Protein AF-0000000086095664 (afdb_homodimer)

Structure (mmCIF, N/CA/C/O backbone):
data_AF-0000000086095664-model_v1
#
loop_
_entity.id
_entity.type
_entity.pdbx_description
1 polymer 'Uncharacterized protein'
#
loop_
_atom_site.group_PDB
_atom_site.id
_atom_site.type_symbol
_atom_site.label_atom_id
_atom_site.label_alt_id
_atom_site.label_comp_id
_atom_site.label_asym_id
_atom_site.label_entity_id
_atom_site.label_seq_id
_atom_site.pdbx_PDB_ins_code
_atom_site.Cartn_x
_atom_site.Cartn_y
_atom_site.Cartn_z
_atom_site.occupancy
_atom_site.B_iso_or_equiv
_atom_site.auth_seq_id
_atom_site.auth_comp_id
_atom_site.auth_asym_id
_atom_site.auth_atom_id
_atom_site.pdbx_PDB_model_num
ATOM 1 N N . MET A 1 1 ? -35.531 -5.48 -80.25 1 21.59 1 MET A N 1
ATOM 2 C CA . MET A 1 1 ? -35.031 -6.477 -79.312 1 21.59 1 MET A CA 1
ATOM 3 C C . MET A 1 1 ? -34.156 -5.824 -78.25 1 21.59 1 MET A C 1
ATOM 5 O O . MET A 1 1 ? -32.969 -5.602 -78.5 1 21.59 1 MET A O 1
ATOM 9 N N . LYS A 1 2 ? -34.625 -4.734 -77.812 1 23.81 2 LYS A N 1
ATOM 10 C CA . LYS A 1 2 ? -34.219 -3.533 -77.062 1 23.81 2 LYS A CA 1
ATOM 11 C C . LYS A 1 2 ? -33.719 -3.875 -75.688 1 23.81 2 LYS A C 1
ATOM 13 O O . LYS A 1 2 ? -34.344 -4.672 -74.938 1 23.81 2 LYS A O 1
ATOM 18 N N . PRO A 1 3 ? -32.375 -3.699 -75.375 1 24.42 3 PRO A N 1
ATOM 19 C CA . PRO A 1 3 ? -31.484 -4.297 -74.375 1 24.42 3 PRO A CA 1
ATOM 20 C C . PRO A 1 3 ? -31.922 -3.973 -72.938 1 24.42 3 PRO A C 1
ATOM 22 O O . PRO A 1 3 ? -32.438 -2.879 -72.688 1 24.42 3 PRO A O 1
ATOM 25 N N . PHE A 1 4 ? -32.594 -4.914 -72.188 1 26.53 4 PHE A N 1
ATOM 26 C CA . PHE A 1 4 ? -33.312 -4.926 -70.938 1 26.53 4 PHE A CA 1
ATOM 27 C C . PHE A 1 4 ? -32.406 -4.57 -69.75 1 26.53 4 PHE A C 1
ATOM 29 O O . PHE A 1 4 ? -31.438 -5.293 -69.5 1 26.53 4 PHE A O 1
ATOM 36 N N . LEU A 1 5 ? -32.156 -3.264 -69.562 1 21.05 5 LEU A N 1
ATOM 37 C CA . LEU A 1 5 ? -31.234 -2.594 -68.625 1 21.05 5 LEU A CA 1
ATOM 38 C C . LEU A 1 5 ? -31.406 -3.104 -67.188 1 21.05 5 LEU A C 1
ATOM 40 O O . LEU A 1 5 ? -32.531 -3.385 -66.75 1 21.05 5 LEU A O 1
ATOM 44 N N . ARG A 1 6 ? -30.203 -3.555 -66.5 1 20.02 6 ARG A N 1
ATOM 45 C CA . ARG A 1 6 ? -29.578 -4.176 -65.312 1 20.02 6 ARG A CA 1
ATOM 46 C C . ARG A 1 6 ? -29.891 -3.387 -64.062 1 20.02 6 ARG A C 1
ATOM 48 O O . ARG A 1 6 ? -29.266 -2.355 -63.812 1 20.02 6 ARG A O 1
ATOM 55 N N . ARG A 1 7 ? -31.109 -2.854 -63.812 1 23.77 7 ARG A N 1
ATOM 56 C CA . ARG A 1 7 ? -31.375 -1.99 -62.688 1 23.77 7 ARG A CA 1
ATOM 57 C C . ARG A 1 7 ? -30.922 -2.65 -61.375 1 23.77 7 ARG A C 1
ATOM 59 O O . ARG A 1 7 ? -31.422 -3.713 -61 1 23.77 7 ARG A O 1
ATOM 66 N N . GLY A 1 8 ? -29.594 -2.604 -61.031 1 22 8 GLY A N 1
ATOM 67 C CA . GLY A 1 8 ? -28.812 -3.125 -59.938 1 22 8 GLY A CA 1
ATOM 68 C C . GLY A 1 8 ? -29.328 -2.68 -58.562 1 22 8 GLY A C 1
ATOM 69 O O . GLY A 1 8 ? -29.469 -1.481 -58.312 1 22 8 GLY A O 1
ATOM 70 N N . ALA A 1 9 ? -30.297 -3.35 -57.906 1 23.23 9 ALA A N 1
ATOM 71 C CA . ALA A 1 9 ? -31.047 -3.154 -56.688 1 23.23 9 ALA A CA 1
ATOM 72 C C . ALA A 1 9 ? -30.094 -2.984 -55.469 1 23.23 9 ALA A C 1
ATOM 74 O O . ALA A 1 9 ? -29.312 -3.885 -55.188 1 23.23 9 ALA A O 1
ATOM 75 N N . LEU A 1 10 ? -29.531 -1.8 -55.281 1 25.25 10 LEU A N 1
ATOM 76 C CA . LEU A 1 10 ? -28.688 -1.339 -54.156 1 25.25 10 LEU A CA 1
ATOM 77 C C . LEU A 1 10 ? -29.375 -1.589 -52.844 1 25.25 10 LEU A C 1
ATOM 79 O O . LEU A 1 10 ? -30.375 -0.933 -52.5 1 25.25 10 LEU A O 1
ATOM 83 N N . SER A 1 11 ? -29.75 -2.852 -52.531 1 23.84 11 SER A N 1
ATOM 84 C CA . SER A 1 11 ? -30.344 -3.139 -51.25 1 23.84 11 SER A CA 1
ATOM 85 C C . SER A 1 11 ? -29.516 -2.566 -50.094 1 23.84 11 SER A C 1
ATOM 87 O O . SER A 1 11 ? -28.297 -2.777 -50.062 1 23.84 11 SER A O 1
ATOM 89 N N . GLY A 1 12 ? -29.891 -1.388 -49.594 1 25.66 12 GLY A N 1
ATOM 90 C CA . GLY A 1 12 ? -29.438 -0.58 -48.5 1 25.66 12 GLY A CA 1
ATOM 91 C C . GLY A 1 12 ? -29.281 -1.373 -47.188 1 25.66 12 GLY A C 1
ATOM 92 O O . GLY A 1 12 ? -30.266 -1.879 -46.656 1 25.66 12 GLY A O 1
ATOM 93 N N . LEU A 1 13 ? -28.266 -2.248 -47.094 1 26.89 13 LEU A N 1
ATOM 94 C CA . LEU A 1 13 ? -27.891 -3 -45.906 1 26.89 13 LEU A CA 1
ATOM 95 C C . LEU A 1 13 ? -27.75 -2.076 -44.719 1 26.89 13 LEU A C 1
ATOM 97 O O . LEU A 1 13 ? -26.844 -1.237 -44.656 1 26.89 13 LEU A O 1
ATOM 101 N N . ALA A 1 14 ? -28.891 -1.666 -44.062 1 26.28 14 ALA A N 1
ATOM 102 C CA . ALA A 1 14 ? -28.938 -0.992 -42.75 1 26.28 14 ALA A CA 1
ATOM 103 C C . ALA A 1 14 ? -28.078 -1.724 -41.719 1 26.28 14 ALA A C 1
ATOM 105 O O . ALA A 1 14 ? -28.375 -2.865 -41.375 1 26.28 14 ALA A O 1
ATOM 106 N N . VAL A 1 15 ? -26.781 -1.577 -41.812 1 28.19 15 VAL A N 1
ATOM 107 C CA . VAL A 1 15 ? -25.844 -1.99 -40.75 1 28.19 15 VAL A CA 1
ATOM 108 C C . VAL A 1 15 ? -26.375 -1.547 -39.375 1 28.19 15 VAL A C 1
ATOM 110 O O . VAL A 1 15 ? -26.469 -0.349 -39.125 1 28.19 15 VAL A O 1
ATOM 113 N N . VAL A 1 16 ? -27.453 -2.193 -38.938 1 27.98 16 VAL A N 1
ATOM 114 C CA . VAL A 1 16 ? -27.859 -2.041 -37.562 1 27.98 16 VAL A CA 1
ATOM 115 C C . VAL A 1 16 ? -26.625 -2.135 -36.656 1 27.98 16 VAL A C 1
ATOM 117 O O . VAL A 1 16 ? -25.984 -3.18 -36.562 1 27.98 16 VAL A O 1
ATOM 120 N N . PHE A 1 17 ? -25.906 -1.041 -36.531 1 28.7 17 PHE A N 1
ATOM 121 C CA . PHE A 1 17 ? -24.938 -0.812 -35.469 1 28.7 17 PHE A CA 1
ATOM 122 C C . PHE A 1 17 ? -25.531 -1.177 -34.125 1 28.7 17 PHE A C 1
ATOM 124 O O . PHE A 1 17 ? -26.359 -0.445 -33.594 1 28.7 17 PHE A O 1
ATOM 131 N N . ILE A 1 18 ? -25.828 -2.418 -33.906 1 27.88 18 ILE A N 1
ATOM 132 C CA . ILE A 1 18 ? -26.062 -2.861 -32.531 1 27.88 18 ILE A CA 1
ATOM 133 C C . ILE A 1 18 ? -24.953 -2.32 -31.641 1 27.88 18 ILE A C 1
ATOM 135 O O . ILE A 1 18 ? -23.797 -2.709 -31.766 1 27.88 18 ILE A O 1
ATOM 139 N N . LEU A 1 19 ? -25.047 -1.075 -31.297 1 28.42 19 LEU A N 1
ATOM 140 C CA . LEU A 1 19 ? -24.328 -0.503 -30.156 1 28.42 19 LEU A CA 1
ATOM 141 C C . LEU A 1 19 ? -24.406 -1.422 -28.953 1 28.42 19 LEU A C 1
ATOM 143 O O . LEU A 1 19 ? -25.453 -1.558 -28.328 1 28.42 19 LEU A O 1
ATOM 147 N N . LEU A 1 20 ? -23.734 -2.516 -29.016 1 29.97 20 LEU A N 1
ATOM 148 C CA . LEU A 1 20 ? -23.453 -3.236 -27.766 1 29.97 20 LEU A CA 1
ATOM 149 C C . LEU A 1 20 ? -23 -2.279 -26.672 1 29.97 20 LEU A C 1
ATOM 151 O O . LEU A 1 20 ? -21.906 -1.724 -26.75 1 29.97 20 LEU A O 1
ATOM 155 N N . CYS A 1 21 ? -23.875 -1.531 -26.141 1 29.06 21 CYS A N 1
ATOM 156 C CA . CYS A 1 21 ? -23.656 -0.869 -24.875 1 29.06 21 CYS A CA 1
ATOM 157 C C . CYS A 1 21 ? -22.969 -1.811 -23.875 1 29.06 21 CYS A C 1
ATOM 159 O O . CYS A 1 21 ? -23.625 -2.676 -23.297 1 29.06 21 CYS A O 1
ATOM 161 N N . VAL A 1 22 ? -21.766 -2.131 -24.109 1 30.98 22 VAL A N 1
ATOM 162 C CA . VAL A 1 22 ? -20.938 -2.684 -23.047 1 30.98 22 VAL A CA 1
ATOM 163 C C . VAL A 1 22 ? -21.078 -1.817 -21.797 1 30.98 22 VAL A C 1
ATOM 165 O O . VAL A 1 22 ? -20.625 -0.667 -21.781 1 30.98 22 VAL A O 1
ATOM 168 N N . MET A 1 23 ? -22.172 -1.891 -21.203 1 31.12 23 MET A N 1
ATOM 169 C CA . MET A 1 23 ? -22.203 -1.403 -19.828 1 31.12 23 MET A CA 1
ATOM 170 C C . MET A 1 23 ? -20.906 -1.768 -19.094 1 31.12 23 MET A C 1
ATOM 172 O O . MET A 1 23 ? -20.672 -2.938 -18.781 1 31.12 23 MET A O 1
ATOM 176 N N . LEU A 1 24 ? -19.891 -1.021 -19.344 1 33.12 24 LEU A N 1
ATOM 177 C CA . LEU A 1 24 ? -18.672 -1.081 -18.516 1 33.12 24 LEU A CA 1
ATOM 178 C C . LEU A 1 24 ? -19 -0.828 -17.047 1 33.12 24 LEU A C 1
ATOM 180 O O . LEU A 1 24 ? -19.219 0.316 -16.656 1 33.12 24 LEU A O 1
ATOM 184 N N . ASN A 1 25 ? -19.75 -1.642 -16.516 1 37.03 25 ASN A N 1
ATOM 185 C CA . ASN A 1 25 ? -19.797 -1.564 -15.055 1 37.03 25 ASN A CA 1
ATOM 186 C C . ASN A 1 25 ? -18.391 -1.486 -14.461 1 37.03 25 ASN A C 1
ATOM 188 O O . ASN A 1 25 ? -17.547 -2.346 -14.727 1 37.03 25 ASN A O 1
ATOM 192 N N . PRO A 1 26 ? -18.109 -0.354 -14.047 1 42.19 26 PRO A N 1
ATOM 193 C CA . PRO A 1 26 ? -16.797 -0.345 -13.391 1 42.19 26 PRO A CA 1
ATOM 194 C C . PRO A 1 26 ? -16.688 -1.386 -12.273 1 42.19 26 PRO A C 1
ATOM 196 O O . PRO A 1 26 ? -17.438 -1.326 -11.297 1 42.19 26 PRO A O 1
ATOM 199 N N . LEU A 1 27 ? -16.375 -2.553 -12.641 1 45.09 27 LEU A N 1
ATOM 200 C CA . LEU A 1 27 ? -16.156 -3.658 -11.711 1 45.09 27 LEU A CA 1
ATOM 201 C C . LEU A 1 27 ? -15.078 -3.309 -10.695 1 45.09 27 LEU A C 1
ATOM 203 O O . LEU A 1 27 ? -13.938 -3.031 -11.062 1 45.09 27 LEU A O 1
ATOM 207 N N . VAL A 1 28 ? -15.664 -2.738 -9.664 1 47.28 28 VAL A N 1
ATOM 208 C CA . VAL A 1 28 ? -14.797 -2.602 -8.492 1 47.28 28 VAL A CA 1
ATOM 209 C C . VAL A 1 28 ? -14.273 -3.973 -8.078 1 47.28 28 VAL A C 1
ATOM 211 O O . VAL A 1 28 ? -15.055 -4.898 -7.844 1 47.28 28 VAL A O 1
ATOM 214 N N . LYS A 1 29 ? -13.117 -4.469 -8.297 1 56.53 29 LYS A N 1
ATOM 215 C CA . LYS A 1 29 ? -12.562 -5.812 -8.219 1 56.53 29 LYS A CA 1
ATOM 216 C C . LYS A 1 29 ? -11.711 -5.984 -6.965 1 56.53 29 LYS A C 1
ATOM 218 O O . LYS A 1 29 ? -10.961 -5.082 -6.586 1 56.53 29 LYS A O 1
ATOM 223 N N . ALA A 1 30 ? -12.07 -6.812 -5.988 1 65.12 30 ALA A N 1
ATOM 224 C CA . ALA A 1 30 ? -11.094 -7.41 -5.082 1 65.12 30 ALA A CA 1
ATOM 225 C C . ALA A 1 30 ? -9.977 -8.094 -5.859 1 65.12 30 ALA A C 1
ATOM 227 O O . ALA A 1 30 ? -10.172 -8.531 -6.996 1 65.12 30 ALA A O 1
ATOM 228 N N . ASP A 1 31 ? -8.727 -7.918 -5.289 1 87.62 31 ASP A N 1
ATOM 229 C CA . ASP A 1 31 ? -7.605 -8.43 -6.078 1 87.62 31 ASP A CA 1
ATOM 230 C C . ASP A 1 31 ? -6.676 -9.289 -5.219 1 87.62 31 ASP A C 1
ATOM 232 O O . ASP A 1 31 ? -6.629 -9.125 -3.998 1 87.62 31 ASP A O 1
ATOM 236 N N . ILE A 1 32 ? -6.203 -10.258 -5.812 1 91.19 32 ILE A N 1
ATOM 237 C CA . ILE A 1 32 ? -5.082 -10.984 -5.223 1 91.19 32 ILE A CA 1
ATOM 238 C C . ILE A 1 32 ? -3.9 -10.984 -6.188 1 91.19 32 ILE A C 1
ATOM 240 O O . ILE A 1 32 ? -4.07 -11.219 -7.387 1 91.19 32 ILE A O 1
ATOM 244 N N . TYR A 1 33 ? -2.732 -10.703 -5.648 1 93.38 33 TYR A N 1
ATOM 245 C CA . TYR A 1 33 ? -1.528 -10.688 -6.469 1 93.38 33 TYR A CA 1
ATOM 246 C C . TYR A 1 33 ? -0.455 -11.594 -5.883 1 93.38 33 TYR A C 1
ATOM 248 O O . TYR A 1 33 ? -0.073 -11.445 -4.719 1 93.38 33 TYR A O 1
ATOM 256 N N . LEU A 1 34 ? -0.024 -12.484 -6.672 1 96.5 34 LEU A N 1
ATOM 257 C CA . LEU A 1 34 ? 1.089 -13.352 -6.301 1 96.5 34 LEU A CA 1
ATOM 258 C C . LEU A 1 34 ? 2.424 -12.656 -6.547 1 96.5 34 LEU A C 1
ATOM 260 O O . LEU A 1 34 ? 2.65 -12.102 -7.621 1 96.5 34 LEU A O 1
ATOM 264 N N . HIS A 1 35 ? 3.305 -12.711 -5.523 1 94.81 35 HIS A N 1
ATOM 265 C CA . HIS A 1 35 ? 4.574 -11.992 -5.637 1 94.81 35 HIS A CA 1
ATOM 266 C C . HIS A 1 35 ? 5.746 -12.969 -5.723 1 94.81 35 HIS A C 1
ATOM 268 O O . HIS A 1 35 ? 6.785 -12.641 -6.301 1 94.81 35 HIS A O 1
ATOM 274 N N . ASN A 1 36 ? 5.641 -14.078 -5.051 1 96.62 36 ASN A N 1
ATOM 275 C CA . ASN A 1 36 ? 6.637 -15.141 -5.086 1 96.62 36 ASN A CA 1
ATOM 276 C C . ASN A 1 36 ? 5.992 -16.516 -4.938 1 96.62 36 ASN A C 1
ATOM 278 O O . ASN A 1 36 ? 5.301 -16.781 -3.953 1 96.62 36 ASN A O 1
ATOM 282 N N . PRO A 1 37 ? 6.289 -17.453 -5.848 1 97.94 37 PRO A N 1
ATOM 283 C CA . PRO A 1 37 ? 6.996 -17.234 -7.109 1 97.94 37 PRO A CA 1
ATOM 284 C C . PRO A 1 37 ? 6.379 -16.109 -7.934 1 97.94 37 PRO A C 1
ATOM 286 O O . PRO A 1 37 ? 5.297 -15.609 -7.602 1 97.94 37 PRO A O 1
ATOM 289 N N . ARG A 1 38 ? 7.039 -15.695 -8.961 1 97.81 38 ARG A N 1
ATOM 290 C CA . ARG A 1 38 ? 6.656 -14.531 -9.75 1 97.81 38 ARG A CA 1
ATOM 291 C C . ARG A 1 38 ? 5.258 -14.711 -10.336 1 97.81 38 ARG A C 1
ATOM 293 O O . ARG A 1 38 ? 5.031 -15.586 -11.172 1 97.81 38 ARG A O 1
ATOM 300 N N . GLY A 1 39 ? 4.309 -13.82 -9.945 1 98.19 39 GLY A N 1
ATOM 301 C CA . GLY A 1 39 ? 2.93 -13.898 -10.391 1 98.19 39 GLY A CA 1
ATOM 302 C C . GLY A 1 39 ? 2.67 -13.109 -11.664 1 98.19 39 GLY A C 1
ATOM 303 O O . GLY A 1 39 ? 3.182 -12 -11.828 1 98.19 39 GLY A O 1
ATOM 304 N N . SER A 1 40 ? 1.833 -13.625 -12.484 1 98.12 40 SER A N 1
ATOM 305 C CA . SER A 1 40 ? 1.659 -13.047 -13.812 1 98.12 40 SER A CA 1
ATOM 306 C C . SER A 1 40 ? 0.462 -12.102 -13.844 1 98.12 40 SER A C 1
ATOM 308 O O . SER A 1 40 ? 0.458 -11.125 -14.602 1 98.12 40 SER A O 1
ATOM 310 N N . ASN A 1 41 ? -0.596 -12.438 -13.086 1 97.81 41 ASN A N 1
ATOM 311 C CA . ASN A 1 41 ? -1.884 -11.781 -13.266 1 97.81 41 ASN A CA 1
ATOM 312 C C . ASN A 1 41 ? -2.375 -11.883 -14.703 1 97.81 41 ASN A C 1
ATOM 314 O O . ASN A 1 41 ? -2.9 -10.922 -15.258 1 97.81 41 ASN A O 1
ATOM 318 N N . ASP A 1 42 ? -2.02 -12.914 -15.289 1 98.19 42 ASP A N 1
ATOM 319 C CA . ASP A 1 42 ? -2.41 -13.289 -16.641 1 98.19 42 ASP A CA 1
ATOM 320 C C . ASP A 1 42 ? -1.658 -12.461 -17.688 1 98.19 42 ASP A C 1
ATOM 322 O O . ASP A 1 42 ? -2.082 -12.375 -18.844 1 98.19 42 ASP A O 1
ATOM 326 N N . ARG A 1 43 ? -0.589 -11.836 -17.266 1 97.38 43 ARG A N 1
ATOM 327 C CA . ARG A 1 43 ? 0.296 -11.109 -18.172 1 97.38 43 ARG A CA 1
ATOM 328 C C . ARG A 1 43 ? 1.258 -12.062 -18.891 1 97.38 43 ARG A C 1
ATOM 330 O O . ARG A 1 43 ? 1.378 -13.227 -18.5 1 97.38 43 ARG A O 1
ATOM 337 N N . ASN A 1 44 ? 1.868 -11.414 -19.922 1 97.88 44 ASN A N 1
ATOM 338 C CA . ASN A 1 44 ? 3.012 -12.062 -20.562 1 97.88 44 ASN A CA 1
ATOM 339 C C . ASN A 1 44 ? 4.086 -11.055 -20.953 1 97.88 44 ASN A C 1
ATOM 341 O O . ASN A 1 44 ? 4.543 -10.266 -20.125 1 97.88 44 ASN A O 1
ATOM 345 N N . CYS A 1 45 ? 4.594 -11.117 -22.172 1 96.06 45 CYS A N 1
ATOM 346 C CA . CYS A 1 45 ? 5.738 -10.312 -22.562 1 96.06 45 CYS A CA 1
ATOM 347 C C . CYS A 1 45 ? 5.289 -8.977 -23.156 1 96.06 45 CYS A C 1
ATOM 349 O O . CYS A 1 45 ? 5.523 -8.703 -24.344 1 96.06 45 CYS A O 1
ATOM 351 N N . GLU A 1 46 ? 4.75 -8.172 -22.297 1 93.44 46 GLU A N 1
ATOM 352 C CA . GLU A 1 46 ? 4.172 -6.914 -22.75 1 93.44 46 GLU A CA 1
ATOM 353 C C . GLU A 1 46 ? 4.961 -5.723 -22.219 1 93.44 46 GLU A C 1
ATOM 355 O O . GLU A 1 46 ? 5.48 -5.762 -21.109 1 93.44 46 GLU A O 1
ATOM 360 N N . PHE A 1 47 ? 4.961 -4.621 -22.984 1 92.19 47 PHE A N 1
ATOM 361 C CA . PHE A 1 47 ? 5.699 -3.414 -22.641 1 92.19 47 PHE A CA 1
ATOM 362 C C . PHE A 1 47 ? 4.785 -2.387 -21.984 1 92.19 47 PHE A C 1
ATOM 364 O O . PHE A 1 47 ? 5.109 -1.199 -21.938 1 92.19 47 PHE A O 1
ATOM 371 N N . ASN A 1 48 ? 3.648 -2.867 -21.531 1 89.88 48 ASN A N 1
ATOM 372 C CA . ASN A 1 48 ? 2.678 -1.936 -20.969 1 89.88 48 ASN A CA 1
ATOM 373 C C . ASN A 1 48 ? 2.541 -2.109 -19.469 1 89.88 48 ASN A C 1
ATOM 375 O O . ASN A 1 48 ? 2.787 -3.195 -18.938 1 89.88 48 ASN A O 1
ATOM 379 N N . ALA A 1 49 ? 2.145 -0.998 -18.828 1 88.06 49 ALA A N 1
ATOM 380 C CA . ALA A 1 49 ? 1.889 -1.049 -17.391 1 88.06 49 ALA A CA 1
ATOM 381 C C . ALA A 1 49 ? 0.659 -1.898 -17.094 1 88.06 49 ALA A C 1
ATOM 383 O O . ALA A 1 49 ? 0.609 -2.578 -16.062 1 88.06 49 ALA A O 1
ATOM 384 N N . ASN A 1 50 ? -0.311 -1.815 -17.969 1 91.62 50 ASN A N 1
ATOM 385 C CA . ASN A 1 50 ? -1.523 -2.609 -17.797 1 91.62 50 ASN A CA 1
ATOM 386 C C . ASN A 1 50 ? -1.512 -3.848 -18.688 1 91.62 50 ASN A C 1
ATOM 388 O O . ASN A 1 50 ? -1.019 -3.799 -19.812 1 91.62 50 ASN A O 1
ATOM 392 N N . ARG A 1 51 ? -2.082 -4.879 -18.172 1 94.56 51 ARG A N 1
ATOM 393 C CA . ARG A 1 51 ? -2.23 -6.117 -18.922 1 94.56 51 ARG A CA 1
ATOM 394 C C . ARG A 1 51 ? -2.977 -5.875 -20.234 1 94.56 51 ARG A C 1
ATOM 396 O O . ARG A 1 51 ? -3.973 -5.148 -20.266 1 94.56 51 ARG A O 1
ATOM 403 N N . ASN A 1 52 ? -2.602 -6.512 -21.344 1 92.31 52 ASN A N 1
ATOM 404 C CA . ASN A 1 52 ? -3.156 -6.324 -22.672 1 92.31 52 ASN A CA 1
ATOM 405 C C . ASN A 1 52 ? -4.445 -7.117 -22.859 1 92.31 52 ASN A C 1
ATOM 407 O O . ASN A 1 52 ? -5.383 -6.645 -23.5 1 92.31 52 ASN A O 1
ATOM 411 N N . ASN A 1 53 ? -4.375 -8.375 -22.422 1 96.19 53 ASN A N 1
ATOM 412 C CA . ASN A 1 53 ? -5.465 -9.32 -22.656 1 96.19 53 ASN A CA 1
ATOM 413 C C . ASN A 1 53 ? -5.836 -10.07 -21.391 1 96.19 53 ASN A C 1
ATOM 415 O O . ASN A 1 53 ? -5.043 -10.859 -20.875 1 96.19 53 ASN A O 1
ATOM 419 N N . ALA A 1 54 ? -7.004 -9.938 -20.969 1 95.62 54 ALA A N 1
ATOM 420 C CA . ALA A 1 54 ? -7.445 -10.539 -19.719 1 95.62 54 ALA A CA 1
ATOM 421 C C . ALA A 1 54 ? -7.957 -11.961 -19.938 1 95.62 54 ALA A C 1
ATOM 423 O O . ALA A 1 54 ? -8.297 -12.656 -18.969 1 95.62 54 ALA A O 1
ATOM 424 N N . ASN A 1 55 ? -8.031 -12.461 -21.172 1 96.5 55 ASN A N 1
ATOM 425 C CA . ASN A 1 55 ? -8.594 -13.773 -21.469 1 96.5 55 ASN A CA 1
ATOM 426 C C . ASN A 1 55 ? -7.504 -14.766 -21.891 1 96.5 55 ASN A C 1
ATOM 428 O O . ASN A 1 55 ? -7.805 -15.828 -22.438 1 96.5 55 ASN A O 1
ATOM 432 N N . ARG A 1 56 ? -6.363 -14.469 -21.594 1 97.44 56 ARG A N 1
ATOM 433 C CA . ARG A 1 56 ? -5.25 -15.211 -22.172 1 97.44 56 ARG A CA 1
ATOM 434 C C . ARG A 1 56 ? -5.199 -16.641 -21.625 1 97.44 56 ARG A C 1
ATOM 436 O O . ARG A 1 56 ? -5.391 -17.594 -22.375 1 97.44 56 ARG A O 1
ATOM 443 N N . LEU A 1 57 ? -5.059 -16.75 -20.328 1 98.06 57 LEU A N 1
ATOM 444 C CA . LEU A 1 57 ? -4.863 -18.062 -19.719 1 98.06 57 LEU A CA 1
ATOM 445 C C . LEU A 1 57 ? -5.941 -18.344 -18.688 1 98.06 57 LEU A C 1
ATOM 447 O O . LEU A 1 57 ? -6.398 -19.484 -18.562 1 98.06 57 LEU A O 1
ATOM 451 N N . PHE A 1 58 ? -6.258 -17.391 -17.875 1 98 58 PHE A N 1
ATOM 452 C CA . PHE A 1 58 ? -7.191 -17.547 -16.766 1 98 58 PHE A CA 1
ATOM 453 C C . PHE A 1 58 ? -7.844 -16.219 -16.406 1 98 58 PHE A C 1
ATOM 455 O O . PHE A 1 58 ? -7.324 -15.148 -16.75 1 98 58 PHE A O 1
ATOM 462 N N . ASP A 1 59 ? -9.008 -16.297 -15.781 1 97.44 59 ASP A N 1
ATOM 463 C CA . ASP A 1 59 ? -9.68 -15.102 -15.281 1 97.44 59 ASP A CA 1
ATOM 464 C C . ASP A 1 59 ? -9.172 -14.719 -13.891 1 97.44 59 ASP A C 1
ATOM 466 O O . ASP A 1 59 ? -9.586 -15.305 -12.891 1 97.44 59 ASP A O 1
ATOM 470 N N . SER A 1 60 ? -8.281 -13.773 -13.859 1 96.31 60 SER A N 1
ATOM 471 C CA . SER A 1 60 ? -7.738 -13.367 -12.57 1 96.31 60 SER A CA 1
ATOM 472 C C . SER A 1 60 ? -8.75 -12.539 -11.781 1 96.31 60 SER A C 1
ATOM 474 O O . SER A 1 60 ? -8.719 -12.516 -10.547 1 96.31 60 SER A O 1
ATOM 476 N N . GLN A 1 61 ? -9.523 -11.812 -12.461 1 92 61 GLN A N 1
ATOM 477 C CA . GLN A 1 61 ? -10.492 -10.875 -11.891 1 92 61 GLN A CA 1
ATOM 478 C C . GLN A 1 61 ? -9.781 -9.719 -11.195 1 92 61 GLN A C 1
ATOM 480 O O . GLN A 1 61 ? -10.406 -8.961 -10.445 1 92 61 GLN A O 1
ATOM 485 N N . ASN A 1 62 ? -8.477 -9.586 -11.328 1 92.94 62 ASN A N 1
ATOM 486 C CA . ASN A 1 62 ? -7.676 -8.539 -10.695 1 92.94 62 ASN A CA 1
ATOM 487 C C . ASN A 1 62 ? -7.574 -7.297 -11.57 1 92.94 62 ASN A C 1
ATOM 489 O O . ASN A 1 62 ? -7.863 -7.352 -12.773 1 92.94 62 ASN A O 1
ATOM 493 N N . ASN A 1 63 ? -7.141 -6.199 -10.961 1 90.62 63 ASN A N 1
ATOM 494 C CA . ASN A 1 63 ? -6.801 -4.996 -11.711 1 90.62 63 ASN A CA 1
ATOM 495 C C . ASN A 1 63 ? -5.684 -5.258 -12.719 1 90.62 63 ASN A C 1
ATOM 497 O O . ASN A 1 63 ? -4.719 -5.961 -12.414 1 90.62 63 ASN A O 1
ATOM 501 N N . ALA A 1 64 ? -5.82 -4.609 -13.859 1 94.06 64 ALA A N 1
ATOM 502 C CA . ALA A 1 64 ? -4.91 -4.863 -14.977 1 94.06 64 ALA A CA 1
ATOM 503 C C . ALA A 1 64 ? -3.504 -4.363 -14.656 1 94.06 64 ALA A C 1
ATOM 505 O O . ALA A 1 64 ? -2.535 -4.754 -15.32 1 94.06 64 ALA A O 1
ATOM 506 N N . ALA A 1 65 ? -3.371 -3.521 -13.68 1 91.69 65 ALA A N 1
ATOM 507 C CA . ALA A 1 65 ? -2.078 -2.922 -13.359 1 91.69 65 ALA A CA 1
ATOM 508 C C . ALA A 1 65 ? -1.204 -3.891 -12.562 1 91.69 65 ALA A C 1
ATOM 510 O O . ALA A 1 65 ? 0.005 -3.684 -12.438 1 91.69 65 ALA A O 1
ATOM 511 N N . GLY A 1 66 ? -1.816 -4.922 -12 1 92.88 66 GLY A N 1
ATOM 512 C CA . GLY A 1 66 ? -1.068 -5.859 -11.172 1 92.88 66 GLY A CA 1
ATOM 513 C C . GLY A 1 66 ? -0.301 -6.887 -11.984 1 92.88 66 GLY A C 1
ATOM 514 O O . GLY A 1 66 ? -0.392 -6.906 -13.211 1 92.88 66 GLY A O 1
ATOM 515 N N . GLY A 1 67 ? 0.558 -7.637 -11.242 1 95.31 67 GLY A N 1
ATOM 516 C CA . GLY A 1 67 ? 1.302 -8.719 -11.867 1 95.31 67 GLY A CA 1
ATOM 517 C C . GLY A 1 67 ? 2.637 -8.273 -12.438 1 95.31 67 GLY A C 1
ATOM 518 O O . GLY A 1 67 ? 2.988 -7.09 -12.359 1 95.31 67 GLY A O 1
ATOM 519 N N . TYR A 1 68 ? 3.338 -9.234 -12.953 1 96.62 68 TYR A N 1
ATOM 520 C CA . TYR A 1 68 ? 4.68 -9.031 -13.484 1 96.62 68 TYR A CA 1
ATOM 521 C C . TYR A 1 68 ? 4.766 -9.492 -14.938 1 96.62 68 TYR A C 1
ATOM 523 O O . TYR A 1 68 ? 4.129 -10.477 -15.312 1 96.62 68 TYR A O 1
ATOM 531 N N . ALA A 1 69 ? 5.531 -8.789 -15.719 1 95.75 69 ALA A N 1
ATOM 532 C CA . ALA A 1 69 ? 5.754 -9.227 -17.094 1 95.75 69 ALA A CA 1
ATOM 533 C C . ALA A 1 69 ? 6.559 -10.523 -17.141 1 95.75 69 ALA A C 1
ATOM 535 O O . ALA A 1 69 ? 7.18 -10.906 -16.141 1 95.75 69 ALA A O 1
ATOM 536 N N . CYS A 1 70 ? 6.598 -11.094 -18.297 1 96.69 70 CYS A N 1
ATOM 537 C CA . CYS A 1 70 ? 7.199 -12.414 -18.469 1 96.69 70 CYS A CA 1
ATOM 538 C C . CYS A 1 70 ? 8.656 -12.414 -18.031 1 96.69 70 CYS A C 1
ATOM 540 O O . CYS A 1 70 ? 9.359 -11.414 -18.203 1 96.69 70 CYS A O 1
ATOM 542 N N . PRO A 1 71 ? 9.133 -13.484 -17.438 1 96.38 71 PRO A N 1
ATOM 543 C CA . PRO A 1 71 ? 10.523 -13.602 -16.969 1 96.38 71 PRO A CA 1
ATOM 544 C C . PRO A 1 71 ? 11.484 -13.945 -18.109 1 96.38 71 PRO A C 1
ATOM 546 O O . PRO A 1 71 ? 12.102 -15.016 -18.094 1 96.38 71 PRO A O 1
ATOM 549 N N . ARG A 1 72 ? 11.688 -12.992 -19.047 1 94.31 72 ARG A N 1
ATOM 550 C CA . ARG A 1 72 ? 12.5 -13.305 -20.234 1 94.31 72 ARG A CA 1
ATOM 551 C C . ARG A 1 72 ? 13.227 -12.055 -20.719 1 94.31 72 ARG A C 1
ATOM 553 O O . ARG A 1 72 ? 12.828 -10.93 -20.422 1 94.31 72 ARG A O 1
ATOM 560 N N . LYS A 1 73 ? 14.273 -12.336 -21.531 1 94.31 73 LYS A N 1
ATOM 561 C CA . LYS A 1 73 ? 14.898 -11.328 -22.391 1 94.31 73 LYS A CA 1
ATOM 562 C C . LYS A 1 73 ? 14.016 -10.992 -23.578 1 94.31 73 LYS A C 1
ATOM 564 O O . LYS A 1 73 ? 13.242 -11.828 -24.047 1 94.31 73 LYS A O 1
ATOM 569 N N . ILE A 1 74 ? 14.227 -9.805 -24.031 1 94.56 74 ILE A N 1
ATOM 570 C CA . ILE A 1 74 ? 13.477 -9.383 -25.219 1 94.56 74 ILE A CA 1
ATOM 571 C C . ILE A 1 74 ? 13.922 -10.188 -26.438 1 94.56 74 ILE A C 1
ATOM 573 O O . ILE A 1 74 ? 15.125 -10.336 -26.672 1 94.56 74 ILE A O 1
ATOM 577 N N . GLY A 1 75 ? 12.984 -10.773 -27.156 1 94.12 75 GLY A N 1
ATOM 578 C CA . GLY A 1 75 ? 13.32 -11.492 -28.375 1 94.12 75 GLY A CA 1
ATOM 579 C C . GLY A 1 75 ? 12.336 -12.602 -28.703 1 94.12 75 GLY A C 1
ATOM 580 O O . GLY A 1 75 ? 11.406 -12.859 -27.938 1 94.12 75 GLY A O 1
ATOM 581 N N . GLY A 1 76 ? 12.609 -13.172 -29.812 1 94.62 76 GLY A N 1
ATOM 582 C CA . GLY A 1 76 ? 11.773 -14.273 -30.266 1 94.62 76 GLY A CA 1
ATOM 583 C C . GLY A 1 76 ? 12.156 -15.602 -29.641 1 94.62 76 GLY A C 1
ATOM 584 O O . GLY A 1 76 ? 12.797 -15.641 -28.594 1 94.62 76 GLY A O 1
ATOM 585 N N . PRO A 1 77 ? 11.703 -16.703 -30.297 1 94.19 77 PRO A N 1
ATOM 586 C CA . PRO A 1 77 ? 11.891 -18.047 -29.734 1 94.19 77 PRO A CA 1
ATOM 587 C C . PRO A 1 77 ? 13.367 -18.438 -29.625 1 94.19 77 PRO A C 1
ATOM 589 O O . PRO A 1 77 ? 13.719 -19.297 -28.812 1 94.19 77 PRO A O 1
ATOM 592 N N . ASP A 1 78 ? 14.188 -17.812 -30.406 1 94.44 78 ASP A N 1
ATOM 593 C CA . ASP A 1 78 ? 15.609 -18.141 -30.422 1 94.44 78 ASP A CA 1
ATOM 594 C C . ASP A 1 78 ? 16.312 -17.578 -29.188 1 94.44 78 ASP A C 1
ATOM 596 O O . ASP A 1 78 ? 17.422 -18 -28.859 1 94.44 78 ASP A O 1
ATOM 600 N N . VAL A 1 79 ? 15.695 -16.641 -28.578 1 93.62 79 VAL A N 1
ATOM 601 C CA . VAL A 1 79 ? 16.219 -16.094 -27.328 1 93.62 79 VAL A CA 1
ATOM 602 C C . VAL A 1 79 ? 15.711 -16.906 -26.156 1 93.62 79 VAL A C 1
ATOM 604 O O . VAL A 1 79 ? 14.523 -16.844 -25.812 1 93.62 79 VAL A O 1
ATOM 607 N N . ILE A 1 80 ? 16.578 -17.625 -25.578 1 91.31 80 ILE A N 1
ATOM 608 C CA . ILE A 1 80 ? 16.203 -18.531 -24.5 1 91.31 80 ILE A CA 1
ATOM 609 C C . ILE A 1 80 ? 16.625 -17.953 -23.156 1 91.31 80 ILE A C 1
ATOM 611 O O . ILE A 1 80 ? 17.781 -17.594 -22.969 1 91.31 80 ILE A O 1
ATOM 615 N N . THR A 1 81 ? 15.688 -17.766 -22.297 1 93.56 81 THR A N 1
ATOM 616 C CA . THR A 1 81 ? 15.93 -17.484 -20.891 1 93.56 81 THR A CA 1
ATOM 617 C C . THR A 1 81 ? 15.555 -18.688 -20.031 1 93.56 81 THR A C 1
ATOM 619 O O . THR A 1 81 ? 14.461 -19.234 -20.172 1 93.56 81 THR A O 1
ATOM 622 N N . PRO A 1 82 ? 16.438 -19.125 -19.156 1 95.62 82 PRO A N 1
ATOM 623 C CA . PRO A 1 82 ? 16.125 -20.297 -18.328 1 95.62 82 PRO A CA 1
ATOM 624 C C . PRO A 1 82 ? 14.914 -20.078 -17.438 1 95.62 82 PRO A C 1
ATOM 626 O O . PRO A 1 82 ? 14.562 -18.922 -17.141 1 95.62 82 PRO A O 1
ATOM 629 N N . THR A 1 83 ? 14.328 -21.203 -17.062 1 96.19 83 THR A N 1
ATOM 630 C CA . THR A 1 83 ? 13.18 -21.188 -16.172 1 96.19 83 THR A CA 1
ATOM 631 C C . THR A 1 83 ? 13.609 -21.453 -14.734 1 96.19 83 THR A C 1
ATOM 633 O O . THR A 1 83 ? 14.492 -22.266 -14.484 1 96.19 83 THR A O 1
ATOM 636 N N . MET A 1 84 ? 12.945 -20.781 -13.805 1 98.12 84 MET A N 1
ATOM 637 C CA . MET A 1 84 ? 13.234 -21.016 -12.391 1 98.12 84 MET A CA 1
ATOM 638 C C . MET A 1 84 ? 12.922 -22.453 -12.008 1 98.12 84 MET A C 1
ATOM 640 O O . MET A 1 84 ? 12.094 -23.109 -12.648 1 98.12 84 MET A O 1
ATOM 644 N N . TYR A 1 85 ? 13.609 -22.922 -10.992 1 98.69 85 TYR A N 1
ATOM 645 C CA . TYR A 1 85 ? 13.367 -24.281 -10.5 1 98.69 85 TYR A CA 1
ATOM 646 C C . TYR A 1 85 ? 13.547 -24.344 -8.984 1 98.69 85 TYR A C 1
ATOM 648 O O . TYR A 1 85 ? 14.227 -23.5 -8.398 1 98.69 85 TYR A O 1
ATOM 656 N N . TYR A 1 86 ? 12.977 -25.312 -8.375 1 98.75 86 TYR A N 1
ATOM 657 C CA . TYR A 1 86 ? 13.031 -25.531 -6.934 1 98.75 86 TYR A CA 1
ATOM 658 C C . TYR A 1 86 ? 13.266 -27 -6.613 1 98.75 86 TYR A C 1
ATOM 660 O O . TYR A 1 86 ? 12.695 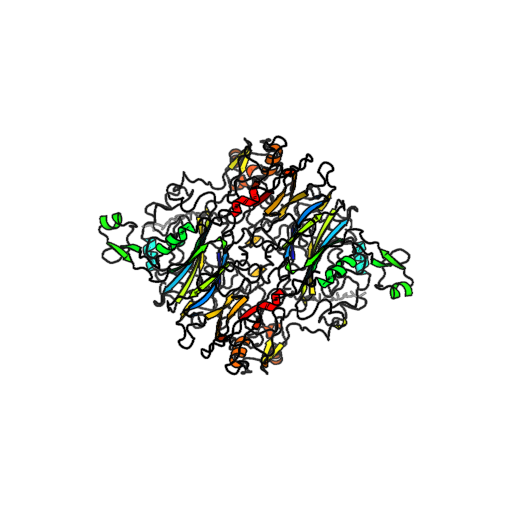-27.891 -7.262 1 98.75 86 TYR A O 1
ATOM 668 N N . TYR A 1 87 ? 14.07 -27.25 -5.594 1 98.62 87 TYR A N 1
ATOM 669 C CA . TYR A 1 87 ? 14.414 -28.625 -5.246 1 98.62 87 TYR A CA 1
ATOM 670 C C . TYR A 1 87 ? 13.359 -29.234 -4.336 1 98.62 87 TYR A C 1
ATOM 672 O O . TYR A 1 87 ? 12.805 -28.547 -3.467 1 98.62 87 TYR A O 1
ATOM 680 N N . VAL A 1 88 ? 13.172 -30.516 -4.551 1 97.5 88 VAL A N 1
ATOM 681 C CA . VAL A 1 88 ? 12.32 -31.281 -3.65 1 97.5 88 VAL A CA 1
ATOM 682 C C . VAL A 1 88 ? 12.773 -31.078 -2.207 1 97.5 88 VAL A C 1
ATOM 684 O O . VAL A 1 88 ? 13.969 -31.141 -1.91 1 97.5 88 VAL A O 1
ATOM 687 N N . GLY A 1 89 ? 11.844 -30.75 -1.388 1 95.62 89 GLY A N 1
ATOM 688 C CA . GLY A 1 89 ? 12.117 -30.594 0.031 1 95.62 89 GLY A CA 1
ATOM 689 C C . GLY A 1 89 ? 12.562 -29.188 0.4 1 95.62 89 GLY A C 1
ATOM 690 O O . GLY A 1 89 ? 12.656 -28.844 1.582 1 95.62 89 GLY A O 1
ATOM 691 N N . SER A 1 90 ? 12.906 -28.422 -0.53 1 97.62 90 SER A N 1
ATOM 692 C CA . SER A 1 90 ? 13.305 -27.047 -0.23 1 97.62 90 SER A CA 1
ATOM 693 C C . SER A 1 90 ? 12.125 -26.219 0.252 1 97.62 90 SER A C 1
ATOM 695 O O . SER A 1 90 ? 10.969 -26.578 0.012 1 97.62 90 SER A O 1
ATOM 697 N N . ILE A 1 91 ? 12.422 -25.141 0.951 1 96.81 91 ILE A N 1
ATOM 698 C CA . ILE A 1 91 ? 11.398 -24.25 1.476 1 96.81 91 ILE A CA 1
ATOM 699 C C . ILE A 1 91 ? 11.258 -23.031 0.557 1 96.81 91 ILE A C 1
ATOM 701 O O . ILE A 1 91 ? 12.203 -22.266 0.379 1 96.81 91 ILE A O 1
ATOM 705 N N . LEU A 1 92 ? 10.086 -22.875 0.026 1 97 92 LEU A N 1
ATOM 706 C CA . LEU A 1 92 ? 9.766 -21.781 -0.878 1 97 92 LEU A CA 1
ATOM 707 C C . LEU A 1 92 ? 8.703 -20.859 -0.275 1 97 92 LEU A C 1
ATOM 709 O O . LEU A 1 92 ? 7.57 -21.281 -0.06 1 97 92 LEU A O 1
ATOM 713 N N . PRO A 1 93 ? 9.055 -19.609 -0.004 1 94.25 93 PRO A N 1
ATOM 714 C CA . PRO A 1 93 ? 8.008 -18.688 0.431 1 94.25 93 PRO A CA 1
ATOM 715 C C . PRO A 1 93 ? 7.031 -18.328 -0.69 1 94.25 93 PRO A C 1
ATOM 717 O O . PRO A 1 93 ? 7.441 -17.781 -1.714 1 94.25 93 PRO A O 1
ATOM 720 N N . ILE A 1 94 ? 5.809 -18.656 -0.489 1 95.62 94 ILE A N 1
ATOM 721 C CA . ILE A 1 94 ? 4.73 -18.156 -1.332 1 95.62 94 ILE A CA 1
ATOM 722 C C . ILE A 1 94 ? 4.148 -16.875 -0.72 1 95.62 94 ILE A C 1
ATOM 724 O O . ILE A 1 94 ? 3.596 -16.906 0.383 1 95.62 94 ILE A O 1
ATOM 728 N N . GLU A 1 95 ? 4.312 -15.75 -1.469 1 92.31 95 GLU A N 1
ATOM 729 C CA . GLU A 1 95 ? 3.877 -14.461 -0.95 1 92.31 95 GLU A CA 1
ATOM 730 C C . GLU A 1 95 ? 2.814 -13.836 -1.849 1 92.31 95 GLU A C 1
ATOM 732 O O . GLU A 1 95 ? 2.896 -13.93 -3.076 1 92.31 95 GLU A O 1
ATOM 737 N N . TRP A 1 96 ? 1.817 -13.211 -1.224 1 91.19 96 TRP A N 1
ATOM 738 C CA . TRP A 1 96 ? 0.768 -12.547 -1.995 1 91.19 96 TRP A CA 1
ATOM 739 C C . TRP A 1 96 ? 0.201 -11.359 -1.235 1 91.19 96 TRP A C 1
ATOM 741 O O . TRP A 1 96 ? 0.498 -11.164 -0.054 1 91.19 96 TRP A O 1
ATOM 751 N N . THR A 1 97 ? -0.522 -10.5 -1.956 1 86.56 97 THR A N 1
ATOM 752 C CA . THR A 1 97 ? -1.364 -9.461 -1.371 1 86.56 97 THR A CA 1
ATOM 753 C C . THR A 1 97 ? -2.828 -9.688 -1.737 1 86.56 97 THR A C 1
ATOM 755 O O . THR A 1 97 ? -3.141 -10.07 -2.867 1 86.56 97 THR A O 1
ATOM 758 N N . ALA A 1 98 ? -3.658 -9.562 -0.748 1 85.62 98 ALA A N 1
ATOM 759 C CA . ALA A 1 98 ? -5.102 -9.531 -0.961 1 85.62 98 ALA A CA 1
ATOM 760 C C . ALA A 1 98 ? -5.668 -8.141 -0.696 1 85.62 98 ALA A C 1
ATOM 762 O O . ALA A 1 98 ? -5.449 -7.57 0.376 1 85.62 98 ALA A O 1
ATOM 763 N N . GLN A 1 99 ? -6.398 -7.613 -1.57 1 77.38 99 GLN A N 1
ATOM 764 C CA . GLN A 1 99 ? -6.801 -6.215 -1.481 1 77.38 99 GLN A CA 1
ATOM 765 C C . GLN A 1 99 ? -7.93 -6.027 -0.47 1 77.38 99 GLN A C 1
ATOM 767 O O . GLN A 1 99 ? -7.953 -5.039 0.267 1 77.38 99 GLN A O 1
ATOM 772 N N . HIS A 1 100 ? -9.086 -6.875 -0.383 1 76 100 HIS A N 1
ATOM 773 C CA . HIS A 1 100 ? -10.305 -6.625 0.382 1 76 100 HIS A CA 1
ATOM 774 C C . HIS A 1 100 ? -10.211 -7.238 1.775 1 76 100 HIS A C 1
ATOM 776 O O . HIS A 1 100 ? -11.234 -7.434 2.439 1 76 100 HIS A O 1
ATOM 782 N N . SER A 1 101 ? -9.109 -7.66 2.174 1 76.56 101 SER A N 1
ATOM 783 C CA . SER A 1 101 ? -8.891 -8.156 3.527 1 76.56 101 SER A CA 1
ATOM 784 C C . SER A 1 101 ? -9.023 -9.68 3.582 1 76.56 101 SER A C 1
ATOM 786 O O . SER A 1 101 ? -9.695 -10.281 2.742 1 76.56 101 SER A O 1
ATOM 788 N N . CYS A 1 102 ? -8.547 -10.18 4.504 1 82.31 102 CYS A N 1
ATOM 789 C CA . CYS A 1 102 ? -8.672 -11.594 4.852 1 82.31 102 CYS A CA 1
ATOM 790 C C . CYS A 1 102 ? -8.281 -11.828 6.305 1 82.31 102 CYS A C 1
ATOM 792 O O . CYS A 1 102 ? -7.266 -11.32 6.773 1 82.31 102 CYS A O 1
ATOM 794 N N . GLY A 1 103 ? -9.133 -12.57 6.98 1 77.19 103 GLY A N 1
ATOM 795 C CA . GLY A 1 103 ? -8.844 -12.875 8.375 1 77.19 103 GLY A CA 1
ATOM 796 C C . GLY A 1 103 ? -9.109 -11.711 9.305 1 77.19 103 GLY A C 1
ATOM 797 O O . GLY A 1 103 ? -8.742 -11.75 10.484 1 77.19 103 GLY A O 1
ATOM 798 N N . PHE A 1 104 ? -9.648 -10.688 8.711 1 76.5 104 PHE A N 1
ATOM 799 C CA . PHE A 1 104 ? -9.969 -9.492 9.484 1 76.5 104 PHE A CA 1
ATOM 800 C C . PHE A 1 104 ? -11.461 -9.422 9.773 1 76.5 104 PHE A C 1
ATOM 802 O O . PHE A 1 104 ? -12.242 -10.203 9.227 1 76.5 104 PHE A O 1
ATOM 809 N N . ARG A 1 105 ? -11.945 -8.641 10.594 1 76.38 105 ARG A N 1
ATOM 810 C CA . ARG A 1 105 ? -13.25 -8.625 11.242 1 76.38 105 ARG A CA 1
ATOM 811 C C . ARG A 1 105 ? -14.352 -8.297 10.242 1 76.38 105 ARG A C 1
ATOM 813 O O . ARG A 1 105 ? -15.539 -8.453 10.547 1 76.38 105 ARG A O 1
ATOM 820 N N . ASN A 1 106 ? -14.047 -8.039 9.016 1 80.56 106 ASN A N 1
ATOM 821 C CA . ASN A 1 106 ? -15.109 -7.531 8.148 1 80.56 106 ASN A CA 1
ATOM 822 C C . ASN A 1 106 ? -15.578 -8.586 7.156 1 80.56 106 ASN A C 1
ATOM 824 O O . ASN A 1 106 ? -16.641 -8.445 6.547 1 80.56 106 ASN A O 1
ATOM 828 N N . THR A 1 107 ? -14.789 -9.617 6.93 1 84.31 107 THR A N 1
ATOM 829 C CA . THR A 1 107 ? -15.094 -10.539 5.84 1 84.31 107 THR A CA 1
ATOM 830 C C . THR A 1 107 ? -14.734 -11.969 6.223 1 84.31 107 THR A C 1
ATOM 832 O O . THR A 1 107 ? -13.914 -12.195 7.113 1 84.31 107 THR A O 1
ATOM 835 N N . PHE A 1 108 ? -15.422 -12.875 5.566 1 88.44 108 PHE A N 1
ATOM 836 C CA . PHE A 1 108 ? -14.938 -14.25 5.469 1 88.44 108 PHE A CA 1
ATOM 837 C C . PHE A 1 108 ? -14.102 -14.445 4.207 1 88.44 108 PHE A C 1
ATOM 839 O O . PHE A 1 108 ? -14.445 -13.914 3.146 1 88.44 108 PHE A O 1
ATOM 846 N N . CYS A 1 109 ? -13.055 -15.078 4.375 1 90.44 109 CYS A N 1
ATOM 847 C CA . CYS A 1 109 ? -12.281 -15.398 3.182 1 90.44 109 CYS A CA 1
ATOM 848 C C . CYS A 1 109 ? -11.688 -16.797 3.273 1 90.44 109 CYS A C 1
ATOM 850 O O . CYS A 1 109 ? -11.617 -17.375 4.359 1 90.44 109 CYS A O 1
ATOM 852 N N . ASN A 1 110 ? -11.406 -17.359 2.146 1 93.25 110 ASN A N 1
ATOM 853 C CA . ASN A 1 110 ? -10.609 -18.578 1.988 1 93.25 110 ASN A CA 1
ATOM 854 C C . ASN A 1 110 ? -9.508 -18.391 0.947 1 93.25 110 ASN A C 1
ATOM 856 O O . ASN A 1 110 ? -9.727 -17.766 -0.092 1 93.25 110 ASN A O 1
ATOM 860 N N . ILE A 1 111 ? -8.391 -18.859 1.327 1 95.44 111 ILE A N 1
ATOM 861 C CA . ILE A 1 111 ? -7.293 -18.906 0.373 1 95.44 111 ILE A CA 1
ATOM 862 C C . ILE A 1 111 ? -6.91 -20.359 0.084 1 95.44 111 ILE A C 1
ATOM 864 O O . ILE A 1 111 ? -6.691 -21.141 1.009 1 95.44 111 ILE A O 1
ATOM 868 N N . VAL A 1 112 ? -6.855 -20.672 -1.146 1 98 112 VAL A N 1
ATOM 869 C CA . VAL A 1 112 ? -6.414 -21.984 -1.564 1 98 112 VAL A CA 1
ATOM 870 C C . VAL A 1 112 ? -5.164 -21.875 -2.434 1 98 112 VAL A C 1
ATOM 872 O O . VAL A 1 112 ? -5.164 -21.141 -3.432 1 98 112 VAL A O 1
ATOM 875 N N . ILE A 1 113 ? -4.133 -22.531 -2.041 1 98.44 113 ILE A N 1
ATOM 876 C CA . ILE A 1 113 ? -2.889 -22.578 -2.801 1 98.44 113 ILE A CA 1
ATOM 877 C C . ILE A 1 113 ? -2.734 -23.938 -3.471 1 98.44 113 ILE A C 1
ATOM 879 O O . ILE A 1 113 ? -2.854 -24.984 -2.814 1 98.44 113 ILE A O 1
ATOM 883 N N . GLN A 1 114 ? -2.482 -23.922 -4.762 1 98.75 114 GLN A N 1
ATOM 884 C CA . GLN A 1 114 ? -2.393 -25.156 -5.535 1 98.75 114 GLN A CA 1
ATOM 885 C C . GLN A 1 114 ? -1.274 -25.078 -6.57 1 98.75 114 GLN A C 1
ATOM 887 O O . GLN A 1 114 ? -0.726 -24 -6.816 1 98.75 114 GLN A O 1
ATOM 892 N N . TYR A 1 115 ? -0.906 -26.219 -7.078 1 98.44 115 TYR A N 1
ATOM 893 C CA . TYR A 1 115 ? 0.01 -26.281 -8.211 1 98.44 115 TYR A CA 1
ATOM 894 C C . TYR A 1 115 ? -0.379 -27.391 -9.172 1 98.44 115 TYR A C 1
ATOM 896 O O . TYR A 1 115 ? -1.11 -28.312 -8.805 1 98.44 115 TYR A O 1
ATOM 904 N N . MET A 1 116 ? -0.035 -27.234 -10.391 1 97.12 116 MET A N 1
ATOM 905 C CA . MET A 1 116 ? -0.23 -28.25 -11.414 1 97.12 116 MET A CA 1
ATOM 906 C C . MET A 1 116 ? 1.021 -28.406 -12.273 1 97.12 116 MET A C 1
ATOM 908 O O . MET A 1 116 ? 1.758 -27.453 -12.484 1 97.12 116 MET A O 1
ATOM 912 N N . CYS A 1 117 ? 1.267 -29.625 -12.664 1 96.88 117 CYS A N 1
ATOM 913 C CA . CYS A 1 117 ? 2.41 -29.938 -13.508 1 96.88 117 CYS A CA 1
ATOM 914 C C . CYS A 1 117 ? 1.984 -30.766 -14.719 1 96.88 117 CYS A C 1
ATOM 916 O O . CYS A 1 117 ? 1.02 -31.531 -14.641 1 96.88 117 CYS A O 1
ATOM 918 N N . ASP A 1 118 ? 2.574 -30.531 -15.812 1 95.19 118 ASP A N 1
ATOM 919 C CA . ASP A 1 118 ? 2.359 -31.297 -17.031 1 95.19 118 ASP A CA 1
ATOM 920 C C . ASP A 1 118 ? 3.605 -31.281 -17.922 1 95.19 118 ASP A C 1
ATOM 922 O O . ASP A 1 118 ? 3.922 -30.266 -18.547 1 95.19 118 ASP A O 1
ATOM 926 N N . ASP A 1 119 ? 4.168 -32.469 -18.109 1 93.88 119 ASP A N 1
ATOM 927 C CA . ASP A 1 119 ? 5.418 -32.531 -18.859 1 93.88 119 ASP A CA 1
ATOM 928 C C . ASP A 1 119 ? 5.168 -32.938 -20.312 1 93.88 119 ASP A C 1
ATOM 930 O O . ASP A 1 119 ? 6.109 -33.156 -21.078 1 93.88 119 ASP A O 1
ATOM 934 N N . THR A 1 120 ? 3.939 -33.062 -20.641 1 91.44 120 THR A N 1
ATOM 935 C CA . THR A 1 120 ? 3.648 -33.375 -22.031 1 91.44 120 THR A CA 1
ATOM 936 C C . THR A 1 120 ? 4.102 -32.25 -22.953 1 91.44 120 THR A C 1
ATOM 938 O O . THR A 1 120 ? 4 -31.062 -22.594 1 91.44 120 THR A O 1
ATOM 941 N N . SER A 1 121 ? 4.73 -32.5 -24.016 1 86.69 121 SER A N 1
ATOM 942 C CA . SER A 1 121 ? 5.184 -31.484 -24.953 1 86.69 121 SER A CA 1
ATOM 943 C C . SER A 1 121 ? 4.094 -31.125 -25.953 1 86.69 121 SER A C 1
ATOM 945 O O . SER A 1 121 ? 3.482 -32.031 -26.562 1 86.69 121 SER A O 1
ATOM 947 N N . PRO A 1 122 ? 3.738 -29.844 -26.297 1 88.56 122 PRO A N 1
ATOM 948 C CA . PRO A 1 122 ? 4.434 -28.688 -25.719 1 88.56 122 PRO A CA 1
ATOM 949 C C . PRO A 1 122 ? 3.908 -28.312 -24.344 1 88.56 122 PRO A C 1
ATOM 951 O O . PRO A 1 122 ? 4.551 -27.547 -23.625 1 88.56 122 PRO A O 1
ATOM 954 N N . GLY A 1 123 ? 2.828 -28.938 -23.859 1 86.25 123 GLY A N 1
ATOM 955 C CA . GLY A 1 123 ? 2.311 -28.953 -22.5 1 86.25 123 GLY A CA 1
ATOM 956 C C . GLY A 1 123 ? 2.184 -27.562 -21.891 1 86.25 123 GLY A C 1
ATOM 957 O O . GLY A 1 123 ? 1.819 -26.609 -22.578 1 86.25 123 GLY A O 1
ATOM 958 N N . LEU A 1 124 ? 2.346 -27.438 -20.562 1 95.19 124 LEU A N 1
ATOM 959 C CA . LEU A 1 124 ? 2.232 -26.219 -19.781 1 95.19 124 LEU A CA 1
ATOM 960 C C . LEU A 1 124 ? 3.287 -25.203 -20.203 1 95.19 124 LEU A C 1
ATOM 962 O O . LEU A 1 124 ? 4.473 -25.531 -20.281 1 95.19 124 LEU A O 1
ATOM 966 N N . ARG A 1 125 ? 2.82 -24 -20.484 1 97.25 125 ARG A N 1
ATOM 967 C CA . ARG A 1 125 ? 3.725 -22.969 -20.969 1 97.25 125 ARG A CA 1
ATOM 968 C C . ARG A 1 125 ? 3.105 -21.578 -20.828 1 97.25 125 ARG A C 1
ATOM 970 O O . ARG A 1 125 ? 1.88 -21.438 -20.781 1 97.25 125 ARG A O 1
ATOM 977 N N . ASP A 1 126 ? 3.957 -20.547 -20.828 1 97.62 126 ASP A N 1
ATOM 978 C CA . ASP A 1 126 ? 3.506 -19.172 -20.625 1 97.62 126 ASP A CA 1
ATOM 979 C C . ASP A 1 126 ? 3.207 -18.5 -21.969 1 97.62 126 ASP A C 1
ATOM 981 O O . ASP A 1 126 ? 2.449 -17.531 -22.031 1 97.62 126 ASP A O 1
ATOM 985 N N . GLY 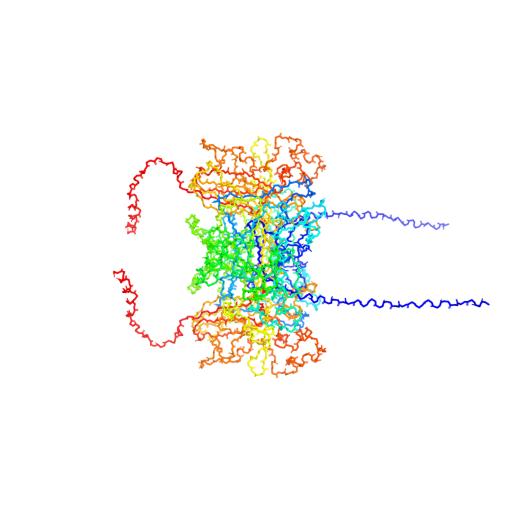A 1 127 ? 3.674 -18.938 -23 1 97.5 127 GLY A N 1
ATOM 986 C CA . GLY A 1 127 ? 3.652 -18.297 -24.312 1 97.5 127 GLY A CA 1
ATOM 987 C C . GLY A 1 127 ? 4.969 -17.625 -24.672 1 97.5 127 GLY A C 1
ATOM 988 O O . GLY A 1 127 ? 5.531 -16.891 -23.859 1 97.5 127 GLY A O 1
ATOM 989 N N . THR A 1 128 ? 5.469 -17.938 -25.844 1 96.94 128 THR A N 1
ATOM 990 C CA . THR A 1 128 ? 6.754 -17.422 -26.312 1 96.94 128 THR A CA 1
ATOM 991 C C . THR A 1 128 ? 6.555 -16.438 -27.453 1 96.94 128 THR A C 1
ATOM 993 O O . THR A 1 128 ? 5.969 -16.781 -28.484 1 96.94 128 THR A O 1
ATOM 996 N N . PRO A 1 129 ? 7.098 -15.273 -27.312 1 97.06 129 PRO A N 1
ATOM 997 C CA . PRO A 1 129 ? 6.98 -14.305 -28.406 1 97.06 129 PRO A CA 1
ATOM 998 C C . PRO A 1 129 ? 7.621 -14.805 -29.703 1 97.06 129 PRO A C 1
ATOM 1000 O O . PRO A 1 129 ? 8.648 -15.484 -29.672 1 97.06 129 PRO A O 1
ATOM 1003 N N . GLU A 1 130 ? 7.059 -14.289 -30.844 1 97.12 130 GLU A N 1
ATOM 1004 C CA . GLU A 1 130 ? 7.617 -14.633 -32.156 1 97.12 130 GLU A CA 1
ATOM 1005 C C . GLU A 1 130 ? 8.734 -13.664 -32.531 1 97.12 130 GLU A C 1
ATOM 1007 O O . GLU A 1 130 ? 9.57 -13.977 -33.406 1 97.12 130 GLU A O 1
ATOM 1012 N N . SER A 1 131 ? 8.672 -12.508 -32 1 96 131 SER A N 1
ATOM 1013 C CA . SER A 1 131 ? 9.664 -11.461 -32.219 1 96 131 SER A CA 1
ATOM 1014 C C . SER A 1 131 ? 9.758 -10.523 -31.031 1 96 131 SER A C 1
ATOM 1016 O O . SER A 1 131 ? 9.016 -10.672 -30.062 1 96 131 SER A O 1
ATOM 1018 N N . GLU A 1 132 ? 10.617 -9.602 -31.125 1 91.5 132 GLU A N 1
ATOM 1019 C CA . GLU A 1 132 ? 10.836 -8.641 -30.047 1 91.5 132 GLU A CA 1
ATOM 1020 C C . GLU A 1 132 ? 9.602 -7.777 -29.812 1 91.5 132 GLU A C 1
ATOM 1022 O O . GLU A 1 132 ? 9.383 -7.273 -28.703 1 91.5 132 GLU A O 1
ATOM 1027 N N . ASN A 1 133 ? 8.797 -7.641 -30.781 1 91.19 133 ASN A N 1
ATOM 1028 C CA . ASN A 1 133 ? 7.652 -6.746 -30.688 1 91.19 133 ASN A CA 1
ATOM 1029 C C . ASN A 1 133 ? 6.355 -7.52 -30.453 1 91.19 133 ASN A C 1
ATOM 1031 O O . ASN A 1 133 ? 5.277 -6.93 -30.375 1 91.19 133 ASN A O 1
ATOM 1035 N N . ASP A 1 134 ? 6.434 -8.75 -30.359 1 95.94 134 ASP A N 1
ATOM 1036 C CA . ASP A 1 134 ? 5.277 -9.617 -30.109 1 95.94 134 ASP A CA 1
ATOM 1037 C C . ASP A 1 134 ? 5.102 -9.883 -28.625 1 95.94 134 ASP A C 1
ATOM 1039 O O . ASP A 1 134 ? 5.941 -10.539 -28 1 95.94 134 ASP A O 1
ATOM 1043 N N . PRO A 1 135 ? 4.023 -9.516 -28.062 1 96.06 135 PRO A N 1
ATOM 1044 C CA . PRO A 1 135 ? 3.828 -9.758 -26.625 1 96.06 135 PRO A CA 1
ATOM 1045 C C . PRO A 1 135 ? 3.357 -11.18 -26.328 1 96.06 135 PRO A C 1
ATOM 1047 O O . PRO A 1 135 ? 3.375 -11.609 -25.188 1 96.06 135 PRO A O 1
ATOM 1050 N N . ALA A 1 136 ? 2.859 -11.875 -27.359 1 97.56 136 ALA A N 1
ATOM 1051 C CA . ALA A 1 136 ? 2.338 -13.234 -27.219 1 97.56 136 ALA A CA 1
ATOM 1052 C C . ALA A 1 136 ? 1.2 -13.289 -26.203 1 97.56 136 ALA A C 1
ATOM 1054 O O . ALA A 1 136 ? 1.204 -14.133 -25.297 1 97.56 136 ALA A O 1
ATOM 1055 N N . THR A 1 137 ? 0.262 -12.469 -26.328 1 97.56 137 THR A N 1
ATOM 1056 C CA . THR A 1 137 ? -0.8 -12.352 -25.328 1 97.56 137 THR A CA 1
ATOM 1057 C C . THR A 1 137 ? -2.125 -12.859 -25.891 1 97.56 137 THR A C 1
ATOM 1059 O O . THR A 1 137 ? -3.174 -12.695 -25.266 1 97.56 137 THR A O 1
ATOM 1062 N N . ASP A 1 138 ? -2.082 -13.492 -27.047 1 96.81 138 ASP A N 1
ATOM 1063 C CA . ASP A 1 138 ? -3.322 -13.992 -27.641 1 96.81 138 ASP A CA 1
ATOM 1064 C C . ASP A 1 138 ? -3.844 -15.211 -26.875 1 96.81 138 ASP A C 1
ATOM 1066 O O . ASP A 1 138 ? -3.059 -15.992 -26.344 1 96.81 138 ASP A O 1
ATOM 1070 N N . THR A 1 139 ? -5.121 -15.328 -26.891 1 97.69 139 THR A N 1
ATOM 1071 C CA . THR A 1 139 ? -5.762 -16.484 -26.281 1 97.69 139 THR A CA 1
ATOM 1072 C C . THR A 1 139 ? -5.609 -17.719 -27.172 1 97.69 139 THR A C 1
ATOM 1074 O O . THR A 1 139 ? -5.82 -17.656 -28.375 1 97.69 139 THR A O 1
ATOM 1077 N N . ILE A 1 140 ? -5.316 -18.781 -26.609 1 97.44 140 ILE A N 1
ATOM 1078 C CA . ILE A 1 140 ? -5.105 -20.031 -27.328 1 97.44 140 ILE A CA 1
ATOM 1079 C C . ILE A 1 140 ? -6.438 -20.547 -27.875 1 97.44 140 ILE A C 1
ATOM 1081 O O . ILE A 1 140 ? -7.496 -20.281 -27.297 1 97.44 140 ILE A O 1
ATOM 1085 N N . ASP A 1 141 ? -6.395 -21.25 -29.016 1 96.19 141 ASP A N 1
ATOM 1086 C CA . ASP A 1 141 ? -7.539 -21.969 -29.562 1 96.19 141 ASP A CA 1
ATOM 1087 C C . ASP A 1 141 ? -7.148 -23.391 -29.969 1 96.19 141 ASP A C 1
ATOM 1089 O O . ASP A 1 141 ? -5.996 -23.797 -29.797 1 96.19 141 ASP A O 1
ATOM 1093 N N . GLU A 1 142 ? -8.117 -24.141 -30.391 1 95.44 142 GLU A N 1
ATOM 1094 C CA . GLU A 1 142 ? -7.891 -25.547 -30.672 1 95.44 142 GLU A CA 1
ATOM 1095 C C . GLU A 1 142 ? -6.844 -25.734 -31.781 1 95.44 142 GLU A C 1
ATOM 1097 O O . GLU A 1 142 ? -5.984 -26.609 -31.688 1 95.44 142 GLU A O 1
ATOM 1102 N N . LYS A 1 143 ? -6.895 -24.875 -32.781 1 96.12 143 LYS A N 1
ATOM 1103 C CA . LYS A 1 143 ? -5.965 -24.953 -33.906 1 96.12 143 LYS A CA 1
ATOM 1104 C C . LYS A 1 143 ? -4.531 -24.672 -33.469 1 96.12 143 LYS A C 1
ATOM 1106 O O . LYS A 1 143 ? -3.584 -25.234 -34.031 1 96.12 143 LYS A O 1
ATOM 1111 N N . ASN A 1 144 ? -4.41 -23.859 -32.469 1 95.69 144 ASN A N 1
ATOM 1112 C CA . ASN A 1 144 ? -3.1 -23.406 -32 1 95.69 144 ASN A CA 1
ATOM 1113 C C . ASN A 1 144 ? -2.695 -24.094 -30.703 1 95.69 144 ASN A C 1
ATOM 1115 O O . ASN A 1 144 ? -1.799 -23.625 -30 1 95.69 144 ASN A O 1
ATOM 1119 N N . ASN A 1 145 ? -3.338 -25.156 -30.391 1 95.44 145 ASN A N 1
ATOM 1120 C CA . ASN A 1 145 ? -3.113 -25.828 -29.125 1 95.44 145 ASN A CA 1
ATOM 1121 C C . ASN A 1 145 ? -1.665 -26.297 -28.984 1 95.44 145 ASN A C 1
ATOM 1123 O O . ASN A 1 145 ? -1.146 -26.406 -27.875 1 95.44 145 ASN A O 1
ATOM 1127 N N . ASN A 1 146 ? -1.012 -26.562 -30.094 1 95.25 146 ASN A N 1
ATOM 1128 C CA . ASN A 1 146 ? 0.363 -27.047 -30.062 1 95.25 146 ASN A CA 1
ATOM 1129 C C . ASN A 1 146 ? 1.355 -25.938 -30.438 1 95.25 146 ASN A C 1
ATOM 1131 O O . ASN A 1 146 ? 2.551 -26.203 -30.578 1 95.25 146 ASN A O 1
ATOM 1135 N N . ASN A 1 147 ? 0.911 -24.766 -30.656 1 96.31 147 ASN A N 1
ATOM 1136 C CA . ASN A 1 147 ? 1.754 -23.625 -30.969 1 96.31 147 ASN A CA 1
ATOM 1137 C C . ASN A 1 147 ? 2.318 -22.969 -29.703 1 96.31 147 ASN A C 1
ATOM 1139 O O . ASN A 1 147 ? 1.565 -22.453 -28.875 1 96.31 147 ASN A O 1
ATOM 1143 N N . THR A 1 148 ? 3.594 -22.953 -29.578 1 95.81 148 THR A N 1
ATOM 1144 C CA . THR A 1 148 ? 4.262 -22.547 -28.344 1 95.81 148 THR A CA 1
ATOM 1145 C C . THR A 1 148 ? 4.168 -21.047 -28.156 1 95.81 148 THR A C 1
ATOM 1147 O O . THR A 1 148 ? 4.461 -20.531 -27.062 1 95.81 148 THR A O 1
ATOM 1150 N N . ARG A 1 149 ? 3.771 -20.266 -29.125 1 97.38 149 ARG A N 1
ATOM 1151 C CA . ARG A 1 149 ? 3.527 -18.844 -28.953 1 97.38 149 ARG A CA 1
ATOM 1152 C C . ARG A 1 149 ? 2.426 -18.594 -27.938 1 97.38 149 ARG A C 1
ATOM 1154 O O . ARG A 1 149 ? 2.445 -17.578 -27.219 1 97.38 149 ARG A O 1
ATOM 1161 N N . TYR A 1 150 ? 1.477 -19.531 -27.953 1 97.88 150 TYR A N 1
ATOM 1162 C CA . TYR A 1 150 ? 0.322 -19.391 -27.078 1 97.88 150 TYR A CA 1
ATOM 1163 C C . TYR A 1 150 ? 0.583 -20.047 -25.719 1 97.88 150 TYR A C 1
ATOM 1165 O O . TYR A 1 150 ? 1.135 -21.141 -25.656 1 97.88 150 TYR A O 1
ATOM 1173 N N . GLY A 1 151 ? 0.189 -19.344 -24.688 1 97.75 151 GLY A N 1
ATOM 1174 C CA . GLY A 1 151 ? 0.295 -19.906 -23.344 1 97.75 151 GLY A CA 1
ATOM 1175 C C . GLY A 1 151 ? -0.769 -20.953 -23.062 1 97.75 151 GLY A C 1
ATOM 1176 O O . GLY A 1 151 ? -1.837 -20.953 -23.672 1 97.75 151 GLY A O 1
ATOM 1177 N N . MET A 1 152 ? -0.463 -21.844 -22.172 1 97.75 152 MET A N 1
ATOM 1178 C CA . MET A 1 152 ? -1.359 -22.891 -21.703 1 97.75 152 MET A CA 1
ATOM 1179 C C . MET A 1 152 ? -1.055 -23.281 -20.266 1 97.75 152 MET A C 1
ATOM 1181 O O . MET A 1 152 ? -0.003 -23.844 -19.969 1 97.75 152 MET A O 1
ATOM 1185 N N . HIS A 1 153 ? -2.01 -23.016 -19.375 1 97.69 153 HIS A N 1
ATOM 1186 C CA . HIS A 1 153 ? -1.814 -23.344 -17.969 1 97.69 153 HIS A CA 1
ATOM 1187 C C . HIS A 1 153 ? -2.748 -24.469 -17.531 1 97.69 153 HIS A C 1
ATOM 1189 O O . HIS A 1 153 ? -2.631 -24.984 -16.422 1 97.69 153 HIS A O 1
ATOM 1195 N N . GLU A 1 154 ? -3.684 -24.828 -18.312 1 97 154 GLU A N 1
ATOM 1196 C CA . GLU A 1 154 ? -4.547 -26 -18.172 1 97 154 GLU A CA 1
ATOM 1197 C C . GLU A 1 154 ? -4.73 -26.719 -19.516 1 97 154 GLU A C 1
ATOM 1199 O O . GLU A 1 154 ? -4.828 -26.078 -20.562 1 97 154 GLU A O 1
ATOM 1204 N N . PRO A 1 155 ? -4.844 -28.031 -19.484 1 95.31 155 PRO A N 1
ATOM 1205 C CA . PRO A 1 155 ? -4.965 -28.766 -20.75 1 95.31 155 PRO A CA 1
ATOM 1206 C C . PRO A 1 155 ? -6.316 -28.547 -21.422 1 95.31 155 PRO A C 1
ATOM 1208 O O . PRO A 1 155 ? -7.336 -28.406 -20.75 1 95.31 155 PRO A O 1
ATOM 1211 N N . MET A 1 156 ? -6.285 -28.609 -22.719 1 96 156 MET A N 1
ATOM 1212 C CA . MET A 1 156 ? -7.504 -28.453 -23.516 1 96 156 MET A CA 1
ATOM 1213 C C . MET A 1 156 ? -8.531 -29.531 -23.141 1 96 156 MET A C 1
ATOM 1215 O O . MET A 1 156 ? -9.727 -29.234 -23.047 1 96 156 MET A O 1
ATOM 1219 N N . GLU A 1 157 ? -8.078 -30.719 -22.906 1 94.62 157 GLU A N 1
ATOM 1220 C CA . GLU A 1 157 ? -8.977 -31.812 -22.578 1 94.62 157 GLU A CA 1
ATOM 1221 C C . GLU A 1 157 ? -9.742 -31.547 -21.297 1 94.62 157 GLU A C 1
ATOM 1223 O O . GLU A 1 157 ? -10.906 -31.922 -21.172 1 94.62 157 GLU A O 1
ATOM 1228 N N . TYR A 1 158 ? -9.078 -30.984 -20.406 1 96.25 158 TYR A N 1
ATOM 1229 C CA . TYR A 1 158 ? -9.719 -30.609 -19.156 1 96.25 158 TYR A CA 1
ATOM 1230 C C . TYR A 1 158 ? -10.859 -29.625 -19.391 1 96.25 158 TYR A C 1
ATOM 1232 O O . TYR A 1 158 ? -11.953 -29.797 -18.844 1 96.25 158 TYR A O 1
ATOM 1240 N N . TYR A 1 159 ? -10.578 -28.656 -20.188 1 97.38 159 TYR A N 1
ATOM 1241 C CA . TYR A 1 159 ? -11.594 -27.672 -20.531 1 97.38 159 TYR A CA 1
ATOM 1242 C C . TYR A 1 159 ? -12.758 -28.312 -21.266 1 97.38 159 TYR A C 1
ATOM 1244 O O . TYR A 1 159 ? -13.922 -27.969 -21.031 1 97.38 159 TYR A O 1
ATOM 1252 N N . LYS A 1 160 ? -12.492 -29.156 -22.188 1 96.94 160 LYS A N 1
ATOM 1253 C CA . LYS A 1 160 ? -13.547 -29.812 -22.938 1 96.94 160 LYS A CA 1
ATOM 1254 C C . LYS A 1 160 ? -14.508 -30.562 -22.016 1 96.94 160 LYS A C 1
ATOM 1256 O O . LYS A 1 160 ? -15.719 -30.516 -22.219 1 96.94 160 LYS A O 1
ATOM 1261 N N . LYS A 1 161 ? -13.953 -31.188 -21.047 1 97.69 161 LYS A N 1
ATOM 1262 C CA . LYS A 1 161 ? -14.805 -31.859 -20.062 1 97.69 161 LYS A CA 1
ATOM 1263 C C . LYS A 1 161 ? -15.68 -30.859 -19.328 1 97.69 161 LYS A C 1
ATOM 1265 O O . LYS A 1 161 ? -16.875 -31.078 -19.141 1 97.69 161 LYS A O 1
ATOM 1270 N N . CYS A 1 162 ? -15.039 -29.812 -18.938 1 97.94 162 CYS A N 1
ATOM 1271 C CA . CYS A 1 162 ? -15.742 -28.75 -18.219 1 97.94 162 CYS A CA 1
ATOM 1272 C C . CYS A 1 162 ? -16.828 -28.141 -19.094 1 97.94 162 CYS A C 1
ATOM 1274 O O . CYS A 1 162 ? -17.922 -27.844 -18.609 1 97.94 162 CYS A O 1
ATOM 1276 N N . ASN A 1 163 ? -16.547 -27.922 -20.328 1 97.75 163 ASN A N 1
ATOM 1277 C CA . ASN A 1 163 ? -17.453 -27.266 -21.281 1 97.75 163 ASN A CA 1
ATOM 1278 C C . ASN A 1 163 ? -18.578 -28.188 -21.703 1 97.75 163 ASN A C 1
ATOM 1280 O O . ASN A 1 163 ? -19.594 -27.734 -22.234 1 97.75 163 ASN A O 1
ATOM 1284 N N . THR A 1 164 ? -18.422 -29.453 -21.5 1 97.81 164 THR A N 1
ATOM 1285 C CA . THR A 1 164 ? -19.438 -30.422 -21.875 1 97.81 164 THR A CA 1
ATOM 1286 C C . THR A 1 164 ? -20.344 -30.75 -20.703 1 97.81 164 THR A C 1
ATOM 1288 O O . THR A 1 164 ? -21.562 -30.781 -20.844 1 97.81 164 THR A O 1
ATOM 1291 N N . ARG A 1 165 ? -19.797 -30.953 -19.578 1 97.44 165 ARG A N 1
ATOM 1292 C CA . ARG A 1 165 ? -20.531 -31.359 -18.375 1 97.44 165 ARG A CA 1
ATOM 1293 C C . ARG A 1 165 ? -21.422 -30.234 -17.891 1 97.44 165 ARG A C 1
ATOM 1295 O O . ARG A 1 165 ? -21.016 -29.062 -17.859 1 97.44 165 ARG A O 1
ATOM 1302 N N . ARG A 1 166 ? -22.547 -30.641 -17.438 1 95.56 166 ARG A N 1
ATOM 1303 C CA . ARG A 1 166 ? -23.453 -29.656 -16.859 1 95.56 166 ARG A CA 1
ATOM 1304 C C . ARG A 1 166 ? -22.938 -29.141 -15.516 1 95.56 166 ARG A C 1
ATOM 1306 O O . ARG A 1 166 ? -22.359 -29.906 -14.734 1 95.56 166 ARG A O 1
ATOM 1313 N N . ARG A 1 167 ? -23.172 -27.938 -15.344 1 94.31 167 ARG A N 1
ATOM 1314 C CA . ARG A 1 167 ? -22.797 -27.328 -14.07 1 94.31 167 ARG A CA 1
ATOM 1315 C C . ARG A 1 167 ? -23.562 -27.953 -12.922 1 94.31 167 ARG A C 1
ATOM 1317 O O . ARG A 1 167 ? -24.641 -28.531 -13.125 1 94.31 167 ARG A O 1
ATOM 1324 N N . ASN A 1 168 ? -23.016 -27.844 -11.773 1 93.44 168 ASN A N 1
ATOM 1325 C CA . ASN A 1 168 ? -23.719 -28.234 -10.555 1 93.44 168 ASN A CA 1
ATOM 1326 C C . ASN A 1 168 ? -24.828 -27.25 -10.219 1 93.44 168 ASN A C 1
ATOM 1328 O O . ASN A 1 168 ? -24.578 -26.109 -9.828 1 93.44 168 ASN A O 1
ATOM 1332 N N . ASN A 1 169 ? -26 -27.656 -10.25 1 89.19 169 ASN A N 1
ATOM 1333 C CA . ASN A 1 169 ? -27.156 -26.781 -10.07 1 89.19 169 ASN A CA 1
ATOM 1334 C C . ASN A 1 169 ? -27.438 -26.516 -8.594 1 89.19 169 ASN A C 1
ATOM 1336 O O . ASN A 1 169 ? -28.297 -25.703 -8.258 1 89.19 169 ASN A O 1
ATOM 1340 N N . GLY A 1 170 ? -26.703 -27.141 -7.719 1 87.88 170 GLY A N 1
ATOM 1341 C CA . GLY A 1 170 ? -26.875 -26.906 -6.293 1 87.88 170 GLY A CA 1
ATOM 1342 C C . GLY A 1 170 ? -26.094 -25.703 -5.793 1 87.88 170 GLY A C 1
ATOM 1343 O O . GLY A 1 170 ? -26.188 -25.344 -4.621 1 87.88 170 GLY A O 1
ATOM 1344 N N . LEU A 1 171 ? -25.5 -25.047 -6.676 1 87.31 171 LEU A N 1
ATOM 1345 C CA . LEU A 1 171 ? -24.562 -24 -6.277 1 87.31 171 LEU A CA 1
ATOM 1346 C C . LEU A 1 171 ? -25.297 -22.688 -6.043 1 87.31 171 LEU A C 1
ATOM 1348 O O . LEU A 1 171 ? -26.375 -22.453 -6.605 1 87.31 171 LEU A O 1
ATOM 1352 N N . TYR A 1 172 ? -24.672 -21.828 -5.215 1 80.38 172 TYR A N 1
ATOM 1353 C CA . TYR A 1 172 ? -25.141 -20.484 -4.891 1 80.38 172 TYR A CA 1
ATOM 1354 C C . TYR A 1 172 ? -24.938 -19.547 -6.07 1 80.38 172 TYR A C 1
ATOM 1356 O O . TYR A 1 172 ? -23.844 -19.469 -6.633 1 80.38 172 TYR A O 1
ATOM 1364 N N . LEU A 1 173 ? -26 -18.828 -6.477 1 78.31 173 LEU A N 1
ATOM 1365 C CA . LEU A 1 173 ? -25.953 -17.844 -7.555 1 78.31 173 LEU A CA 1
ATOM 1366 C C . LEU A 1 173 ? -26.391 -16.469 -7.066 1 78.31 173 LEU A C 1
ATOM 1368 O O . LEU A 1 173 ? -26.562 -15.555 -7.863 1 78.31 173 LEU A O 1
ATOM 1372 N N . ALA A 1 174 ? -26.562 -16.328 -5.75 1 76.12 174 ALA A N 1
ATOM 1373 C CA . ALA A 1 174 ? -27 -15.086 -5.137 1 76.12 174 ALA A CA 1
ATOM 1374 C C . ALA A 1 174 ? -28.312 -14.609 -5.762 1 76.12 174 ALA A C 1
ATOM 1376 O O . ALA A 1 174 ? -29.297 -15.344 -5.789 1 76.12 174 ALA A O 1
ATOM 1377 N N . ASP A 1 175 ? -28.281 -13.211 -6.117 1 75.12 175 ASP A N 1
ATOM 1378 C CA . ASP A 1 175 ? -29.531 -12.586 -6.562 1 75.12 175 ASP A CA 1
ATOM 1379 C C . ASP A 1 175 ? -29.641 -12.625 -8.086 1 75.12 175 ASP A C 1
ATOM 1381 O O . ASP A 1 175 ? -30.516 -11.977 -8.664 1 75.12 175 ASP A O 1
ATOM 1385 N N . GLN A 1 176 ? -28.688 -13.211 -8.633 1 69.88 176 GLN A N 1
ATOM 1386 C CA . GLN A 1 176 ? -28.781 -13.289 -10.086 1 69.88 176 GLN A CA 1
ATOM 1387 C C . GLN A 1 176 ? -30.031 -14.047 -10.508 1 69.88 176 GLN A C 1
ATOM 1389 O O . GLN A 1 176 ? -30.328 -15.125 -10 1 69.88 176 GLN A O 1
ATOM 1394 N N . LYS A 1 177 ? -31.125 -12.984 -10.961 1 57.28 177 LYS A N 1
ATOM 1395 C CA . LYS A 1 177 ? -32.312 -13.602 -11.492 1 57.28 177 LYS A CA 1
ATOM 1396 C C . LYS A 1 177 ? -31.984 -14.625 -12.57 1 57.28 177 LYS A C 1
ATOM 1398 O O . LYS A 1 177 ? -31.141 -14.367 -13.438 1 57.28 177 LYS A O 1
ATOM 1403 N N . GLN A 1 178 ? -32.188 -15.742 -12.227 1 49.38 178 GLN A N 1
ATOM 1404 C CA . GLN A 1 178 ? -32.188 -16.656 -13.367 1 49.38 178 GLN A CA 1
ATOM 1405 C C . GLN A 1 178 ? -32.875 -16.016 -14.57 1 49.38 178 GLN A C 1
ATOM 1407 O O . GLN A 1 178 ? -33.281 -16.719 -15.5 1 49.38 178 GLN A O 1
ATOM 1412 N N . GLN A 1 179 ? -33.25 -14.773 -14.281 1 43.66 179 GLN A N 1
ATOM 1413 C CA . GLN A 1 179 ? -34 -14.164 -15.367 1 43.66 179 GLN A CA 1
ATOM 1414 C C . GLN A 1 179 ? -33.219 -14.211 -16.672 1 43.66 179 GLN A C 1
ATOM 1416 O O . GLN A 1 179 ? -33.781 -13.992 -17.75 1 43.66 179 GLN A O 1
ATOM 1421 N N . ASN A 1 180 ? -32 -13.609 -16.453 1 43.41 180 ASN A N 1
ATOM 1422 C CA . ASN A 1 180 ? -31.5 -13.859 -17.812 1 43.41 180 ASN A CA 1
ATOM 1423 C C . ASN A 1 180 ? -31.5 -15.344 -18.156 1 43.41 180 ASN A C 1
ATOM 1425 O O . ASN A 1 180 ? -30.531 -16.047 -17.875 1 43.41 180 ASN A O 1
ATOM 1429 N N . PRO A 1 181 ? -32.688 -15.906 -17.891 1 46.69 181 PRO A N 1
ATOM 1430 C CA . PRO A 1 181 ? -32.969 -17.312 -18.188 1 46.69 181 PRO A CA 1
ATOM 1431 C C . PRO A 1 181 ? -31.922 -17.969 -19.078 1 46.69 181 PRO A C 1
ATOM 1433 O O . PRO A 1 181 ? -31.672 -19.172 -18.969 1 46.69 181 PRO A O 1
ATOM 1436 N N . GLY A 1 182 ? -31.328 -17.156 -19.781 1 50.28 182 GLY A N 1
ATOM 1437 C CA . GLY A 1 182 ? -30.547 -17.75 -20.859 1 50.28 182 GLY A CA 1
ATOM 1438 C C . GLY A 1 182 ? -29.094 -17.953 -20.484 1 50.28 182 GLY A C 1
ATOM 1439 O O . GLY A 1 182 ? -28.359 -18.656 -21.203 1 50.28 182 GLY A O 1
ATOM 1440 N N . PHE A 1 183 ? -28.688 -17.375 -19.156 1 62.78 183 PHE A N 1
ATOM 1441 C CA . PHE A 1 183 ? -27.234 -17.469 -19.047 1 62.78 183 PHE A CA 1
ATOM 1442 C C . PHE A 1 183 ? -26.828 -18.625 -18.141 1 62.78 183 PHE A C 1
ATOM 1444 O O . PHE A 1 183 ? -25.828 -19.297 -18.375 1 62.78 183 PHE A O 1
ATOM 1451 N N . LEU A 1 184 ? -27.641 -18.859 -17.016 1 81.44 184 LEU A N 1
ATOM 1452 C CA . LEU A 1 184 ? -27.297 -19.969 -16.141 1 81.44 184 LEU A CA 1
ATOM 1453 C C . LEU A 1 184 ? -28.438 -20.984 -16.062 1 81.44 184 LEU A C 1
ATOM 1455 O O . LEU A 1 184 ? -29.109 -21.094 -15.031 1 81.44 184 LEU A O 1
ATOM 1459 N N . LEU A 1 185 ? -28.672 -21.672 -17.188 1 81.5 185 LEU A N 1
ATOM 1460 C CA . LEU A 1 185 ? -29.688 -22.703 -17.281 1 81.5 185 LEU A CA 1
ATOM 1461 C C . LEU A 1 185 ? -29.219 -23.984 -16.578 1 81.5 185 LEU A C 1
ATOM 1463 O O . LEU A 1 185 ? -28.016 -24.219 -16.438 1 81.5 185 LEU A O 1
ATOM 1467 N N . PRO A 1 186 ? -30.203 -24.75 -16.172 1 82.62 186 PRO A N 1
ATOM 1468 C CA . PRO A 1 186 ? -29.812 -26.047 -15.578 1 82.62 186 PRO A CA 1
ATOM 1469 C C . PRO A 1 186 ? -28.984 -26.891 -16.531 1 82.62 186 PRO A C 1
ATOM 1471 O O . PRO A 1 186 ? -28.234 -27.781 -16.078 1 82.62 186 PRO A O 1
ATOM 1474 N N . THR A 1 187 ? -29.094 -26.641 -17.812 1 90 187 THR A N 1
ATOM 1475 C CA . THR A 1 187 ? -28.375 -27.438 -18.812 1 90 187 THR A CA 1
ATOM 1476 C C . THR A 1 187 ? -27.062 -26.766 -19.188 1 90 187 THR A C 1
ATOM 1478 O O . THR A 1 187 ? -26.328 -27.281 -20.031 1 90 187 THR A O 1
ATOM 1481 N N . SER A 1 188 ? -26.828 -25.625 -18.516 1 92.31 188 SER A N 1
ATOM 1482 C CA . SER A 1 188 ? -25.594 -24.922 -18.828 1 92.31 188 SER A CA 1
ATOM 1483 C C . SER A 1 188 ? -24.375 -25.75 -18.438 1 92.31 188 SER A C 1
ATOM 1485 O O . SER A 1 188 ? -24.391 -26.469 -17.438 1 92.31 188 SER A O 1
ATOM 1487 N N . PRO A 1 189 ? -23.328 -25.625 -19.281 1 96.06 189 PRO A N 1
ATOM 1488 C CA . PRO A 1 189 ? -22.109 -26.344 -18.938 1 96.06 189 PRO A CA 1
ATOM 1489 C C . PRO A 1 189 ? -21.422 -25.766 -17.703 1 96.06 189 PRO A C 1
ATOM 1491 O O . PRO A 1 189 ? -21.781 -24.672 -17.234 1 96.06 189 PRO A O 1
ATOM 1494 N N . ALA A 1 190 ? -20.438 -26.5 -17.203 1 96.88 190 ALA A N 1
ATOM 1495 C CA . ALA A 1 190 ? -19.688 -26.141 -16 1 96.88 190 ALA A CA 1
ATOM 1496 C C . ALA A 1 190 ? -18.844 -24.891 -16.25 1 96.88 190 ALA A C 1
ATOM 1498 O O . ALA A 1 190 ? -18.328 -24.297 -15.297 1 96.88 190 ALA A O 1
ATOM 1499 N N . THR A 1 191 ? -18.719 -24.438 -17.469 1 96.81 191 THR A N 1
ATOM 1500 C CA . THR A 1 191 ? -18 -23.203 -17.781 1 96.81 191 THR A CA 1
ATOM 1501 C C . THR A 1 191 ? -18.812 -21.984 -17.375 1 96.81 191 THR A C 1
ATOM 1503 O O . THR A 1 191 ? -18.281 -20.875 -17.344 1 96.81 191 THR A O 1
ATOM 1506 N N . ARG A 1 192 ? -20.062 -22.203 -17.094 1 93.31 192 ARG A N 1
ATOM 1507 C CA . ARG A 1 192 ? -20.922 -21.094 -16.688 1 93.31 192 ARG A CA 1
ATOM 1508 C C . ARG A 1 192 ? -21.156 -21.109 -15.18 1 93.31 192 ARG A C 1
ATOM 1510 O O . ARG A 1 192 ? -21.719 -22.062 -14.641 1 93.31 192 ARG A O 1
ATOM 1517 N N . THR A 1 193 ? -20.656 -20.156 -14.555 1 91.94 193 THR A N 1
ATOM 1518 C CA . THR A 1 193 ? -20.844 -19.953 -13.117 1 91.94 193 THR A CA 1
ATOM 1519 C C . THR A 1 193 ? -21.453 -18.578 -12.852 1 91.94 193 THR A C 1
ATOM 1521 O O . THR A 1 193 ? -21.719 -17.812 -13.781 1 91.94 193 THR A O 1
ATOM 1524 N N . ARG A 1 194 ? -21.672 -18.344 -11.633 1 87.69 194 ARG A N 1
ATOM 1525 C CA . ARG A 1 194 ? -22.188 -17.016 -11.258 1 87.69 194 ARG A CA 1
ATOM 1526 C C . ARG A 1 194 ? -21.219 -15.922 -11.695 1 87.69 194 ARG A C 1
ATOM 1528 O O . ARG A 1 194 ? -21.641 -14.844 -12.125 1 87.69 194 ARG A O 1
ATOM 1535 N N . GLN A 1 195 ? -19.984 -16.203 -11.617 1 89.81 195 GLN A N 1
ATOM 1536 C CA . GLN A 1 195 ? -18.953 -15.234 -11.953 1 89.81 195 GLN A CA 1
ATOM 1537 C C . GLN A 1 195 ? -18.656 -15.227 -13.453 1 89.81 195 GLN A C 1
ATOM 1539 O O . GLN A 1 195 ? -18.016 -14.312 -13.961 1 89.81 195 GLN A O 1
ATOM 1544 N N . ASN A 1 196 ? -19.047 -16.172 -14.062 1 92.19 196 ASN A N 1
ATOM 1545 C CA . ASN A 1 196 ? -18.891 -16.312 -15.508 1 92.19 196 ASN A CA 1
ATOM 1546 C C . ASN A 1 196 ? -20.188 -16.766 -16.172 1 92.19 196 ASN A C 1
ATOM 1548 O O . ASN A 1 196 ? -20.219 -17.781 -16.859 1 92.19 196 ASN A O 1
ATOM 1552 N N . PRO A 1 197 ? -21.156 -15.891 -16.094 1 88.69 197 PRO A N 1
ATOM 1553 C CA . PRO A 1 197 ? -22.469 -16.344 -16.531 1 88.69 197 PRO A CA 1
ATOM 1554 C C . PRO A 1 197 ? -22.562 -16.516 -18.047 1 88.69 197 PRO A C 1
ATOM 1556 O O . PRO A 1 197 ? -23.375 -17.297 -18.531 1 88.69 197 PRO A O 1
ATOM 1559 N N . ASN A 1 198 ? -21.703 -15.836 -18.812 1 87.88 198 ASN A N 1
ATOM 1560 C CA . ASN A 1 198 ? -21.766 -15.883 -20.281 1 87.88 198 ASN A CA 1
ATOM 1561 C C . ASN A 1 198 ? -20.875 -16.969 -20.844 1 87.88 198 ASN A C 1
ATOM 1563 O O . ASN A 1 198 ? -20.844 -17.188 -22.062 1 87.88 198 ASN A O 1
ATOM 1567 N N . GLY A 1 199 ? -20.141 -17.578 -20 1 92.38 199 GLY A N 1
ATOM 1568 C CA . GLY A 1 199 ? -19.281 -18.656 -20.438 1 92.38 199 GLY A CA 1
ATOM 1569 C C . GLY A 1 199 ? -18.062 -18.172 -21.203 1 92.38 199 GLY A C 1
ATOM 1570 O O . GLY A 1 199 ? -17.562 -18.859 -22.094 1 92.38 199 GLY A O 1
ATOM 1571 N N . ALA A 1 200 ? -17.656 -16.922 -20.859 1 93.94 200 ALA A N 1
ATOM 1572 C CA . ALA A 1 200 ? -16.438 -16.422 -21.5 1 93.94 200 ALA A CA 1
ATOM 1573 C C . ALA A 1 200 ? -15.258 -17.359 -21.25 1 93.94 200 ALA A C 1
ATOM 1575 O O . ALA A 1 200 ? -15.094 -17.875 -20.141 1 93.94 200 ALA A O 1
ATOM 1576 N N . ARG A 1 201 ? -14.555 -17.578 -22.312 1 96.56 201 ARG A N 1
ATOM 1577 C CA . ARG A 1 201 ? -13.43 -18.5 -22.188 1 96.56 201 ARG A CA 1
ATOM 1578 C C . ARG A 1 201 ? -12.148 -17.75 -21.828 1 96.56 201 ARG A C 1
ATOM 1580 O O . ARG A 1 201 ? -11.852 -16.703 -22.422 1 96.56 201 ARG A O 1
ATOM 1587 N N . HIS A 1 202 ? -11.438 -18.25 -20.938 1 97.62 202 HIS A N 1
ATOM 1588 C CA . HIS A 1 202 ? -10.109 -17.812 -20.531 1 97.62 202 HIS A CA 1
ATOM 1589 C C . HIS A 1 202 ? -9.102 -18.953 -20.641 1 97.62 202 HIS A C 1
ATOM 1591 O O . HIS A 1 202 ? -8.953 -19.75 -19.703 1 97.62 202 HIS A O 1
ATOM 1597 N N . GLY A 1 203 ? -8.398 -18.891 -21.75 1 97.69 203 GLY A N 1
ATOM 1598 C CA . GLY A 1 203 ? -7.613 -20.078 -22 1 97.69 203 GLY A CA 1
ATOM 1599 C C . GLY A 1 203 ? -8.422 -21.359 -21.938 1 97.69 203 GLY A C 1
ATOM 1600 O O . GLY A 1 203 ? -9.477 -21.469 -22.562 1 97.69 203 GLY A O 1
ATOM 1601 N N . TRP A 1 204 ? -7.883 -22.281 -21.297 1 97.81 204 TRP A N 1
ATOM 1602 C CA . TRP A 1 204 ? -8.57 -23.547 -21.125 1 97.81 204 TRP A CA 1
ATOM 1603 C C . TRP A 1 204 ? -9.008 -23.734 -19.672 1 97.81 204 TRP A C 1
ATOM 1605 O O . TRP A 1 204 ? -9.016 -24.859 -19.156 1 97.81 204 TRP A O 1
ATOM 1615 N N . GLU A 1 205 ? -9.297 -22.672 -18.984 1 97.94 205 GLU A N 1
ATOM 1616 C CA . GLU A 1 205 ? -9.711 -22.688 -17.578 1 97.94 205 GLU A CA 1
ATOM 1617 C C . GLU A 1 205 ? -11.117 -23.25 -17.422 1 97.94 205 GLU A C 1
ATOM 1619 O O . GLU A 1 205 ? -12.008 -22.922 -18.219 1 97.94 205 GLU A O 1
ATOM 1624 N N . CYS A 1 206 ? -11.297 -24.016 -16.406 1 98.25 206 CYS A N 1
ATOM 1625 C CA . CYS A 1 206 ? -12.625 -24.422 -15.969 1 98.25 206 CYS A CA 1
ATOM 1626 C C . CYS A 1 206 ? -13.133 -23.516 -14.859 1 98.25 206 CYS A C 1
ATOM 1628 O O . CYS A 1 206 ? -12.773 -23.688 -13.695 1 98.25 206 CYS A O 1
ATOM 1630 N N . PRO A 1 207 ? -14.07 -22.625 -15.125 1 97.19 207 PRO A N 1
ATOM 1631 C CA . PRO A 1 207 ? -14.539 -21.641 -14.148 1 97.19 207 PRO A CA 1
ATOM 1632 C C . PRO A 1 207 ? -15.18 -22.297 -12.922 1 97.19 207 PRO A C 1
ATOM 1634 O O . PRO A 1 207 ? -15.008 -21.812 -11.797 1 97.19 207 PRO A O 1
ATOM 1637 N N . GLU A 1 208 ? -15.922 -23.391 -13.07 1 97.06 208 GLU A N 1
ATOM 1638 C CA . GLU A 1 208 ? -16.547 -24.047 -11.93 1 97.06 208 GLU A CA 1
ATOM 1639 C C . GLU A 1 208 ? -15.492 -24.562 -10.945 1 97.06 208 GLU A C 1
ATOM 1641 O O . GLU A 1 208 ? -15.641 -24.406 -9.734 1 97.06 208 GLU A O 1
ATOM 1646 N N . GLU A 1 209 ? -14.539 -25.156 -11.492 1 97.81 209 GLU A N 1
ATOM 1647 C CA . GLU A 1 209 ? -13.445 -25.625 -10.648 1 97.81 209 GLU A CA 1
ATOM 1648 C C . GLU A 1 209 ? -12.734 -24.453 -9.977 1 97.81 209 GLU A C 1
ATOM 1650 O O . GLU A 1 209 ? -12.352 -24.531 -8.805 1 97.81 209 GLU A O 1
ATOM 1655 N N . ARG A 1 210 ? -12.5 -23.344 -10.648 1 96.88 210 ARG A N 1
ATOM 1656 C CA . ARG A 1 210 ? -11.867 -22.141 -10.109 1 96.88 210 ARG A CA 1
ATOM 1657 C C . ARG A 1 210 ? -12.688 -21.547 -8.977 1 96.88 210 ARG A C 1
ATOM 1659 O O . ARG A 1 210 ? -12.148 -21.188 -7.93 1 96.88 210 ARG A O 1
ATOM 1666 N N . ASP A 1 211 ? -13.945 -21.484 -9.125 1 95.5 211 ASP A N 1
ATOM 1667 C CA . ASP A 1 211 ? -14.836 -20.734 -8.242 1 95.5 211 ASP A CA 1
ATOM 1668 C C . ASP A 1 211 ? -15.164 -21.547 -6.988 1 95.5 211 ASP A C 1
ATOM 1670 O O . ASP A 1 211 ? -15.523 -20.969 -5.957 1 95.5 211 ASP A O 1
ATOM 1674 N N . TYR A 1 212 ? -15.031 -22.875 -7.09 1 93.81 212 TYR A N 1
ATOM 1675 C CA . TYR A 1 212 ? -15.484 -23.703 -5.977 1 93.81 212 TYR A CA 1
ATOM 1676 C C . TYR A 1 212 ? -14.406 -24.672 -5.539 1 93.81 212 TYR A C 1
ATOM 1678 O O . TYR A 1 212 ? -13.703 -25.25 -6.379 1 93.81 212 TYR A O 1
ATOM 1686 N N . TYR A 1 213 ? -14.359 -24.859 -4.328 1 94.75 213 TYR A N 1
ATOM 1687 C CA . TYR A 1 213 ? -13.375 -25.75 -3.729 1 94.75 213 TYR A CA 1
ATOM 1688 C C . TYR A 1 213 ? -13.945 -26.453 -2.504 1 94.75 213 TYR A C 1
ATO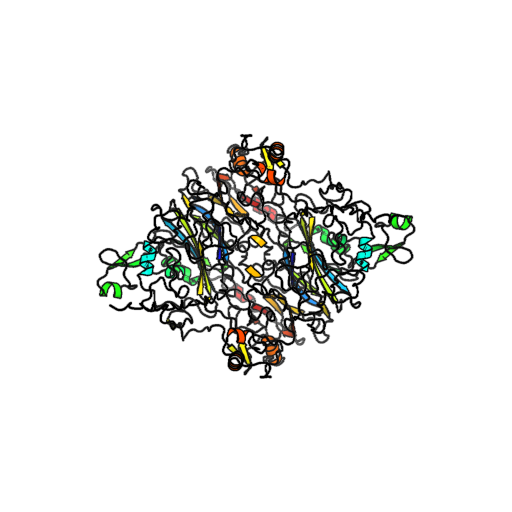M 1690 O O . TYR A 1 213 ? -14.625 -25.828 -1.683 1 94.75 213 TYR A O 1
ATOM 1698 N N . PRO A 1 214 ? -13.648 -27.719 -2.234 1 95.44 214 PRO A N 1
ATOM 1699 C CA . PRO A 1 214 ? -13.023 -28.625 -3.207 1 95.44 214 PRO A CA 1
ATOM 1700 C C . PRO A 1 214 ? -13.93 -28.922 -4.402 1 95.44 214 PRO A C 1
ATOM 1702 O O . PRO A 1 214 ? -15.156 -28.891 -4.273 1 95.44 214 PRO A O 1
ATOM 1705 N N . TYR A 1 215 ? -13.289 -29.172 -5.457 1 97 215 TYR A N 1
ATOM 1706 C CA . TYR A 1 215 ? -14.062 -29.469 -6.664 1 97 215 TYR A CA 1
ATOM 1707 C C . TYR A 1 215 ? -14.531 -30.922 -6.672 1 97 215 TYR A C 1
ATOM 1709 O O . TYR A 1 215 ? -13.859 -31.797 -6.141 1 97 215 TYR A O 1
ATOM 1717 N N . TRP A 1 216 ? -15.617 -31.266 -7.258 1 96.06 216 TRP A N 1
ATOM 1718 C CA . TRP A 1 216 ? -16.266 -32.562 -7.141 1 96.06 216 TRP A CA 1
ATOM 1719 C C . TRP A 1 216 ? -15.984 -33.406 -8.367 1 96.06 216 TRP A C 1
ATOM 1721 O O . TRP A 1 216 ? -16.391 -34.594 -8.422 1 96.06 216 TRP A O 1
ATOM 1731 N N . HIS A 1 217 ? -15.328 -33 -9.391 1 97.62 217 HIS A N 1
ATOM 1732 C CA . HIS A 1 217 ? -14.867 -33.781 -10.539 1 97.62 217 HIS A CA 1
ATOM 1733 C C . HIS A 1 217 ? -13.344 -33.719 -10.656 1 97.62 217 HIS A C 1
ATOM 1735 O O . HIS A 1 217 ? -12.688 -32.938 -9.969 1 97.62 217 HIS A O 1
ATOM 1741 N N . PRO A 1 218 ? -12.766 -34.594 -11.477 1 97.5 218 PRO A N 1
ATOM 1742 C CA . PRO A 1 218 ? -11.305 -34.625 -11.562 1 97.5 218 PRO A CA 1
ATOM 1743 C C . PRO A 1 218 ? -10.703 -33.312 -11.992 1 97.5 218 PRO A C 1
ATOM 1745 O O . PRO A 1 218 ? -11.203 -32.656 -12.922 1 97.5 218 PRO A O 1
ATOM 1748 N N . THR A 1 219 ? -9.711 -32.875 -11.359 1 97.75 219 THR A N 1
ATOM 1749 C CA . THR A 1 219 ? -8.977 -31.656 -11.648 1 97.75 219 THR A CA 1
ATOM 1750 C C . THR A 1 219 ? -7.477 -31.938 -11.711 1 97.75 219 THR A C 1
ATOM 1752 O O . THR A 1 219 ? -6.961 -32.75 -10.961 1 97.75 219 THR A O 1
ATOM 1755 N N . PRO A 1 220 ? -6.789 -31.219 -12.586 1 96.56 220 PRO A N 1
ATOM 1756 C CA . PRO A 1 220 ? -5.336 -31.391 -12.648 1 96.56 220 PRO A CA 1
ATOM 1757 C C . PRO A 1 220 ? -4.605 -30.68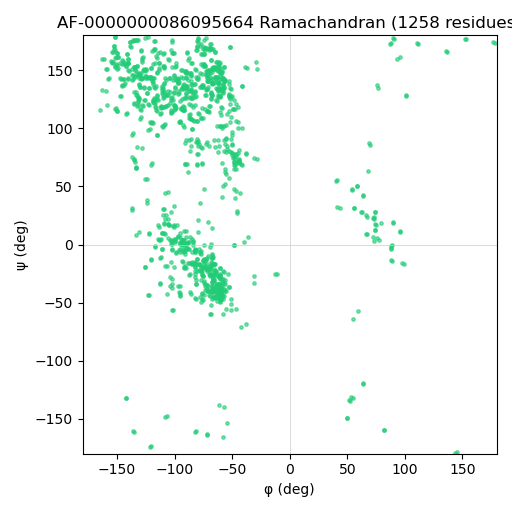8 -11.516 1 96.56 220 PRO A C 1
ATOM 1759 O O . PRO A 1 220 ? -3.391 -30.844 -11.359 1 96.56 220 PRO A O 1
ATOM 1762 N N . TRP A 1 221 ? -5.238 -29.906 -10.719 1 98.31 221 TRP A N 1
ATOM 1763 C CA . TRP A 1 221 ? -4.621 -29.094 -9.672 1 98.31 221 TRP A CA 1
ATOM 1764 C C . TRP A 1 221 ? -4.406 -29.906 -8.406 1 98.31 221 TRP A C 1
ATOM 1766 O O . TRP A 1 221 ? -5.32 -30.594 -7.938 1 98.31 221 TRP A O 1
ATOM 1776 N N . LYS A 1 222 ? -3.242 -29.859 -7.875 1 98.44 222 LYS A N 1
ATOM 1777 C CA . LYS A 1 222 ? -2.885 -30.438 -6.582 1 98.44 222 LYS A CA 1
ATOM 1778 C C . LYS A 1 222 ? -2.912 -29.375 -5.48 1 98.44 222 LYS A C 1
ATOM 1780 O O . LYS A 1 222 ? -2.457 -28.25 -5.68 1 98.44 222 LYS A O 1
ATOM 1785 N N . ASP A 1 223 ? -3.383 -29.828 -4.352 1 98.5 223 ASP A N 1
ATOM 1786 C CA . ASP A 1 223 ? -3.6 -28.859 -3.27 1 98.5 223 ASP A CA 1
ATOM 1787 C C . ASP A 1 223 ? -2.375 -28.781 -2.359 1 98.5 223 ASP A C 1
ATOM 1789 O O . ASP A 1 223 ? -1.836 -29.812 -1.94 1 98.5 223 ASP A O 1
ATOM 1793 N N . ILE A 1 224 ? -1.971 -27.516 -2.043 1 98.06 224 ILE A N 1
ATOM 1794 C CA . ILE A 1 224 ? -0.838 -27.281 -1.153 1 98.06 224 ILE A CA 1
ATOM 1795 C C . ILE A 1 224 ? -1.345 -26.922 0.243 1 98.06 224 ILE A C 1
ATOM 1797 O O . ILE A 1 224 ? -0.981 -27.562 1.227 1 98.06 224 ILE A O 1
ATOM 1801 N N . ALA A 1 225 ? -2.154 -25.891 0.286 1 97.88 225 ALA A N 1
ATOM 1802 C CA . ALA A 1 225 ? -2.658 -25.391 1.564 1 97.88 225 ALA A CA 1
ATOM 1803 C C . ALA A 1 225 ? -4.016 -24.719 1.393 1 97.88 225 ALA A C 1
ATOM 1805 O O . ALA A 1 225 ? -4.34 -24.234 0.308 1 97.88 225 ALA A O 1
ATOM 1806 N N . VAL A 1 226 ? -4.77 -24.734 2.428 1 97.44 226 VAL A N 1
ATOM 1807 C CA . VAL A 1 226 ? -6.035 -24.016 2.525 1 97.44 226 VAL A CA 1
ATOM 1808 C C . VAL A 1 226 ? -6.047 -23.156 3.785 1 97.44 226 VAL A C 1
ATOM 1810 O O . VAL A 1 226 ? -5.863 -23.672 4.895 1 97.44 226 VAL A O 1
ATOM 1813 N N . PHE A 1 227 ? -6.176 -21.859 3.58 1 94.25 227 PHE A N 1
ATOM 1814 C CA . PHE A 1 227 ? -6.508 -20.953 4.68 1 94.25 227 PHE A CA 1
ATOM 1815 C C . PHE A 1 227 ? -8.016 -20.734 4.75 1 94.25 227 PHE A C 1
ATOM 1817 O O . PHE A 1 227 ? -8.625 -20.281 3.777 1 94.25 227 PHE A O 1
ATOM 1824 N N . THR A 1 228 ? -8.547 -21 5.902 1 94.31 228 THR A N 1
ATOM 1825 C CA . THR A 1 228 ? -10 -20.906 6 1 94.31 228 THR A CA 1
ATOM 1826 C C . THR A 1 228 ? -10.406 -20.109 7.234 1 94.31 228 THR A C 1
ATOM 1828 O O . THR A 1 228 ? -9.727 -20.156 8.258 1 94.31 228 THR A O 1
ATOM 1831 N N . HIS A 1 229 ? -11.508 -19.422 7.039 1 90.38 229 HIS A N 1
ATOM 1832 C CA . HIS A 1 229 ? -12.102 -18.719 8.164 1 90.38 229 HIS A CA 1
ATOM 1833 C C . HIS A 1 229 ? -12.734 -19.688 9.156 1 90.38 229 HIS A C 1
ATOM 1835 O O . HIS A 1 229 ? -12.969 -19.328 10.312 1 90.38 229 HIS A O 1
ATOM 1841 N N . ASN A 1 230 ? -13.047 -20.875 8.703 1 92 230 ASN A N 1
ATOM 1842 C CA . ASN A 1 230 ? -13.695 -21.906 9.516 1 92 230 ASN A CA 1
ATOM 1843 C C . ASN A 1 230 ? -12.797 -23.109 9.719 1 92 230 ASN A C 1
ATOM 1845 O O . ASN A 1 230 ? -12.914 -24.109 8.992 1 92 230 ASN A O 1
ATOM 1849 N N . THR A 1 231 ? -12.094 -23.109 10.789 1 93 231 THR A N 1
ATOM 1850 C CA . THR A 1 231 ? -11.086 -24.156 11 1 93 231 THR A CA 1
ATOM 1851 C C . THR A 1 231 ? -11.75 -25.469 11.375 1 93 231 THR A C 1
ATOM 1853 O O . THR A 1 231 ? -11.102 -26.531 11.359 1 93 231 THR A O 1
ATOM 1856 N N . SER A 1 232 ? -13.008 -25.453 11.719 1 93.44 232 SER A N 1
ATOM 1857 C CA . SER A 1 232 ? -13.719 -26.688 12 1 93.44 232 SER A CA 1
ATOM 1858 C C . SER A 1 232 ? -13.852 -27.547 10.742 1 93.44 232 SER A C 1
ATOM 1860 O O . SER A 1 232 ? -14.141 -28.75 10.828 1 93.44 232 SER A O 1
ATOM 1862 N N . MET A 1 233 ? -13.641 -26.953 9.617 1 94.5 233 MET A N 1
ATOM 1863 C CA . MET A 1 233 ? -13.766 -27.672 8.352 1 94.5 233 MET A CA 1
ATOM 1864 C C . MET A 1 233 ? -12.422 -28.219 7.895 1 94.5 233 MET A C 1
ATOM 1866 O O . MET A 1 233 ? -12.32 -28.828 6.836 1 94.5 233 MET A O 1
ATOM 1870 N N . CYS A 1 234 ? -11.406 -28.078 8.633 1 96.81 234 CYS A N 1
ATOM 1871 C CA . CYS A 1 234 ? -10.062 -28.453 8.203 1 96.81 234 CYS A CA 1
ATOM 1872 C C . CYS A 1 234 ? -9.977 -29.953 7.934 1 96.81 234 CYS A C 1
ATOM 1874 O O . CYS A 1 234 ? -9.445 -30.375 6.906 1 96.81 234 CYS A O 1
ATOM 1876 N N . GLU A 1 235 ? -10.531 -30.703 8.828 1 97 235 GLU A N 1
ATOM 1877 C CA . GLU A 1 235 ? -10.531 -32.156 8.609 1 97 235 GLU A CA 1
ATOM 1878 C C . GLU A 1 235 ? -11.266 -32.5 7.316 1 97 235 GLU A C 1
ATOM 1880 O O . GLU A 1 235 ? -10.812 -33.375 6.555 1 97 235 GLU A O 1
ATOM 1885 N N . TRP A 1 236 ? -12.312 -31.828 7.125 1 96.75 236 TRP A N 1
ATOM 1886 C CA . TRP A 1 236 ? -13.102 -32.094 5.926 1 96.75 236 TRP A CA 1
ATOM 1887 C C . TRP A 1 236 ? -12.32 -31.703 4.672 1 96.75 236 TRP A C 1
ATOM 1889 O O . TRP A 1 236 ? -12.297 -32.469 3.695 1 96.75 236 TRP A O 1
ATOM 1899 N N . TYR A 1 237 ? -11.68 -30.578 4.629 1 97.19 237 TYR A N 1
ATOM 1900 C CA . TYR A 1 237 ? -10.883 -30.141 3.488 1 97.19 237 TYR A CA 1
ATOM 1901 C C . TYR A 1 237 ? -9.773 -31.156 3.191 1 97.19 237 TYR A C 1
ATOM 1903 O O . TYR A 1 237 ? -9.547 -31.5 2.033 1 97.19 237 TYR A O 1
ATOM 1911 N N . GLN A 1 238 ? -9.164 -31.578 4.215 1 98 238 GLN A N 1
ATOM 1912 C CA . GLN A 1 238 ? -8.047 -32.5 4.066 1 98 238 GLN A CA 1
ATOM 1913 C C . GLN A 1 238 ? -8.523 -33.844 3.553 1 98 238 GLN A C 1
ATOM 1915 O O . GLN A 1 238 ? -7.914 -34.438 2.65 1 98 238 GLN A O 1
ATOM 1920 N N . ALA A 1 239 ? -9.648 -34.281 4.039 1 97.69 239 ALA A N 1
ATOM 1921 C CA . ALA A 1 239 ? -10.172 -35.594 3.674 1 97.69 239 ALA A CA 1
ATOM 1922 C C . ALA A 1 239 ? -10.781 -35.594 2.275 1 97.69 239 ALA A C 1
ATOM 1924 O O . ALA A 1 239 ? -10.875 -36.625 1.616 1 97.69 239 ALA A O 1
ATOM 1925 N N . ASN A 1 240 ? -11.164 -34.406 1.842 1 97.62 240 ASN A N 1
ATOM 1926 C CA . ASN A 1 240 ? -11.891 -34.344 0.575 1 97.62 240 ASN A CA 1
ATOM 1927 C C . ASN A 1 240 ? -11.023 -33.719 -0.522 1 97.62 240 ASN A C 1
ATOM 1929 O O . ASN A 1 240 ? -11.516 -33.438 -1.616 1 97.62 240 ASN A O 1
ATOM 1933 N N . SER A 1 241 ? -9.797 -33.531 -0.283 1 98.38 241 SER A N 1
ATOM 1934 C CA . SER A 1 241 ? -8.859 -33.094 -1.312 1 98.38 241 SER A CA 1
ATOM 1935 C C . SER A 1 241 ? -8.586 -34.188 -2.326 1 98.38 241 SER A C 1
ATOM 1937 O O . SER A 1 241 ? -8.453 -35.344 -1.959 1 98.38 241 SER A O 1
ATOM 1939 N N . GLU A 1 242 ? -8.492 -33.781 -3.602 1 98.25 242 GLU A N 1
ATOM 1940 C CA . GLU A 1 242 ? -8.18 -34.75 -4.625 1 98.25 242 GLU A CA 1
ATOM 1941 C C . GLU A 1 242 ? -6.75 -35.281 -4.48 1 98.25 242 GLU A C 1
ATOM 1943 O O . GLU A 1 242 ? -6.336 -36.188 -5.199 1 98.25 242 GLU A O 1
ATOM 1948 N N . ASN A 1 243 ? -6.035 -34.625 -3.6 1 98.06 243 ASN A N 1
ATOM 1949 C CA . ASN A 1 243 ? -4.738 -35.188 -3.256 1 98.06 243 ASN A CA 1
ATOM 1950 C C . ASN A 1 243 ? -4.867 -36.625 -2.746 1 98.06 243 ASN A C 1
ATOM 1952 O O . ASN A 1 243 ? -4.016 -37.469 -3.027 1 98.06 243 ASN A O 1
ATOM 1956 N N . VAL A 1 244 ? -6.039 -36.938 -2.002 1 97.62 244 VAL A N 1
ATOM 1957 C CA . VAL A 1 244 ? -6.082 -38.188 -1.252 1 97.62 244 VAL A CA 1
ATOM 1958 C C . VAL A 1 244 ? -7.312 -39 -1.657 1 97.62 244 VAL A C 1
ATOM 1960 O O . VAL A 1 244 ? -7.398 -40.188 -1.372 1 97.62 244 VAL A O 1
ATOM 1963 N N . VAL A 1 245 ? -8.289 -38.344 -2.252 1 97.94 245 VAL A N 1
ATOM 1964 C CA . VAL A 1 245 ? -9.484 -39.062 -2.664 1 97.94 245 VAL A CA 1
ATOM 1965 C C . VAL A 1 245 ? -9.758 -38.812 -4.145 1 97.94 245 VAL A C 1
ATOM 1967 O O . VAL A 1 245 ? -9.688 -37.688 -4.613 1 97.94 245 VAL A O 1
ATOM 1970 N N . GLY A 1 246 ? -10.062 -39.844 -4.859 1 97.56 246 GLY A N 1
ATOM 1971 C CA . GLY A 1 246 ? -10.367 -39.75 -6.277 1 97.56 246 GLY A CA 1
ATOM 1972 C C . GLY A 1 246 ? -11.711 -39.125 -6.559 1 97.56 246 GLY A C 1
ATOM 1973 O O . GLY A 1 246 ? -12.5 -38.906 -5.637 1 97.56 246 GLY A O 1
ATOM 1974 N N . ARG A 1 247 ? -12 -38.781 -7.828 1 98.19 247 ARG A N 1
ATOM 1975 C CA . ARG A 1 247 ? -13.234 -38.156 -8.281 1 98.19 247 ARG A CA 1
ATOM 1976 C C . ARG A 1 247 ? -13.852 -38.969 -9.438 1 98.19 247 ARG A C 1
ATOM 1978 O O . ARG A 1 247 ? -13.141 -39.562 -10.234 1 98.19 247 ARG A O 1
ATOM 1985 N N . TYR A 1 248 ? -15.133 -38.875 -9.492 1 97.56 248 TYR A N 1
ATOM 1986 C CA . TYR A 1 248 ? -15.852 -39.594 -10.547 1 97.56 248 TYR A CA 1
ATOM 1987 C C . TYR A 1 248 ? -16.25 -38.625 -11.664 1 97.56 248 TYR A C 1
ATOM 1989 O O . TYR A 1 248 ? -16.406 -37.438 -11.438 1 97.56 248 TYR A O 1
ATOM 1997 N N . GLU A 1 249 ? -16.375 -39.156 -12.805 1 97.62 249 GLU A N 1
ATOM 1998 C CA . GLU A 1 249 ? -16.906 -38.406 -13.961 1 97.62 249 GLU A CA 1
ATOM 1999 C C . GLU A 1 249 ? -17.672 -39.344 -14.891 1 97.62 249 GLU A C 1
ATOM 2001 O O . GLU A 1 249 ? -17.484 -40.562 -14.844 1 97.62 249 GLU A O 1
ATOM 2006 N N . CYS A 1 250 ? -18.547 -38.812 -15.625 1 98.19 250 CYS A N 1
ATOM 2007 C CA . CYS A 1 250 ? -19.375 -39.562 -16.562 1 98.19 250 CYS A CA 1
ATOM 2008 C C . CYS A 1 250 ? -18.75 -39.562 -17.953 1 98.19 250 CYS A C 1
ATOM 2010 O O . CYS A 1 250 ? -18.656 -38.5 -18.594 1 98.19 250 CYS A O 1
ATOM 2012 N N . LEU A 1 251 ? -18.391 -40.688 -18.469 1 97.56 251 LEU A N 1
ATOM 2013 C CA . LEU A 1 251 ? -17.781 -40.812 -19.781 1 97.56 251 LEU A CA 1
ATOM 2014 C C . LEU A 1 251 ? -18.547 -41.781 -20.656 1 97.56 251 LEU A C 1
ATOM 2016 O O . LEU A 1 251 ? -19.188 -42.719 -20.156 1 97.56 251 LEU A O 1
ATOM 2020 N N . THR A 1 252 ? -18.5 -41.562 -21.922 1 96.75 252 THR A N 1
ATOM 2021 C CA . THR A 1 252 ? -19.016 -42.562 -22.875 1 96.75 252 THR A CA 1
ATOM 2022 C C . THR A 1 252 ? -18.125 -43.812 -22.891 1 96.75 252 THR A C 1
ATOM 2024 O O . THR A 1 252 ? -17.062 -43.812 -22.297 1 96.75 252 THR A O 1
ATOM 2027 N N . ARG A 1 253 ? -18.672 -44.781 -23.625 1 92.19 253 ARG A N 1
ATOM 2028 C CA . ARG A 1 253 ? -17.922 -46.031 -23.75 1 92.19 253 ARG A CA 1
ATOM 2029 C C . ARG A 1 253 ? -16.578 -45.781 -24.422 1 92.19 253 ARG A C 1
ATOM 2031 O O . ARG A 1 253 ? -15.594 -46.469 -24.109 1 92.19 253 ARG A O 1
ATOM 2038 N N . ASP A 1 254 ? -16.453 -44.719 -25.297 1 93.25 254 ASP A N 1
ATOM 2039 C CA . ASP A 1 254 ? -15.234 -44.406 -26.016 1 93.25 254 ASP A CA 1
ATOM 2040 C C . ASP A 1 254 ? -14.375 -43.406 -25.234 1 93.25 254 ASP A C 1
ATOM 2042 O O . ASP A 1 254 ? -13.336 -42.969 -25.719 1 93.25 254 ASP A O 1
ATOM 2046 N N . GLY A 1 255 ? -14.75 -42.969 -24.062 1 92.62 255 GLY A N 1
ATOM 2047 C CA . GLY A 1 255 ? -13.938 -42.156 -23.188 1 92.62 255 GLY A CA 1
ATOM 2048 C C . GLY A 1 255 ? -14.219 -40.656 -23.328 1 92.62 255 GLY A C 1
ATOM 2049 O O . GLY A 1 255 ? -13.5 -39.844 -22.766 1 92.62 255 GLY A O 1
ATOM 2050 N N . ASN A 1 256 ? -15.266 -40.312 -24.031 1 95.44 256 ASN A N 1
ATOM 2051 C CA . ASN A 1 256 ? -15.617 -38.906 -24.219 1 95.44 256 ASN A CA 1
ATOM 2052 C C . ASN A 1 256 ? -16.484 -38.375 -23.078 1 95.44 256 ASN A C 1
ATOM 2054 O O . ASN A 1 256 ? -17.234 -39.125 -22.469 1 95.44 256 ASN A O 1
ATOM 2058 N N . PRO A 1 257 ? -16.266 -37.094 -22.828 1 96.81 257 PRO A N 1
ATOM 2059 C CA . PRO A 1 257 ? -17.094 -36.531 -21.766 1 96.81 257 PRO A CA 1
ATOM 2060 C C . PRO A 1 257 ? -18.578 -36.469 -22.141 1 96.81 257 PRO A C 1
ATOM 2062 O O . PRO A 1 257 ? -18.922 -36.375 -23.312 1 96.81 257 PRO A O 1
ATOM 2065 N N . THR A 1 258 ? -19.453 -36.531 -21.094 1 97.81 258 THR A N 1
ATOM 2066 C CA . THR A 1 258 ? -20.906 -36.406 -21.281 1 97.81 258 THR A CA 1
ATOM 2067 C C . THR A 1 258 ? -21.422 -35.188 -20.531 1 97.81 258 THR A C 1
ATOM 2069 O O . THR A 1 258 ? -20.672 -34.531 -19.812 1 97.81 258 THR A O 1
ATOM 2072 N N . VAL A 1 259 ? -22.672 -34.906 -20.703 1 97.5 259 VAL A N 1
ATOM 2073 C CA . VAL A 1 259 ? -23.281 -33.719 -20.109 1 97.5 259 VAL A CA 1
ATOM 2074 C C . VAL A 1 259 ? -23.625 -34 -18.641 1 97.5 259 VAL A C 1
ATOM 2076 O O . VAL A 1 259 ? -23.938 -33.094 -17.891 1 97.5 259 VAL A O 1
ATOM 2079 N N . TYR A 1 260 ? -23.578 -35.25 -18.234 1 96.31 260 TYR A N 1
ATOM 2080 C CA . TYR A 1 260 ? -24.141 -35.656 -16.938 1 96.31 260 TYR A CA 1
ATOM 2081 C C . TYR A 1 260 ? -23.141 -35.438 -15.82 1 96.31 260 TYR A C 1
ATOM 2083 O O . TYR A 1 260 ? -21.984 -35.875 -15.914 1 96.31 260 TYR A O 1
ATOM 2091 N N . ASN A 1 261 ? -23.547 -34.906 -14.664 1 94.19 261 ASN A N 1
ATOM 2092 C CA . ASN A 1 261 ? -22.703 -34.562 -13.523 1 94.19 261 ASN A CA 1
ATOM 2093 C C . ASN A 1 261 ? -22.969 -35.5 -12.328 1 94.19 261 ASN A C 1
ATOM 2095 O O . ASN A 1 261 ? -22.312 -35.375 -11.297 1 94.19 261 ASN A O 1
ATOM 2099 N N . GLY A 1 262 ? -23.922 -36.375 -12.469 1 95 262 GLY A N 1
ATOM 2100 C CA . GLY A 1 262 ? -24.25 -37.312 -11.414 1 95 262 GLY A CA 1
ATOM 2101 C C . GLY A 1 262 ? -24.281 -38.75 -11.883 1 95 262 GLY A C 1
ATOM 2102 O O . GLY A 1 262 ? -24.516 -39.031 -13.055 1 95 262 GLY A O 1
ATOM 2103 N N . GLU A 1 263 ? -24.141 -39.625 -10.906 1 96.69 263 GLU A N 1
ATOM 2104 C CA . GLU A 1 263 ? -24.031 -41.031 -11.195 1 96.69 263 GLU A CA 1
ATOM 2105 C C . GLU A 1 263 ? -25.328 -41.594 -11.773 1 96.69 263 GLU A C 1
ATOM 2107 O O . GLU A 1 263 ? -25.312 -42.281 -12.789 1 96.69 263 GLU A O 1
ATOM 2112 N N . GLN A 1 264 ? -26.375 -41.25 -11.18 1 96.75 264 GLN A N 1
ATOM 2113 C CA . GLN A 1 264 ? -27.672 -41.812 -11.578 1 96.75 264 GLN A CA 1
ATOM 2114 C C . GLN A 1 264 ? -28 -41.469 -13.023 1 96.75 264 GLN A C 1
ATOM 2116 O O . GLN A 1 264 ? -28.359 -42.344 -13.812 1 96.75 264 GLN A O 1
ATOM 2121 N N . ASP A 1 265 ? -27.828 -40.219 -13.328 1 95.88 265 ASP A N 1
ATOM 2122 C CA . ASP A 1 265 ? -28.109 -39.75 -14.688 1 95.88 265 ASP A CA 1
ATOM 2123 C C . ASP A 1 265 ? -27.125 -40.375 -15.68 1 95.88 265 ASP A C 1
ATOM 2125 O O . ASP A 1 265 ? -27.516 -40.75 -16.797 1 95.88 265 ASP A O 1
ATOM 2129 N N . CYS A 1 266 ? -25.922 -40.469 -15.289 1 97.38 266 CYS A N 1
ATOM 2130 C CA . CYS A 1 266 ? -24.875 -41.031 -16.141 1 97.38 266 CYS A CA 1
ATOM 2131 C C . CYS A 1 266 ? -25.203 -42.469 -16.531 1 97.38 266 CYS A C 1
ATOM 2133 O O . CYS A 1 266 ? -25.266 -42.781 -17.719 1 97.38 266 CYS A O 1
ATOM 2135 N N . ILE A 1 267 ? -25.609 -43.281 -15.562 1 96.62 267 ILE A N 1
ATOM 2136 C CA . ILE A 1 267 ? -25.828 -44.719 -15.773 1 96.62 267 ILE A CA 1
ATOM 2137 C C . ILE A 1 267 ? -27.156 -44.906 -16.516 1 96.62 267 ILE A C 1
ATOM 2139 O O . ILE A 1 267 ? -27.25 -45.75 -17.406 1 96.62 267 ILE A O 1
ATOM 2143 N N . SER A 1 268 ? -28.156 -44.156 -16.125 1 97.06 268 SER A N 1
ATOM 2144 C CA . SER A 1 268 ? -29.469 -44.312 -16.75 1 97.06 268 SER A CA 1
ATOM 2145 C C . SER A 1 268 ? -29.406 -44.031 -18.234 1 97.06 268 SER A C 1
ATOM 2147 O O . SER A 1 268 ? -30.203 -44.562 -19.016 1 97.06 268 SER A O 1
ATOM 2149 N N . GLU A 1 269 ? -28.516 -43.219 -18.594 1 96.06 269 GLU A N 1
ATOM 2150 C CA . GLU A 1 269 ? -28.391 -42.875 -20 1 96.06 269 GLU A CA 1
ATOM 2151 C C . GLU A 1 269 ? -27.406 -43.781 -20.734 1 96.06 269 GLU A C 1
ATOM 2153 O O . GLU A 1 269 ? -27.031 -43.5 -21.875 1 96.06 269 GLU A O 1
ATOM 2158 N N . GLY A 1 270 ? -26.891 -44.75 -20.062 1 96.12 270 GLY A N 1
ATOM 2159 C CA . GLY A 1 270 ? -26.094 -45.781 -20.688 1 96.12 270 GLY A CA 1
ATOM 2160 C C . GLY A 1 270 ? -24.609 -45.438 -20.75 1 96.12 270 GLY A C 1
ATOM 2161 O O . GLY A 1 270 ? -23.859 -46 -21.562 1 96.12 270 GLY A O 1
ATOM 2162 N N . HIS A 1 271 ? -24.203 -44.5 -19.906 1 97.5 271 HIS A N 1
ATOM 2163 C CA . HIS A 1 271 ? -22.797 -44.094 -19.875 1 97.5 271 HIS A CA 1
ATOM 2164 C C . HIS A 1 271 ? -22.078 -44.719 -18.672 1 97.5 271 HIS A C 1
ATOM 2166 O O . HIS A 1 271 ? -22.688 -45.469 -17.906 1 97.5 271 HIS A O 1
ATOM 2172 N N . SER A 1 272 ? -20.812 -44.5 -18.578 1 97.25 272 SER A N 1
ATOM 2173 C CA . SER A 1 272 ? -20.016 -45.062 -17.5 1 97.25 272 SER A CA 1
ATOM 2174 C C . SER A 1 272 ? -19.641 -44 -16.469 1 97.25 272 SER A C 1
ATOM 2176 O O . SER A 1 272 ? -19.188 -42.906 -16.828 1 97.25 272 SER A O 1
ATOM 2178 N N . TRP A 1 273 ? -19.828 -44.312 -15.273 1 97.31 273 TRP A N 1
ATOM 2179 C CA . TRP A 1 273 ? -19.391 -43.531 -14.141 1 97.31 273 TRP A CA 1
ATOM 2180 C C . TRP A 1 273 ? -18.016 -43.969 -13.664 1 97.31 273 TRP A C 1
ATOM 2182 O O . TRP A 1 273 ? -17.891 -44.969 -12.961 1 97.31 273 TRP A O 1
ATOM 2192 N N . ILE A 1 274 ? -16.953 -43.219 -14.016 1 97.12 274 ILE A N 1
ATOM 2193 C CA . ILE A 1 274 ? -15.578 -43.719 -13.914 1 97.12 274 ILE A CA 1
ATOM 2194 C C . ILE A 1 274 ? -14.844 -42.969 -12.797 1 97.12 274 ILE A C 1
ATOM 2196 O O . ILE A 1 274 ? -14.938 -41.719 -12.703 1 97.12 274 ILE A O 1
ATOM 2200 N N . LEU A 1 275 ? -14.133 -43.688 -12.016 1 97 275 LEU A N 1
ATOM 2201 C CA . LEU A 1 275 ? -13.312 -43.094 -10.953 1 97 275 LEU A CA 1
ATOM 2202 C C . LEU A 1 275 ? -11.938 -42.719 -11.484 1 97 275 LEU A C 1
ATOM 2204 O O . LEU A 1 275 ? -11.219 -43.562 -12.023 1 97 275 LEU A O 1
ATOM 2208 N N . SER A 1 276 ? -11.609 -41.469 -11.391 1 96.44 276 SER A N 1
ATOM 2209 C CA . SER A 1 276 ? -10.234 -41 -11.562 1 96.44 276 SER A CA 1
ATOM 2210 C C . SER A 1 276 ? -9.461 -41.062 -10.242 1 96.44 276 SER A C 1
ATOM 2212 O O . SER A 1 276 ? -9.938 -40.594 -9.211 1 96.44 276 SER A O 1
ATOM 2214 N N . ASN A 1 277 ? -8.305 -41.594 -10.25 1 97 277 ASN A N 1
ATOM 2215 C CA . ASN A 1 277 ? -7.504 -41.781 -9.055 1 97 277 ASN A CA 1
ATOM 2216 C C . ASN A 1 277 ? -7.066 -40.438 -8.453 1 97 277 ASN A C 1
ATOM 2218 O O . ASN A 1 277 ? -6.93 -39.469 -9.172 1 97 277 ASN A O 1
ATOM 2222 N N . PRO A 1 278 ? -6.848 -40.438 -7.121 1 97.75 278 PRO A N 1
ATOM 2223 C CA . PRO A 1 278 ? -6.289 -39.25 -6.5 1 97.75 278 PRO A CA 1
ATOM 2224 C C . PRO A 1 278 ? -4.863 -38.938 -6.965 1 97.75 278 PRO A C 1
ATOM 2226 O O . PRO A 1 278 ? -4.219 -39.812 -7.578 1 97.75 278 PRO A O 1
ATOM 2229 N N . HIS A 1 279 ? -4.414 -37.781 -6.691 1 96.75 279 HIS A N 1
ATOM 2230 C CA . HIS A 1 279 ? -3.068 -37.375 -7.066 1 96.75 279 HIS A CA 1
ATOM 2231 C C . HIS A 1 279 ? -2.014 -38.125 -6.254 1 96.75 279 HIS A C 1
ATOM 2233 O O . HIS A 1 279 ? -0.845 -38.156 -6.641 1 96.75 279 HIS A O 1
ATOM 2239 N N . ASN A 1 280 ? -2.35 -38.688 -5.141 1 94.75 280 ASN A N 1
ATOM 2240 C CA . ASN A 1 280 ? -1.48 -39.469 -4.262 1 94.75 280 ASN A CA 1
ATOM 2241 C C . ASN A 1 280 ? -0.355 -38.594 -3.689 1 94.75 280 ASN A C 1
ATOM 2243 O O . ASN A 1 280 ? 0.813 -39 -3.742 1 94.75 280 ASN A O 1
ATOM 2247 N N . VAL A 1 281 ? -0.622 -37.438 -3.289 1 94.31 281 VAL A N 1
ATOM 2248 C CA . VAL A 1 281 ? 0.233 -36.531 -2.514 1 94.31 281 VAL A CA 1
ATOM 2249 C C . VAL A 1 281 ? -0.415 -36.25 -1.162 1 94.31 281 VAL A C 1
ATOM 2251 O O . VAL A 1 281 ? -1.553 -36.656 -0.912 1 94.31 281 VAL A O 1
ATOM 2254 N N . ASN A 1 282 ? 0.311 -35.656 -0.266 1 94 282 ASN A N 1
ATOM 2255 C CA . ASN A 1 282 ? -0.211 -35.375 1.065 1 94 282 ASN A CA 1
ATOM 2256 C C . ASN A 1 282 ? -1.426 -34.438 1.003 1 94 282 ASN A C 1
ATOM 2258 O O . ASN A 1 282 ? -1.528 -33.594 0.106 1 94 282 ASN A O 1
ATOM 2262 N N . PRO A 1 283 ? -2.326 -34.625 1.955 1 97.25 283 PRO A N 1
ATOM 2263 C CA . PRO A 1 283 ? -3.396 -33.625 2.041 1 97.25 283 PRO A CA 1
ATOM 2264 C C . PRO A 1 283 ? -2.867 -32.219 2.24 1 97.25 283 PRO A C 1
ATOM 2266 O O . PRO A 1 283 ? -1.759 -32.031 2.75 1 97.25 283 PRO A O 1
ATOM 2269 N N . PRO A 1 284 ? -3.631 -31.266 1.783 1 97.56 284 PRO A N 1
ATOM 2270 C CA . PRO A 1 284 ? -3.182 -29.891 2.012 1 97.56 284 PRO A CA 1
ATOM 2271 C C . PRO A 1 284 ? -3.107 -29.531 3.494 1 97.56 284 PRO A C 1
ATOM 2273 O O . PRO A 1 284 ? -3.865 -30.078 4.305 1 97.56 284 PRO A O 1
ATOM 2276 N N . GLU A 1 285 ? -2.191 -28.641 3.805 1 96.06 285 GLU A N 1
ATOM 2277 C CA . GLU A 1 285 ? -2.254 -28.031 5.129 1 96.06 285 GLU A CA 1
ATOM 2278 C C . GLU A 1 285 ? -3.488 -27.141 5.273 1 96.06 285 GLU A C 1
ATOM 2280 O O . GLU A 1 285 ? -3.916 -26.516 4.309 1 96.06 285 GLU A O 1
ATOM 2285 N N . CYS A 1 286 ? -4.078 -27.25 6.367 1 96.75 286 CYS A N 1
ATOM 2286 C CA . CYS A 1 286 ? -5.25 -26.422 6.637 1 96.75 286 CYS A CA 1
ATOM 2287 C C . CYS A 1 286 ? -4.992 -25.469 7.801 1 96.75 286 CYS A C 1
ATOM 2289 O O . CYS A 1 286 ? -4.68 -25.922 8.906 1 96.75 286 CYS A O 1
ATOM 2291 N N . LEU A 1 287 ? -5.066 -24.188 7.512 1 93.12 287 LEU A N 1
ATOM 2292 C CA . LEU A 1 287 ? -4.691 -23.156 8.469 1 93.12 287 LEU A CA 1
ATOM 2293 C C . LEU A 1 287 ? -5.805 -22.125 8.625 1 93.12 287 LEU A C 1
ATOM 2295 O O . LEU A 1 287 ? -6.695 -22.031 7.781 1 93.12 287 LEU A O 1
ATOM 2299 N N . SER A 1 288 ? -5.73 -21.406 9.719 1 92.06 288 SER A N 1
ATOM 2300 C CA . SER A 1 288 ? -6.684 -20.328 9.953 1 92.06 288 SER A CA 1
ATOM 2301 C C . SER A 1 288 ? -6.297 -19.078 9.18 1 92.06 288 SER A C 1
ATOM 2303 O O . SER A 1 288 ? -5.121 -18.719 9.109 1 92.06 288 SER A O 1
ATOM 2305 N N . THR A 1 289 ? -7.324 -18.375 8.656 1 89.06 289 THR A N 1
ATOM 2306 C CA . THR A 1 289 ? -7.07 -17.094 8.016 1 89.06 289 THR A CA 1
ATOM 2307 C C . THR A 1 289 ? -6.609 -16.062 9.039 1 89.06 289 THR A C 1
ATOM 2309 O O . THR A 1 289 ? -6.062 -15.016 8.672 1 89.06 289 THR A O 1
ATOM 2312 N N . ASP A 1 290 ? -6.711 -16.328 10.281 1 81.12 290 ASP A N 1
ATOM 2313 C CA . ASP A 1 290 ? -6.238 -15.43 11.32 1 81.12 290 ASP A CA 1
ATOM 2314 C C . ASP A 1 290 ? -4.719 -15.281 11.281 1 81.12 290 ASP A C 1
ATOM 2316 O O . ASP A 1 290 ? -4.168 -14.32 11.812 1 81.12 290 ASP A O 1
ATOM 2320 N N . LEU A 1 291 ? -4.125 -16.188 10.617 1 78.94 291 LEU A N 1
ATOM 2321 C CA . LEU A 1 291 ? -2.668 -16.172 10.539 1 78.94 291 LEU A CA 1
ATOM 2322 C C . LEU A 1 291 ? -2.182 -15.211 9.469 1 78.94 291 LEU A C 1
ATOM 2324 O O . LEU A 1 291 ? -0.997 -14.875 9.414 1 78.94 291 LEU A O 1
ATOM 2328 N N . ILE A 1 292 ? -3.104 -14.781 8.586 1 79.81 292 ILE A N 1
ATOM 2329 C CA . ILE A 1 292 ? -2.758 -13.875 7.496 1 79.81 292 ILE A CA 1
ATOM 2330 C C . ILE A 1 292 ? -3.674 -12.648 7.535 1 79.81 292 ILE A C 1
ATOM 2332 O O . ILE A 1 292 ? -4.285 -12.297 6.527 1 79.81 292 ILE A O 1
ATOM 2336 N N . GLN A 1 293 ? -3.758 -11.961 8.492 1 78.19 293 GLN A N 1
ATOM 2337 C CA . GLN A 1 293 ? -4.707 -10.867 8.641 1 78.19 293 GLN A CA 1
ATOM 2338 C C . GLN A 1 293 ? -4.32 -9.68 7.762 1 78.19 293 GLN A C 1
ATOM 2340 O O . GLN A 1 293 ? -3.227 -9.133 7.898 1 78.19 293 GLN A O 1
ATOM 2345 N N . THR A 1 294 ? -5.188 -9.445 6.844 1 78.44 294 THR A N 1
ATOM 2346 C CA . THR A 1 294 ? -5.051 -8.266 5.988 1 78.44 294 THR A CA 1
ATOM 2347 C C . THR A 1 294 ? -6.273 -7.363 6.113 1 78.44 294 THR A C 1
ATOM 2349 O O . THR A 1 294 ? -7.395 -7.848 6.273 1 78.44 294 THR A O 1
ATOM 2352 N N . ARG A 1 295 ? -6.07 -6.082 6.07 1 74.94 295 ARG A N 1
ATOM 2353 C CA . ARG A 1 295 ? -7.168 -5.133 6.242 1 74.94 295 ARG A CA 1
ATOM 2354 C C . ARG A 1 295 ? -7.672 -4.629 4.895 1 74.94 295 ARG A C 1
ATOM 2356 O O . ARG A 1 295 ? -6.902 -4.539 3.934 1 74.94 295 ARG A O 1
ATOM 2363 N N . ASP A 1 296 ? -8.922 -4.285 5.035 1 71.62 296 ASP A N 1
ATOM 2364 C CA . ASP A 1 296 ? -9.539 -3.656 3.873 1 71.62 296 ASP A CA 1
ATOM 2365 C C . ASP A 1 296 ? -8.93 -2.285 3.598 1 71.62 296 ASP A C 1
ATOM 2367 O O . ASP A 1 296 ? -8.484 -1.601 4.523 1 71.62 296 ASP A O 1
ATOM 2371 N N . ASN A 1 297 ? -8.922 -1.902 2.42 1 63.44 297 ASN A N 1
ATOM 2372 C CA . ASN A 1 297 ? -8.57 -0.556 1.98 1 63.44 297 ASN A CA 1
ATOM 2373 C C . ASN A 1 297 ? -7.07 -0.307 2.08 1 63.44 297 ASN A C 1
ATOM 2375 O O . ASN A 1 297 ? -6.609 0.818 1.88 1 63.44 297 ASN A O 1
ATOM 2379 N N . HIS A 1 298 ? -6.27 -1.299 2.48 1 65.56 298 HIS A N 1
ATOM 2380 C CA . HIS A 1 298 ? -4.832 -1.099 2.643 1 65.56 298 HIS A CA 1
ATOM 2381 C C . HIS A 1 298 ? -4.039 -2.092 1.802 1 65.56 298 HIS A C 1
ATOM 2383 O O . HIS A 1 298 ? -2.975 -2.553 2.219 1 65.56 298 HIS A O 1
ATOM 2389 N N . LEU A 1 299 ? -4.504 -2.322 0.736 1 61.72 299 LEU A N 1
ATOM 2390 C CA . LEU A 1 299 ? -3.932 -3.248 -0.235 1 61.72 299 LEU A CA 1
ATOM 2391 C C . LEU A 1 299 ? -3.418 -4.508 0.453 1 61.72 299 LEU A C 1
ATOM 2393 O O . LEU A 1 299 ? -2.418 -5.09 0.026 1 61.72 299 LEU A O 1
ATOM 2397 N N . GLY A 1 300 ? -4.074 -4.902 1.525 1 57.72 300 GLY A N 1
ATOM 2398 C CA . GLY A 1 300 ? -3.789 -6.199 2.121 1 57.72 300 GLY A CA 1
ATOM 2399 C C . GLY A 1 300 ? -2.535 -6.203 2.977 1 57.72 300 GLY A C 1
ATOM 2400 O O . GLY A 1 300 ? -1.878 -7.234 3.119 1 57.72 300 GLY A O 1
ATOM 2401 N N . SER A 1 301 ? -1.977 -5.051 3.461 1 58.12 301 SER A N 1
ATOM 2402 C CA . SER A 1 301 ? -0.812 -5.07 4.34 1 58.12 301 SER A CA 1
ATOM 2403 C C . SER A 1 301 ? -1.062 -5.945 5.566 1 58.12 301 SER A C 1
ATOM 2405 O O . SER A 1 301 ? -2.137 -5.887 6.168 1 58.12 301 SER A O 1
ATOM 2407 N N . ALA A 1 302 ? -0.305 -7.102 5.613 1 55.75 302 ALA A N 1
ATOM 2408 C CA . ALA A 1 302 ? -0.493 -8.086 6.676 1 55.75 302 ALA A CA 1
ATOM 2409 C C . ALA A 1 302 ? 0.489 -7.852 7.82 1 55.75 302 ALA A C 1
ATOM 2411 O O . ALA A 1 302 ? 1.518 -7.195 7.637 1 55.75 302 ALA A O 1
ATOM 2412 N N . VAL A 1 303 ? 0.027 -8.094 9.023 1 49.84 303 VAL A N 1
ATOM 2413 C CA . VAL A 1 303 ? 0.918 -8.156 10.18 1 49.84 303 VAL A CA 1
ATOM 2414 C C . VAL A 1 303 ? 1.679 -9.484 10.172 1 49.84 303 VAL A C 1
ATOM 2416 O O . VAL A 1 303 ? 1.134 -10.516 9.781 1 49.84 303 VAL A O 1
ATOM 2419 N N 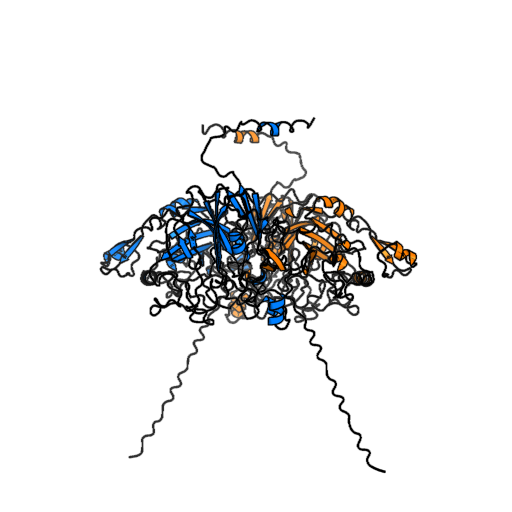. ASP A 1 304 ? 3.037 -9.562 10.062 1 47.09 304 ASP A N 1
ATOM 2420 C CA . ASP A 1 304 ? 3.811 -10.797 10.062 1 47.09 304 ASP A CA 1
ATOM 2421 C C . ASP A 1 304 ? 3.426 -11.688 11.234 1 47.09 304 ASP A C 1
ATOM 2423 O O . ASP A 1 304 ? 3.646 -11.328 12.398 1 47.09 304 ASP A O 1
ATOM 2427 N N . VAL A 1 305 ? 2.352 -12.547 11.07 1 38.34 305 VAL A N 1
ATOM 2428 C CA . VAL A 1 305 ? 2.115 -13.578 12.078 1 38.34 305 VAL A CA 1
ATOM 2429 C C . VAL A 1 305 ? 2.883 -14.844 11.703 1 38.34 305 VAL A C 1
ATOM 2431 O O . VAL A 1 305 ? 2.68 -15.406 10.625 1 38.34 305 VAL A O 1
ATOM 2434 N N . SER A 1 306 ? 4.145 -14.945 11.734 1 36.41 306 SER A N 1
ATOM 2435 C CA . SER A 1 306 ? 4.922 -16.125 11.367 1 36.41 306 SER A CA 1
ATOM 2436 C C . SER A 1 306 ? 4.148 -17.406 11.672 1 36.41 306 SER A C 1
ATOM 2438 O O . SER A 1 306 ? 3.918 -17.734 12.836 1 36.41 306 SER A O 1
ATOM 2440 N N . LEU A 1 307 ? 3.178 -17.75 10.938 1 35.97 307 LEU A N 1
ATOM 2441 C CA . LEU A 1 307 ? 2.549 -19.062 11.023 1 35.97 307 LEU A CA 1
ATOM 2442 C C . LEU A 1 307 ? 3.484 -20.156 10.5 1 35.97 307 LEU A C 1
ATOM 2444 O O . LEU A 1 307 ? 3.861 -20.141 9.328 1 35.97 307 LEU A O 1
ATOM 2448 N N . ALA A 1 308 ? 4.363 -20.719 11.188 1 32 308 ALA A N 1
ATOM 2449 C CA . ALA A 1 308 ? 5.113 -21.906 10.797 1 32 308 ALA A CA 1
ATOM 2450 C C . ALA A 1 308 ? 4.176 -23.062 10.445 1 32 308 ALA A C 1
ATOM 2452 O O . ALA A 1 308 ? 3.297 -23.406 11.234 1 32 308 ALA A O 1
ATOM 2453 N N . GLY A 1 309 ? 3.727 -23.344 9.297 1 31.05 309 GLY A N 1
ATOM 2454 C CA . GLY A 1 309 ? 3.256 -24.703 9.078 1 31.05 309 GLY A CA 1
ATOM 2455 C C . GLY A 1 309 ? 3.969 -25.719 9.945 1 31.05 309 GLY A C 1
ATOM 2456 O O . GLY A 1 309 ? 5.047 -25.438 10.484 1 31.05 309 GLY A O 1
ATOM 2457 N N . ALA A 1 310 ? 3.426 -26.922 10.25 1 29.81 310 ALA A N 1
ATOM 2458 C CA . ALA A 1 310 ? 4.031 -27.938 11.102 1 29.81 310 ALA A CA 1
ATOM 2459 C C . ALA A 1 310 ? 5.523 -28.078 10.812 1 29.81 310 ALA A C 1
ATOM 2461 O O . ALA A 1 310 ? 6.328 -28.219 11.742 1 29.81 310 ALA A O 1
ATOM 2462 N N . ALA A 1 311 ? 5.891 -28.578 9.766 1 32.34 311 ALA A N 1
ATOM 2463 C CA . ALA A 1 311 ? 7.289 -28.969 9.625 1 32.34 311 ALA A CA 1
ATOM 2464 C C . ALA A 1 311 ? 8.219 -27.766 9.719 1 32.34 311 ALA A C 1
ATOM 2466 O O . ALA A 1 311 ? 9.406 -27.906 10 1 32.34 311 ALA A O 1
ATOM 2467 N N . ALA A 1 312 ? 7.93 -26.688 9.109 1 32.41 312 ALA A N 1
ATOM 2468 C CA . ALA A 1 312 ? 8.883 -25.578 9.023 1 32.41 312 ALA A CA 1
ATOM 2469 C C . ALA A 1 312 ? 8.703 -24.609 10.188 1 32.41 312 ALA A C 1
ATOM 2471 O O . ALA A 1 312 ? 9.25 -23.5 10.164 1 32.41 312 ALA A O 1
ATOM 2472 N N . ALA A 1 313 ? 7.871 -24.766 11.047 1 31.88 313 ALA A N 1
ATOM 2473 C CA . ALA A 1 313 ? 7.516 -23.906 12.172 1 31.88 313 ALA A CA 1
ATOM 2474 C C . ALA A 1 313 ? 8.727 -23.625 13.062 1 31.88 313 ALA A C 1
ATOM 2476 O O . ALA A 1 313 ? 8.664 -22.797 13.969 1 31.88 313 ALA A O 1
ATOM 2477 N N . SER A 1 314 ? 9.469 -24.594 13.336 1 29.59 314 SER A N 1
ATOM 2478 C CA . SER A 1 314 ? 10.375 -24.359 14.453 1 29.59 314 SER A CA 1
ATOM 2479 C C . SER A 1 314 ? 11.148 -23.062 14.273 1 29.59 314 SER A C 1
ATOM 2481 O O . SER A 1 314 ? 11.781 -22.578 15.219 1 29.59 314 SER A O 1
ATOM 2483 N N . GLN A 1 315 ? 11.812 -22.984 13.18 1 28.94 315 GLN A N 1
ATOM 2484 C CA . GLN A 1 315 ? 12.984 -22.109 13.242 1 28.94 315 GLN A CA 1
ATOM 2485 C C . GLN A 1 315 ? 12.594 -20.656 13.039 1 28.94 315 GLN A C 1
ATOM 2487 O O . GLN A 1 315 ? 13.453 -19.766 13.039 1 28.94 315 GLN A O 1
ATOM 2492 N N . MET A 1 316 ? 11.547 -20.484 12.391 1 32.91 316 MET A N 1
ATOM 2493 C CA . MET A 1 316 ? 11.555 -19.047 12.086 1 32.91 316 MET A CA 1
ATOM 2494 C C . MET A 1 316 ? 11.047 -18.25 13.281 1 32.91 316 MET A C 1
ATOM 2496 O O . MET A 1 316 ? 9.93 -18.469 13.75 1 32.91 316 MET A O 1
ATOM 2500 N N . SER A 1 317 ? 11.828 -17.875 14.156 1 29.08 317 SER A N 1
ATOM 2501 C CA . SER A 1 317 ? 11.742 -17.047 15.359 1 29.08 317 SER A CA 1
ATOM 2502 C C . SER A 1 317 ? 10.828 -15.852 15.148 1 29.08 317 SER A C 1
ATOM 2504 O O . SER A 1 317 ? 10.594 -15.438 14.008 1 29.08 317 SER A O 1
ATOM 2506 N N . ALA A 1 318 ? 10.297 -15.453 16.312 1 33.78 318 ALA A N 1
ATOM 2507 C CA . ALA A 1 318 ? 9.445 -14.305 16.609 1 33.78 318 ALA A CA 1
ATOM 2508 C C . ALA A 1 318 ? 9.984 -13.031 15.969 1 33.78 318 ALA A C 1
ATOM 2510 O O . ALA A 1 318 ? 10.852 -12.359 16.547 1 33.78 318 ALA A O 1
ATOM 2511 N N . GLN A 1 319 ? 10.367 -12.961 14.805 1 34.84 319 GLN A N 1
ATOM 2512 C CA . GLN A 1 319 ? 10.945 -11.719 14.305 1 34.84 319 GLN A CA 1
ATOM 2513 C C . GLN A 1 319 ? 10.008 -10.539 14.523 1 34.84 319 GLN A C 1
ATOM 2515 O O . GLN A 1 319 ? 8.836 -10.734 14.859 1 34.84 319 GLN A O 1
ATOM 2520 N N . SER A 1 320 ? 10.281 -9.477 13.477 1 39.09 320 SER A N 1
ATOM 2521 C CA . SER A 1 320 ? 10.102 -8.031 13.359 1 39.09 320 SER A CA 1
ATOM 2522 C C . SER A 1 320 ? 8.641 -7.672 13.109 1 39.09 320 SER A C 1
ATOM 2524 O O . SER A 1 320 ? 7.98 -8.289 12.266 1 39.09 320 SER A O 1
ATOM 2526 N N . ILE A 1 321 ? 8.078 -7.125 14.078 1 44.31 321 ILE A N 1
ATOM 2527 C CA . ILE A 1 321 ? 6.785 -6.457 14.117 1 44.31 321 ILE A CA 1
ATOM 2528 C C . ILE A 1 321 ? 6.652 -5.516 12.914 1 44.31 321 ILE A C 1
ATOM 2530 O O . ILE A 1 321 ? 6.461 -4.312 13.086 1 44.31 321 ILE A O 1
ATOM 2534 N N . THR A 1 322 ? 7.359 -5.867 11.75 1 53.94 322 THR A N 1
ATOM 2535 C CA . THR A 1 322 ? 7.18 -5.012 10.586 1 53.94 322 THR A CA 1
ATOM 2536 C C . THR A 1 322 ? 6.09 -5.566 9.672 1 53.94 322 THR A C 1
ATOM 2538 O O . THR A 1 322 ? 5.973 -6.781 9.508 1 53.94 322 THR A O 1
ATOM 2541 N N . PRO A 1 323 ? 5.25 -4.672 9.281 1 61.25 323 PRO A N 1
ATOM 2542 C CA . PRO A 1 323 ? 4.258 -5.121 8.312 1 61.25 323 PRO A CA 1
ATOM 2543 C C . PRO A 1 323 ? 4.879 -5.883 7.141 1 61.25 323 PRO A C 1
ATOM 2545 O O . PRO A 1 323 ? 5.906 -5.461 6.602 1 61.25 323 PRO A O 1
ATOM 2548 N N . GLN A 1 324 ? 4.492 -7.191 7.027 1 68.44 324 GLN A N 1
ATOM 2549 C CA . GLN A 1 324 ? 4.957 -8.047 5.938 1 68.44 324 GLN A CA 1
ATOM 2550 C C . GLN A 1 324 ? 3.797 -8.484 5.051 1 68.44 324 GLN A C 1
ATOM 2552 O O . GLN A 1 324 ? 2.631 -8.297 5.406 1 68.44 324 GLN A O 1
ATOM 2557 N N . LEU A 1 325 ? 4.105 -8.938 3.885 1 77.5 325 LEU A N 1
ATOM 2558 C CA . LEU A 1 325 ? 3.111 -9.562 3.014 1 77.5 325 LEU A CA 1
ATOM 2559 C C . LEU A 1 325 ? 2.637 -10.891 3.594 1 77.5 325 LEU A C 1
ATOM 2561 O O . LEU A 1 325 ? 3.361 -11.539 4.355 1 77.5 325 LEU A O 1
ATOM 2565 N N . ALA A 1 326 ? 1.399 -11.203 3.24 1 83.31 326 ALA A N 1
ATOM 2566 C CA . ALA A 1 326 ? 0.951 -12.562 3.545 1 83.31 326 ALA A CA 1
ATOM 2567 C C . ALA A 1 326 ? 1.859 -13.602 2.893 1 83.31 326 ALA A C 1
ATOM 2569 O O . ALA A 1 326 ? 2.291 -13.422 1.75 1 83.31 326 ALA A O 1
ATOM 2570 N N . ARG A 1 327 ? 2.152 -14.656 3.68 1 87.31 327 ARG A N 1
ATOM 2571 C CA . ARG A 1 327 ? 3.074 -15.648 3.127 1 87.31 327 ARG A CA 1
ATOM 2572 C C . ARG A 1 327 ? 2.775 -17.031 3.67 1 87.31 327 ARG A C 1
ATOM 2574 O O . ARG A 1 327 ? 2.182 -17.172 4.742 1 87.31 327 ARG A O 1
ATOM 2581 N N . TYR A 1 328 ? 3.082 -18 2.928 1 91.19 328 TYR A N 1
ATOM 2582 C CA . TYR A 1 328 ? 3.098 -19.406 3.258 1 91.19 328 TYR A CA 1
ATOM 2583 C C . TYR A 1 328 ? 4.402 -20.062 2.814 1 91.19 328 TYR A C 1
ATOM 2585 O O . TYR A 1 328 ? 4.809 -19.922 1.658 1 91.19 328 TYR A O 1
ATOM 2593 N N . TYR A 1 329 ? 5.043 -20.734 3.752 1 92.94 329 TYR A N 1
ATOM 2594 C CA . TYR A 1 329 ? 6.266 -21.438 3.402 1 92.94 329 TYR A CA 1
ATOM 2595 C C . TYR A 1 329 ? 5.953 -22.844 2.904 1 92.94 329 TYR A C 1
ATOM 2597 O O . TYR A 1 329 ? 5.562 -23.719 3.686 1 92.94 329 TYR A O 1
ATOM 2605 N N . TRP A 1 330 ? 6.191 -23.047 1.653 1 96.5 330 TRP A N 1
ATOM 2606 C CA . TRP A 1 330 ? 5.895 -24.312 0.992 1 96.5 330 TRP A CA 1
ATOM 2607 C C . TRP A 1 330 ? 7.113 -25.234 0.996 1 96.5 330 TRP A C 1
ATOM 2609 O O . TRP A 1 330 ? 8.164 -24.891 0.444 1 96.5 330 TRP A O 1
ATOM 2619 N N . ALA A 1 331 ? 6.988 -26.344 1.648 1 95.88 331 ALA A N 1
ATOM 2620 C CA . ALA A 1 331 ? 7.961 -27.406 1.419 1 95.88 331 ALA A CA 1
ATOM 2621 C C . ALA A 1 331 ? 7.68 -28.125 0.105 1 95.88 331 ALA A C 1
ATOM 2623 O O . ALA A 1 331 ? 6.715 -28.875 -0.001 1 95.88 331 ALA A O 1
ATOM 2624 N N . VAL A 1 332 ? 8.516 -27.922 -0.864 1 97.12 332 VAL A N 1
ATOM 2625 C CA . VAL A 1 332 ? 8.281 -28.438 -2.209 1 97.12 332 VAL A CA 1
ATOM 2626 C C . VAL A 1 332 ? 8.188 -29.969 -2.172 1 97.12 332 VAL A C 1
ATOM 2628 O O . VAL A 1 332 ? 9.086 -30.641 -1.654 1 97.12 332 VAL A O 1
ATOM 2631 N N . PRO A 1 333 ? 7.152 -30.516 -2.711 1 95.94 333 PRO A N 1
ATOM 2632 C CA . PRO A 1 333 ? 6.941 -31.969 -2.609 1 95.94 333 PRO A CA 1
ATOM 2633 C C . PRO A 1 333 ? 7.867 -32.75 -3.529 1 95.94 333 PRO A C 1
ATOM 2635 O O . PRO A 1 333 ? 8.461 -32.188 -4.449 1 95.94 333 PRO A O 1
ATOM 2638 N N . ASN A 1 334 ? 7.938 -34.062 -3.217 1 95.31 334 ASN A N 1
ATOM 2639 C CA . ASN A 1 334 ? 8.648 -34.969 -4.109 1 95.31 334 ASN A CA 1
ATOM 2640 C C . ASN A 1 334 ? 7.824 -35.281 -5.352 1 95.31 334 ASN A C 1
ATOM 2642 O O . ASN A 1 334 ? 7.336 -36.406 -5.5 1 95.31 334 ASN A O 1
ATOM 2646 N N . ASP A 1 335 ? 7.633 -34.406 -6.176 1 96 335 ASP A N 1
ATOM 2647 C CA . ASP A 1 335 ? 6.891 -34.438 -7.434 1 96 335 ASP A CA 1
ATOM 2648 C C . ASP A 1 335 ? 7.676 -33.75 -8.555 1 96 335 ASP A C 1
ATOM 2650 O O . ASP A 1 335 ? 7.273 -32.688 -9.047 1 96 335 ASP A O 1
ATOM 2654 N N . VAL A 1 336 ? 8.719 -34.438 -9.016 1 97.44 336 VAL A N 1
ATOM 2655 C CA . VAL A 1 336 ? 9.672 -33.875 -9.961 1 97.44 336 VAL A CA 1
ATOM 2656 C C . VAL A 1 336 ? 9 -33.656 -11.32 1 97.44 336 VAL A C 1
ATOM 2658 O O . VAL A 1 336 ? 8.398 -34.594 -11.867 1 97.44 336 VAL A O 1
ATOM 2661 N N . HIS A 1 337 ? 9.039 -32.469 -11.867 1 97.5 337 HIS A N 1
ATOM 2662 C CA . HIS A 1 337 ? 8.453 -32.125 -13.156 1 97.5 337 HIS A CA 1
ATOM 2663 C C . HIS A 1 337 ? 9.242 -30.984 -13.812 1 97.5 337 HIS A C 1
ATOM 2665 O O . HIS A 1 337 ? 9.844 -30.156 -13.133 1 97.5 337 HIS A O 1
ATOM 2671 N N . GLU A 1 338 ? 9.172 -30.906 -15.094 1 97 338 GLU A N 1
ATOM 2672 C CA . GLU A 1 338 ? 9.867 -29.859 -15.852 1 97 338 GLU A CA 1
ATOM 2673 C C . GLU A 1 338 ? 8.984 -28.625 -16.016 1 97 338 GLU A C 1
ATOM 2675 O O . GLU A 1 338 ? 9.484 -27.547 -16.344 1 97 338 GLU A O 1
ATOM 2680 N N . ARG A 1 339 ? 7.715 -28.781 -15.859 1 97.75 339 ARG A N 1
ATOM 2681 C CA . ARG A 1 339 ? 6.801 -27.672 -16.062 1 97.75 339 ARG A CA 1
ATOM 2682 C C . ARG A 1 339 ? 5.68 -27.688 -15.039 1 97.75 339 ARG A C 1
ATOM 2684 O O . ARG A 1 339 ? 4.824 -28.562 -15.055 1 97.75 339 ARG A O 1
ATOM 2691 N N . CYS A 1 340 ? 5.676 -26.719 -14.188 1 98.31 340 CYS A N 1
ATOM 2692 C CA . CYS A 1 340 ? 4.656 -26.547 -13.156 1 98.31 340 CYS A CA 1
ATOM 2693 C C . CYS A 1 340 ? 4.188 -25.109 -13.078 1 98.31 340 CYS A C 1
ATOM 2695 O O . CYS A 1 340 ? 4.895 -24.203 -13.523 1 98.31 340 CYS A O 1
ATOM 2697 N N . VAL A 1 341 ? 3.033 -24.891 -12.664 1 98.56 341 VAL A N 1
ATOM 2698 C CA . VAL A 1 341 ? 2.471 -23.578 -12.367 1 98.56 341 VAL A CA 1
ATOM 2699 C C . VAL A 1 341 ? 1.812 -23.594 -10.992 1 98.56 341 VAL A C 1
ATOM 2701 O O . VAL A 1 341 ? 1.172 -24.578 -10.617 1 98.56 341 VAL A O 1
ATOM 2704 N N . LEU A 1 342 ? 2.041 -22.531 -10.25 1 98.69 342 LEU A N 1
ATOM 2705 C CA . LEU A 1 342 ? 1.414 -22.359 -8.945 1 98.69 342 LEU A CA 1
ATOM 2706 C C . LEU A 1 342 ? 0.282 -21.328 -9.023 1 98.69 342 LEU A C 1
ATOM 2708 O O . LEU A 1 342 ? 0.408 -20.312 -9.695 1 98.69 342 LEU A O 1
ATOM 2712 N N . ARG A 1 343 ? -0.837 -21.547 -8.273 1 98.62 343 ARG A N 1
ATOM 2713 C CA . ARG A 1 343 ? -1.894 -20.547 -8.211 1 98.62 343 ARG A CA 1
ATOM 2714 C C . ARG A 1 343 ? -2.352 -20.312 -6.777 1 98.62 343 ARG A C 1
ATOM 2716 O O . ARG A 1 343 ? -2.232 -21.219 -5.938 1 98.62 343 ARG A O 1
ATOM 2723 N N . VAL A 1 344 ? -2.768 -19.141 -6.523 1 98 344 VAL A N 1
ATOM 2724 C CA . VAL A 1 344 ? -3.465 -18.75 -5.305 1 98 344 VAL A CA 1
ATOM 2725 C C . VAL A 1 344 ? -4.883 -18.281 -5.641 1 98 344 VAL A C 1
ATOM 2727 O O . VAL A 1 344 ? -5.074 -17.453 -6.535 1 98 344 VAL A O 1
ATOM 2730 N N . ARG A 1 345 ? -5.82 -18.875 -5.012 1 97.56 345 ARG A N 1
ATOM 2731 C CA . ARG A 1 345 ? -7.219 -18.484 -5.129 1 97.56 345 ARG A CA 1
ATOM 2732 C C . ARG A 1 345 ? -7.719 -17.828 -3.846 1 97.56 345 ARG A C 1
ATOM 2734 O O . ARG A 1 345 ? -7.492 -18.359 -2.752 1 97.56 345 ARG A O 1
ATOM 2741 N N . TYR A 1 346 ? -8.32 -16.797 -3.982 1 95 346 TYR A N 1
ATOM 2742 C CA . TYR A 1 346 ? -8.844 -15.977 -2.9 1 95 346 TYR A CA 1
ATOM 2743 C C . TYR A 1 346 ? -10.352 -15.797 -3.035 1 95 346 TYR A C 1
ATOM 2745 O O . TYR A 1 346 ? -10.82 -15.102 -3.936 1 95 346 TYR A O 1
ATOM 2753 N N . ASN A 1 347 ? -11.055 -16.484 -2.217 1 93.44 347 ASN A N 1
ATOM 2754 C CA . ASN A 1 347 ? -12.5 -16.312 -2.131 1 93.44 347 ASN A CA 1
ATOM 2755 C C . ASN A 1 347 ? -12.891 -15.43 -0.95 1 93.44 347 ASN A C 1
ATOM 2757 O O . ASN A 1 347 ? -12.383 -15.609 0.159 1 93.44 347 ASN A O 1
ATOM 2761 N N . ILE A 1 348 ? -13.812 -14.508 -1.245 1 88.94 348 ILE A N 1
ATOM 2762 C CA . ILE A 1 348 ? -14.164 -13.555 -0.196 1 88.94 348 ILE A CA 1
ATOM 2763 C C . ILE A 1 348 ? -15.664 -13.297 -0.211 1 88.94 348 ILE A C 1
ATOM 2765 O O . ILE A 1 348 ? -16.281 -13.266 -1.277 1 88.94 348 ILE A O 1
ATOM 2769 N N . THR A 1 349 ? -16.203 -13.141 0.976 1 87.31 349 THR A N 1
ATOM 2770 C CA . THR A 1 349 ? -17.609 -12.789 1.087 1 87.31 349 THR A CA 1
ATOM 2771 C C . THR A 1 349 ? -17.891 -12.031 2.381 1 87.31 349 THR A C 1
ATOM 2773 O O . THR A 1 349 ? -16.984 -11.875 3.213 1 87.31 349 THR A O 1
ATOM 2776 N N . THR A 1 350 ? -19.078 -11.477 2.441 1 83.81 350 THR A N 1
ATOM 2777 C CA . THR A 1 350 ? -19.516 -10.766 3.637 1 83.81 350 THR A CA 1
ATOM 2778 C C . THR A 1 350 ? -19.859 -11.75 4.754 1 83.81 350 THR A C 1
ATOM 2780 O O . THR A 1 350 ? -19.906 -12.961 4.531 1 83.81 350 THR A O 1
ATOM 2783 N N . MET A 1 351 ? -20.188 -11.289 5.906 1 84.62 351 MET A N 1
ATOM 2784 C CA . MET A 1 351 ? -20.453 -12.148 7.055 1 84.62 351 MET A CA 1
ATOM 2785 C C . MET A 1 351 ? -21.938 -12.289 7.312 1 84.62 351 MET A C 1
ATOM 2787 O O . MET A 1 351 ? -22.359 -12.883 8.312 1 84.62 351 MET A O 1
ATOM 2791 N N . GLU A 1 352 ? -22.734 -11.734 6.477 1 80.88 352 GLU A N 1
ATOM 2792 C CA . GLU A 1 352 ? -24.188 -11.773 6.664 1 80.88 352 GLU A CA 1
ATOM 2793 C C . GLU A 1 352 ? -24.734 -13.18 6.453 1 80.88 352 GLU A C 1
ATOM 2795 O O . GLU A 1 352 ? -25.812 -13.508 6.934 1 80.88 352 GLU A O 1
ATOM 2800 N N . PHE A 1 353 ? -24.016 -13.875 5.68 1 77.31 353 PHE A N 1
ATOM 2801 C CA . PHE A 1 353 ? -24.406 -15.266 5.496 1 77.31 353 PHE A CA 1
ATOM 2802 C C . PHE A 1 353 ? -23.188 -16.188 5.539 1 77.31 353 PHE A C 1
ATOM 2804 O O . PHE A 1 353 ? -22.062 -15.742 5.273 1 77.31 353 PHE A O 1
ATOM 2811 N N . HIS A 1 354 ? -23.516 -17.297 5.961 1 76.31 354 HIS A N 1
ATOM 2812 C CA . HIS A 1 354 ? -22.438 -18.266 6.059 1 76.31 354 HIS A CA 1
ATOM 2813 C C . HIS A 1 354 ? -22.203 -18.984 4.73 1 76.31 354 HIS A C 1
ATOM 2815 O O . HIS A 1 354 ? -23.109 -19.625 4.199 1 76.31 354 HIS A O 1
ATOM 2821 N N . PRO A 1 355 ? -20.969 -18.938 4.305 1 75.44 355 PRO A N 1
ATOM 2822 C CA . PRO A 1 355 ? -20.703 -19.516 2.982 1 75.44 355 PRO A CA 1
ATOM 2823 C C . PRO A 1 355 ? -21.047 -21 2.904 1 75.44 355 PRO A C 1
ATOM 2825 O O . PRO A 1 355 ? -21.469 -21.484 1.85 1 75.44 355 PRO A O 1
ATOM 2828 N N . PHE A 1 356 ? -21.016 -21.734 3.953 1 75 356 PHE A N 1
ATOM 2829 C CA . PHE A 1 356 ? -21.234 -23.172 3.908 1 75 356 PHE A CA 1
ATOM 2830 C C . PHE A 1 356 ? -22.688 -23.5 4.164 1 75 356 PHE A C 1
ATOM 2832 O O . PHE A 1 356 ? -23.109 -24.656 4.047 1 75 356 PHE A O 1
ATOM 2839 N N . GLU A 1 357 ? -23.438 -22.438 4.375 1 76.81 357 GLU A N 1
ATOM 2840 C CA . GLU A 1 357 ? -24.875 -22.656 4.598 1 76.81 357 GLU A CA 1
ATOM 2841 C C . GLU A 1 357 ? -25.703 -22.078 3.463 1 76.81 357 GLU A C 1
ATOM 2843 O O . GLU A 1 357 ? -26.938 -22.078 3.521 1 76.81 357 GLU A O 1
ATOM 2848 N N . THR A 1 358 ? -25.031 -21.625 2.58 1 80.25 358 THR A N 1
ATOM 2849 C CA . THR A 1 358 ? -25.703 -20.984 1.456 1 80.25 358 THR A CA 1
ATOM 2850 C C . THR A 1 358 ? -25.531 -21.812 0.186 1 80.25 358 THR A C 1
ATOM 2852 O O . THR A 1 358 ? -24.406 -22.141 -0.201 1 80.25 358 THR A O 1
ATOM 2855 N N . ASP A 1 359 ? -26.688 -22.281 -0.326 1 84.44 359 ASP A N 1
ATOM 2856 C CA . ASP A 1 359 ? -26.688 -23.047 -1.564 1 84.44 359 ASP A CA 1
ATOM 2857 C C . ASP A 1 359 ? -27.812 -22.594 -2.492 1 84.44 359 ASP A C 1
ATOM 2859 O O . ASP A 1 359 ? -28.219 -21.422 -2.455 1 84.44 359 ASP A O 1
ATOM 2863 N N . SER A 1 360 ? -28.188 -23.406 -3.436 1 84.44 360 SER A N 1
ATOM 2864 C CA . SER A 1 360 ? -29.141 -23.031 -4.465 1 84.44 360 SER A CA 1
ATOM 2865 C C . SER A 1 360 ? -30.484 -22.656 -3.852 1 84.44 360 SER A C 1
ATOM 2867 O O . SER A 1 360 ? -31.297 -21.953 -4.477 1 84.44 360 SER A O 1
ATOM 2869 N N . LYS A 1 361 ? -30.734 -23.078 -2.668 1 83.5 361 LYS A N 1
ATOM 2870 C CA . LYS A 1 361 ? -31.984 -22.75 -1.995 1 83.5 361 LYS A CA 1
ATOM 2871 C C . LYS A 1 361 ? -32.062 -21.25 -1.649 1 83.5 361 LYS A C 1
ATOM 2873 O O . LYS A 1 361 ? -33.125 -20.719 -1.416 1 83.5 361 LYS A O 1
ATOM 2878 N N . SER A 1 362 ? -30.906 -20.672 -1.59 1 82.88 362 SER A N 1
ATOM 2879 C CA . SER A 1 362 ? -30.812 -19.266 -1.224 1 82.88 362 SER A CA 1
ATOM 2880 C C . SER A 1 362 ? -30.719 -18.375 -2.461 1 82.88 362 SER A C 1
ATOM 2882 O O . SER A 1 362 ? -30.5 -17.172 -2.35 1 82.88 362 SER A O 1
ATOM 2884 N N . ASN A 1 363 ? -30.891 -19 -3.6 1 83.19 363 ASN A N 1
ATOM 2885 C CA . ASN A 1 363 ? -30.812 -18.203 -4.824 1 83.19 363 ASN A CA 1
ATOM 2886 C C . ASN A 1 363 ? -32.062 -17.359 -5.02 1 83.19 363 ASN A C 1
ATOM 2888 O O . ASN A 1 363 ? -33.031 -17.453 -4.242 1 83.19 363 ASN A O 1
ATOM 2892 N N . TYR A 1 364 ? -31.969 -16.406 -5.988 1 78.94 364 TYR A N 1
ATOM 2893 C CA . TYR A 1 364 ? -33.125 -15.586 -6.301 1 78.94 364 TYR A CA 1
ATOM 2894 C C . TYR A 1 364 ? -34.406 -16.422 -6.316 1 78.94 364 TYR A C 1
ATOM 2896 O O . TYR A 1 364 ? -34.438 -17.5 -6.902 1 78.94 364 TYR A O 1
ATOM 2904 N N . PRO A 1 365 ? -35.344 -15.945 -5.777 1 78.75 365 PRO A N 1
ATOM 2905 C CA . PRO A 1 365 ? -35.562 -14.656 -5.129 1 78.75 365 PRO A CA 1
ATOM 2906 C C . PRO A 1 365 ? -35.344 -14.703 -3.619 1 78.75 365 PRO A C 1
ATOM 2908 O O . PRO A 1 365 ? -35.656 -13.734 -2.912 1 78.75 365 PRO A O 1
ATOM 2911 N N . ASN A 1 366 ? -34.812 -15.781 -3.082 1 77.62 366 ASN A N 1
ATOM 2912 C CA . ASN A 1 366 ? -34.719 -16 -1.644 1 77.62 366 ASN A CA 1
ATOM 2913 C C . ASN A 1 366 ? -33.406 -15.438 -1.087 1 77.62 366 ASN A C 1
ATOM 2915 O O . ASN A 1 366 ? -33.125 -15.57 0.105 1 77.62 366 ASN A O 1
ATOM 2919 N N . HIS A 1 367 ? -32.75 -14.805 -1.911 1 76.56 367 HIS A N 1
ATOM 2920 C CA . HIS A 1 367 ? -31.438 -14.352 -1.463 1 76.56 367 HIS A CA 1
ATOM 2921 C C . HIS A 1 367 ? -31.562 -13.211 -0.462 1 76.56 367 HIS A C 1
ATOM 2923 O O . HIS A 1 367 ? -32.344 -12.281 -0.673 1 76.56 367 HIS A O 1
ATOM 2929 N N . PRO A 1 368 ? -30.781 -13.367 0.604 1 73.31 368 PRO A N 1
ATOM 2930 C CA . PRO A 1 368 ? -30.938 -12.383 1.678 1 73.31 368 PRO A CA 1
ATOM 2931 C C . PRO A 1 368 ? -30.422 -10.992 1.29 1 73.31 368 PRO A C 1
ATOM 2933 O O . PRO A 1 368 ? -30.812 -9.992 1.895 1 73.31 368 PRO A O 1
ATOM 2936 N N . LEU A 1 369 ? -29.531 -10.961 0.399 1 75.56 369 LEU A N 1
ATOM 2937 C CA . LEU A 1 369 ? -28.953 -9.664 0.092 1 75.56 369 LEU A CA 1
ATOM 2938 C C . LEU A 1 369 ? -29.422 -9.164 -1.27 1 75.56 369 LEU A C 1
ATOM 2940 O O . LEU A 1 369 ? -29.734 -9.961 -2.156 1 75.56 369 LEU A O 1
ATOM 2944 N N . ARG A 1 370 ? -29.625 -7.906 -1.351 1 78.44 370 ARG A N 1
ATOM 2945 C CA . ARG A 1 370 ? -30.062 -7.23 -2.57 1 78.44 370 ARG A CA 1
ATOM 2946 C C . ARG A 1 370 ? -29.031 -6.203 -3.027 1 78.44 370 ARG A C 1
ATOM 2948 O O . ARG A 1 370 ? -28.328 -5.605 -2.205 1 78.44 370 ARG A O 1
ATOM 2955 N N . GLN A 1 371 ? -28.922 -6.125 -4.359 1 82.31 371 GLN A N 1
ATOM 2956 C CA . GLN A 1 371 ? -28.047 -5.137 -4.965 1 82.31 371 GLN A CA 1
ATOM 2957 C C . GLN A 1 371 ? -28.5 -3.717 -4.645 1 82.31 371 GLN A C 1
ATOM 2959 O O . GLN A 1 371 ? -29.641 -3.346 -4.938 1 82.31 371 GLN A O 1
ATOM 2964 N N . ASP A 1 372 ? -27.656 -2.918 -4.078 1 84.12 372 ASP A N 1
ATOM 2965 C CA . ASP A 1 372 ? -27.844 -1.497 -3.801 1 84.12 372 ASP A CA 1
ATOM 2966 C C . ASP A 1 372 ? -29.25 -1.222 -3.297 1 84.12 372 ASP A C 1
ATOM 2968 O O . ASP A 1 372 ? -29.953 -0.367 -3.842 1 84.12 372 ASP A O 1
ATOM 2972 N N . PRO A 1 373 ? -29.703 -1.854 -2.27 1 85.94 373 PRO A N 1
ATOM 2973 C CA . PRO A 1 373 ? -31.078 -1.672 -1.791 1 85.94 373 PRO A CA 1
ATOM 2974 C C . PRO A 1 373 ? -31.297 -0.297 -1.167 1 85.94 373 PRO A C 1
ATOM 2976 O O . PRO A 1 373 ? -30.344 0.35 -0.722 1 85.94 373 PRO A O 1
ATOM 2979 N N . PHE A 1 374 ? -32.562 0.179 -1.281 1 88.12 374 PHE A N 1
ATOM 2980 C CA . PHE A 1 374 ? -33.031 1.287 -0.463 1 88.12 374 PHE A CA 1
ATOM 2981 C C . PHE A 1 374 ? -33.688 0.772 0.818 1 88.12 374 PHE A C 1
ATOM 2983 O O . PHE A 1 374 ? -34.656 0.015 0.768 1 88.12 374 PHE A O 1
ATOM 2990 N N . GLU A 1 375 ? -33.094 1.087 1.917 1 88.06 375 GLU A N 1
ATOM 2991 C CA . GLU A 1 375 ? -33.594 0.604 3.199 1 88.06 375 GLU A CA 1
ATOM 2992 C C . GLU A 1 375 ? -34.219 1.74 4.02 1 88.06 375 GLU A C 1
ATOM 2994 O O . GLU A 1 375 ? -33.688 2.85 4.043 1 88.06 375 GLU A O 1
ATOM 2999 N N . THR A 1 376 ? -35.312 1.354 4.586 1 88.62 376 THR A N 1
ATOM 3000 C CA . THR A 1 376 ? -35.969 2.334 5.457 1 88.62 376 THR A CA 1
ATOM 3001 C C . THR A 1 376 ? -35.125 2.58 6.703 1 88.62 376 THR A C 1
ATOM 3003 O O . THR A 1 376 ? -34.625 1.634 7.32 1 88.62 376 THR A O 1
ATOM 3006 N N . PHE A 1 377 ? -34.906 3.807 6.988 1 92 377 PHE A N 1
ATOM 3007 C CA . PHE A 1 377 ? -34.219 4.211 8.203 1 92 377 PHE A CA 1
ATOM 3008 C C . PHE A 1 377 ? -34.938 5.395 8.859 1 92 377 PHE A C 1
ATOM 3010 O O . PHE A 1 377 ? -34.688 6.547 8.492 1 92 377 PHE A O 1
ATOM 3017 N N . GLY A 1 378 ? -35.781 5.141 9.805 1 81.31 378 GLY A N 1
ATOM 3018 C CA . GLY A 1 378 ? -36.656 6.168 10.312 1 81.31 378 GLY A CA 1
ATOM 3019 C C . GLY A 1 378 ? -37.719 6.586 9.312 1 81.31 378 GLY A C 1
ATOM 3020 O O . GLY A 1 378 ? -37.5 7.484 8.5 1 81.31 378 GLY A O 1
ATOM 3021 N N . TYR A 1 379 ? -38.844 5.871 9.273 1 70.88 379 TYR A N 1
ATOM 3022 C CA . TYR A 1 379 ? -39.906 6.078 8.297 1 70.88 379 TYR A CA 1
ATOM 3023 C C . TYR A 1 379 ? -40.312 7.547 8.242 1 70.88 379 TYR A C 1
ATOM 3025 O O . TYR A 1 379 ? -40.469 8.195 9.281 1 70.88 379 TYR A O 1
ATOM 3033 N N . PRO A 1 380 ? -40.312 8.141 7.035 1 77.88 380 PRO A N 1
ATOM 3034 C CA . PRO A 1 380 ? -40.344 7.605 5.672 1 77.88 380 PRO A CA 1
ATOM 3035 C C . PRO A 1 380 ? -39.031 7.734 4.934 1 77.88 380 PRO A C 1
ATOM 3037 O O . PRO A 1 380 ? -39 7.68 3.703 1 77.88 380 PRO A O 1
ATOM 3040 N N . ASN A 1 381 ? -38.094 7.777 5.699 1 85.06 381 ASN A N 1
ATOM 3041 C CA . ASN A 1 381 ? -36.812 8.055 5.07 1 85.06 381 ASN A CA 1
ATOM 3042 C C . ASN A 1 381 ? -36.094 6.762 4.676 1 85.06 381 ASN A C 1
ATOM 3044 O O . ASN A 1 381 ? -36.281 5.719 5.301 1 85.06 381 ASN A O 1
ATOM 3048 N N . TYR A 1 382 ? -35.344 6.875 3.592 1 88.81 382 TYR A N 1
ATOM 3049 C CA . TYR A 1 382 ? -34.594 5.727 3.082 1 88.81 382 TYR A CA 1
ATOM 3050 C C . TYR A 1 382 ? -33.125 6.055 2.936 1 88.81 382 TYR A C 1
ATOM 3052 O O . TYR A 1 382 ? -32.75 7.199 2.668 1 88.81 382 TYR A O 1
ATOM 3060 N N . LEU A 1 383 ? -32.344 5.055 3.197 1 92.5 383 LEU A N 1
ATOM 3061 C CA . LEU A 1 383 ? -30.922 5.074 2.875 1 92.5 383 LEU A CA 1
ATOM 3062 C C . LEU A 1 383 ? -30.609 4.094 1.752 1 92.5 383 LEU A C 1
ATOM 3064 O O . LEU A 1 383 ? -31.125 2.977 1.731 1 92.5 383 LEU A O 1
ATOM 3068 N N . SER A 1 384 ? -29.828 4.59 0.815 1 90.69 384 SER A N 1
ATOM 3069 C CA . SER A 1 384 ? -29.297 3.674 -0.185 1 90.69 384 SER A CA 1
ATOM 3070 C C . SER A 1 384 ? -28 3.02 0.302 1 90.69 384 SER A C 1
ATOM 3072 O O . SER A 1 384 ? -27.078 3.705 0.76 1 90.69 384 SER A O 1
ATOM 3074 N N . LEU A 1 385 ? -27.969 1.744 0.254 1 89.5 385 LEU A N 1
ATOM 3075 C CA . LEU A 1 385 ? -26.781 1.003 0.687 1 89.5 385 LEU A CA 1
ATOM 3076 C C . LEU A 1 385 ? -25.906 0.632 -0.504 1 89.5 385 LEU A C 1
ATOM 3078 O O . LEU A 1 385 ? -26.406 0.147 -1.521 1 89.5 385 LEU A O 1
ATOM 3082 N N . ALA A 1 386 ? -24.594 0.968 -0.36 1 87 386 ALA A N 1
ATOM 3083 C CA . ALA A 1 386 ? -23.641 0.549 -1.381 1 87 386 ALA A CA 1
ATOM 3084 C C . ALA A 1 386 ? -23.266 -0.917 -1.205 1 87 386 ALA A C 1
ATOM 3086 O O . ALA A 1 386 ? -22.281 -1.231 -0.532 1 87 386 ALA A O 1
ATOM 3087 N N . ILE A 1 387 ? -24.062 -1.752 -1.784 1 83.44 387 ILE A N 1
ATOM 3088 C CA . ILE A 1 387 ? -23.859 -3.197 -1.733 1 83.44 387 ILE A CA 1
ATOM 3089 C C . ILE A 1 387 ? -23.766 -3.756 -3.15 1 83.44 387 ILE A C 1
ATOM 3091 O O . ILE A 1 387 ? -24.672 -3.555 -3.963 1 83.44 387 ILE A O 1
ATOM 3095 N N . ASN A 1 388 ? -22.688 -4.332 -3.379 1 81.44 388 ASN A N 1
ATOM 3096 C CA . ASN A 1 388 ? -22.5 -5.008 -4.656 1 81.44 388 ASN A CA 1
ATOM 3097 C C . ASN A 1 388 ? -22.484 -6.527 -4.488 1 81.44 388 ASN A C 1
ATOM 3099 O O . ASN A 1 388 ? -21.453 -7.121 -4.184 1 81.44 388 ASN A O 1
ATOM 3103 N N . THR A 1 389 ? -23.562 -7.156 -4.824 1 81.75 389 THR A N 1
ATOM 3104 C CA . THR A 1 389 ? -23.719 -8.586 -4.586 1 81.75 389 THR A CA 1
ATOM 3105 C C . THR A 1 389 ? -22.844 -9.398 -5.543 1 81.75 389 THR A C 1
ATOM 3107 O O . THR A 1 389 ? -22.609 -10.586 -5.32 1 81.75 389 THR A O 1
ATOM 3110 N N . HIS A 1 390 ? -22.359 -8.742 -6.652 1 80.38 390 HIS A N 1
ATOM 3111 C CA . HIS A 1 390 ? -21.469 -9.438 -7.578 1 80.38 390 HIS A CA 1
ATOM 3112 C C . HIS A 1 390 ? -20.125 -9.75 -6.93 1 80.38 390 HIS A C 1
ATOM 3114 O O . HIS A 1 390 ? -19.391 -10.609 -7.406 1 80.38 390 HIS A O 1
ATOM 3120 N N . GLN A 1 391 ? -19.953 -9.07 -5.863 1 80.38 391 GLN A N 1
ATOM 3121 C CA . GLN A 1 391 ? -18.641 -9.211 -5.23 1 80.38 391 GLN A CA 1
ATOM 3122 C C . GLN A 1 391 ? -18.688 -10.203 -4.078 1 80.38 391 GLN A C 1
ATOM 3124 O O . GLN A 1 391 ? -17.656 -10.57 -3.521 1 80.38 391 GLN A O 1
ATOM 3129 N N . TYR A 1 392 ? -19.828 -10.664 -3.729 1 81.12 392 TYR A N 1
ATOM 3130 C CA . TYR A 1 392 ? -19.953 -11.617 -2.635 1 81.12 392 TYR A CA 1
ATOM 3131 C C . TYR A 1 392 ? -19.688 -13.039 -3.119 1 81.12 392 TYR A C 1
ATOM 3133 O O . TYR A 1 392 ? -20.172 -13.445 -4.176 1 81.12 392 TYR A O 1
ATOM 3141 N N . GLY A 1 393 ? -18.969 -13.719 -2.291 1 85.12 393 GLY A N 1
ATOM 3142 C CA . GLY A 1 393 ? -18.625 -15.086 -2.67 1 85.12 393 GLY A CA 1
ATOM 3143 C C . GLY A 1 393 ? -17.797 -15.164 -3.932 1 85.12 393 GLY A C 1
ATOM 3144 O O . GLY A 1 393 ? -17.906 -16.109 -4.703 1 85.12 393 GLY A O 1
ATOM 3145 N N . ARG A 1 394 ? -17.094 -14.18 -4.16 1 89.56 394 ARG A N 1
ATOM 3146 C CA . ARG A 1 394 ? -16.312 -14.102 -5.391 1 89.56 394 ARG A CA 1
ATOM 3147 C C . ARG A 1 394 ? -14.922 -14.703 -5.199 1 89.56 394 ARG A C 1
ATOM 3149 O O . ARG A 1 394 ? -14.344 -14.609 -4.117 1 89.56 394 ARG A O 1
ATOM 3156 N N . THR A 1 395 ? -14.445 -15.25 -6.316 1 94.19 395 THR A N 1
ATOM 3157 C CA . THR A 1 395 ? -13.117 -15.844 -6.297 1 94.19 395 THR A CA 1
ATOM 3158 C C . THR A 1 395 ? -12.164 -15.078 -7.211 1 94.19 395 THR A C 1
ATOM 3160 O O . THR A 1 395 ? -12.484 -14.828 -8.375 1 94.19 395 THR A O 1
ATOM 3163 N N . PHE A 1 396 ? -11.086 -14.664 -6.664 1 94.38 396 PHE A N 1
ATOM 3164 C CA . PHE A 1 396 ? -9.961 -14.086 -7.395 1 94.38 396 PHE A CA 1
ATOM 3165 C C . PHE A 1 396 ? -8.797 -15.078 -7.465 1 94.38 396 PHE A C 1
ATOM 3167 O O . PHE A 1 396 ? -8.734 -16.016 -6.672 1 94.38 396 PHE A O 1
ATOM 3174 N N . GLN A 1 397 ? -7.891 -14.867 -8.43 1 97.44 397 GLN A N 1
ATOM 3175 C CA . GLN A 1 397 ? -6.746 -15.766 -8.484 1 97.44 397 GLN A CA 1
ATOM 3176 C C . GLN A 1 397 ? -5.555 -15.102 -9.172 1 97.44 397 GLN A C 1
ATOM 3178 O O . GLN A 1 397 ? -5.719 -14.109 -9.875 1 97.44 397 GLN A O 1
ATOM 3183 N N . ASP A 1 398 ? -4.484 -15.578 -8.906 1 98.19 398 ASP A N 1
ATOM 3184 C CA . ASP A 1 398 ? -3.252 -15.297 -9.641 1 98.19 398 ASP A CA 1
ATOM 3185 C C . ASP A 1 398 ? -2.408 -16.562 -9.797 1 98.19 398 ASP A C 1
ATOM 3187 O O . ASP A 1 398 ? -2.521 -17.484 -8.992 1 98.19 398 ASP A O 1
ATOM 3191 N N . ARG A 1 399 ? -1.676 -16.594 -10.883 1 98.69 399 ARG A N 1
ATOM 3192 C CA . ARG A 1 399 ? -0.83 -17.75 -11.172 1 98.69 399 ARG A CA 1
ATOM 3193 C C . ARG A 1 399 ? 0.612 -17.312 -11.422 1 98.69 399 ARG A C 1
ATOM 3195 O O . ARG A 1 399 ? 0.86 -16.234 -11.953 1 98.69 399 ARG A O 1
ATOM 3202 N N . SER A 1 400 ? 1.484 -18.219 -11.07 1 98.69 400 SER A N 1
ATOM 3203 C CA . SER A 1 400 ? 2.896 -18 -11.375 1 98.69 400 SER A CA 1
ATOM 3204 C C . SER A 1 400 ? 3.193 -18.281 -12.844 1 98.69 400 SER A C 1
ATOM 3206 O O . SER A 1 400 ? 2.373 -18.875 -13.547 1 98.69 400 SER A O 1
ATOM 3208 N N . TYR A 1 401 ? 4.285 -17.828 -13.25 1 98.38 401 TYR A N 1
ATOM 3209 C CA . TYR A 1 401 ? 4.883 -18.375 -14.461 1 98.38 401 TYR A CA 1
ATOM 3210 C C . TYR A 1 401 ? 5.375 -19.797 -14.242 1 98.38 401 TYR A C 1
ATOM 3212 O O . TYR A 1 401 ? 5.48 -20.25 -13.102 1 98.38 401 TYR A O 1
ATOM 3220 N N . VAL A 1 402 ? 5.688 -20.406 -15.359 1 98.06 402 VAL A N 1
ATOM 3221 C CA . VAL A 1 402 ? 6.082 -21.812 -15.32 1 98.06 402 VAL A CA 1
ATOM 3222 C C . VAL A 1 402 ? 7.418 -21.953 -14.586 1 98.06 402 VAL A C 1
ATOM 3224 O O . VAL A 1 402 ? 8.328 -21.141 -14.789 1 98.06 402 VAL A O 1
ATOM 3227 N N . PHE A 1 403 ? 7.535 -22.969 -13.766 1 98.44 403 PHE A N 1
ATOM 3228 C CA . PHE A 1 403 ? 8.766 -23.328 -13.078 1 98.44 403 PHE A CA 1
ATOM 3229 C C . PHE A 1 403 ? 8.969 -24.828 -13.078 1 98.44 403 PHE A C 1
ATOM 3231 O O . PHE A 1 403 ? 8.102 -25.578 -13.531 1 98.44 403 PHE A O 1
ATOM 3238 N N . ARG A 1 404 ? 10.125 -25.297 -12.586 1 98.31 404 ARG A N 1
ATOM 3239 C CA . ARG A 1 404 ? 10.445 -26.719 -12.523 1 98.31 404 ARG A CA 1
ATOM 3240 C C . ARG A 1 404 ? 10.586 -27.188 -11.078 1 98.31 404 ARG A C 1
ATOM 3242 O O . ARG A 1 404 ? 10.961 -26.391 -10.203 1 98.31 404 ARG A O 1
ATOM 3249 N N . ILE A 1 405 ? 10.258 -28.344 -10.852 1 98.38 405 ILE A N 1
ATOM 3250 C CA . ILE A 1 405 ? 10.609 -29.031 -9.609 1 98.38 405 ILE A CA 1
ATOM 3251 C C . ILE A 1 405 ? 11.695 -30.078 -9.883 1 98.38 405 ILE A C 1
ATOM 3253 O O . ILE A 1 405 ? 11.484 -31.016 -10.648 1 98.38 405 ILE A O 1
ATOM 3257 N N . LYS A 1 406 ? 12.805 -29.906 -9.242 1 98.44 406 LYS A N 1
ATOM 3258 C CA . LYS A 1 406 ? 13.961 -30.766 -9.453 1 98.44 406 LYS A CA 1
ATOM 3259 C C . LYS A 1 406 ? 14.195 -31.672 -8.242 1 98.44 406 LYS A C 1
ATOM 3261 O O . LYS A 1 406 ? 13.883 -31.297 -7.113 1 98.44 406 LYS A O 1
ATOM 3266 N N . ALA A 1 407 ? 14.766 -32.75 -8.586 1 98.19 407 ALA A N 1
ATOM 3267 C CA . ALA A 1 407 ? 15.141 -33.656 -7.504 1 98.19 407 ALA A CA 1
ATOM 3268 C C . ALA A 1 407 ? 16.188 -33.031 -6.59 1 98.19 407 ALA A C 1
ATOM 3270 O O . ALA A 1 407 ? 17.062 -32.281 -7.059 1 98.19 407 ALA A O 1
ATOM 3271 N N . ARG A 1 408 ? 16.031 -33.312 -5.332 1 97.81 408 ARG A N 1
ATOM 3272 C CA . ARG A 1 408 ? 17.047 -32.906 -4.391 1 97.81 408 ARG A CA 1
ATOM 3273 C C . ARG A 1 408 ? 18.406 -33.5 -4.734 1 97.81 408 ARG A C 1
ATOM 3275 O O . ARG A 1 408 ? 18.5 -34.719 -4.988 1 97.81 408 ARG A O 1
ATOM 3282 N N . PRO A 1 409 ? 19.438 -32.719 -4.766 1 97.31 409 PRO A N 1
ATOM 3283 C CA . PRO A 1 409 ? 20.734 -33.344 -5.031 1 97.31 409 PRO A CA 1
ATOM 3284 C C . PRO A 1 409 ? 21.156 -34.344 -3.969 1 97.31 409 PRO A C 1
ATOM 3286 O O . PRO A 1 409 ? 21.031 -34.094 -2.771 1 97.31 409 PRO A O 1
ATOM 3289 N N . PRO A 1 410 ? 21.688 -35.406 -4.402 1 95.38 410 PRO A N 1
ATOM 3290 C CA . PRO A 1 410 ? 22 -36.469 -3.455 1 95.38 410 PRO A CA 1
ATOM 3291 C C . PRO A 1 410 ? 23.094 -36.094 -2.471 1 95.38 410 PRO A C 1
ATOM 3293 O O . PRO A 1 410 ? 23.188 -36.688 -1.384 1 95.38 410 PRO A O 1
ATOM 3296 N N . ASN A 1 411 ? 23.953 -35.25 -2.781 1 93.94 411 ASN A N 1
ATOM 3297 C CA . ASN A 1 411 ? 25.078 -34.875 -1.937 1 93.94 411 ASN A CA 1
ATOM 3298 C C . ASN A 1 411 ? 24.672 -33.938 -0.804 1 93.94 411 ASN A C 1
ATOM 3300 O O . ASN A 1 411 ? 25.469 -33.656 0.083 1 93.94 411 ASN A O 1
ATOM 3304 N N . ILE A 1 412 ? 23.516 -33.5 -0.75 1 96.06 412 ILE A N 1
ATOM 3305 C CA . ILE A 1 412 ? 23.016 -32.656 0.338 1 96.06 412 ILE A CA 1
ATOM 3306 C C . ILE A 1 412 ? 22.391 -33.562 1.422 1 96.06 412 ILE A C 1
ATOM 3308 O O . ILE A 1 412 ? 21.469 -34.312 1.154 1 96.06 412 ILE A O 1
ATOM 3312 N N . PRO A 1 413 ? 22.844 -33.406 2.619 1 93.56 413 PRO A N 1
ATOM 3313 C CA . PRO A 1 413 ? 22.312 -34.219 3.695 1 93.56 413 PRO A CA 1
ATOM 3314 C C . PRO A 1 413 ? 20.812 -34.062 3.887 1 93.56 413 PRO A C 1
ATOM 3316 O O . PRO A 1 413 ? 20.281 -32.938 3.742 1 93.56 413 PRO A O 1
ATOM 3319 N N . ALA A 1 414 ? 20.219 -35.125 4.336 1 90.94 414 ALA A N 1
ATOM 3320 C CA . ALA A 1 414 ? 18.781 -35.125 4.508 1 90.94 414 ALA A CA 1
ATOM 3321 C C . ALA A 1 414 ? 18.344 -34.156 5.609 1 90.94 414 ALA A C 1
ATOM 3323 O O . ALA A 1 414 ? 17.25 -33.594 5.559 1 90.94 414 ALA A O 1
ATOM 3324 N N . TRP A 1 415 ? 19.188 -33.969 6.543 1 90.25 415 TRP A N 1
ATOM 3325 C CA . TRP A 1 415 ? 18.828 -33.156 7.695 1 90.25 415 TRP A CA 1
ATOM 3326 C C . TRP A 1 415 ? 18.922 -31.672 7.359 1 90.25 415 TRP A C 1
ATOM 3328 O O . TRP A 1 415 ? 18.375 -30.828 8.07 1 90.25 415 TRP A O 1
ATOM 3338 N N . ALA A 1 416 ? 19.719 -31.375 6.328 1 95 416 ALA A N 1
ATOM 3339 C CA . ALA A 1 416 ? 19.938 -29.969 5.973 1 95 416 ALA A CA 1
ATOM 3340 C C . ALA A 1 416 ? 18.719 -29.406 5.246 1 95 416 ALA A C 1
ATOM 3342 O O . ALA A 1 416 ? 18.141 -30.062 4.379 1 95 416 ALA A O 1
ATOM 3343 N N . THR A 1 417 ? 18.375 -28.234 5.648 1 95.81 417 THR A N 1
ATOM 3344 C CA . THR A 1 417 ? 17.281 -27.562 4.961 1 95.81 417 THR A CA 1
ATOM 3345 C C . THR A 1 417 ? 17.797 -26.719 3.803 1 95.81 417 THR A C 1
ATOM 3347 O O . THR A 1 417 ? 18.844 -26.062 3.924 1 95.81 417 THR A O 1
ATOM 3350 N N . ILE A 1 418 ? 17.156 -26.781 2.688 1 97.94 418 ILE A N 1
ATOM 3351 C CA . ILE A 1 418 ? 17.422 -25.891 1.566 1 97.94 418 ILE A CA 1
ATOM 3352 C C . ILE A 1 418 ? 16.406 -24.75 1.553 1 97.94 418 ILE A C 1
ATOM 3354 O O . ILE A 1 418 ? 15.203 -24.984 1.424 1 97.94 418 ILE A O 1
ATOM 3358 N N . TYR A 1 419 ? 16.859 -23.531 1.703 1 97.69 419 TYR A N 1
ATOM 3359 C CA . TYR A 1 419 ? 16.016 -22.359 1.607 1 97.69 419 TYR A CA 1
ATOM 3360 C C . TYR A 1 419 ? 16.156 -21.688 0.243 1 97.69 419 TYR A C 1
ATOM 3362 O O . TYR A 1 419 ? 17.266 -21.453 -0.225 1 97.69 419 TYR A O 1
ATOM 3370 N N . ASN A 1 420 ? 15.062 -21.422 -0.345 1 98.56 420 ASN A N 1
ATOM 3371 C CA . ASN A 1 420 ? 15.094 -20.641 -1.58 1 98.56 420 ASN A CA 1
ATOM 3372 C C . ASN A 1 420 ? 15.203 -19.141 -1.299 1 98.56 420 ASN A C 1
ATOM 3374 O O . ASN A 1 420 ? 14.438 -18.609 -0.502 1 98.56 420 ASN A O 1
ATOM 3378 N N . LEU A 1 421 ? 16.125 -18.516 -1.886 1 98.31 421 LEU A N 1
ATOM 3379 C CA . LEU A 1 421 ? 16.281 -17.062 -1.893 1 98.31 421 LEU A CA 1
ATOM 3380 C C . LEU A 1 421 ? 16.047 -16.5 -3.291 1 98.31 421 LEU A C 1
ATOM 3382 O O . LEU A 1 421 ? 16.859 -16.719 -4.195 1 98.31 421 LEU A O 1
ATOM 3386 N N . ASN A 1 422 ? 14.992 -15.773 -3.41 1 98.25 422 ASN A N 1
ATOM 3387 C CA . ASN A 1 422 ? 14.547 -15.242 -4.691 1 98.25 422 ASN A CA 1
ATOM 3388 C C . ASN A 1 422 ? 14.461 -13.719 -4.664 1 98.25 422 ASN A C 1
ATOM 3390 O O . ASN A 1 422 ? 15.07 -13.078 -3.811 1 98.25 422 ASN A O 1
ATOM 3394 N N . VAL A 1 423 ? 13.938 -13.125 -5.77 1 96.5 423 VAL A N 1
ATOM 3395 C CA . VAL A 1 423 ? 13.672 -11.695 -5.867 1 96.5 423 VAL A CA 1
ATOM 3396 C C . VAL A 1 423 ? 12.258 -11.469 -6.398 1 96.5 423 VAL A C 1
ATOM 3398 O O . VAL A 1 423 ? 11.852 -12.086 -7.387 1 96.5 423 VAL A O 1
ATOM 3401 N N . ARG A 1 424 ? 11.484 -10.711 -5.664 1 94 424 ARG A N 1
ATOM 3402 C CA . ARG A 1 424 ? 10.195 -10.266 -6.176 1 94 424 ARG A CA 1
ATOM 3403 C C . ARG A 1 424 ? 10.273 -8.82 -6.676 1 94 424 ARG A C 1
ATOM 3405 O O . ARG A 1 424 ? 11.234 -8.109 -6.387 1 94 424 ARG A O 1
ATOM 3412 N N . GLY A 1 425 ? 9.203 -8.445 -7.477 1 90.94 425 GLY A N 1
ATOM 3413 C CA . GLY A 1 425 ? 9.031 -7.039 -7.812 1 90.94 425 GLY A CA 1
ATOM 3414 C C . GLY A 1 425 ? 9.297 -6.742 -9.281 1 90.94 425 GLY A C 1
ATOM 3415 O O . GLY A 1 425 ? 9.68 -7.637 -10.039 1 90.94 425 GLY A O 1
ATOM 3416 N N . LYS A 1 426 ? 9.008 -5.5 -9.602 1 90.25 426 LYS A N 1
ATOM 3417 C CA . LYS A 1 426 ? 9.219 -5.023 -10.969 1 90.25 426 LYS A CA 1
ATOM 3418 C C . LYS A 1 426 ? 9.805 -3.615 -10.977 1 90.25 426 LYS A C 1
ATOM 3420 O O . LYS A 1 426 ? 9.875 -2.963 -9.93 1 90.25 426 LYS A O 1
ATOM 3425 N N . ARG A 1 427 ? 10.195 -3.184 -12.086 1 90.31 427 ARG A N 1
ATOM 3426 C CA . ARG A 1 427 ? 10.859 -1.896 -12.273 1 90.31 427 ARG A CA 1
ATOM 3427 C C . ARG A 1 427 ? 9.945 -0.746 -11.859 1 90.31 427 ARG A C 1
ATOM 3429 O O . ARG A 1 427 ? 8.781 -0.699 -12.242 1 90.31 427 ARG A O 1
ATOM 3436 N N . GLY A 1 428 ? 10.508 0.131 -10.977 1 86.44 428 GLY A N 1
ATOM 3437 C CA . GLY A 1 428 ? 9.781 1.338 -10.617 1 86.44 428 GLY A CA 1
ATOM 3438 C C . GLY A 1 428 ? 9.812 1.642 -9.133 1 86.44 428 GLY A C 1
ATOM 3439 O O . GLY A 1 428 ? 10.258 0.814 -8.336 1 86.44 428 GLY A O 1
ATOM 3440 N N . ASN A 1 429 ? 9.43 2.816 -8.82 1 82.31 429 ASN A N 1
ATOM 3441 C CA . ASN A 1 429 ? 9.195 3.133 -7.414 1 82.31 429 ASN A CA 1
ATOM 3442 C C . ASN A 1 429 ? 7.832 2.629 -6.941 1 82.31 429 ASN A C 1
ATOM 3444 O O . ASN A 1 429 ? 7.035 2.145 -7.746 1 82.31 429 ASN A O 1
ATOM 3448 N N . ILE A 1 430 ? 7.57 2.75 -5.738 1 82.12 430 ILE A N 1
ATOM 3449 C CA . ILE A 1 430 ? 6.41 2.1 -5.137 1 82.12 430 ILE A CA 1
ATOM 3450 C C . ILE A 1 430 ? 5.129 2.664 -5.742 1 82.12 430 ILE A C 1
ATOM 3452 O O . ILE A 1 430 ? 4.145 1.939 -5.914 1 82.12 430 ILE A O 1
ATOM 3456 N N . VAL A 1 431 ? 5.082 3.959 -6.059 1 83.31 431 VAL A N 1
ATOM 3457 C CA . VAL A 1 431 ? 3.891 4.555 -6.652 1 83.31 431 VAL A CA 1
ATOM 3458 C C . VAL A 1 431 ? 3.68 4.004 -8.062 1 83.31 431 VAL A C 1
ATOM 3460 O O . VAL A 1 431 ? 2.547 3.744 -8.469 1 83.31 431 VAL A O 1
ATOM 3463 N N . GLN A 1 432 ? 4.762 3.695 -8.727 1 85.5 432 GLN A N 1
ATOM 3464 C CA . GLN A 1 432 ? 4.711 3.23 -10.109 1 85.5 432 GLN A CA 1
ATOM 3465 C C . GLN A 1 432 ? 4.383 1.741 -10.18 1 85.5 432 GLN A C 1
ATOM 3467 O O . GLN A 1 432 ? 3.744 1.284 -11.133 1 85.5 432 GLN A O 1
ATOM 3472 N N . THR A 1 433 ? 4.848 1.036 -9.242 1 88.75 433 THR A N 1
ATOM 3473 C CA . THR A 1 433 ? 4.707 -0.414 -9.312 1 88.75 433 THR A CA 1
ATOM 3474 C C . THR A 1 433 ? 3.385 -0.863 -8.695 1 88.75 433 THR A C 1
ATOM 3476 O O . THR A 1 433 ? 2.932 -1.983 -8.938 1 88.75 433 THR A O 1
ATOM 3479 N N . PHE A 1 434 ? 2.723 -0.017 -7.93 1 87.44 434 PHE A N 1
ATOM 3480 C CA . PHE A 1 434 ? 1.498 -0.391 -7.23 1 87.44 434 PHE A CA 1
ATOM 3481 C C . PHE A 1 434 ? 0.409 -0.783 -8.227 1 87.44 434 PHE A C 1
ATOM 3483 O O . PHE A 1 434 ? 0.211 -0.107 -9.234 1 87.44 434 PHE A O 1
ATOM 3490 N N . PRO A 1 435 ? -0.243 -1.914 -7.957 1 88.88 435 PRO A N 1
ATOM 3491 C CA . PRO A 1 435 ? -0.417 -2.721 -6.746 1 88.88 435 PRO A CA 1
ATOM 3492 C C . PRO A 1 435 ? 0.592 -3.861 -6.648 1 88.88 435 PRO A C 1
ATOM 3494 O O . PRO A 1 435 ? 0.529 -4.668 -5.715 1 88.88 435 PRO A O 1
ATOM 3497 N N . SER A 1 436 ? 1.483 -4.008 -7.594 1 90.62 436 SER A N 1
ATOM 3498 C CA . SER A 1 436 ? 2.621 -4.902 -7.406 1 90.62 436 SER A CA 1
ATOM 3499 C C . SER A 1 436 ? 3.625 -4.316 -6.418 1 90.62 436 SER A C 1
ATOM 3501 O O . SER A 1 436 ? 3.258 -3.518 -5.551 1 90.62 436 SER A O 1
ATOM 3503 N N . THR A 1 437 ? 4.84 -4.852 -6.426 1 87.12 437 THR A N 1
ATOM 3504 C CA . THR A 1 437 ? 5.832 -4.371 -5.469 1 87.12 437 THR A CA 1
ATOM 3505 C C . THR A 1 437 ? 7.137 -4.012 -6.172 1 87.12 437 THR A C 1
ATOM 3507 O O . THR A 1 437 ? 7.34 -4.371 -7.336 1 87.12 437 THR A O 1
ATOM 3510 N N . GLU A 1 438 ? 7.992 -3.305 -5.414 1 87.44 438 GLU A N 1
ATOM 3511 C CA . GLU A 1 438 ? 9.359 -3.049 -5.859 1 87.44 438 GLU A CA 1
ATOM 3512 C C . GLU A 1 438 ? 10.242 -4.281 -5.668 1 87.44 438 GLU A C 1
ATOM 3514 O O . GLU A 1 438 ? 9.828 -5.258 -5.043 1 87.44 438 GLU A O 1
ATOM 3519 N N . TYR A 1 439 ? 11.469 -4.125 -6.23 1 90.56 439 TYR A N 1
ATOM 3520 C CA . TYR A 1 439 ? 12.422 -5.219 -6.086 1 90.56 439 TYR A CA 1
ATOM 3521 C C . TYR A 1 439 ? 12.758 -5.461 -4.621 1 90.56 439 TYR A C 1
ATOM 3523 O O . TYR A 1 439 ? 13 -4.516 -3.867 1 90.56 439 TYR A O 1
ATOM 3531 N N . ASP A 1 440 ? 12.758 -6.727 -4.262 1 90.5 440 ASP A N 1
ATOM 3532 C CA . ASP A 1 440 ? 13.164 -7.133 -2.918 1 90.5 440 ASP A CA 1
ATOM 3533 C C . ASP A 1 440 ? 13.57 -8.602 -2.887 1 90.5 440 ASP A C 1
ATOM 3535 O O . ASP A 1 440 ? 13.094 -9.406 -3.697 1 90.5 440 ASP A O 1
ATOM 3539 N N . PHE A 1 441 ? 14.438 -8.875 -1.988 1 93.75 441 PHE A N 1
ATOM 3540 C CA . PHE A 1 441 ? 14.758 -10.281 -1.781 1 93.75 441 PHE A CA 1
ATOM 3541 C C . PHE A 1 441 ? 13.609 -11 -1.085 1 93.75 441 PHE A C 1
ATOM 3543 O O . PHE A 1 441 ? 12.906 -10.406 -0.265 1 93.75 441 PHE A O 1
ATOM 3550 N N . VAL A 1 442 ? 13.43 -12.234 -1.437 1 93.69 442 VAL A N 1
ATOM 3551 C CA . VAL A 1 442 ? 12.406 -13.062 -0.808 1 93.69 442 VAL A CA 1
ATOM 3552 C C . VAL A 1 442 ? 13.016 -14.391 -0.358 1 93.69 442 VAL A C 1
ATOM 3554 O O . VAL A 1 442 ? 13.453 -15.195 -1.187 1 93.69 442 VAL A O 1
ATOM 3557 N N . PRO A 1 443 ? 13.047 -14.68 0.897 1 91.31 443 PRO A N 1
ATOM 3558 C CA . PRO A 1 443 ? 12.617 -13.766 1.96 1 91.31 443 PRO A CA 1
ATOM 3559 C C . PRO A 1 443 ? 13.609 -12.633 2.211 1 91.31 443 PRO A C 1
ATOM 3561 O O . PRO A 1 443 ? 14.789 -12.758 1.885 1 91.31 443 PRO A O 1
ATOM 3564 N N . SER A 1 444 ? 13.086 -11.539 2.729 1 87.94 444 SER A N 1
ATOM 3565 C CA . SER A 1 444 ? 13.961 -10.43 3.064 1 87.94 444 SER A CA 1
ATOM 3566 C C . SER A 1 444 ? 14.617 -10.625 4.426 1 87.94 444 SER A C 1
ATOM 3568 O O . SER A 1 444 ? 15.578 -9.938 4.77 1 87.94 444 SER A O 1
ATOM 3570 N N . TYR A 1 445 ? 14.094 -11.43 5.215 1 87.56 445 TYR A N 1
ATOM 3571 C CA . TYR A 1 445 ? 14.648 -11.883 6.488 1 87.56 445 TYR A CA 1
ATOM 3572 C C . TYR A 1 445 ? 14.578 -13.398 6.605 1 87.56 445 TYR A C 1
ATOM 3574 O O . TYR A 1 445 ? 13.5 -13.984 6.496 1 87.56 445 TYR A O 1
ATOM 3582 N N . LEU A 1 446 ? 15.68 -14.016 6.816 1 91.5 446 LEU A N 1
ATOM 3583 C CA . LEU A 1 446 ? 15.727 -15.469 6.879 1 91.5 446 LEU A CA 1
ATOM 3584 C C . LEU A 1 446 ? 16.531 -15.938 8.078 1 91.5 446 LEU A C 1
ATOM 3586 O O . LEU A 1 446 ? 17.656 -15.461 8.312 1 91.5 446 LEU A O 1
ATOM 3590 N N . GLU A 1 447 ? 15.961 -16.781 8.82 1 90.12 447 GLU A N 1
ATOM 3591 C CA . GLU A 1 447 ? 16.688 -17.516 9.867 1 90.12 447 GLU A CA 1
ATOM 3592 C C . GLU A 1 447 ? 17 -18.938 9.438 1 90.12 447 GLU A C 1
ATOM 3594 O O . GLU A 1 447 ? 16.094 -19.656 8.984 1 90.12 447 GLU A O 1
ATOM 3599 N N . ALA A 1 448 ? 18.188 -19.297 9.516 1 94.19 448 ALA A N 1
ATOM 3600 C CA . ALA A 1 448 ? 18.641 -20.641 9.148 1 94.19 448 ALA A CA 1
ATOM 3601 C C . ALA A 1 448 ? 19.625 -21.188 10.172 1 94.19 448 ALA A C 1
ATOM 3603 O O . ALA A 1 448 ? 19.922 -20.531 11.172 1 94.19 448 ALA A O 1
ATOM 3604 N N . LYS A 1 449 ? 20 -22.422 9.953 1 92.56 449 LYS A N 1
ATOM 3605 C CA . LYS A 1 449 ? 20.984 -23.078 10.812 1 92.56 449 LYS A CA 1
ATOM 3606 C C . LYS A 1 449 ? 22.266 -23.359 10.055 1 92.56 449 LYS A C 1
ATOM 3608 O O . LYS A 1 449 ? 22.266 -23.469 8.828 1 92.56 449 LYS A O 1
ATOM 3613 N N . GLY A 1 450 ? 23.281 -23.453 10.93 1 92.56 450 GLY A N 1
ATOM 3614 C CA . GLY A 1 450 ? 24.531 -23.906 10.32 1 92.56 450 GLY A CA 1
ATOM 3615 C C . GLY A 1 450 ? 24.422 -25.25 9.625 1 92.56 450 GLY A C 1
ATOM 3616 O O . GLY A 1 450 ? 23.812 -26.172 10.164 1 92.56 450 GLY A O 1
ATOM 3617 N N . GLY A 1 451 ? 24.922 -25.297 8.344 1 94.31 451 GLY A N 1
ATOM 3618 C CA . GLY A 1 451 ? 24.828 -26.531 7.578 1 94.31 451 GLY A CA 1
ATOM 3619 C C . GLY A 1 451 ? 23.672 -26.531 6.609 1 94.31 451 GLY A C 1
ATOM 3620 O O . GLY A 1 451 ? 23.625 -27.359 5.695 1 94.31 451 GLY A O 1
ATOM 3621 N N . ASP A 1 452 ? 22.766 -25.672 6.789 1 96.12 452 ASP A N 1
ATOM 3622 C CA . ASP A 1 452 ? 21.688 -25.516 5.816 1 96.12 452 ASP A CA 1
ATOM 3623 C C . ASP A 1 452 ? 22.219 -24.922 4.508 1 96.12 452 ASP A C 1
ATOM 3625 O O . ASP A 1 452 ? 23.375 -24.516 4.426 1 96.12 452 ASP A O 1
ATOM 3629 N N . PHE A 1 453 ? 21.375 -24.953 3.52 1 97.69 453 PHE A N 1
ATOM 3630 C CA . PHE A 1 453 ? 21.766 -24.469 2.201 1 97.69 453 PHE A CA 1
ATOM 3631 C C . PHE A 1 453 ? 20.844 -23.344 1.738 1 97.69 453 PHE A C 1
ATOM 3633 O O . PHE A 1 453 ? 19.656 -23.344 2.039 1 97.69 453 PHE A O 1
ATOM 3640 N N . LEU A 1 454 ? 21.422 -22.422 1.058 1 98.06 454 LEU A N 1
ATOM 3641 C CA . LEU A 1 454 ? 20.672 -21.438 0.29 1 98.06 454 LEU A CA 1
ATOM 3642 C C . LEU A 1 454 ? 20.672 -21.797 -1.196 1 98.06 454 LEU A C 1
ATOM 3644 O O . LEU A 1 454 ? 21.734 -22.047 -1.768 1 98.06 454 LEU A O 1
ATOM 3648 N N . HIS A 1 455 ? 19.562 -21.906 -1.727 1 98.62 455 HIS A N 1
ATOM 3649 C CA . HIS A 1 455 ? 19.422 -21.906 -3.18 1 98.62 455 HIS A CA 1
ATOM 3650 C C . HIS A 1 455 ? 19.094 -20.516 -3.705 1 98.62 455 HIS A C 1
ATOM 3652 O O . HIS A 1 455 ? 17.953 -20.047 -3.582 1 98.62 455 HIS A O 1
ATOM 3658 N N . ILE A 1 456 ? 20.047 -19.859 -4.309 1 98.62 456 ILE A N 1
ATOM 3659 C CA . ILE A 1 456 ? 19.906 -18.469 -4.738 1 98.62 456 ILE A CA 1
ATOM 3660 C C . ILE A 1 456 ? 19.609 -18.406 -6.234 1 98.62 456 ILE A C 1
ATOM 3662 O O . ILE A 1 456 ? 20.453 -18.797 -7.055 1 98.62 456 ILE A O 1
ATOM 3666 N N . GLN A 1 457 ? 18.469 -17.922 -6.512 1 98.31 457 GLN A N 1
ATOM 3667 C CA . GLN A 1 457 ? 18.016 -17.797 -7.887 1 98.31 457 GLN A CA 1
ATOM 3668 C C . GLN A 1 457 ? 16.938 -16.719 -8.008 1 98.31 457 GLN A C 1
ATOM 3670 O O . GLN A 1 457 ? 16.141 -16.516 -7.09 1 98.31 457 GLN A O 1
ATOM 3675 N N . TRP A 1 458 ? 16.984 -16 -9.117 1 98.12 458 TRP A N 1
ATOM 3676 C CA . TRP A 1 458 ? 15.883 -15.078 -9.344 1 98.12 458 TRP A CA 1
ATOM 3677 C C . TRP A 1 458 ? 15.703 -14.805 -10.828 1 98.12 458 TRP A C 1
ATOM 3679 O O . TRP A 1 458 ? 16.562 -15.156 -11.641 1 98.12 458 TRP A O 1
ATOM 3689 N N . THR A 1 459 ? 14.562 -14.227 -11.141 1 96.62 459 THR A N 1
ATOM 3690 C CA . THR A 1 459 ? 14.312 -13.734 -12.492 1 96.62 459 THR A CA 1
ATOM 3691 C C . THR A 1 459 ? 13.508 -12.438 -12.453 1 96.62 459 THR A C 1
ATOM 3693 O O . THR A 1 459 ? 12.633 -12.266 -11.594 1 96.62 459 THR A O 1
ATOM 3696 N N . GLY A 1 460 ? 13.875 -11.461 -13.312 1 94.69 460 GLY A N 1
ATOM 3697 C CA . GLY A 1 460 ? 13.078 -10.289 -13.641 1 94.69 460 GLY A CA 1
ATOM 3698 C C . GLY A 1 460 ? 12.5 -10.336 -15.047 1 94.69 460 GLY A C 1
ATOM 3699 O O . GLY A 1 460 ? 12.07 -11.398 -15.508 1 94.69 460 GLY A O 1
ATOM 3700 N N . SER A 1 461 ? 12.359 -9.141 -15.648 1 95.56 461 SER A N 1
ATOM 3701 C CA . SER A 1 461 ? 11.859 -9.047 -17.016 1 95.56 461 SER A CA 1
ATOM 3702 C C . SER A 1 461 ? 12.547 -7.914 -17.781 1 95.56 461 SER A C 1
ATOM 3704 O O . SER A 1 461 ? 12.805 -6.848 -17.219 1 95.56 461 SER A O 1
ATOM 3706 N N . ASP A 1 462 ? 12.82 -8.125 -19.031 1 94.44 462 ASP A N 1
ATOM 3707 C CA . ASP A 1 462 ? 13.289 -7.031 -19.875 1 94.44 462 ASP A CA 1
ATOM 3708 C C . ASP A 1 462 ? 12.117 -6.332 -20.562 1 94.44 462 ASP A C 1
ATOM 3710 O O . ASP A 1 462 ? 12.305 -5.328 -21.25 1 94.44 462 ASP A O 1
ATOM 3714 N N . TYR A 1 463 ? 10.953 -6.902 -20.328 1 93.88 463 TYR A N 1
ATOM 3715 C CA . TYR A 1 463 ? 9.75 -6.289 -20.875 1 93.88 463 TYR A CA 1
ATOM 3716 C C . TYR A 1 463 ? 9.141 -5.297 -19.891 1 93.88 463 TYR A C 1
ATOM 3718 O O . TYR A 1 463 ? 8.266 -5.652 -19.094 1 93.88 463 TYR A O 1
ATOM 3726 N N . ASN A 1 464 ? 9.609 -4.066 -19.969 1 91.25 464 ASN A N 1
ATOM 3727 C CA . ASN A 1 464 ? 9.133 -2.973 -19.125 1 91.25 464 ASN A CA 1
ATOM 3728 C C . ASN A 1 464 ? 8.484 -1.871 -19.953 1 91.25 464 ASN A C 1
ATOM 3730 O O . ASN A 1 464 ? 8.758 -1.751 -21.156 1 91.25 464 ASN A O 1
ATOM 3734 N N . PRO A 1 465 ? 7.605 -1.122 -19.266 1 87.44 465 PRO A N 1
ATOM 3735 C CA . PRO A 1 465 ? 6.98 -0.034 -20.016 1 87.44 465 PRO A CA 1
ATOM 3736 C C . PRO A 1 465 ? 8 0.861 -20.719 1 87.44 465 PRO A C 1
ATOM 3738 O O . PRO A 1 465 ? 8.992 1.273 -20.109 1 87.44 465 PRO A O 1
ATOM 3741 N N . GLN A 1 466 ? 7.684 1.147 -21.969 1 80.38 466 GLN A N 1
ATOM 3742 C CA . GLN A 1 466 ? 8.617 1.931 -22.766 1 80.38 466 GLN A CA 1
ATOM 3743 C C . GLN A 1 466 ? 8.164 3.383 -22.891 1 80.38 466 GLN A C 1
ATOM 3745 O O . GLN A 1 466 ? 8.984 4.289 -23 1 80.38 466 GLN A O 1
ATOM 3750 N N . ARG A 1 467 ? 6.777 3.482 -22.938 1 70.12 467 ARG A N 1
ATOM 3751 C CA . ARG A 1 467 ? 6.215 4.828 -22.922 1 70.12 467 ARG A CA 1
ATOM 3752 C C . ARG A 1 467 ? 6.164 5.383 -21.5 1 70.12 467 ARG A C 1
ATOM 3754 O O . ARG A 1 467 ? 5.523 4.797 -20.625 1 70.12 467 ARG A O 1
ATOM 3761 N N . ASN A 1 468 ? 6.965 6.262 -21.125 1 72.62 468 ASN A N 1
ATOM 3762 C CA . ASN A 1 468 ? 7.086 6.797 -19.766 1 72.62 468 ASN A CA 1
ATOM 3763 C C . ASN A 1 468 ? 7.625 5.75 -18.797 1 72.62 468 ASN A C 1
ATOM 3765 O O . ASN A 1 468 ? 6.914 5.32 -17.891 1 72.62 468 ASN A O 1
ATOM 3769 N N . PRO A 1 469 ? 8.789 5.348 -19.062 1 82.75 469 PRO A N 1
ATOM 3770 C CA . PRO A 1 469 ? 9.352 4.23 -18.297 1 82.75 469 PRO A CA 1
ATOM 3771 C C . PRO A 1 469 ? 9.383 4.5 -16.797 1 82.75 469 PRO A C 1
ATOM 3773 O O . PRO A 1 469 ? 9.602 5.637 -16.375 1 82.75 469 PRO A O 1
ATOM 3776 N N . ASN A 1 470 ? 9.07 3.389 -16.109 1 83.62 470 ASN A N 1
ATOM 3777 C CA . ASN A 1 470 ? 9.188 3.477 -14.656 1 83.62 470 ASN A CA 1
ATOM 3778 C C . ASN A 1 470 ? 10.625 3.77 -14.234 1 83.62 470 ASN A C 1
ATOM 3780 O O . ASN A 1 470 ? 11.57 3.383 -14.914 1 83.62 470 ASN A O 1
ATOM 3784 N N . ASP A 1 471 ? 10.727 4.352 -13.102 1 78.69 471 ASP A N 1
ATOM 3785 C CA . ASP A 1 471 ? 12.031 4.715 -12.57 1 78.69 471 ASP A CA 1
ATOM 3786 C C . ASP A 1 471 ? 12.805 3.48 -12.109 1 78.69 471 ASP A C 1
ATOM 3788 O O . ASP A 1 471 ? 12.211 2.543 -11.562 1 78.69 471 ASP A O 1
ATOM 3792 N N . ALA A 1 472 ? 14.062 3.369 -12.469 1 78.12 472 ALA A N 1
ATOM 3793 C CA . ALA A 1 472 ? 14.969 2.332 -11.984 1 78.12 472 ALA A CA 1
ATOM 3794 C C . ALA A 1 472 ? 16.344 2.473 -12.625 1 78.12 472 ALA A C 1
ATOM 3796 O O . ALA A 1 472 ? 16.547 3.32 -13.492 1 78.12 472 ALA A O 1
ATOM 3797 N N . GLU A 1 473 ? 17.188 1.676 -12.125 1 79.31 473 GLU A N 1
ATOM 3798 C CA . GLU A 1 473 ? 18.531 1.674 -12.695 1 79.31 473 GLU A CA 1
ATOM 3799 C C . GLU A 1 473 ? 18.578 0.867 -13.992 1 79.31 473 GLU A C 1
ATOM 3801 O O . GLU A 1 473 ? 17.859 -0.123 -14.141 1 79.31 473 GLU A O 1
ATOM 3806 N N . GLY A 1 474 ? 19.375 1.351 -14.906 1 76.56 474 GLY A N 1
ATOM 3807 C CA . GLY A 1 474 ? 19.5 0.661 -16.188 1 76.56 474 GLY A CA 1
ATOM 3808 C C . GLY A 1 474 ? 18.469 1.09 -17.203 1 76.56 474 GLY A C 1
ATOM 3809 O O . GLY A 1 474 ? 17.562 1.864 -16.891 1 76.56 474 GLY A O 1
ATOM 3810 N N . ALA A 1 475 ? 18.625 0.618 -18.406 1 78.38 475 ALA A N 1
ATOM 3811 C CA . ALA A 1 475 ? 17.656 0.926 -19.453 1 78.38 475 ALA A CA 1
ATOM 3812 C C . ALA A 1 475 ? 16.406 0.073 -19.312 1 78.38 475 ALA A C 1
ATOM 3814 O O . ALA A 1 475 ? 16.453 -1.059 -18.828 1 78.38 475 ALA A O 1
ATOM 3815 N N . PRO A 1 476 ? 15.219 0.699 -19.734 1 75.25 476 PRO A N 1
ATOM 3816 C CA . PRO A 1 476 ? 13.977 -0.057 -19.594 1 75.25 476 PRO A CA 1
ATOM 3817 C C . PRO A 1 476 ? 14.047 -1.442 -20.234 1 75.25 476 PRO A C 1
ATOM 3819 O O . PRO A 1 476 ? 13.453 -2.393 -19.734 1 75.25 476 PRO A O 1
ATOM 3822 N N . ASN A 1 477 ? 14.742 -1.551 -21.375 1 73.38 477 ASN A N 1
ATOM 3823 C CA . ASN A 1 477 ? 14.773 -2.82 -22.094 1 73.38 477 ASN A CA 1
ATOM 3824 C C . ASN A 1 477 ? 15.859 -3.744 -21.547 1 73.38 477 ASN A C 1
ATOM 3826 O O . ASN A 1 477 ? 16.016 -4.867 -22.031 1 73.38 477 ASN A O 1
ATOM 3830 N N . THR A 1 478 ? 16.672 -3.348 -20.672 1 66.25 478 THR A N 1
ATOM 3831 C CA . THR A 1 478 ? 17.719 -4.172 -20.078 1 66.25 478 THR A CA 1
ATOM 3832 C C . THR A 1 478 ? 17.797 -3.959 -18.578 1 66.25 478 THR A C 1
ATOM 3834 O O . THR A 1 478 ? 18.844 -4.133 -17.969 1 66.25 478 THR A O 1
ATOM 3837 N N . GLY A 1 479 ? 16.609 -3.639 -18.062 1 73.19 479 GLY A N 1
ATOM 3838 C CA . GLY A 1 479 ? 16.75 -2.93 -16.797 1 73.19 479 GLY A CA 1
ATOM 3839 C C . GLY A 1 479 ? 16.469 -3.805 -15.586 1 73.19 479 GLY A C 1
ATOM 3840 O O . GLY A 1 479 ? 16.906 -3.494 -14.477 1 73.19 479 GLY A O 1
ATOM 3841 N N . ASP A 1 480 ? 15.828 -5.027 -15.672 1 89.12 480 ASP A N 1
ATOM 3842 C CA . ASP A 1 480 ? 15.586 -5.762 -14.438 1 89.12 480 ASP A CA 1
ATOM 3843 C C . ASP A 1 480 ? 16.797 -6.625 -14.062 1 89.12 480 ASP A C 1
ATOM 3845 O O . ASP A 1 480 ? 16.906 -7.766 -14.516 1 89.12 480 ASP A O 1
ATOM 3849 N N . ARG A 1 481 ? 17.766 -6.012 -13.477 1 93.75 481 ARG A N 1
ATOM 3850 C CA . ARG A 1 481 ? 18.938 -6.719 -12.977 1 93.75 481 ARG A CA 1
ATOM 3851 C C . ARG A 1 481 ? 19.047 -6.594 -11.461 1 93.75 481 ARG A C 1
ATOM 3853 O O . ARG A 1 481 ? 18.781 -5.527 -10.898 1 93.75 481 ARG A O 1
ATOM 3860 N N . SER A 1 482 ? 19.344 -7.672 -10.836 1 94.69 482 SER A N 1
ATOM 3861 C CA . SER A 1 482 ? 19.672 -7.703 -9.414 1 94.69 482 SER A CA 1
ATOM 3862 C C . SER A 1 482 ? 20.969 -8.453 -9.156 1 94.69 482 SER A C 1
ATOM 3864 O O . SER A 1 482 ? 21.344 -9.336 -9.93 1 94.69 482 SER A O 1
ATOM 3866 N N . ASN A 1 483 ? 21.672 -8.062 -8.195 1 96.88 483 ASN A N 1
ATOM 3867 C CA . ASN A 1 483 ? 22.812 -8.82 -7.68 1 96.88 483 ASN A CA 1
ATOM 3868 C C . ASN A 1 483 ? 22.781 -8.891 -6.156 1 96.88 483 ASN A C 1
ATOM 3870 O O . ASN A 1 483 ? 21.828 -8.438 -5.52 1 96.88 483 ASN A O 1
ATOM 3874 N N . LEU A 1 484 ? 23.688 -9.594 -5.609 1 97.81 484 LEU A N 1
ATOM 3875 C CA . LEU A 1 484 ? 23.766 -9.758 -4.164 1 97.81 484 LEU A CA 1
ATOM 3876 C C . LEU A 1 484 ? 25.203 -9.594 -3.668 1 97.81 484 LEU A C 1
ATOM 3878 O O . LEU A 1 484 ? 26.109 -10.297 -4.125 1 97.81 484 LEU A O 1
ATOM 3882 N N . VAL A 1 485 ? 25.422 -8.672 -2.811 1 97.25 485 VAL A N 1
ATOM 3883 C CA . VAL A 1 485 ? 26.703 -8.469 -2.129 1 97.25 485 VAL A CA 1
ATOM 3884 C C . VAL A 1 485 ? 26.469 -8.336 -0.625 1 97.25 485 VAL A C 1
ATOM 3886 O O . VAL A 1 485 ? 25.438 -7.809 -0.194 1 97.25 485 VAL A O 1
ATOM 3889 N N . GLN A 1 486 ? 27.391 -8.828 0.119 1 97.12 486 GLN A N 1
ATOM 3890 C CA . GLN A 1 486 ? 27.281 -8.695 1.567 1 97.12 486 GLN A CA 1
ATOM 3891 C C . GLN A 1 486 ? 27.609 -7.27 2.008 1 97.12 486 GLN A C 1
ATOM 3893 O O . GLN A 1 486 ? 28.547 -6.648 1.487 1 97.12 486 GLN A O 1
ATOM 3898 N N . ALA A 1 487 ? 26.844 -6.777 2.885 1 94.5 487 ALA A N 1
ATOM 3899 C CA . ALA A 1 487 ? 27.125 -5.527 3.584 1 94.5 487 ALA A CA 1
ATOM 3900 C C . ALA A 1 487 ? 27.484 -5.781 5.047 1 94.5 487 ALA A C 1
ATOM 3902 O O . ALA A 1 487 ? 27.234 -6.867 5.57 1 94.5 487 ALA A O 1
ATOM 3903 N N . ASP A 1 488 ? 28.047 -4.82 5.707 1 93.25 488 ASP A N 1
ATOM 3904 C CA . ASP A 1 488 ? 28.469 -5.004 7.094 1 93.25 488 ASP A CA 1
ATOM 3905 C C . ASP A 1 488 ? 27.25 -5.078 8.023 1 93.25 488 ASP A C 1
ATOM 3907 O O . ASP A 1 488 ? 27.25 -5.836 8.992 1 93.25 488 ASP A O 1
ATOM 3911 N N . PHE A 1 489 ? 26.312 -4.324 7.805 1 90.69 489 PHE A N 1
ATOM 3912 C CA . PHE A 1 489 ? 25.062 -4.328 8.555 1 90.69 489 PHE A CA 1
ATOM 3913 C C . PHE A 1 489 ? 23.922 -3.822 7.691 1 90.69 489 PHE A C 1
ATOM 3915 O O . PHE A 1 489 ? 24.141 -3.352 6.574 1 90.69 489 PHE A O 1
ATOM 3922 N N . ALA A 1 490 ? 22.766 -3.928 8.109 1 86.12 490 ALA A N 1
ATOM 3923 C CA . ALA A 1 490 ? 21.562 -3.727 7.316 1 86.12 490 ALA A CA 1
ATOM 3924 C C . ALA A 1 490 ? 21.469 -2.289 6.809 1 86.12 490 ALA A C 1
ATOM 3926 O O . ALA A 1 490 ? 20.984 -2.047 5.699 1 86.12 490 ALA A O 1
ATOM 3927 N N . GLY A 1 491 ? 21.906 -1.32 7.508 1 84.44 491 GLY A N 1
ATOM 3928 C CA . GLY A 1 491 ? 21.797 0.083 7.145 1 84.44 491 GLY A CA 1
ATOM 3929 C C . GLY A 1 491 ? 22.906 0.543 6.211 1 84.44 491 GLY A C 1
ATOM 3930 O O . GLY A 1 491 ? 22.891 1.687 5.75 1 84.44 491 GLY A O 1
ATOM 3931 N N . GLN A 1 492 ? 23.812 -0.342 5.844 1 86.94 492 GLN A N 1
ATOM 3932 C CA . GLN A 1 492 ? 24.953 0.005 5 1 86.94 492 GLN A CA 1
ATOM 3933 C C . GLN A 1 492 ? 24.594 -0.075 3.521 1 86.94 492 GLN A C 1
ATOM 3935 O O . GLN A 1 492 ? 23.875 -0.987 3.104 1 86.94 492 GLN A O 1
ATOM 3940 N N . ASN A 1 493 ? 25.125 0.9 2.746 1 87.44 493 ASN A N 1
ATOM 3941 C CA . ASN A 1 493 ? 24.812 0.921 1.319 1 87.44 493 ASN A CA 1
ATOM 3942 C C . ASN A 1 493 ? 26.062 0.636 0.479 1 87.44 493 ASN A C 1
ATOM 3944 O O . ASN A 1 493 ? 26.078 0.897 -0.726 1 87.44 493 ASN A O 1
ATOM 3948 N N . PHE A 1 494 ? 27.125 0.119 1.119 1 89.25 494 PHE A N 1
ATOM 3949 C CA . PHE A 1 494 ? 28.344 -0.303 0.449 1 89.25 494 PHE A CA 1
ATOM 3950 C C . PHE A 1 494 ? 28.609 -1.786 0.683 1 89.25 494 PHE A C 1
ATOM 3952 O O . PHE A 1 494 ? 28.375 -2.299 1.779 1 89.25 494 PHE A O 1
ATOM 3959 N N . PRO A 1 495 ? 29.094 -2.367 -0.34 1 93.25 495 PRO A N 1
ATOM 3960 C CA . PRO A 1 495 ? 29.438 -3.777 -0.133 1 93.25 495 PRO A CA 1
ATOM 3961 C C . PRO A 1 495 ? 30.656 -3.965 0.765 1 93.25 495 PRO A C 1
ATOM 3963 O O . PRO A 1 495 ? 31.578 -3.146 0.737 1 93.25 495 PRO A O 1
ATOM 3966 N N . ARG A 1 496 ? 30.594 -4.953 1.436 1 92.88 496 ARG A N 1
ATOM 3967 C CA . ARG A 1 496 ? 31.797 -5.434 2.105 1 92.88 496 ARG A CA 1
ATOM 3968 C C . ARG A 1 496 ? 32.875 -5.836 1.093 1 92.88 496 ARG A C 1
ATOM 3970 O O . ARG A 1 496 ? 32.562 -6.402 0.043 1 92.88 496 ARG A O 1
ATOM 3977 N N . ASN A 1 497 ? 34.125 -5.555 1.513 1 91.88 497 ASN A N 1
ATOM 3978 C CA . ASN A 1 497 ? 35.188 -6.023 0.65 1 91.88 497 ASN A CA 1
ATOM 3979 C C . ASN A 1 497 ? 35.125 -7.531 0.428 1 91.88 497 ASN A C 1
ATOM 3981 O O . ASN A 1 497 ? 34.875 -8.289 1.364 1 91.88 497 ASN A O 1
ATOM 3985 N N . MET A 1 498 ? 35.438 -7.891 -0.789 1 92.25 498 MET A N 1
ATOM 3986 C CA . MET A 1 498 ? 35.281 -9.289 -1.191 1 92.25 498 MET A CA 1
ATOM 3987 C C . MET A 1 498 ? 36.094 -10.203 -0.272 1 92.25 498 MET A C 1
ATOM 3989 O O . MET A 1 498 ? 35.656 -11.289 0.075 1 92.25 498 MET A O 1
ATOM 3993 N N . SER A 1 499 ? 37.25 -9.734 0.094 1 92.5 499 SER A N 1
ATOM 3994 C CA . SER A 1 499 ? 38.156 -10.562 0.901 1 92.5 499 SER A CA 1
ATOM 3995 C C . SER A 1 499 ? 37.625 -10.695 2.33 1 92.5 499 SER A C 1
ATOM 3997 O O . SER A 1 499 ? 38.094 -11.539 3.09 1 92.5 499 SER A O 1
ATOM 3999 N N . ARG A 1 500 ? 36.656 -9.938 2.693 1 93.56 500 ARG A N 1
ATOM 4000 C CA . ARG A 1 500 ? 36.156 -9.938 4.062 1 93.56 500 ARG A CA 1
ATOM 4001 C C . ARG A 1 500 ? 34.75 -10.531 4.133 1 93.56 500 ARG A C 1
ATOM 4003 O O . ARG A 1 500 ? 34.094 -10.484 5.18 1 93.56 500 ARG A O 1
ATOM 4010 N N . VAL A 1 501 ? 34.312 -10.992 3.033 1 95.75 501 VAL A N 1
ATOM 4011 C CA . VAL A 1 501 ? 33 -11.602 3.029 1 95.75 501 VAL A CA 1
ATOM 4012 C C . VAL A 1 501 ? 32.969 -12.828 3.941 1 95.75 501 VAL A C 1
ATOM 4014 O O . VAL A 1 501 ? 33.906 -13.656 3.883 1 95.75 501 VAL A O 1
ATOM 4017 N N . THR A 1 502 ? 31.938 -12.922 4.762 1 95.12 502 THR A N 1
ATOM 4018 C CA . THR A 1 502 ? 31.844 -14.016 5.715 1 95.12 502 THR A CA 1
ATOM 4019 C C . THR A 1 502 ? 30.578 -14.844 5.48 1 95.12 502 THR A C 1
ATOM 4021 O O . THR A 1 502 ? 30.438 -15.945 6.02 1 95.12 502 THR A O 1
ATOM 4024 N N . MET A 1 503 ? 29.688 -14.375 4.719 1 95.5 503 MET A N 1
ATOM 4025 C CA . MET A 1 503 ? 28.406 -15.031 4.484 1 95.5 503 MET A CA 1
ATOM 4026 C C . MET A 1 503 ? 28.578 -16.281 3.617 1 95.5 503 MET A C 1
ATOM 4028 O O . MET A 1 503 ? 27.875 -17.266 3.789 1 95.5 503 MET A O 1
ATOM 4032 N N . PHE A 1 504 ? 29.438 -16.219 2.691 1 97 504 PHE A N 1
ATOM 4033 C CA . PHE A 1 504 ? 29.672 -17.297 1.737 1 97 504 PHE A CA 1
ATOM 4034 C C . PHE A 1 504 ? 31.109 -17.797 1.82 1 97 504 PHE A C 1
ATOM 4036 O O . PHE A 1 504 ? 32.031 -17.203 1.225 1 97 504 PHE A O 1
ATOM 4043 N N . LEU A 1 505 ? 31.281 -18.922 2.396 1 96.62 505 LEU A N 1
ATOM 4044 C CA . LEU A 1 505 ? 32.625 -19.438 2.68 1 96.62 505 LEU A CA 1
ATOM 4045 C C . LEU A 1 505 ? 32.844 -20.781 1.997 1 96.62 505 LEU A C 1
ATOM 4047 O O . LEU A 1 505 ? 31.891 -21.531 1.756 1 96.62 505 LEU A O 1
ATOM 4051 N N . ASN A 1 506 ? 34.125 -21.016 1.701 1 95.44 506 ASN A N 1
ATOM 4052 C CA . ASN A 1 506 ? 34.562 -22.359 1.345 1 95.44 506 ASN A CA 1
ATOM 4053 C C . ASN A 1 506 ? 34.75 -23.234 2.58 1 95.44 506 ASN A C 1
ATOM 4055 O O . ASN A 1 506 ? 34.594 -22.766 3.707 1 95.44 506 ASN A O 1
ATOM 4059 N N . ASN A 1 507 ? 35.094 -24.484 2.246 1 92.5 507 ASN A N 1
ATOM 4060 C CA . ASN A 1 507 ? 35.25 -25.453 3.33 1 92.5 507 ASN A CA 1
ATOM 4061 C C . ASN A 1 507 ? 36.406 -25.078 4.238 1 92.5 507 ASN A C 1
ATOM 4063 O O . ASN A 1 507 ? 36.438 -25.453 5.41 1 92.5 507 ASN A O 1
ATOM 4067 N N . ASP A 1 508 ? 37.344 -24.312 3.777 1 93.44 508 ASP A N 1
ATOM 4068 C CA . ASP A 1 508 ? 38.531 -23.953 4.562 1 93.44 508 ASP A CA 1
ATOM 4069 C C . ASP A 1 508 ? 38.25 -22.688 5.387 1 93.44 508 ASP A C 1
ATOM 4071 O O . ASP A 1 508 ? 39.156 -22.188 6.059 1 93.44 508 ASP A O 1
ATOM 4075 N N . GLY A 1 509 ? 37.094 -22.219 5.297 1 92.19 509 GLY A N 1
ATOM 4076 C CA . GLY A 1 509 ? 36.719 -21.062 6.102 1 92.19 509 GLY A CA 1
ATOM 4077 C C . GLY A 1 509 ? 37.031 -19.734 5.434 1 92.19 509 GLY A C 1
ATOM 4078 O O . GLY A 1 509 ? 36.75 -18.672 5.984 1 92.19 509 GLY A O 1
ATOM 4079 N N . LYS A 1 510 ? 37.625 -19.812 4.301 1 95.25 510 LYS A N 1
ATOM 4080 C CA . LYS A 1 510 ? 37.906 -18.609 3.535 1 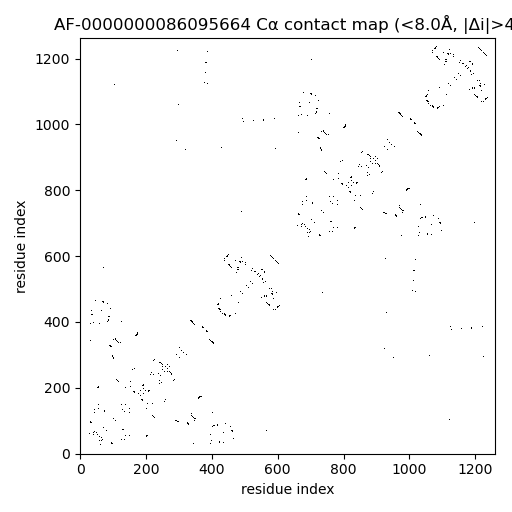95.25 510 LYS A CA 1
ATOM 4081 C C . LYS A 1 510 ? 36.75 -18.25 2.619 1 95.25 510 LYS A C 1
ATOM 4083 O O . LYS A 1 510 ? 35.906 -19.109 2.299 1 95.25 510 LYS A O 1
ATOM 4088 N N . PRO A 1 511 ? 36.688 -16.969 2.205 1 96.12 511 PRO A N 1
ATOM 4089 C CA . PRO A 1 511 ? 35.625 -16.578 1.288 1 96.12 511 PRO A CA 1
ATOM 4090 C C . PRO A 1 511 ? 35.625 -17.375 -0.007 1 96.12 511 PRO A C 1
ATOM 4092 O O . PRO A 1 511 ? 36.688 -17.656 -0.558 1 96.12 511 PRO A O 1
ATOM 4095 N N . ASP A 1 512 ? 34.5 -17.812 -0.422 1 97 512 ASP A N 1
ATOM 4096 C CA . ASP A 1 512 ? 34.312 -18.453 -1.725 1 97 512 ASP A CA 1
ATOM 4097 C C . ASP A 1 512 ? 34.312 -17.422 -2.846 1 97 512 ASP A C 1
ATOM 4099 O O . ASP A 1 512 ? 33.25 -17.031 -3.332 1 97 512 ASP A O 1
ATOM 4103 N N . TYR A 1 513 ? 35.438 -17.047 -3.291 1 95.62 513 TYR A N 1
ATOM 4104 C CA . TYR A 1 513 ? 35.625 -15.922 -4.199 1 95.62 513 TYR A CA 1
ATOM 4105 C C . TYR A 1 513 ? 34.844 -16.141 -5.496 1 95.62 513 TYR A C 1
ATOM 4107 O O . TYR A 1 513 ? 34.25 -15.219 -6.035 1 95.62 513 TYR A O 1
ATOM 4115 N N . GLU A 1 514 ? 34.938 -17.344 -5.996 1 95.62 514 GLU A N 1
ATOM 4116 C CA . GLU A 1 514 ? 34.219 -17.625 -7.242 1 95.62 514 GLU A CA 1
ATOM 4117 C C . GLU A 1 514 ? 32.719 -17.422 -7.094 1 95.62 514 GLU A C 1
ATOM 4119 O O . GLU A 1 514 ? 32.094 -16.75 -7.918 1 95.62 514 GLU A O 1
ATOM 4124 N N . PHE A 1 515 ? 32.188 -17.969 -6.07 1 97.06 515 PHE A N 1
ATOM 4125 C CA . PHE A 1 515 ? 30.766 -17.844 -5.801 1 97.06 515 PHE A CA 1
ATOM 4126 C C . PHE A 1 515 ? 30.375 -16.391 -5.574 1 97.06 515 PHE A C 1
ATOM 4128 O O . PHE A 1 515 ? 29.391 -15.914 -6.125 1 97.06 515 PHE A O 1
ATOM 4135 N N . ILE A 1 516 ? 31.188 -15.695 -4.797 1 97.31 516 ILE A N 1
ATOM 4136 C CA . ILE A 1 516 ? 30.938 -14.297 -4.445 1 97.31 516 ILE A CA 1
ATOM 4137 C C . ILE A 1 516 ? 30.953 -13.438 -5.707 1 97.31 516 ILE A C 1
ATOM 4139 O O . ILE A 1 516 ? 30.094 -12.578 -5.891 1 97.31 516 ILE A O 1
ATOM 4143 N N . LEU A 1 517 ? 31.859 -13.664 -6.586 1 96.62 517 LEU A N 1
ATOM 4144 C CA . LEU A 1 517 ? 31.953 -12.891 -7.82 1 96.62 517 LEU A CA 1
ATOM 4145 C C . LEU A 1 517 ? 30.766 -13.164 -8.734 1 96.62 517 LEU A C 1
ATOM 4147 O O . LEU A 1 517 ? 30.25 -12.25 -9.383 1 96.62 517 LEU A O 1
ATOM 4151 N N . ARG A 1 518 ? 30.344 -14.398 -8.789 1 97.12 518 ARG A N 1
ATOM 4152 C CA . ARG A 1 518 ? 29.156 -14.719 -9.594 1 97.12 518 ARG A CA 1
ATOM 4153 C C . ARG A 1 518 ? 27.938 -13.961 -9.086 1 97.12 518 ARG A C 1
ATOM 4155 O O . ARG A 1 518 ? 27.156 -13.438 -9.883 1 97.12 518 ARG A O 1
ATOM 4162 N N . LEU A 1 519 ? 27.797 -13.883 -7.805 1 97.88 519 LEU A N 1
ATOM 4163 C CA . LEU A 1 519 ? 26.672 -13.18 -7.203 1 97.88 519 LEU A CA 1
ATOM 4164 C C . LEU A 1 519 ? 26.766 -11.68 -7.477 1 97.88 519 LEU A C 1
ATOM 4166 O O . LEU A 1 519 ? 25.75 -11.039 -7.77 1 97.88 519 LEU A O 1
ATOM 4170 N N . ALA A 1 520 ? 27.875 -11.117 -7.398 1 97.5 520 ALA A N 1
ATOM 4171 C CA . ALA A 1 520 ? 28.078 -9.68 -7.531 1 97.5 520 ALA A CA 1
ATOM 4172 C C . ALA A 1 520 ? 27.891 -9.227 -8.977 1 97.5 520 ALA A C 1
ATOM 4174 O O . ALA A 1 520 ? 27.344 -8.156 -9.234 1 97.5 520 ALA A O 1
ATOM 4175 N N . PHE A 1 521 ? 28.312 -10.117 -9.914 1 96.62 521 PHE A N 1
ATOM 4176 C CA . PHE A 1 521 ? 28.375 -9.672 -11.305 1 96.62 521 PHE A CA 1
ATOM 4177 C C . PHE A 1 521 ? 27.406 -10.477 -12.164 1 96.62 521 PHE A C 1
ATOM 4179 O O . PHE A 1 521 ? 27.281 -10.219 -13.367 1 96.62 521 PHE A O 1
ATOM 4186 N N . ILE A 1 522 ? 26.734 -11.391 -11.602 1 96.62 522 ILE A N 1
ATOM 4187 C CA . ILE A 1 522 ? 25.672 -12.195 -12.188 1 96.62 522 ILE A CA 1
ATOM 4188 C C . ILE A 1 522 ? 26.172 -12.852 -13.477 1 96.62 522 ILE A C 1
ATOM 4190 O O . ILE A 1 522 ? 25.516 -12.75 -14.516 1 96.62 522 ILE A O 1
ATOM 4194 N N . ASP A 1 523 ? 27.312 -13.438 -13.469 1 96.5 523 ASP A N 1
ATOM 4195 C CA . ASP A 1 523 ? 27.938 -14.312 -14.461 1 96.5 523 ASP A CA 1
ATOM 4196 C C . ASP A 1 523 ? 28.422 -13.516 -15.672 1 96.5 523 ASP A C 1
ATOM 4198 O O . ASP A 1 523 ? 28.625 -14.078 -16.75 1 96.5 523 ASP A O 1
ATOM 4202 N N . GLN A 1 524 ? 28.453 -12.195 -15.547 1 95.25 524 GLN A N 1
ATOM 4203 C CA . GLN A 1 524 ? 29.078 -11.406 -16.609 1 95.25 524 GLN A CA 1
ATOM 4204 C C . GLN A 1 524 ? 30.547 -11.797 -16.781 1 95.25 524 GLN A C 1
ATOM 4206 O O . GLN A 1 524 ? 31.203 -12.188 -15.828 1 95.25 524 GLN A O 1
ATOM 4211 N N . ASN A 1 525 ? 31.031 -11.703 -18.016 1 94.44 525 ASN A N 1
ATOM 4212 C CA . ASN A 1 525 ? 32.438 -11.992 -18.281 1 94.44 525 ASN A CA 1
ATOM 4213 C C . ASN A 1 525 ? 33.344 -10.812 -17.906 1 94.44 525 ASN A C 1
ATOM 4215 O O . ASN A 1 525 ? 33.938 -10.188 -18.797 1 94.44 525 ASN A O 1
ATOM 4219 N N . ILE A 1 526 ? 33.594 -10.656 -16.672 1 93.06 526 ILE A N 1
ATOM 4220 C CA . ILE A 1 526 ? 34.188 -9.438 -16.125 1 93.06 526 ILE A CA 1
ATOM 4221 C C . ILE A 1 526 ? 35.656 -9.375 -16.484 1 93.06 526 ILE A C 1
ATOM 4223 O O . ILE A 1 526 ? 36.281 -8.32 -16.391 1 93.06 526 ILE A O 1
ATOM 4227 N N . TYR A 1 527 ? 36.25 -10.406 -16.938 1 91.25 527 TYR A N 1
ATOM 4228 C CA . TYR A 1 527 ? 37.688 -10.414 -17.281 1 91.25 527 TYR A CA 1
ATOM 4229 C C . TYR A 1 527 ? 37.875 -10.102 -18.75 1 91.25 527 TYR A C 1
ATOM 4231 O O . TYR A 1 527 ? 39 -9.859 -19.188 1 91.25 527 TYR A O 1
ATOM 4239 N N . ASN A 1 528 ? 36.844 -10.172 -19.469 1 93.62 528 ASN A N 1
ATOM 4240 C CA . ASN A 1 528 ? 36.906 -9.773 -20.875 1 93.62 528 ASN A CA 1
ATOM 4241 C C . ASN A 1 528 ? 36.688 -8.273 -21.031 1 93.62 528 ASN A C 1
ATOM 4243 O O . ASN A 1 528 ? 35.531 -7.809 -21.047 1 93.62 528 ASN A O 1
ATOM 4247 N N . THR A 1 529 ? 37.656 -7.547 -21.344 1 91.44 529 THR A N 1
ATOM 4248 C CA . THR A 1 529 ? 37.625 -6.09 -21.344 1 91.44 529 THR A CA 1
ATOM 4249 C C . THR A 1 529 ? 36.906 -5.57 -22.578 1 91.44 529 THR A C 1
ATOM 4251 O O . THR A 1 529 ? 36.531 -4.395 -22.641 1 91.44 529 THR A O 1
ATOM 4254 N N . SER A 1 530 ? 36.75 -6.383 -23.578 1 92.19 530 SER A N 1
ATOM 4255 C CA . SER A 1 530 ? 35.969 -5.973 -24.734 1 92.19 530 SER A CA 1
ATOM 4256 C C . SER A 1 530 ? 34.5 -6.02 -24.453 1 92.19 530 SER A C 1
ATOM 4258 O O . SER A 1 530 ? 33.719 -5.254 -25.031 1 92.19 530 SER A O 1
ATOM 4260 N N . GLU A 1 531 ? 34.094 -6.887 -23.5 1 93.56 531 GLU A N 1
ATOM 4261 C CA . GLU A 1 531 ? 32.688 -7.035 -23.141 1 93.56 531 GLU A CA 1
ATOM 4262 C C . GLU A 1 531 ? 32.344 -6.188 -21.922 1 93.56 531 GLU A C 1
ATOM 4264 O O . GLU A 1 531 ? 31.266 -5.59 -21.859 1 93.56 531 GLU A O 1
ATOM 4269 N N . CYS A 1 532 ? 33.219 -6.207 -21.031 1 94.56 532 CYS A N 1
ATOM 4270 C CA . CYS A 1 532 ? 33.062 -5.398 -19.828 1 94.56 532 CYS A CA 1
ATOM 4271 C C . CYS A 1 532 ? 34.094 -4.27 -19.812 1 94.56 532 CYS A C 1
ATOM 4273 O O . CYS A 1 532 ? 35.219 -4.461 -19.375 1 94.56 532 CYS A O 1
ATOM 4275 N N . MET A 1 533 ? 33.625 -3.119 -20.141 1 92.81 533 MET A N 1
ATOM 4276 C CA . MET A 1 533 ? 34.5 -1.979 -20.312 1 92.81 533 MET A CA 1
ATOM 4277 C C . MET A 1 533 ? 34.594 -1.144 -19.047 1 92.81 533 MET A C 1
ATOM 4279 O O . MET A 1 533 ? 33.625 -1.105 -18.266 1 92.81 533 MET A O 1
ATOM 4283 N N . ASP A 1 534 ? 35.656 -0.52 -18.844 1 90.25 534 ASP A N 1
ATOM 4284 C CA . ASP A 1 534 ? 35.781 0.428 -17.734 1 90.25 534 ASP A CA 1
ATOM 4285 C C . ASP A 1 534 ? 35.031 1.723 -18.047 1 90.25 534 ASP A C 1
ATOM 4287 O O . ASP A 1 534 ? 34.625 1.952 -19.188 1 90.25 534 ASP A O 1
ATOM 4291 N N . TRP A 1 535 ? 34.906 2.518 -17.047 1 89.62 535 TRP A N 1
ATOM 4292 C CA . TRP A 1 535 ? 34.062 3.697 -17.141 1 89.62 535 TRP A CA 1
ATOM 4293 C C . TRP A 1 535 ? 34.594 4.668 -18.188 1 89.62 535 TRP A C 1
ATOM 4295 O O . TRP A 1 535 ? 33.844 5.188 -19.016 1 89.62 535 TRP A O 1
ATOM 4305 N N . GLN A 1 536 ? 35.906 4.902 -18.156 1 92 536 GLN A N 1
ATOM 4306 C CA . GLN A 1 536 ? 36.5 5.848 -19.094 1 92 536 GLN A CA 1
ATOM 4307 C C . GLN A 1 536 ? 36.281 5.391 -20.531 1 92 536 GLN A C 1
ATOM 4309 O O . GLN A 1 536 ? 35.906 6.191 -21.406 1 92 536 GLN A O 1
ATOM 4314 N N . SER A 1 537 ? 36.469 4.133 -20.75 1 94.5 537 SER A N 1
ATOM 4315 C CA . SER A 1 537 ? 36.25 3.572 -22.078 1 94.5 537 SER A CA 1
ATOM 4316 C C . SER A 1 537 ? 34.781 3.711 -22.5 1 94.5 537 SER A C 1
ATOM 4318 O O . SER A 1 537 ? 34.5 3.982 -23.656 1 94.5 537 SER A O 1
ATOM 4320 N N . LEU A 1 538 ? 33.875 3.494 -21.625 1 94.06 538 LEU A N 1
ATOM 4321 C CA . LEU A 1 538 ? 32.469 3.635 -21.891 1 94.06 538 LEU A CA 1
ATOM 4322 C C . LEU A 1 538 ? 32.094 5.074 -22.25 1 94.06 538 LEU A C 1
ATOM 4324 O O . LEU A 1 538 ? 31.328 5.316 -23.172 1 94.06 538 LEU A O 1
ATOM 4328 N N . LEU A 1 539 ? 32.688 5.992 -21.469 1 95.12 539 LEU A N 1
ATOM 4329 C CA . LEU A 1 539 ? 32.438 7.406 -21.766 1 95.12 539 LEU A CA 1
ATOM 4330 C C . LEU A 1 539 ? 32.938 7.758 -23.172 1 95.12 539 LEU A C 1
ATOM 4332 O O . LEU A 1 539 ? 32.219 8.406 -23.938 1 95.12 539 LEU A O 1
ATOM 4336 N N . ASP A 1 540 ? 34.125 7.289 -23.516 1 96.25 540 ASP A N 1
ATOM 4337 C CA . ASP A 1 540 ? 34.688 7.543 -24.844 1 96.25 540 ASP A CA 1
ATOM 4338 C C . ASP A 1 540 ? 33.812 6.941 -25.938 1 96.25 540 ASP A C 1
ATOM 4340 O O . ASP A 1 540 ? 33.531 7.602 -26.938 1 96.25 540 ASP A O 1
ATOM 4344 N N . LYS A 1 541 ? 33.406 5.73 -25.688 1 96.06 541 LYS A N 1
ATOM 4345 C CA . LYS A 1 541 ? 32.562 5.023 -26.641 1 96.06 541 LYS A CA 1
ATOM 4346 C C . LYS A 1 541 ? 31.266 5.781 -26.875 1 96.06 541 LYS A C 1
ATOM 4348 O O . LYS A 1 541 ? 30.719 5.742 -27.984 1 96.06 541 LYS A O 1
ATOM 4353 N N . ASN A 1 542 ? 30.797 6.43 -25.891 1 96.62 542 ASN A N 1
ATOM 4354 C CA . ASN A 1 542 ? 29.5 7.086 -25.953 1 96.62 542 ASN A CA 1
ATOM 4355 C C . ASN A 1 542 ? 29.641 8.602 -26.078 1 96.62 542 ASN A C 1
ATOM 4357 O O . ASN A 1 542 ? 28.734 9.344 -25.688 1 96.62 542 ASN A O 1
ATOM 4361 N N . GLY A 1 543 ? 30.75 9.117 -26.531 1 96.56 543 GLY A N 1
ATOM 4362 C CA . GLY A 1 543 ? 30.969 10.531 -26.828 1 96.56 543 GLY A CA 1
ATOM 4363 C C . GLY A 1 543 ? 30.922 11.414 -25.594 1 96.56 543 GLY A C 1
ATOM 4364 O O . GLY A 1 543 ? 30.438 12.547 -25.656 1 96.56 543 GLY A O 1
ATOM 4365 N N . GLY A 1 544 ? 31.219 10.805 -24.5 1 94.88 544 GLY A N 1
ATOM 4366 C CA . GLY A 1 544 ? 31.25 11.594 -23.281 1 94.88 544 GLY A CA 1
ATOM 4367 C C . GLY A 1 544 ? 29.891 11.688 -22.594 1 94.88 544 GLY A C 1
ATOM 4368 O O . GLY A 1 544 ? 29.766 12.297 -21.531 1 94.88 544 GLY A O 1
ATOM 4369 N N . ASN A 1 545 ? 28.891 11.086 -23.172 1 94.38 545 ASN A N 1
ATOM 4370 C CA . ASN A 1 545 ? 27.562 11.109 -22.594 1 94.38 545 ASN A CA 1
ATOM 4371 C C . ASN A 1 545 ? 27.422 10.109 -21.453 1 94.38 545 ASN A C 1
ATOM 4373 O O . ASN A 1 545 ? 27.375 8.898 -21.688 1 94.38 545 ASN A O 1
ATOM 4377 N N . LYS A 1 546 ? 27.266 10.594 -20.219 1 88.06 546 LYS A N 1
ATOM 4378 C CA . LYS A 1 546 ? 27.25 9.766 -19.016 1 88.06 546 LYS A CA 1
ATOM 4379 C C . LYS A 1 546 ? 26.016 8.852 -18.984 1 88.06 546 LYS A C 1
ATOM 4381 O O . LYS A 1 546 ? 26.125 7.676 -18.641 1 88.06 546 LYS A O 1
ATOM 4386 N N . ASN A 1 547 ? 24.922 9.336 -19.375 1 85.81 547 ASN A N 1
ATOM 4387 C CA . ASN A 1 547 ? 23.703 8.555 -19.359 1 85.81 547 ASN A CA 1
ATOM 4388 C C . ASN A 1 547 ? 23.781 7.367 -20.312 1 85.81 547 ASN A C 1
ATOM 4390 O O . ASN A 1 547 ? 23.406 6.25 -19.969 1 85.81 547 ASN A O 1
ATOM 4394 N N . LYS A 1 548 ? 24.281 7.715 -21.453 1 89.31 548 LYS A N 1
ATOM 4395 C CA . LYS A 1 548 ? 24.438 6.641 -22.422 1 89.31 548 LYS A CA 1
ATOM 4396 C C . LYS A 1 548 ? 25.453 5.609 -21.969 1 89.31 548 LYS A C 1
ATOM 4398 O O . LYS A 1 548 ? 25.281 4.41 -22.188 1 89.31 548 LYS A O 1
ATOM 4403 N N . ALA A 1 549 ? 26.469 6.098 -21.391 1 91.38 549 ALA A N 1
ATOM 4404 C CA . ALA A 1 549 ? 27.5 5.207 -20.875 1 91.38 549 ALA A CA 1
ATOM 4405 C C . ALA A 1 549 ? 26.953 4.297 -19.781 1 91.38 549 ALA A C 1
ATOM 4407 O O . ALA A 1 549 ? 27.281 3.113 -19.719 1 91.38 549 ALA A O 1
ATOM 4408 N N . GLU A 1 550 ? 26.094 4.801 -18.969 1 88.12 550 GLU A N 1
ATOM 4409 C CA . GLU A 1 550 ? 25.484 4.035 -17.891 1 88.12 550 GLU A CA 1
ATOM 4410 C C . GLU A 1 550 ? 24.578 2.932 -18.438 1 88.12 550 GLU A C 1
ATOM 4412 O O . GLU A 1 550 ? 24.5 1.848 -17.859 1 88.12 550 GLU A O 1
ATOM 4417 N N . GLN A 1 551 ? 24.016 3.156 -19.5 1 88.44 551 GLN A N 1
ATOM 4418 C CA . GLN A 1 551 ? 23.031 2.238 -20.062 1 88.44 551 GLN A CA 1
ATOM 4419 C C . GLN A 1 551 ? 23.688 1.312 -21.094 1 88.44 551 GLN A C 1
ATOM 4421 O O . GLN A 1 551 ? 23.031 0.416 -21.625 1 88.44 551 GLN A O 1
ATOM 4426 N N . ASP A 1 552 ? 24.922 1.563 -21.344 1 91.81 552 ASP A N 1
ATOM 4427 C CA . ASP A 1 552 ? 25.641 0.782 -22.359 1 91.81 552 ASP A CA 1
ATOM 4428 C C . ASP A 1 552 ? 25.688 -0.694 -21.969 1 91.81 552 ASP A C 1
ATOM 4430 O O . ASP A 1 552 ? 25.922 -1.026 -20.797 1 91.81 552 ASP A O 1
ATOM 4434 N N . ILE A 1 553 ? 25.5 -1.565 -22.953 1 91.5 553 ILE A N 1
ATOM 4435 C CA . ILE A 1 553 ? 25.453 -3.008 -22.75 1 91.5 553 ILE A CA 1
ATOM 4436 C C . ILE A 1 553 ? 26.781 -3.48 -22.172 1 91.5 553 ILE A C 1
ATOM 4438 O O . ILE A 1 553 ? 26.844 -4.488 -21.469 1 91.5 553 ILE A O 1
ATOM 4442 N N . ASN A 1 554 ? 27.922 -2.76 -22.406 1 93.31 554 ASN A N 1
ATOM 4443 C CA . ASN A 1 554 ? 29.25 -3.166 -21.953 1 93.31 554 ASN A CA 1
ATOM 4444 C C . ASN A 1 554 ? 29.547 -2.633 -20.547 1 93.31 554 ASN A C 1
ATOM 4446 O O . ASN A 1 554 ? 30.641 -2.855 -20.016 1 93.31 554 ASN A O 1
ATOM 4450 N N . ASN A 1 555 ? 28.594 -1.941 -19.953 1 92.94 555 ASN A N 1
ATOM 4451 C CA . ASN A 1 555 ? 28.75 -1.502 -18.562 1 92.94 555 ASN A CA 1
ATOM 4452 C C . ASN A 1 555 ? 28.422 -2.623 -17.594 1 92.94 555 ASN A C 1
ATOM 4454 O O . ASN A 1 555 ? 27.297 -2.703 -17.078 1 92.94 555 ASN A O 1
ATOM 4458 N N . CYS A 1 556 ? 29.422 -3.346 -17.266 1 94.12 556 CYS A N 1
ATOM 4459 C CA . CYS A 1 556 ? 29.266 -4.504 -16.391 1 94.12 556 CYS A CA 1
ATOM 4460 C C . CYS A 1 556 ? 29.109 -4.07 -14.945 1 94.12 556 CYS A C 1
ATOM 4462 O O . CYS A 1 556 ? 28.625 -4.832 -14.109 1 94.12 556 CYS A O 1
ATOM 4464 N N . ALA A 1 557 ? 29.547 -2.865 -14.656 1 93.19 557 ALA A N 1
ATOM 4465 C CA . ALA A 1 557 ? 29.391 -2.357 -13.297 1 93.19 557 ALA A CA 1
ATOM 4466 C C . ALA A 1 557 ? 27.906 -2.166 -12.961 1 93.19 557 ALA A C 1
ATOM 4468 O O . ALA A 1 557 ? 27.516 -2.238 -11.789 1 93.19 557 ALA A O 1
ATOM 4469 N N . LYS A 1 558 ? 27.156 -1.973 -13.984 1 91.94 558 LYS A N 1
ATOM 4470 C CA . LYS A 1 558 ? 25.719 -1.828 -13.836 1 91.94 558 LYS A CA 1
ATOM 4471 C C . LYS A 1 558 ? 25 -3.131 -14.164 1 91.94 558 LYS A C 1
ATOM 4473 O O . LYS A 1 558 ? 23.766 -3.164 -14.242 1 91.94 558 LYS A O 1
ATOM 4478 N N . LEU A 1 559 ? 25.703 -4.168 -14.453 1 94.06 559 LEU A N 1
ATOM 4479 C CA . LEU A 1 559 ? 25.203 -5.516 -14.688 1 94.06 559 LEU A CA 1
ATOM 4480 C C . LEU A 1 559 ? 24.5 -5.602 -16.031 1 94.06 559 LEU A C 1
ATOM 4482 O O . LEU A 1 559 ? 23.609 -6.445 -16.219 1 94.06 559 LEU A O 1
ATOM 4486 N N . ASN A 1 560 ? 24.781 -4.727 -16.953 1 92.06 560 ASN A N 1
ATOM 4487 C CA . ASN A 1 560 ? 24.031 -4.621 -18.203 1 92.06 560 ASN A CA 1
ATOM 4488 C C . ASN A 1 560 ? 24.344 -5.785 -19.141 1 92.06 560 ASN A C 1
ATOM 4490 O O . ASN A 1 560 ? 23.562 -6.082 -20.047 1 92.06 560 ASN A O 1
ATOM 4494 N N . ASN A 1 561 ? 25.422 -6.43 -18.953 1 92.62 561 ASN A N 1
ATOM 4495 C CA . ASN A 1 561 ? 25.859 -7.461 -19.891 1 92.62 561 ASN A CA 1
ATOM 4496 C C . ASN A 1 561 ? 25.547 -8.859 -19.375 1 92.62 561 ASN A C 1
ATOM 4498 O O . ASN A 1 561 ? 26.188 -9.836 -19.781 1 92.62 561 ASN A O 1
ATOM 4502 N N . ALA A 1 562 ? 24.719 -8.961 -18.422 1 93.81 562 ALA A N 1
ATOM 4503 C CA . ALA A 1 562 ? 24.391 -10.273 -17.875 1 93.81 562 ALA A CA 1
ATOM 4504 C C . ALA A 1 562 ? 23.953 -11.234 -18.969 1 93.81 562 ALA A C 1
ATOM 4506 O O . ALA A 1 562 ? 23.047 -10.922 -19.75 1 93.81 562 ALA A O 1
ATOM 4507 N N . PRO A 1 563 ? 24.516 -12.359 -19.062 1 93.94 563 PRO A N 1
ATOM 4508 C CA . PRO A 1 563 ? 24.297 -13.234 -20.219 1 93.94 563 PRO A CA 1
ATOM 4509 C C . PRO A 1 563 ? 22.875 -13.75 -20.312 1 93.94 563 PRO A C 1
ATOM 4511 O O . PRO A 1 563 ? 22.344 -13.953 -21.422 1 93.94 563 PRO A O 1
ATOM 4514 N N . ASN A 1 564 ? 22.172 -13.938 -19.234 1 94.38 564 ASN A N 1
ATOM 4515 C CA . ASN A 1 564 ? 20.812 -14.477 -19.234 1 94.38 564 ASN A CA 1
ATOM 4516 C C . ASN A 1 564 ? 19.781 -13.398 -18.953 1 94.38 564 ASN A C 1
ATOM 4518 O O . ASN A 1 564 ? 18.672 -13.695 -18.531 1 94.38 564 ASN A O 1
ATOM 4522 N N . GLY A 1 565 ? 20.234 -12.164 -19.125 1 93.75 565 GLY A N 1
ATOM 4523 C CA . GLY A 1 565 ? 19.328 -11.047 -18.906 1 93.75 565 GLY A CA 1
ATOM 4524 C C . GLY A 1 565 ? 18.844 -10.945 -17.469 1 93.75 565 GLY A C 1
ATOM 4525 O O . GLY A 1 565 ? 19.656 -10.844 -16.547 1 93.75 565 GLY A O 1
ATOM 4526 N N . PRO A 1 566 ? 17.531 -11.055 -17.391 1 95.19 566 PRO A N 1
ATOM 4527 C CA . PRO A 1 566 ? 17 -10.812 -16.047 1 95.19 566 PRO A CA 1
ATOM 4528 C C . PRO A 1 566 ? 17.094 -12.047 -15.141 1 95.19 566 PRO A C 1
ATOM 4530 O O . PRO A 1 566 ? 16.766 -11.969 -13.953 1 95.19 566 PRO A O 1
ATOM 4533 N N . TYR A 1 567 ? 17.516 -13.18 -15.641 1 97.25 567 TYR A N 1
ATOM 4534 C CA . TYR A 1 567 ? 17.578 -14.43 -14.883 1 97.25 567 TYR A CA 1
ATOM 4535 C C . TYR A 1 567 ? 18.984 -14.664 -14.336 1 97.25 567 TYR A C 1
ATOM 4537 O O . TYR A 1 567 ? 19.984 -14.406 -15.023 1 97.25 567 TYR A O 1
ATOM 4545 N N . PHE A 1 568 ? 19.094 -15.133 -13.133 1 97.81 568 PHE A N 1
ATOM 4546 C CA . PHE A 1 568 ? 20.359 -15.531 -12.531 1 97.81 568 PHE A CA 1
ATOM 4547 C C . PHE A 1 568 ? 20.172 -16.719 -11.602 1 97.81 568 PHE A C 1
ATOM 4549 O O . PHE A 1 568 ? 19.188 -16.781 -10.852 1 97.81 568 PHE A O 1
ATOM 4556 N N . ASP A 1 569 ? 21.062 -17.641 -11.688 1 98.38 569 ASP A N 1
ATOM 4557 C CA . ASP A 1 569 ? 21.094 -18.828 -10.828 1 98.38 569 ASP A CA 1
ATOM 4558 C C . ASP A 1 569 ? 22.484 -19.031 -10.227 1 98.38 569 ASP A C 1
ATOM 4560 O O . ASP A 1 569 ? 23.422 -19.438 -10.93 1 98.38 569 ASP A O 1
ATOM 4564 N N . ALA A 1 570 ? 22.578 -18.766 -8.953 1 98.06 570 ALA A N 1
ATOM 4565 C CA . ALA A 1 570 ? 23.859 -18.984 -8.281 1 98.06 570 ALA A CA 1
ATOM 4566 C C . ALA A 1 570 ? 24 -20.438 -7.836 1 98.06 570 ALA A C 1
ATOM 4568 O O . ALA A 1 570 ? 25.109 -20.875 -7.488 1 98.06 570 ALA A O 1
ATOM 4569 N N . GLY A 1 571 ? 22.906 -21.172 -7.828 1 97.5 571 GLY A N 1
ATOM 4570 C CA . GLY A 1 571 ? 22.938 -22.531 -7.32 1 97.5 571 GLY A CA 1
ATOM 4571 C C . GLY A 1 571 ? 22.844 -22.609 -5.809 1 97.5 571 GLY A C 1
ATOM 4572 O O . GLY A 1 571 ? 22.25 -21.734 -5.172 1 97.5 571 GLY A O 1
ATOM 4573 N N . LEU A 1 572 ? 23.297 -23.781 -5.289 1 97.88 572 LEU A N 1
ATOM 4574 C CA . LEU A 1 572 ? 23.234 -24.062 -3.861 1 97.88 572 LEU A CA 1
ATOM 4575 C C . LEU A 1 572 ? 24.516 -23.656 -3.166 1 97.88 572 LEU A C 1
ATOM 4577 O O . LEU A 1 572 ? 25.609 -23.859 -3.703 1 97.88 572 LEU A O 1
ATOM 4581 N N . HIS A 1 573 ? 24.391 -23.047 -2.02 1 97.88 573 HIS A N 1
ATOM 4582 C CA . HIS A 1 573 ? 25.531 -22.75 -1.177 1 97.88 573 HIS A CA 1
ATOM 4583 C C . HIS A 1 573 ? 25.266 -23.141 0.276 1 97.88 573 HIS A C 1
ATOM 4585 O O . HIS A 1 573 ? 24.25 -22.734 0.849 1 97.88 573 HIS A O 1
ATOM 4591 N N . GLU A 1 574 ? 26.188 -23.844 0.853 1 97.06 574 GLU A N 1
ATOM 4592 C CA . GLU A 1 574 ? 26.078 -24.234 2.256 1 97.06 574 GLU A CA 1
ATOM 4593 C C . GLU A 1 574 ? 26.406 -23.062 3.18 1 97.06 574 GLU A C 1
ATOM 4595 O O . GLU A 1 574 ? 27.375 -22.344 2.951 1 97.06 574 GLU A O 1
ATOM 4600 N N . LEU A 1 575 ? 25.594 -22.922 4.168 1 96.25 575 LEU A N 1
ATOM 4601 C CA . LEU A 1 575 ? 25.844 -21.906 5.188 1 96.25 575 LEU A CA 1
ATOM 4602 C C . LEU A 1 575 ? 26.812 -22.438 6.246 1 96.25 575 LEU A C 1
ATOM 4604 O O . LEU A 1 575 ? 26.406 -23.188 7.137 1 96.25 575 LEU A O 1
ATOM 4608 N N . LYS A 1 576 ? 27.969 -21.969 6.207 1 94.25 576 LYS A N 1
ATOM 4609 C CA . LYS A 1 576 ? 29.031 -22.547 7.031 1 94.25 576 LYS A CA 1
ATOM 4610 C C . LYS A 1 576 ? 29.328 -21.656 8.242 1 94.25 576 LYS A C 1
ATOM 4612 O O . LYS A 1 576 ? 29.859 -22.141 9.25 1 94.25 576 LYS A O 1
ATOM 4617 N N . ALA A 1 577 ? 29.094 -20.422 8.102 1 92.12 577 ALA A N 1
ATOM 4618 C CA . ALA A 1 577 ? 29.391 -19.484 9.18 1 92.12 577 ALA A CA 1
ATOM 4619 C C . ALA A 1 577 ? 28.125 -19.109 9.945 1 92.12 577 ALA A C 1
ATOM 4621 O O . ALA A 1 577 ? 27.062 -18.922 9.344 1 92.12 577 ALA A O 1
ATOM 4622 N N . ASN A 1 578 ? 28.312 -19 11.25 1 92.69 578 ASN A N 1
ATOM 4623 C CA . ASN A 1 578 ? 27.25 -18.453 12.078 1 92.69 578 ASN A CA 1
ATOM 4624 C C . ASN A 1 578 ? 27.328 -16.938 12.188 1 92.69 578 ASN A C 1
ATOM 4626 O O . ASN A 1 578 ? 28.422 -16.359 12.078 1 92.69 578 ASN A O 1
ATOM 4630 N N . GLY A 1 579 ? 26.125 -16.312 12.305 1 93.75 579 GLY A N 1
ATOM 4631 C CA . GLY A 1 579 ? 26.109 -14.867 12.484 1 93.75 579 GLY A CA 1
ATOM 4632 C C . GLY A 1 579 ? 24.938 -14.195 11.805 1 93.75 579 GLY A C 1
ATOM 4633 O O . GLY A 1 579 ? 24 -14.867 11.375 1 93.75 579 GLY A O 1
ATOM 4634 N N . VAL A 1 580 ? 24.938 -12.93 11.945 1 94.38 580 VAL A N 1
ATOM 4635 C CA . VAL A 1 580 ? 23.969 -12.094 11.242 1 94.38 580 VAL A CA 1
ATOM 4636 C C . VAL A 1 580 ? 24.609 -11.469 10.016 1 94.38 580 VAL A C 1
ATOM 4638 O O . VAL A 1 580 ? 25.641 -10.789 10.125 1 94.38 580 VAL A O 1
ATOM 4641 N N . PHE A 1 581 ? 24.062 -11.773 8.898 1 96.62 581 PHE A N 1
ATOM 4642 C CA . PHE A 1 581 ? 24.625 -11.305 7.641 1 96.62 581 PHE A CA 1
ATOM 4643 C C . PHE A 1 581 ? 23.641 -10.414 6.898 1 96.62 581 PHE A C 1
ATOM 4645 O O . PHE A 1 581 ? 22.516 -10.812 6.625 1 96.62 581 PHE A O 1
ATOM 4652 N N . ALA A 1 582 ? 24.094 -9.219 6.609 1 95.31 582 ALA A N 1
ATOM 4653 C CA . ALA A 1 582 ? 23.312 -8.312 5.766 1 95.31 582 ALA A CA 1
ATOM 4654 C C . ALA A 1 582 ? 23.797 -8.367 4.32 1 95.31 582 ALA A C 1
ATOM 4656 O O . ALA A 1 582 ? 25 -8.516 4.062 1 95.31 582 ALA A O 1
ATOM 4657 N N . TYR A 1 583 ? 22.906 -8.328 3.463 1 96.25 583 TYR A N 1
ATOM 4658 C CA . TYR A 1 583 ? 23.25 -8.281 2.047 1 96.25 583 TYR A CA 1
ATOM 4659 C C . TYR A 1 583 ? 22.328 -7.336 1.286 1 96.25 583 TYR A C 1
ATOM 4661 O O . TYR A 1 583 ? 21.281 -6.957 1.788 1 96.25 583 TYR A O 1
ATOM 4669 N N . MET A 1 584 ? 22.75 -6.875 0.113 1 94.12 584 MET A N 1
ATOM 4670 C CA . MET A 1 584 ? 22.031 -5.875 -0.658 1 94.12 584 MET A CA 1
ATOM 4671 C C . MET A 1 584 ? 22.297 -6.035 -2.15 1 94.12 584 MET A C 1
ATOM 4673 O O . MET A 1 584 ? 23.219 -6.746 -2.547 1 94.12 584 MET A O 1
ATOM 4677 N N . CYS A 1 585 ? 21.422 -5.469 -2.912 1 94.88 585 CYS A N 1
ATOM 4678 C CA . CYS A 1 585 ? 21.641 -5.277 -4.34 1 94.88 585 CYS A CA 1
ATOM 4679 C C . CYS A 1 585 ? 22.312 -3.932 -4.609 1 94.88 585 CYS A C 1
ATOM 4681 O O . CYS A 1 585 ? 21.844 -2.898 -4.121 1 94.88 585 CYS A O 1
ATOM 4683 N N . THR A 1 586 ? 23.344 -3.93 -5.348 1 92.75 586 THR A N 1
ATOM 4684 C CA . THR A 1 586 ? 24.078 -2.691 -5.602 1 92.75 586 THR A CA 1
ATOM 4685 C C . THR A 1 586 ? 23.328 -1.818 -6.602 1 92.75 586 THR A C 1
ATOM 4687 O O . THR A 1 586 ? 23.5 -0.597 -6.617 1 92.75 586 THR A O 1
ATOM 4690 N N . ARG A 1 587 ? 22.578 -2.436 -7.371 1 89.44 587 ARG A N 1
ATOM 4691 C CA . ARG A 1 587 ? 21.891 -1.726 -8.445 1 89.44 587 ARG A CA 1
ATOM 4692 C C . ARG A 1 587 ? 20.562 -1.14 -7.953 1 89.44 587 ARG A C 1
ATOM 4694 O O . ARG A 1 587 ? 20.156 -0.055 -8.383 1 89.44 587 ARG A O 1
ATOM 4701 N N . ASN A 1 588 ? 19.859 -1.887 -7.164 1 87.06 588 ASN A N 1
ATOM 4702 C CA . ASN A 1 588 ? 18.516 -1.491 -6.773 1 87.06 588 ASN A CA 1
ATOM 4703 C C . ASN A 1 588 ? 18.453 -1.053 -5.312 1 87.06 588 ASN A C 1
ATOM 4705 O O . ASN A 1 588 ? 17.578 -1.478 -4.566 1 87.06 588 ASN A O 1
ATOM 4709 N N . ASN A 1 589 ? 19.375 -0.294 -4.914 1 82.06 589 ASN A N 1
ATOM 4710 C CA . ASN A 1 589 ? 19.469 0.208 -3.547 1 82.06 589 ASN A CA 1
ATOM 4711 C C . ASN A 1 589 ? 19.781 1.7 -3.516 1 82.06 589 ASN A C 1
ATOM 4713 O O . ASN A 1 589 ? 20.891 2.096 -3.148 1 82.06 589 ASN A O 1
ATOM 4717 N N . ASN A 1 590 ? 18.859 2.576 -3.891 1 72.56 590 ASN A N 1
ATOM 4718 C CA . ASN A 1 590 ? 19.156 4.004 -3.963 1 72.56 590 ASN A CA 1
ATOM 4719 C C . ASN A 1 590 ? 18.578 4.758 -2.768 1 72.56 590 ASN A C 1
ATOM 4721 O O . ASN A 1 590 ? 18.516 5.988 -2.779 1 72.56 590 ASN A O 1
ATOM 4725 N N . PHE A 1 591 ? 18.422 4.141 -1.632 1 61.75 591 PHE A N 1
ATOM 4726 C CA . PHE A 1 591 ? 17.891 4.719 -0.405 1 61.75 591 PHE A CA 1
ATOM 4727 C C . PHE A 1 591 ? 16.469 5.246 -0.626 1 61.75 591 PHE A C 1
ATOM 4729 O O . PHE A 1 591 ? 15.57 4.953 0.156 1 61.75 591 PHE A O 1
ATOM 4736 N N . SER A 1 592 ? 16.312 6.18 -1.626 1 55.72 592 SER A N 1
ATOM 4737 C CA . SER A 1 592 ? 15.07 6.945 -1.702 1 55.72 592 SER A CA 1
ATOM 4738 C C . SER A 1 592 ? 13.898 6.059 -2.123 1 55.72 592 SER A C 1
ATOM 4740 O O . SER A 1 592 ? 12.781 6.227 -1.636 1 55.72 592 SER A O 1
ATOM 4742 N N . ASN A 1 593 ? 14.156 5.258 -3.092 1 57.91 593 ASN A N 1
ATOM 4743 C CA . ASN A 1 593 ? 12.953 4.641 -3.639 1 57.91 593 ASN A CA 1
ATOM 4744 C C . ASN A 1 593 ? 13.125 3.137 -3.824 1 57.91 593 ASN A C 1
ATOM 4746 O O . ASN A 1 593 ? 12.281 2.482 -4.441 1 57.91 593 ASN A O 1
ATOM 4750 N N . ARG A 1 594 ? 14.242 2.848 -3.279 1 73 594 ARG A N 1
ATOM 4751 C CA . ARG A 1 594 ? 14.484 1.427 -3.508 1 73 594 ARG A CA 1
ATOM 4752 C C . ARG A 1 594 ? 15.477 0.87 -2.49 1 73 594 ARG A C 1
ATOM 4754 O O . ARG A 1 594 ? 16.484 1.502 -2.195 1 73 594 ARG A O 1
ATOM 4761 N N . SER A 1 595 ? 15.078 -0.033 -1.784 1 81.69 595 SER A N 1
ATOM 4762 C CA . SER A 1 595 ? 15.945 -0.709 -0.822 1 81.69 595 SER A CA 1
ATOM 4763 C C . SER A 1 595 ? 15.812 -2.225 -0.931 1 81.69 595 SER A C 1
ATOM 4765 O O . SER A 1 595 ? 15.078 -2.848 -0.158 1 81.69 595 SER A O 1
ATOM 4767 N N . GLN A 1 596 ? 16.594 -2.723 -1.911 1 89.88 596 GLN A N 1
ATOM 4768 C CA . GLN A 1 596 ? 16.641 -4.176 -2.035 1 89.88 596 GLN A CA 1
ATOM 4769 C C . GLN A 1 596 ? 17.719 -4.773 -1.13 1 89.88 596 GLN A C 1
ATOM 4771 O O . GLN A 1 596 ? 18.875 -4.887 -1.529 1 89.88 596 GLN A O 1
ATOM 4776 N N . LYS A 1 597 ? 17.312 -5.094 0.079 1 90.75 597 LYS A N 1
ATOM 4777 C CA . LYS A 1 597 ? 18.219 -5.598 1.108 1 90.75 597 LYS A CA 1
ATOM 4778 C C . LYS A 1 597 ? 17.625 -6.832 1.795 1 90.75 597 LYS A C 1
ATOM 4780 O O . LYS A 1 597 ? 16.422 -7.055 1.762 1 90.75 597 LYS A O 1
ATOM 4785 N N . GLY A 1 598 ? 18.484 -7.66 2.309 1 91.44 598 GLY A N 1
ATOM 4786 C CA . GLY A 1 598 ? 18.078 -8.836 3.064 1 91.44 598 GLY A CA 1
ATOM 4787 C C . GLY A 1 598 ? 18.969 -9.102 4.266 1 91.44 598 GLY A C 1
ATOM 4788 O O . GLY A 1 598 ? 20.062 -8.547 4.375 1 91.44 598 GLY A O 1
ATOM 4789 N N . LEU A 1 599 ? 18.422 -9.797 5.211 1 92.5 599 LEU A N 1
ATOM 4790 C CA . LEU A 1 599 ? 19.141 -10.219 6.41 1 92.5 599 LEU A CA 1
ATOM 4791 C C . LEU A 1 599 ? 19.062 -11.734 6.578 1 92.5 599 LEU A C 1
ATOM 4793 O O . LEU A 1 599 ? 17.984 -12.328 6.465 1 92.5 599 LEU A O 1
ATOM 4797 N N . LEU A 1 600 ? 20.172 -12.305 6.793 1 95.5 600 LEU A N 1
ATOM 4798 C CA . LEU A 1 600 ? 20.281 -13.734 7.07 1 95.5 600 LEU A CA 1
ATOM 4799 C C . LEU A 1 600 ? 20.859 -13.977 8.461 1 95.5 600 LEU A C 1
ATOM 4801 O O . LEU A 1 600 ? 21.922 -13.445 8.789 1 95.5 600 LEU A O 1
ATOM 4805 N N . VAL A 1 601 ? 20.172 -14.641 9.266 1 93.81 601 VAL A N 1
ATOM 4806 C CA . VAL A 1 601 ? 20.641 -15.023 10.586 1 93.81 601 VAL A CA 1
ATOM 4807 C C . VAL A 1 601 ? 20.906 -16.531 10.625 1 93.81 601 VAL A C 1
ATOM 4809 O O . VAL A 1 601 ? 20 -17.328 10.391 1 93.81 601 VAL A O 1
ATOM 4812 N N . VAL A 1 602 ? 22.109 -16.906 10.859 1 95.25 602 VAL A N 1
ATOM 4813 C CA . VAL A 1 602 ? 22.484 -18.312 10.93 1 95.25 602 VAL A CA 1
ATOM 4814 C C . VAL A 1 602 ? 22.859 -18.672 12.367 1 95.25 602 VAL A C 1
ATOM 4816 O O . VAL A 1 602 ? 23.766 -18.062 12.945 1 95.25 602 VAL A O 1
ATOM 4819 N N . THR A 1 603 ? 22.109 -19.594 12.914 1 91.19 603 THR A N 1
ATOM 4820 C CA . THR A 1 603 ? 22.391 -20.047 14.281 1 91.19 603 THR A CA 1
ATOM 4821 C C . THR A 1 603 ? 22.828 -21.5 14.289 1 91.19 603 THR A C 1
ATOM 4823 O O . THR A 1 603 ? 22.609 -22.234 13.328 1 91.19 603 THR A O 1
ATOM 4826 N N . GLY A 1 604 ? 23.438 -21.969 15.477 1 76.25 604 GLY A N 1
ATOM 4827 C CA . GLY A 1 604 ? 23.703 -23.359 15.789 1 76.25 604 GLY A CA 1
ATOM 4828 C C . GLY A 1 604 ? 24.891 -23.922 15.047 1 76.25 604 GLY A C 1
ATOM 4829 O O . GLY A 1 604 ? 25.344 -23.344 14.047 1 76.25 604 GLY A O 1
ATOM 4830 N N . ALA A 1 605 ? 25.891 -24.734 15.742 1 55.16 605 ALA A N 1
ATOM 4831 C CA . ALA A 1 605 ? 27.078 -25.391 15.195 1 55.16 605 ALA A CA 1
ATOM 4832 C C . ALA A 1 605 ? 26.688 -26.469 14.195 1 55.16 605 ALA A C 1
ATOM 4834 O O . ALA A 1 605 ? 25.594 -27.047 14.281 1 55.16 605 ALA A O 1
ATOM 4835 N N . LYS A 1 606 ? 27.438 -26.578 13.141 1 51.41 606 LYS A N 1
ATOM 4836 C CA . LYS A 1 606 ? 27.406 -27.781 12.312 1 51.41 606 LYS A CA 1
ATOM 4837 C C . LYS A 1 606 ? 27.422 -29.031 13.172 1 51.41 606 LYS A C 1
ATOM 4839 O O . LYS A 1 606 ? 28.266 -29.172 14.07 1 51.41 606 LYS A O 1
ATOM 4844 N N . PHE A 1 607 ? 26.328 -29.75 13.453 1 38.22 607 PHE A N 1
ATOM 4845 C CA . PHE A 1 607 ? 26.5 -31.047 14.078 1 38.22 607 PHE A CA 1
ATOM 4846 C C . PHE A 1 607 ? 27.531 -31.875 13.32 1 38.22 607 PHE A C 1
ATOM 4848 O O . PHE A 1 607 ? 27.266 -32.312 12.195 1 38.22 607 PHE A O 1
ATOM 4855 N N . ASN A 1 608 ? 28.797 -31.719 13.422 1 32.38 608 ASN A N 1
ATOM 4856 C CA . ASN A 1 608 ? 29.625 -32.875 13.102 1 32.38 608 ASN A CA 1
ATOM 4857 C C . ASN A 1 608 ? 29.188 -34.125 13.891 1 32.38 608 ASN A C 1
ATOM 4859 O O . ASN A 1 608 ? 28.828 -34 15.07 1 32.38 608 ASN A O 1
ATOM 4863 N N . GLY A 1 609 ? 28.688 -35.219 13.414 1 31.44 609 GLY A N 1
ATOM 4864 C CA . GLY A 1 609 ? 28.375 -36.5 14.039 1 31.44 609 GLY A CA 1
ATOM 4865 C C . GLY A 1 609 ? 29.297 -36.844 15.195 1 31.44 609 GLY A C 1
ATOM 4866 O O . GLY A 1 609 ? 29.219 -37.938 15.742 1 31.44 609 GLY A O 1
ATOM 4867 N N . ALA A 1 610 ? 30.594 -36.562 15.383 1 29.3 610 ALA A N 1
ATOM 4868 C CA . ALA A 1 610 ? 31.234 -37.312 16.453 1 29.3 610 ALA A CA 1
ATOM 4869 C C . ALA A 1 610 ? 30.594 -37.031 17.797 1 29.3 610 ALA A C 1
ATOM 4871 O O . ALA A 1 610 ? 29.969 -37.906 18.406 1 29.3 610 ALA A O 1
ATOM 4872 N N . ILE A 1 611 ? 31.5 -36.844 19.031 1 28.64 611 ILE A N 1
ATOM 4873 C CA . ILE A 1 611 ? 31.344 -37.062 20.469 1 28.64 611 ILE A CA 1
ATOM 4874 C C . ILE A 1 611 ? 30.359 -36.062 21.047 1 28.64 611 ILE A C 1
ATOM 4876 O O . ILE A 1 611 ? 30.375 -34.875 20.688 1 28.64 611 ILE A O 1
ATOM 4880 N N . GLY A 1 612 ? 29.328 -36.562 21.828 1 29.75 612 GLY A N 1
ATOM 4881 C CA . GLY A 1 612 ? 28.297 -36.125 22.75 1 29.75 612 GLY A CA 1
ATOM 4882 C C . GLY A 1 612 ? 28.797 -35.094 23.75 1 29.75 612 GLY A C 1
ATOM 4883 O O . GLY A 1 612 ? 29.562 -35.438 24.656 1 29.75 612 GLY A O 1
ATOM 4884 N N . PRO A 1 613 ? 29.562 -34.062 23.469 1 27.97 613 PRO A N 1
ATOM 4885 C CA . PRO A 1 613 ? 30.031 -33.438 24.719 1 27.97 613 PRO A CA 1
ATOM 4886 C C . PRO A 1 613 ? 28.922 -33.188 25.719 1 27.97 613 PRO A C 1
ATOM 4888 O O . PRO A 1 613 ? 27.766 -33 25.328 1 27.97 613 PRO A O 1
ATOM 4891 N N . GLN A 1 614 ? 29.047 -33.719 27 1 24.48 614 GLN A N 1
ATOM 4892 C CA . GLN A 1 614 ? 28.438 -33.5 28.312 1 24.48 614 GLN A CA 1
ATOM 4893 C C . GLN A 1 614 ? 28.406 -32.031 28.672 1 24.48 614 GLN A C 1
ATOM 4895 O O . GLN A 1 614 ? 29.438 -31.422 28.922 1 24.48 614 GLN A O 1
ATOM 4900 N N . PHE A 1 615 ? 27.672 -31.328 28.031 1 26.62 615 PHE A N 1
ATOM 4901 C CA . PHE A 1 615 ? 27.578 -29.953 28.484 1 26.62 615 PHE A CA 1
ATOM 4902 C C . PHE A 1 615 ? 27.078 -29.891 29.938 1 26.62 615 PHE A C 1
ATOM 4904 O O . PHE A 1 615 ? 26.078 -30.516 30.281 1 26.62 615 PHE A O 1
ATOM 4911 N N . SER A 1 616 ? 28.078 -29.656 30.859 1 22.97 616 SER A N 1
ATOM 4912 C CA . SER A 1 616 ? 27.766 -29.266 32.219 1 22.97 616 SER A CA 1
ATOM 4913 C C . SER A 1 616 ? 26.766 -28.109 32.25 1 22.97 616 SER A C 1
ATOM 4915 O O . SER A 1 616 ? 26.906 -27.141 31.484 1 22.97 616 SER A O 1
ATOM 4917 N N . VAL A 1 617 ? 25.547 -28.297 32.812 1 27.02 617 VAL A N 1
ATOM 4918 C CA . VAL A 1 617 ? 24.359 -27.578 33.219 1 27.02 617 VAL A CA 1
ATOM 4919 C C . VAL A 1 617 ? 24.75 -26.359 34.031 1 27.02 617 VAL A C 1
ATOM 4921 O O . VAL A 1 617 ? 23.906 -25.641 34.594 1 27.02 617 VAL A O 1
ATOM 4924 N N . THR A 1 618 ? 26.078 -26.094 34.281 1 23.92 618 THR A N 1
ATOM 4925 C CA . THR A 1 618 ? 26.234 -25.203 35.438 1 23.92 618 THR A CA 1
ATOM 4926 C C . THR A 1 618 ? 25.703 -23.797 35.125 1 23.92 618 THR A C 1
ATOM 4928 O O . THR A 1 618 ? 25.078 -23.156 35.969 1 23.92 618 THR A O 1
ATOM 4931 N N . LEU A 1 619 ? 26.141 -23.203 34.031 1 23.16 619 LEU A N 1
ATOM 4932 C CA . LEU A 1 619 ? 26.078 -21.766 34.219 1 23.16 619 LEU A CA 1
ATOM 4933 C C . LEU A 1 619 ? 24.656 -21.25 34 1 23.16 619 LEU A C 1
ATOM 4935 O O . LEU A 1 619 ? 24.469 -20.266 33.281 1 23.16 619 LEU A O 1
ATOM 4939 N N . LEU A 1 620 ? 23.625 -22.172 34.125 1 25.03 620 LEU A N 1
ATOM 4940 C CA . LEU A 1 620 ? 22.25 -21.719 34.219 1 25.03 620 LEU A CA 1
ATOM 4941 C C . LEU A 1 620 ? 22.062 -20.75 35.375 1 25.03 620 LEU A C 1
ATOM 4943 O O . LEU A 1 620 ? 21.141 -19.922 35.375 1 25.03 620 LEU A O 1
ATOM 4947 N N . VAL A 1 621 ? 22.891 -20.922 36.469 1 24.84 621 VAL A N 1
ATOM 4948 C CA . VAL A 1 621 ? 22.484 -20.422 37.781 1 24.84 621 VAL A CA 1
ATOM 4949 C C . VAL A 1 621 ? 22.688 -18.906 37.812 1 24.84 621 VAL A C 1
ATOM 4951 O O . VAL A 1 621 ? 21.969 -18.203 38.562 1 24.84 621 VAL A O 1
ATOM 4954 N N . LEU A 1 622 ? 23.656 -18.328 37.094 1 23.36 622 LEU A N 1
ATOM 4955 C CA . LEU A 1 622 ? 23.969 -16.969 37.531 1 23.36 622 LEU A CA 1
ATOM 4956 C C . LEU A 1 622 ? 22.938 -15.984 37 1 23.36 622 LEU A C 1
ATOM 4958 O O . LEU A 1 622 ? 23.016 -14.789 37.281 1 23.36 622 LEU A O 1
ATOM 4962 N N . VAL A 1 623 ? 22.047 -16.359 36.25 1 25.88 623 VAL A N 1
ATOM 4963 C CA . VAL A 1 623 ? 21.094 -15.281 36 1 25.88 623 VAL A CA 1
ATOM 4964 C C . VAL A 1 623 ? 20.344 -14.961 37.281 1 25.88 623 VAL A C 1
ATOM 4966 O O . VAL A 1 623 ? 19.719 -13.898 37.406 1 25.88 623 VAL A O 1
ATOM 4969 N N . LEU A 1 624 ? 20.234 -15.852 38.156 1 24.88 624 LEU A N 1
ATOM 4970 C CA . LEU A 1 624 ? 19.281 -15.742 39.25 1 24.88 624 LEU A CA 1
ATOM 4971 C C . LEU A 1 624 ? 19.766 -14.711 40.281 1 24.88 624 LEU A C 1
ATOM 4973 O O . LEU A 1 624 ? 18.969 -14.195 41.062 1 24.88 624 LEU A O 1
ATOM 4977 N N . ILE A 1 625 ? 21.062 -14.531 40.594 1 24.67 625 ILE A N 1
ATOM 4978 C CA . ILE A 1 625 ? 21.438 -13.867 41.844 1 24.67 625 ILE A CA 1
ATOM 4979 C C . ILE A 1 625 ? 21.203 -12.367 41.719 1 24.67 625 ILE A C 1
ATOM 4981 O O . ILE A 1 625 ? 20.766 -11.719 42.688 1 24.67 625 ILE A O 1
ATOM 4985 N N . ILE A 1 626 ? 21.609 -11.594 40.656 1 25.48 626 ILE A N 1
ATOM 4986 C CA . ILE A 1 626 ? 21.547 -10.148 40.812 1 25.48 626 ILE A CA 1
ATOM 4987 C C . ILE A 1 626 ? 20.094 -9.68 40.812 1 25.48 626 ILE A C 1
ATOM 4989 O O . ILE A 1 626 ? 19.812 -8.516 40.5 1 25.48 626 ILE A O 1
ATOM 4993 N N . SER A 1 627 ? 19.031 -10.523 41.062 1 23.89 627 SER A N 1
ATOM 4994 C CA . SER A 1 627 ? 17.734 -10.195 41.656 1 23.89 627 SER A CA 1
ATOM 4995 C C . SER A 1 627 ? 17.922 -9.422 42.969 1 23.89 627 SER A C 1
ATOM 4997 O O . SER A 1 627 ? 17.016 -8.695 43.406 1 23.89 627 SER A O 1
ATOM 4999 N N . SER A 1 628 ? 18.812 -9.82 43.938 1 25.02 628 SER A N 1
ATOM 5000 C CA . SER A 1 628 ? 18.656 -9.555 45.344 1 25.02 628 SER A CA 1
ATOM 5001 C C . SER A 1 628 ? 19.125 -8.148 45.719 1 25.02 628 SER A C 1
ATOM 5003 O O . SER A 1 628 ? 19.016 -7.727 46.875 1 25.02 628 SER A O 1
ATOM 5005 N N . LEU A 1 629 ? 20.078 -7.484 45.031 1 24.81 629 LEU A N 1
ATOM 5006 C CA . LEU A 1 629 ? 20.531 -6.246 45.656 1 24.81 629 LEU A CA 1
ATOM 5007 C C . LEU A 1 629 ? 19.531 -5.121 45.438 1 24.81 629 LEU A C 1
ATOM 5009 O O . LEU A 1 629 ? 19.719 -4.27 44.562 1 24.81 629 LEU A O 1
ATOM 5013 N N . ILE A 1 630 ? 18.203 -5.484 45.438 1 25.27 630 ILE A N 1
ATOM 5014 C CA . ILE A 1 630 ? 17.156 -4.48 45.656 1 25.27 630 ILE A CA 1
ATOM 5015 C C . ILE A 1 630 ? 17.422 -3.727 46.938 1 25.27 630 ILE A C 1
ATOM 5017 O O . ILE A 1 630 ? 16.891 -2.643 47.156 1 25.27 630 ILE A O 1
ATOM 5021 N N . MET A 1 631 ? 18.234 -4.395 48.031 1 23.08 631 MET A N 1
ATOM 5022 C CA . MET A 1 631 ? 18.172 -3.973 49.438 1 23.08 631 MET A CA 1
ATOM 5023 C C . MET A 1 631 ? 19.109 -2.805 49.688 1 23.08 631 MET A C 1
ATOM 5025 O O . MET A 1 631 ? 20.281 -2.84 49.312 1 23.08 631 MET A O 1
ATOM 5029 N N . MET B 1 1 ? 18.25 67.25 -55.125 1 25.22 1 MET B N 1
ATOM 5030 C CA . MET B 1 1 ? 17.766 67.125 -53.75 1 25.22 1 MET B CA 1
ATOM 5031 C C . MET B 1 1 ? 17.406 65.688 -53.438 1 25.22 1 MET B C 1
ATOM 5033 O O . MET B 1 1 ? 16.312 65.188 -53.781 1 25.22 1 MET B O 1
ATOM 5037 N N . LYS B 1 2 ? 18.25 64.688 -53.594 1 26.91 2 LYS B N 1
ATOM 5038 C CA . LYS B 1 2 ? 18.328 63.375 -54.219 1 26.91 2 LYS B CA 1
ATOM 5039 C C . LYS B 1 2 ? 17.859 62.281 -53.219 1 26.91 2 LYS B C 1
ATOM 5041 O O . LYS B 1 2 ? 18.062 62.438 -52 1 26.91 2 LYS B O 1
ATOM 5046 N N . PRO B 1 3 ? 16.891 61.375 -53.531 1 28.84 3 PRO B N 1
ATOM 5047 C CA . PRO B 1 3 ? 15.93 60.562 -52.781 1 28.84 3 PRO B CA 1
ATOM 5048 C C . PRO B 1 3 ? 16.609 59.5 -51.906 1 28.84 3 PRO B C 1
ATOM 5050 O O . PRO B 1 3 ? 17.484 58.781 -52.375 1 28.84 3 PRO B O 1
ATOM 5053 N N . PHE B 1 4 ? 16.984 59.781 -50.594 1 25.03 4 PHE B N 1
ATOM 5054 C CA . PHE B 1 4 ? 17.891 59.156 -49.656 1 25.03 4 PHE B CA 1
ATOM 5055 C C . PHE B 1 4 ? 17.328 57.844 -49.156 1 25.03 4 PHE B C 1
ATOM 5057 O O . PHE B 1 4 ? 16.203 57.75 -48.656 1 25.03 4 PHE B O 1
ATOM 5064 N N . LEU B 1 5 ? 17.641 56.656 -49.938 1 23.55 5 LEU B N 1
ATOM 5065 C CA . LEU B 1 5 ? 17.234 55.25 -49.875 1 23.55 5 LEU B CA 1
ATOM 5066 C C . LEU B 1 5 ? 17.578 54.656 -48.5 1 23.55 5 LEU B C 1
ATOM 5068 O O . LEU B 1 5 ? 18.75 54.594 -48.125 1 23.55 5 LEU B O 1
ATOM 5072 N N . ARG B 1 6 ? 16.703 54.906 -47.406 1 23.12 6 ARG B N 1
ATOM 5073 C CA . ARG B 1 6 ? 16.844 54.625 -45.969 1 23.12 6 ARG B CA 1
ATOM 5074 C C . ARG B 1 6 ? 16.891 53.125 -45.719 1 23.12 6 ARG B C 1
ATOM 5076 O O . ARG B 1 6 ? 15.953 52.406 -46.031 1 23.12 6 ARG B O 1
ATOM 5083 N N . ARG B 1 7 ? 18.016 52.375 -45.812 1 23.78 7 ARG B N 1
ATOM 5084 C CA . ARG B 1 7 ? 18.375 50.969 -45.781 1 23.78 7 ARG B CA 1
ATOM 5085 C C . ARG B 1 7 ? 18.016 50.344 -44.438 1 23.78 7 ARG B C 1
ATOM 5087 O O . ARG B 1 7 ? 18.484 50.781 -43.406 1 23.78 7 ARG B O 1
ATOM 5094 N N . GLY B 1 8 ? 16.797 49.781 -44.219 1 22.44 8 GLY B N 1
ATOM 5095 C CA . GLY B 1 8 ? 16.047 49.188 -43.125 1 22.44 8 GLY B CA 1
ATOM 5096 C C . GLY B 1 8 ? 16.734 48 -42.5 1 22.44 8 GLY B C 1
ATOM 5097 O O . GLY B 1 8 ? 16.891 46.969 -43.156 1 22.44 8 GLY B O 1
ATOM 5098 N N . ALA B 1 9 ? 17.844 48.062 -41.75 1 21.3 9 ALA B N 1
ATOM 5099 C CA . ALA B 1 9 ? 18.719 47.031 -41.188 1 21.3 9 ALA B CA 1
ATOM 5100 C C . ALA B 1 9 ? 17.953 46.125 -40.219 1 21.3 9 ALA B C 1
ATOM 5102 O O . ALA B 1 9 ? 17.422 46.594 -39.219 1 21.3 9 ALA B O 1
ATOM 5103 N N . LEU B 1 10 ? 17.234 45.062 -40.656 1 24.31 10 LEU B N 1
ATOM 5104 C CA . LEU B 1 10 ? 16.484 44.031 -39.969 1 24.31 10 LEU B CA 1
ATOM 5105 C C . LEU B 1 10 ? 17.375 43.281 -38.969 1 24.31 10 LEU B C 1
ATOM 5107 O O . LEU B 1 10 ? 18.312 42.594 -39.375 1 24.31 10 LEU B O 1
ATOM 5111 N N . SER B 1 11 ? 17.859 43.938 -37.938 1 23.45 11 SER B N 1
ATOM 5112 C CA . SER B 1 11 ? 18.656 43.281 -36.906 1 23.45 11 SER B CA 1
ATOM 5113 C C . SER B 1 11 ? 17.953 42.031 -36.375 1 23.45 11 SER B C 1
ATOM 5115 O O . SER B 1 11 ? 16.797 42.125 -35.906 1 23.45 11 SER B O 1
ATOM 5117 N N . GLY B 1 12 ? 18.203 40.875 -36.969 1 25.12 12 GLY B N 1
ATOM 5118 C CA . GLY B 1 12 ? 17.797 39.5 -36.688 1 25.12 12 GLY B CA 1
ATOM 5119 C C . GLY B 1 12 ? 18 39.094 -35.25 1 25.12 12 GLY B C 1
ATOM 5120 O O . GLY B 1 12 ? 19.141 39.062 -34.781 1 25.12 12 GLY B O 1
ATOM 5121 N N . LEU B 1 13 ? 17.125 39.594 -34.312 1 26.75 13 LEU B N 1
ATOM 5122 C CA . LEU B 1 13 ? 17.078 39.219 -32.906 1 26.75 13 LEU B CA 1
ATOM 5123 C C . LEU B 1 13 ? 17.078 37.719 -32.719 1 26.75 13 LEU B C 1
ATOM 5125 O O . LEU B 1 13 ? 16.109 37.031 -33.094 1 26.75 13 LEU B O 1
ATOM 5129 N N . ALA B 1 14 ? 18.266 37.031 -32.844 1 26.23 14 ALA B N 1
ATOM 5130 C CA . ALA B 1 14 ? 18.516 35.656 -32.469 1 26.23 14 ALA B CA 1
ATOM 5131 C C . ALA B 1 14 ? 18 35.344 -31.078 1 26.23 14 ALA B C 1
ATOM 5133 O O . ALA B 1 14 ? 18.5 35.906 -30.094 1 26.23 14 ALA B O 1
ATOM 5134 N N . VAL B 1 15 ? 16.688 35.219 -30.906 1 28.98 15 VAL B N 1
ATOM 5135 C CA . VAL B 1 15 ? 16.062 34.656 -29.719 1 28.98 15 VAL B CA 1
ATOM 5136 C C . VAL B 1 15 ? 16.797 33.406 -29.297 1 28.98 15 VAL B C 1
ATOM 5138 O O . VAL B 1 15 ? 16.781 32.406 -30.016 1 28.98 15 VAL B O 1
ATOM 5141 N N . VAL B 1 16 ? 18 33.562 -28.766 1 28.39 16 VAL B N 1
ATOM 5142 C CA . VAL B 1 16 ? 18.672 32.469 -28.078 1 28.39 16 VAL B CA 1
ATOM 5143 C C . VAL B 1 16 ? 17.703 31.766 -27.156 1 28.39 16 VAL B C 1
ATOM 5145 O O . VAL B 1 16 ? 17.219 32.344 -26.188 1 28.39 16 VAL B O 1
ATOM 5148 N N . PHE B 1 17 ? 16.875 30.922 -27.719 1 28.62 17 PHE B N 1
ATOM 5149 C CA . PHE B 1 17 ? 16.125 29.906 -26.984 1 28.62 17 PHE B CA 1
ATOM 5150 C C . PHE B 1 17 ? 17.047 29.156 -26.031 1 28.62 17 PHE B C 1
ATOM 5152 O O . PHE B 1 17 ? 17.875 28.344 -26.438 1 28.62 17 PHE B O 1
ATOM 5159 N N . ILE B 1 18 ? 17.531 29.828 -25 1 27.28 18 ILE B N 1
ATOM 5160 C CA . ILE B 1 18 ? 18.125 29.109 -23.875 1 27.28 18 ILE B CA 1
ATOM 5161 C C . ILE B 1 18 ? 17.219 27.969 -23.469 1 27.28 18 ILE B C 1
ATOM 5163 O O . ILE B 1 18 ? 16.094 28.188 -22.984 1 27.28 18 ILE B O 1
ATOM 5167 N N . LEU B 1 19 ? 17.234 26.922 -24.234 1 28.52 19 LEU B N 1
ATOM 5168 C CA . LEU B 1 19 ? 16.719 25.625 -23.781 1 28.52 19 LEU B CA 1
ATOM 5169 C C . LEU B 1 19 ? 17.203 25.312 -22.359 1 28.52 19 LEU B C 1
ATOM 5171 O O . LEU B 1 19 ? 18.375 25.031 -22.156 1 28.52 19 LEU B O 1
ATOM 5175 N N . LEU B 1 20 ? 16.688 26 -21.406 1 29.53 20 LEU B N 1
ATOM 5176 C CA . LEU B 1 20 ? 16.797 25.5 -20.047 1 29.53 20 LEU B CA 1
ATOM 5177 C C . LEU B 1 20 ? 16.484 24 -19.984 1 29.53 20 LEU B C 1
ATOM 5179 O O . LEU B 1 20 ? 15.336 23.594 -20.188 1 29.53 20 LEU B O 1
ATOM 5183 N N . CYS B 1 21 ? 17.359 23.203 -20.453 1 28.72 21 CYS B N 1
ATOM 5184 C CA . CYS B 1 21 ? 17.359 21.781 -20.109 1 28.72 21 CYS B CA 1
ATOM 5185 C C . CYS B 1 21 ? 17.062 21.594 -18.625 1 28.72 21 CYS B C 1
ATOM 5187 O O . CYS B 1 21 ? 17.938 21.766 -17.781 1 28.72 21 CYS B O 1
ATOM 5189 N N . VAL B 1 22 ? 15.883 21.891 -18.234 1 31.12 22 VAL B N 1
ATOM 5190 C CA . VAL B 1 22 ? 15.406 21.344 -16.969 1 31.12 22 VAL B CA 1
ATOM 5191 C C . VAL B 1 22 ? 15.719 19.844 -16.906 1 31.12 22 VAL B C 1
ATOM 5193 O O . VAL B 1 22 ? 15.141 19.062 -17.656 1 31.12 22 VAL B O 1
ATOM 5196 N N . MET B 1 23 ? 16.938 19.547 -16.781 1 30.91 23 MET B N 1
ATOM 5197 C CA . MET B 1 23 ? 17.219 18.188 -16.328 1 30.91 23 MET B CA 1
ATOM 5198 C C . MET B 1 23 ? 16.203 17.734 -15.281 1 30.91 23 MET B C 1
ATOM 5200 O O . MET B 1 23 ? 16.203 18.219 -14.148 1 30.91 23 MET B O 1
ATOM 5204 N N . LEU B 1 24 ? 15.078 17.375 -15.742 1 33.44 24 LEU B N 1
ATOM 5205 C CA . LEU B 1 24 ? 14.117 16.672 -14.891 1 33.44 24 LEU B CA 1
ATOM 5206 C C . LEU B 1 24 ? 14.742 15.422 -14.289 1 33.44 24 LEU B C 1
ATOM 5208 O O . LEU B 1 24 ? 14.875 14.406 -14.969 1 33.44 24 LEU B O 1
ATOM 5212 N N . ASN B 1 25 ? 15.727 15.602 -13.562 1 37.06 25 ASN B N 1
ATOM 5213 C CA . ASN B 1 25 ? 16.094 14.445 -12.75 1 37.06 25 ASN B CA 1
ATOM 5214 C C . ASN B 1 25 ? 14.859 13.812 -12.094 1 37.06 25 ASN B C 1
ATOM 5216 O O . ASN B 1 25 ? 14.117 14.492 -11.383 1 37.06 25 ASN B O 1
ATOM 5220 N N . PRO B 1 26 ? 14.523 12.766 -12.625 1 41.91 26 PRO B N 1
ATOM 5221 C CA . PRO B 1 26 ? 13.414 12.148 -11.891 1 41.91 26 PRO B CA 1
ATOM 5222 C C . PRO B 1 26 ? 13.734 11.945 -10.414 1 41.91 26 PRO B C 1
ATOM 5224 O O . PRO B 1 26 ? 14.664 11.219 -10.062 1 41.91 26 PRO B O 1
ATOM 5227 N N . LEU B 1 27 ? 13.57 12.969 -9.656 1 45.16 27 LEU B N 1
ATOM 5228 C CA . LEU B 1 27 ? 13.742 12.938 -8.203 1 45.16 27 LEU B CA 1
ATOM 5229 C C . LEU B 1 27 ? 12.859 11.859 -7.578 1 45.16 27 LEU B C 1
ATOM 5231 O O . LEU B 1 27 ? 11.633 11.906 -7.707 1 45.16 27 LEU B O 1
ATOM 5235 N N . VAL B 1 28 ? 13.555 10.742 -7.531 1 47.5 28 VAL B N 1
ATOM 5236 C CA . VAL B 1 28 ? 12.969 9.656 -6.746 1 47.5 28 VAL B CA 1
ATOM 5237 C C . VAL B 1 28 ? 12.766 10.117 -5.305 1 47.5 28 VAL B C 1
ATOM 5239 O O . VAL B 1 28 ? 13.711 10.562 -4.648 1 47.5 28 VAL B O 1
ATOM 5242 N N . LYS B 1 29 ? 11.68 10.516 -4.738 1 56.47 29 LYS B N 1
ATOM 5243 C CA . LYS B 1 29 ? 11.352 11.25 -3.523 1 56.47 29 LYS B CA 1
ATOM 5244 C C . LYS B 1 29 ? 10.859 10.312 -2.428 1 56.47 29 LYS B C 1
ATOM 5246 O O . LYS B 1 29 ? 10.086 9.391 -2.695 1 56.47 29 LYS B O 1
ATOM 5251 N N . ALA B 1 30 ? 11.531 10.102 -1.297 1 66.06 30 ALA B N 1
ATOM 5252 C CA . ALA B 1 30 ? 10.883 9.688 -0.057 1 66.06 30 ALA B CA 1
ATOM 5253 C C . ALA B 1 30 ? 9.703 10.594 0.273 1 66.06 30 ALA B C 1
ATOM 5255 O O . ALA B 1 30 ? 9.711 11.781 -0.051 1 66.06 30 ALA B O 1
ATOM 5256 N N . ASP B 1 31 ? 8.555 9.938 0.649 1 87.69 31 ASP B N 1
ATOM 5257 C CA . ASP B 1 31 ? 7.348 10.742 0.799 1 87.69 31 ASP B CA 1
ATOM 5258 C C . ASP B 1 31 ? 6.727 10.555 2.182 1 87.69 31 ASP B C 1
ATOM 5260 O O . ASP B 1 31 ? 6.945 9.531 2.83 1 87.69 31 ASP B O 1
ATOM 5264 N N . ILE B 1 32 ? 6.234 11.57 2.664 1 91.19 32 ILE B N 1
ATOM 5265 C CA . ILE B 1 32 ? 5.359 11.477 3.83 1 91.19 32 ILE B CA 1
ATOM 5266 C C . ILE B 1 32 ? 3.998 12.086 3.504 1 91.19 32 ILE B C 1
ATOM 5268 O O . ILE B 1 32 ? 3.918 13.164 2.914 1 91.19 32 ILE B O 1
ATOM 5272 N N . TYR B 1 33 ? 2.957 11.383 3.881 1 93.12 33 TYR B N 1
ATOM 5273 C CA . TYR B 1 33 ? 1.603 11.867 3.639 1 93.12 33 TYR B CA 1
ATOM 5274 C C . TYR B 1 33 ? 0.793 11.891 4.93 1 93.12 33 TYR B C 1
ATOM 5276 O O . TYR B 1 33 ? 0.676 10.875 5.617 1 93.12 33 TYR B O 1
ATOM 5284 N N . LEU B 1 34 ? 0.282 13.031 5.211 1 96.44 34 LEU B N 1
ATOM 5285 C CA . LEU B 1 34 ? -0.621 13.195 6.344 1 96.44 34 LEU B CA 1
ATOM 5286 C C . LEU B 1 34 ? -2.041 12.781 5.969 1 96.44 34 LEU B C 1
ATOM 5288 O O . LEU B 1 34 ? -2.561 13.203 4.934 1 96.44 34 LEU B O 1
ATOM 5292 N N . HIS B 1 35 ? -2.666 11.953 6.836 1 94.75 35 HIS B N 1
ATOM 5293 C CA . HIS B 1 35 ? -3.992 11.438 6.512 1 94.75 35 HIS B CA 1
ATOM 5294 C C . HIS B 1 35 ? -5.047 12 7.457 1 94.75 35 HIS B C 1
ATOM 5296 O O . HIS B 1 35 ? -6.223 12.102 7.094 1 94.75 35 HIS B O 1
ATOM 5302 N N . ASN B 1 36 ? -4.68 12.242 8.688 1 96.69 36 ASN B N 1
ATOM 5303 C CA . ASN B 1 36 ? -5.543 12.852 9.695 1 96.69 36 ASN B CA 1
ATOM 5304 C C . ASN B 1 36 ? -4.742 13.703 10.68 1 96.69 36 ASN B C 1
ATOM 5306 O O . ASN B 1 36 ? -3.824 13.211 11.336 1 96.69 36 ASN B O 1
ATOM 5310 N N . PRO B 1 37 ? -5.137 14.961 10.891 1 97.94 37 PRO B N 1
ATOM 5311 C CA . PRO B 1 37 ? -6.133 15.688 10.102 1 97.94 37 PRO B CA 1
ATOM 5312 C C . PRO B 1 37 ? -5.836 15.648 8.602 1 97.94 37 PRO B C 1
ATOM 5314 O O . PRO B 1 37 ? -4.766 15.195 8.195 1 97.94 37 PRO B O 1
ATOM 5317 N N . ARG B 1 38 ? -6.746 16.078 7.805 1 97.88 38 ARG B N 1
ATOM 5318 C CA . ARG B 1 38 ? -6.672 15.977 6.352 1 97.88 38 ARG B CA 1
ATOM 5319 C C . ARG B 1 38 ? -5.43 16.688 5.816 1 97.88 38 ARG B C 1
ATOM 5321 O O . ARG B 1 38 ? -5.305 17.906 5.934 1 97.88 38 ARG B O 1
ATOM 5328 N N . GLY B 1 39 ? -4.512 15.906 5.168 1 98.19 39 GLY B N 1
ATOM 5329 C CA . GLY B 1 39 ? -3.266 16.453 4.645 1 98.19 39 GLY B CA 1
ATOM 5330 C C . GLY B 1 39 ? -3.381 16.938 3.217 1 98.19 39 GLY B C 1
ATOM 5331 O O . GLY B 1 39 ? -4.031 16.297 2.385 1 98.19 39 GLY B O 1
ATOM 5332 N N . SER B 1 40 ? -2.707 18 2.928 1 98.19 40 SER B N 1
ATOM 5333 C CA . SER B 1 40 ? -2.895 18.656 1.637 1 98.19 40 SER B CA 1
ATOM 5334 C C . SER B 1 40 ? -1.845 18.188 0.629 1 98.19 40 SER B C 1
ATOM 5336 O O . SER B 1 40 ? -2.113 18.141 -0.573 1 98.19 40 SER B O 1
ATOM 5338 N N . ASN B 1 41 ? -0.618 17.938 1.093 1 97.81 41 ASN B N 1
ATOM 5339 C CA . ASN B 1 41 ? 0.517 17.766 0.19 1 97.81 41 ASN B CA 1
ATOM 5340 C C . ASN B 1 41 ? 0.681 18.969 -0.729 1 97.81 41 ASN B C 1
ATOM 5342 O O . ASN B 1 41 ? 0.97 18.812 -1.918 1 97.81 41 ASN B O 1
ATOM 5346 N N . ASP B 1 42 ? 0.322 20.047 -0.214 1 98.25 42 ASP B N 1
ATOM 5347 C CA . ASP B 1 42 ? 0.434 21.359 -0.853 1 98.25 42 ASP B CA 1
ATOM 5348 C C . ASP B 1 42 ? -0.616 21.516 -1.947 1 98.25 42 ASP B C 1
ATOM 5350 O O . ASP B 1 42 ? -0.474 22.375 -2.826 1 98.25 42 ASP B O 1
ATOM 5354 N N . ARG B 1 43 ? -1.633 20.688 -1.919 1 97.44 43 ARG B N 1
ATOM 5355 C CA . ARG B 1 43 ? -2.773 20.812 -2.82 1 97.44 43 ARG B CA 1
ATOM 5356 C C . ARG B 1 43 ? -3.756 21.859 -2.318 1 97.44 43 ARG B C 1
ATOM 5358 O O . ARG B 1 43 ? -3.65 22.328 -1.182 1 97.44 43 ARG B O 1
ATOM 5365 N N . ASN B 1 44 ? -4.664 22.172 -3.307 1 97.88 44 ASN B N 1
ATOM 5366 C CA . ASN B 1 44 ? -5.844 22.953 -2.938 1 97.88 44 ASN B CA 1
ATOM 5367 C C . ASN B 1 44 ? -7.082 22.484 -3.701 1 97.88 44 ASN B C 1
ATOM 5369 O O . ASN B 1 44 ? -7.422 21.297 -3.678 1 97.88 44 ASN B O 1
ATOM 5373 N N . CYS B 1 45 ? -7.836 23.391 -4.277 1 96.12 45 CYS B N 1
ATOM 5374 C CA . CYS B 1 45 ? -9.125 23.047 -4.879 1 96.12 45 CYS B CA 1
ATOM 5375 C C . CYS B 1 45 ? -8.961 22.688 -6.348 1 96.12 45 CYS B C 1
ATOM 5377 O O . CYS B 1 45 ? -9.484 23.359 -7.227 1 96.12 45 CYS B O 1
ATOM 5379 N N . GLU B 1 46 ? -8.336 21.578 -6.551 1 93.25 46 GLU B N 1
ATOM 5380 C CA . GLU B 1 46 ? -8.008 21.156 -7.91 1 93.25 46 GLU B CA 1
ATOM 5381 C C . GLU B 1 46 ? -8.781 19.906 -8.305 1 93.25 46 GLU B C 1
ATOM 5383 O O . GLU B 1 46 ? -9.031 19.031 -7.457 1 93.25 46 GLU B O 1
ATOM 5388 N N . PHE B 1 47 ? -9.039 19.75 -9.625 1 92.06 47 PHE B N 1
ATOM 5389 C CA . PHE B 1 47 ? -9.797 18.625 -10.148 1 92.06 47 PHE B CA 1
ATOM 5390 C C . PHE B 1 47 ? -8.867 17.562 -10.727 1 92.06 47 PHE B C 1
ATOM 5392 O O . PHE B 1 47 ? -9.305 16.719 -11.508 1 92.06 47 PHE B O 1
ATOM 5399 N N . ASN B 1 48 ? -7.617 17.672 -10.359 1 89.62 48 ASN B N 1
ATOM 5400 C CA . ASN B 1 48 ? -6.652 16.734 -10.938 1 89.62 48 ASN B CA 1
ATOM 5401 C C . ASN B 1 48 ? -6.156 15.727 -9.906 1 89.62 48 ASN B C 1
ATOM 5403 O O . ASN B 1 48 ? -6.145 16.016 -8.711 1 89.62 48 ASN B O 1
ATOM 5407 N N . ALA B 1 49 ? -5.762 14.578 -10.453 1 88.12 49 ALA B N 1
ATOM 5408 C CA . ALA B 1 49 ? -5.188 13.547 -9.586 1 88.12 49 ALA B CA 1
ATOM 5409 C C . ALA B 1 49 ? -3.838 13.992 -9.031 1 88.12 49 ALA B C 1
ATOM 5411 O O . ALA B 1 49 ? -3.49 13.672 -7.895 1 88.12 49 ALA B O 1
ATOM 5412 N N . ASN B 1 50 ? -3.098 14.703 -9.859 1 91.75 50 ASN B N 1
ATOM 5413 C CA . ASN B 1 50 ? -1.803 15.219 -9.43 1 91.75 50 ASN B CA 1
ATOM 5414 C C . ASN B 1 50 ? -1.886 16.688 -9.047 1 91.75 50 ASN B C 1
ATOM 5416 O O . ASN B 1 50 ? -2.617 17.453 -9.672 1 91.75 50 ASN B O 1
ATOM 5420 N N . ARG B 1 51 ? -1.119 17.031 -8.078 1 94.5 51 ARG B N 1
ATOM 5421 C CA . ARG B 1 51 ? -1.016 18.422 -7.645 1 94.5 51 ARG B CA 1
ATOM 5422 C C . ARG B 1 51 ? -0.612 19.312 -8.805 1 94.5 51 ARG B C 1
ATOM 5424 O O . ARG B 1 51 ? 0.273 18.969 -9.586 1 94.5 51 ARG B O 1
ATOM 5431 N N . ASN B 1 52 ? -1.159 20.516 -8.898 1 92.5 52 ASN B N 1
ATOM 5432 C CA . ASN B 1 52 ? -0.941 21.469 -9.984 1 92.5 52 ASN B CA 1
ATOM 5433 C C . ASN B 1 52 ? 0.353 22.25 -9.789 1 92.5 52 ASN B C 1
ATOM 5435 O O . ASN B 1 52 ? 1.073 22.516 -10.758 1 92.5 52 ASN B O 1
ATOM 5439 N N . ASN B 1 53 ? 0.517 22.734 -8.562 1 96.38 53 ASN B N 1
ATOM 5440 C CA . ASN B 1 53 ? 1.618 23.641 -8.25 1 96.38 53 ASN B CA 1
ATOM 5441 C C . ASN B 1 53 ? 2.348 23.203 -6.977 1 96.38 53 ASN B C 1
ATOM 5443 O O . ASN B 1 53 ? 1.783 23.266 -5.883 1 96.38 53 ASN B O 1
ATOM 5447 N N . ALA B 1 54 ? 3.566 22.938 -7.082 1 95.88 54 ALA B N 1
ATOM 5448 C CA . ALA B 1 54 ? 4.34 22.406 -5.957 1 95.88 54 ALA B CA 1
ATOM 5449 C C . ALA B 1 54 ? 4.938 23.547 -5.133 1 95.88 54 ALA B C 1
ATOM 5451 O O . ALA B 1 54 ? 5.559 23.312 -4.094 1 95.88 54 ALA B O 1
ATOM 5452 N N . ASN B 1 55 ? 4.766 24.828 -5.527 1 96.69 55 ASN B N 1
ATOM 5453 C CA . ASN B 1 55 ? 5.371 25.969 -4.852 1 96.69 55 ASN B CA 1
ATOM 5454 C C . ASN B 1 55 ? 4.328 26.797 -4.113 1 96.69 55 ASN B C 1
ATOM 5456 O O . ASN B 1 55 ? 4.602 27.938 -3.707 1 96.69 55 ASN B O 1
ATOM 5460 N N . ARG B 1 56 ? 3.25 26.266 -3.895 1 97.5 56 ARG B N 1
ATOM 5461 C CA . ARG B 1 56 ? 2.113 27.062 -3.441 1 97.5 56 ARG B CA 1
ATOM 5462 C C . ARG B 1 56 ? 2.336 27.578 -2.021 1 97.5 56 ARG B C 1
ATOM 5464 O O . ARG B 1 56 ? 2.441 28.781 -1.804 1 97.5 56 ARG B O 1
ATOM 5471 N N . LEU B 1 57 ? 2.516 26.641 -1.101 1 98.06 57 LEU B N 1
ATOM 5472 C CA . LEU B 1 57 ? 2.598 27.016 0.308 1 98.06 57 LEU B CA 1
ATOM 5473 C C . LEU B 1 57 ? 3.904 26.531 0.922 1 98.06 57 LEU B C 1
ATOM 5475 O O . LEU B 1 57 ? 4.492 27.203 1.77 1 98.06 57 LEU B O 1
ATOM 5479 N N . PHE B 1 58 ? 4.293 25.328 0.622 1 98.06 58 PHE B N 1
ATOM 5480 C CA . PHE B 1 58 ? 5.461 24.688 1.217 1 98.06 58 PHE B CA 1
ATOM 5481 C C . PHE B 1 58 ? 6.035 23.625 0.282 1 98.06 58 PHE B C 1
ATOM 5483 O O . PHE B 1 58 ? 5.34 23.141 -0.611 1 98.06 58 PHE B O 1
ATOM 5490 N N . ASP B 1 59 ? 7.316 23.328 0.459 1 97.5 59 ASP B N 1
ATOM 5491 C CA . ASP B 1 59 ? 7.953 22.234 -0.286 1 97.5 59 ASP B CA 1
ATOM 5492 C C . ASP B 1 59 ? 7.73 20.891 0.399 1 97.5 59 ASP B C 1
ATOM 5494 O O . ASP B 1 59 ? 8.414 20.562 1.365 1 97.5 59 ASP B O 1
ATOM 5498 N N . SER B 1 60 ? 6.766 20.172 -0.107 1 96.44 60 SER B N 1
ATOM 5499 C CA . SER B 1 60 ? 6.492 18.875 0.502 1 96.44 60 SER B CA 1
ATOM 5500 C C . SER B 1 60 ? 7.559 17.844 0.129 1 96.44 60 SER B C 1
ATOM 5502 O O . SER B 1 60 ? 7.801 16.906 0.873 1 96.44 60 SER B O 1
ATOM 5504 N N . GLN B 1 61 ? 8.086 17.984 -1.019 1 92.06 61 GLN B N 1
ATOM 5505 C CA . GLN B 1 61 ? 9.047 17.047 -1.603 1 92.06 61 GLN B CA 1
ATOM 5506 C C . GLN B 1 61 ? 8.398 15.695 -1.886 1 92.06 61 GLN B C 1
ATOM 5508 O O . GLN B 1 61 ? 9.102 14.711 -2.139 1 92.06 61 GLN B O 1
ATOM 5513 N N . ASN B 1 62 ? 7.098 15.57 -1.771 1 93 62 ASN B N 1
ATOM 5514 C CA . ASN B 1 62 ? 6.359 14.328 -1.984 1 93 62 ASN B CA 1
ATOM 5515 C C . ASN B 1 62 ? 5.93 14.172 -3.441 1 93 62 ASN B C 1
ATOM 5517 O O . ASN B 1 62 ? 5.961 15.141 -4.207 1 93 62 ASN B O 1
ATOM 5521 N N . ASN B 1 63 ? 5.523 12.953 -3.787 1 90.75 63 ASN B N 1
ATOM 5522 C CA . ASN B 1 63 ? 4.898 12.711 -5.082 1 90.75 63 ASN B CA 1
ATOM 5523 C C . ASN B 1 63 ? 3.617 13.523 -5.254 1 90.75 63 ASN B C 1
ATOM 5525 O O . ASN B 1 63 ? 2.826 13.641 -4.316 1 90.75 63 ASN B O 1
ATOM 5529 N N . ALA B 1 64 ? 3.432 13.984 -6.469 1 94.12 64 ALA B N 1
ATOM 5530 C CA . ALA B 1 64 ? 2.328 14.891 -6.754 1 94.12 64 ALA B CA 1
ATOM 5531 C C . ALA B 1 64 ? 0.982 14.188 -6.613 1 94.12 64 ALA B C 1
ATOM 5533 O O . ALA B 1 64 ? -0.06 14.836 -6.508 1 94.12 64 ALA B O 1
ATOM 5534 N N . ALA B 1 65 ? 0.976 12.883 -6.629 1 91.75 65 ALA B N 1
ATOM 5535 C CA . ALA B 1 65 ? -0.271 12.125 -6.586 1 91.75 65 ALA B CA 1
ATOM 5536 C C . ALA B 1 65 ? -0.827 12.062 -5.168 1 91.75 65 ALA B C 1
ATOM 5538 O O . ALA B 1 65 ? -1.991 11.703 -4.965 1 91.75 65 ALA B O 1
ATOM 5539 N N . GLY B 1 66 ? 0.014 12.359 -4.18 1 92.94 66 GLY B N 1
ATOM 5540 C CA . GLY B 1 66 ? -0.417 12.258 -2.795 1 92.94 66 GLY B CA 1
ATOM 5541 C C . GLY B 1 66 ? -1.227 13.461 -2.338 1 92.94 66 GLY B C 1
ATOM 5542 O O . GLY B 1 66 ? -1.399 14.422 -3.088 1 92.94 66 GLY B O 1
ATOM 5543 N N . GLY B 1 67 ? -1.818 13.289 -1.133 1 95.31 67 GLY B N 1
ATOM 5544 C CA . GLY B 1 67 ? -2.561 14.391 -0.531 1 95.31 67 GLY B CA 1
ATOM 5545 C C . GLY B 1 67 ? -4.027 14.398 -0.914 1 95.31 67 GLY B C 1
ATOM 5546 O O . GLY B 1 67 ? -4.48 13.539 -1.677 1 95.31 67 GLY B O 1
ATOM 5547 N N . TYR B 1 68 ? -4.719 15.336 -0.345 1 96.69 68 TYR B N 1
ATOM 5548 C CA . TYR B 1 68 ? -6.16 15.469 -0.519 1 96.69 68 TYR B CA 1
ATOM 5549 C C . TYR B 1 68 ? -6.523 16.859 -1.034 1 96.69 68 TYR B C 1
ATOM 5551 O O . TYR B 1 68 ? -5.895 17.844 -0.659 1 96.69 68 TYR B O 1
ATOM 5559 N N . ALA B 1 69 ? -7.52 16.906 -1.881 1 95.81 69 ALA B N 1
ATOM 5560 C CA . ALA B 1 69 ? -8.008 18.203 -2.346 1 95.81 69 ALA B CA 1
ATOM 5561 C C . ALA B 1 69 ? -8.656 18.984 -1.207 1 95.81 69 ALA B C 1
ATOM 5563 O O . ALA B 1 69 ? -8.992 18.422 -0.168 1 95.81 69 ALA B O 1
ATOM 5564 N N . CYS B 1 70 ? -8.891 20.234 -1.48 1 96.75 70 CYS B N 1
ATOM 5565 C CA . CYS B 1 70 ? -9.375 21.156 -0.454 1 96.75 70 CYS B CA 1
ATOM 5566 C C . CYS B 1 70 ? -10.688 20.656 0.142 1 96.75 70 CYS B C 1
ATOM 5568 O O . CYS B 1 70 ? -11.516 20.078 -0.562 1 96.75 70 CYS B O 1
ATOM 5570 N N . PRO B 1 71 ? -10.906 20.844 1.417 1 96.44 71 PRO B N 1
ATOM 5571 C CA . PRO B 1 71 ? -12.133 20.422 2.1 1 96.44 71 PRO B CA 1
ATOM 5572 C C . PRO B 1 71 ? -13.281 21.406 1.881 1 96.44 71 PRO B C 1
ATOM 5574 O O . PRO B 1 71 ? -13.766 22.016 2.836 1 96.44 71 PRO B O 1
ATOM 5577 N N . ARG B 1 72 ? -13.805 21.484 0.631 1 94.38 72 ARG B N 1
ATOM 5578 C CA . ARG B 1 72 ? -14.812 22.484 0.322 1 94.38 72 ARG B CA 1
ATOM 5579 C C . ARG B 1 72 ? -15.773 21.984 -0.755 1 94.38 72 ARG B C 1
ATOM 5581 O O . ARG B 1 72 ? -15.438 21.062 -1.513 1 94.38 72 ARG B O 1
ATOM 5588 N N . LYS B 1 73 ? -16.938 22.672 -0.791 1 94.38 73 LYS B N 1
ATOM 5589 C CA . LYS B 1 73 ? -17.844 22.609 -1.937 1 94.38 73 LYS B CA 1
ATOM 5590 C C . LYS B 1 73 ? -17.281 23.391 -3.123 1 94.38 73 LYS B C 1
ATOM 5592 O O . LYS B 1 73 ? -16.547 24.375 -2.941 1 94.38 73 LYS B O 1
ATOM 5597 N N . ILE B 1 74 ? -17.703 22.953 -4.246 1 94.5 74 ILE B N 1
ATOM 5598 C CA . ILE B 1 74 ? -17.281 23.641 -5.457 1 94.5 74 ILE B CA 1
ATOM 5599 C C . ILE B 1 74 ? -17.906 25.031 -5.492 1 94.5 74 ILE B C 1
ATOM 5601 O O . ILE B 1 74 ? -19.109 25.188 -5.27 1 94.5 74 ILE B O 1
ATOM 5605 N N . GLY B 1 75 ? -17.094 26.062 -5.703 1 94.12 75 GLY B N 1
ATOM 5606 C CA . GLY B 1 75 ? -17.609 27.406 -5.844 1 94.12 75 GLY B CA 1
ATOM 5607 C C . GLY B 1 75 ? -16.625 28.484 -5.418 1 94.12 75 GLY B C 1
ATOM 5608 O O . GLY B 1 75 ? -15.523 28.172 -4.957 1 94.12 75 GLY B O 1
ATOM 5609 N N . GLY B 1 76 ? -17.062 29.672 -5.613 1 94.62 76 GLY B N 1
ATOM 5610 C CA . GLY B 1 76 ? -16.25 30.812 -5.242 1 94.62 76 GLY B CA 1
ATOM 5611 C C . GLY B 1 76 ? -16.344 31.156 -3.768 1 94.62 76 GLY B C 1
ATOM 5612 O O . GLY B 1 76 ? -16.734 30.312 -2.951 1 94.62 76 GLY B O 1
ATOM 5613 N N . PRO B 1 77 ? -15.961 32.406 -3.436 1 94 77 PRO B N 1
ATOM 5614 C CA . PRO B 1 77 ? -15.883 32.812 -2.035 1 94 77 PRO B CA 1
ATOM 5615 C C . PRO B 1 77 ? -17.25 32.844 -1.342 1 94 77 PRO B C 1
ATOM 5617 O O . PRO B 1 77 ? -17.312 32.75 -0.114 1 94 77 PRO B O 1
ATOM 5620 N N . ASP B 1 78 ? -18.281 32.938 -2.111 1 94.38 78 ASP B N 1
ATOM 5621 C CA . ASP B 1 78 ? -19.625 33 -1.548 1 94.38 78 ASP B CA 1
ATOM 5622 C C . ASP B 1 78 ? -20.078 31.641 -1.057 1 94.38 78 ASP B C 1
ATOM 5624 O O . ASP B 1 78 ? -21.031 31.531 -0.283 1 94.38 78 ASP B O 1
ATOM 5628 N N . VAL B 1 79 ? -19.453 30.641 -1.53 1 93.75 79 VAL B N 1
ATOM 5629 C CA . VAL B 1 79 ? -19.719 29.281 -1.062 1 93.75 79 VAL B CA 1
ATOM 5630 C C . VAL B 1 79 ? -18.875 28.984 0.169 1 93.75 79 VAL B C 1
ATOM 5632 O O . VAL B 1 79 ? -17.656 28.812 0.065 1 93.75 79 VAL B O 1
ATOM 5635 N N . ILE B 1 80 ? -19.516 28.906 1.268 1 91.81 80 ILE B N 1
ATOM 5636 C CA . ILE B 1 80 ? -18.797 28.734 2.525 1 91.81 80 ILE B CA 1
ATOM 5637 C C . ILE B 1 80 ? -18.969 27.297 3.018 1 91.81 80 ILE B C 1
ATOM 5639 O O . ILE B 1 80 ? -20.094 26.812 3.164 1 91.81 80 ILE B O 1
ATOM 5643 N N . THR B 1 81 ? -17.906 26.609 3.166 1 93.94 81 THR B N 1
ATOM 5644 C CA . THR B 1 81 ? -17.844 25.328 3.873 1 93.94 81 THR B CA 1
ATOM 5645 C C . THR B 1 81 ? -17.156 25.5 5.227 1 93.94 81 THR B C 1
ATOM 5647 O O . THR B 1 81 ? -16.078 26.078 5.312 1 93.94 81 THR B O 1
ATOM 5650 N N . PRO B 1 82 ? -17.781 25.031 6.309 1 95.69 82 PRO B N 1
ATOM 5651 C CA . PRO B 1 82 ? -17.172 25.188 7.629 1 95.69 82 PRO B CA 1
ATOM 5652 C C . PRO B 1 82 ? -15.812 24.5 7.746 1 95.69 82 PRO B C 1
ATOM 5654 O O . PRO B 1 82 ? -15.523 23.562 6.984 1 95.69 82 PRO B O 1
ATOM 5657 N N . THR B 1 83 ? -15.047 25 8.68 1 96.25 83 THR B N 1
ATOM 5658 C CA . THR B 1 83 ? -13.734 24.453 8.961 1 96.25 83 THR B CA 1
ATOM 5659 C C . THR B 1 83 ? -13.797 23.484 10.141 1 96.25 83 THR B C 1
ATOM 5661 O O . THR B 1 83 ? -14.5 23.719 11.117 1 96.25 83 THR B O 1
ATOM 5664 N N . MET B 1 84 ? -13.016 22.406 10.062 1 98.12 84 MET B N 1
ATOM 5665 C CA . MET B 1 84 ? -12.953 21.469 11.172 1 98.12 84 MET B CA 1
ATOM 5666 C C . MET B 1 84 ? -12.406 22.141 12.43 1 98.12 84 MET B C 1
ATOM 5668 O O . MET B 1 84 ? -11.672 23.125 12.336 1 98.12 84 MET B O 1
ATOM 5672 N N . TYR B 1 85 ? -12.812 21.609 13.555 1 98.69 85 TYR B N 1
ATOM 5673 C CA . TYR B 1 85 ? -12.328 22.141 14.828 1 98.69 85 TYR B CA 1
ATOM 5674 C C . TYR B 1 85 ? -12.156 21.016 15.844 1 98.69 85 TYR B C 1
ATOM 5676 O O . TYR B 1 85 ? -12.758 19.953 15.719 1 98.69 85 TYR B O 1
ATOM 5684 N N . TYR B 1 86 ? -11.352 21.234 16.812 1 98.75 86 TYR B N 1
ATOM 5685 C CA . TYR B 1 86 ? -11.062 20.281 17.875 1 98.75 86 TYR B CA 1
ATOM 5686 C C . TYR B 1 86 ? -11.062 20.969 19.234 1 98.75 86 TYR B C 1
ATOM 5688 O O . TYR B 1 86 ? -10.57 22.078 19.375 1 98.75 86 TYR B O 1
ATOM 5696 N N . TYR B 1 87 ? -11.57 20.266 20.234 1 98.62 87 TYR B N 1
ATOM 5697 C CA . TYR B 1 87 ? -11.68 20.844 21.562 1 98.62 87 TYR B CA 1
ATOM 5698 C C . TYR B 1 87 ? -10.383 20.672 22.344 1 98.62 87 TYR B C 1
ATOM 5700 O O . TYR B 1 87 ? -9.727 19.641 22.25 1 98.62 87 TYR B O 1
ATOM 5708 N N . VAL B 1 88 ? -10.125 21.672 23.141 1 97.5 88 VAL B N 1
ATOM 5709 C CA . VAL B 1 88 ? -9.016 21.578 24.094 1 97.5 88 VAL B CA 1
ATOM 5710 C C . VAL B 1 88 ? -9.148 20.297 24.922 1 97.5 88 VAL B C 1
ATOM 5712 O O . VAL B 1 88 ? -10.227 19.984 25.422 1 97.5 88 VAL B O 1
ATOM 5715 N N . GLY B 1 89 ? -8.094 19.578 24.953 1 95.56 89 GLY B N 1
ATOM 5716 C CA . GLY B 1 89 ? -8.047 18.359 25.766 1 95.56 89 GLY B CA 1
ATOM 5717 C C . GLY B 1 89 ? -8.555 17.141 25.031 1 95.56 89 GLY B C 1
ATOM 5718 O O . GLY B 1 89 ? -8.398 16.016 25.516 1 95.56 89 GLY B O 1
ATOM 5719 N N . SER B 1 90 ? -9.18 17.312 23.953 1 97.62 90 SER B N 1
ATOM 5720 C CA . SER B 1 90 ? -9.648 16.156 23.188 1 97.62 90 SER B CA 1
ATOM 5721 C C . SER B 1 90 ? -8.484 15.383 22.594 1 97.62 90 SER B C 1
ATOM 5723 O O . SER B 1 90 ? -7.383 15.914 22.453 1 97.62 90 SER B O 1
ATOM 5725 N N . ILE B 1 91 ? -8.727 14.133 22.266 1 96.69 91 ILE B N 1
ATOM 5726 C CA . ILE B 1 91 ? -7.711 13.266 21.688 1 96.69 91 ILE B CA 1
ATOM 5727 C C . ILE B 1 91 ? -7.91 13.195 20.172 1 96.69 91 ILE B C 1
ATOM 5729 O O . ILE B 1 91 ? -8.945 12.727 19.688 1 96.69 91 ILE B O 1
ATOM 5733 N N . LEU B 1 92 ? -6.91 13.633 19.453 1 96.88 92 LEU B N 1
ATOM 5734 C CA . LEU B 1 92 ? -6.926 13.633 18 1 96.88 92 LEU B CA 1
ATOM 5735 C C . LEU B 1 92 ? -5.859 12.695 17.438 1 96.88 92 LEU B C 1
ATOM 5737 O O . LEU B 1 92 ? -4.664 12.93 17.641 1 96.88 92 LEU B O 1
ATOM 5741 N N . PRO B 1 93 ? -6.262 11.641 16.766 1 94.19 93 PRO B N 1
ATOM 5742 C CA . PRO B 1 93 ? -5.246 10.828 16.094 1 94.19 93 PRO B CA 1
ATOM 5743 C C . PRO B 1 93 ? -4.598 11.539 14.914 1 94.19 93 PRO B C 1
ATOM 5745 O O . PRO B 1 93 ? -5.285 11.906 13.961 1 94.19 93 PRO B O 1
ATOM 5748 N N . ILE B 1 94 ? -3.332 11.727 15 1 95.5 94 ILE B N 1
ATOM 5749 C CA . ILE B 1 94 ? -2.535 12.156 13.859 1 95.5 94 ILE B CA 1
ATOM 5750 C C . ILE B 1 94 ? -1.968 10.93 13.141 1 95.5 94 ILE B C 1
ATOM 5752 O O . ILE B 1 94 ? -1.178 10.18 13.711 1 95.5 94 ILE B O 1
ATOM 5756 N N . GLU B 1 95 ? -2.416 10.742 11.867 1 92 95 GLU B N 1
ATOM 5757 C CA . GLU B 1 95 ? -2.012 9.562 11.109 1 92 95 GLU B CA 1
ATOM 5758 C C . GLU B 1 95 ? -1.25 9.953 9.844 1 92 95 GLU B C 1
ATOM 5760 O O . GLU B 1 95 ? -1.593 10.938 9.188 1 92 95 GLU B O 1
ATOM 5765 N N . TRP B 1 96 ? -0.202 9.188 9.531 1 91 96 TRP B N 1
ATOM 5766 C CA . TRP B 1 96 ? 0.571 9.453 8.32 1 91 96 TRP B CA 1
ATOM 5767 C C . TRP B 1 96 ? 1.165 8.172 7.758 1 91 96 TRP B C 1
ATOM 5769 O O . TRP B 1 96 ? 1.124 7.121 8.406 1 91 96 TRP B O 1
ATOM 5779 N N . THR B 1 97 ? 1.608 8.234 6.508 1 86.38 97 THR B N 1
ATOM 5780 C CA . THR B 1 97 ? 2.455 7.215 5.898 1 86.38 97 THR B CA 1
ATOM 5781 C C . THR B 1 97 ? 3.809 7.801 5.5 1 86.38 97 THR B C 1
ATOM 5783 O O . THR B 1 97 ? 3.883 8.938 5.031 1 86.38 97 THR B O 1
ATOM 5786 N N . ALA B 1 98 ? 4.828 7.062 5.801 1 84.94 98 ALA B N 1
ATOM 5787 C CA . ALA B 1 98 ? 6.172 7.363 5.312 1 84.94 98 ALA B CA 1
ATOM 5788 C C . ALA B 1 98 ? 6.629 6.324 4.293 1 84.94 98 ALA B C 1
ATOM 5790 O O . ALA B 1 98 ? 6.566 5.117 4.555 1 84.94 98 ALA B O 1
ATOM 5791 N N . GLN B 1 99 ? 7.113 6.723 3.191 1 77.19 99 GLN B N 1
ATOM 5792 C CA . GLN B 1 99 ? 7.398 5.793 2.105 1 77.19 99 GLN B CA 1
ATOM 5793 C C . GLN B 1 99 ? 8.688 5.016 2.373 1 77.19 99 GLN B C 1
ATOM 5795 O O . GLN B 1 99 ? 8.758 3.816 2.094 1 77.19 99 GLN B O 1
ATOM 5800 N N . HIS B 1 100 ? 9.984 5.617 2.777 1 74.31 100 HIS B N 1
ATOM 5801 C CA . HIS B 1 100 ? 11.305 5.004 2.797 1 74.31 100 HIS B CA 1
ATOM 5802 C C . HIS B 1 100 ? 11.586 4.34 4.141 1 74.31 100 HIS B C 1
ATOM 5804 O O . HIS B 1 100 ? 12.742 4.078 4.48 1 74.31 100 HIS B O 1
ATOM 5810 N N . SER B 1 101 ? 10.688 4.148 5.016 1 75.94 101 SER B N 1
ATOM 5811 C CA . SER B 1 101 ? 10.781 3.436 6.285 1 75.94 101 SER B CA 1
ATOM 5812 C C . SER B 1 101 ? 11.109 4.387 7.434 1 75.94 101 SER B C 1
ATOM 5814 O O . SER B 1 101 ? 11.711 5.441 7.219 1 75.94 101 SER B O 1
ATOM 5816 N N . CYS B 1 102 ? 10.844 3.977 8.469 1 81.75 102 CYS B N 1
ATOM 5817 C CA . CYS B 1 102 ? 11.195 4.633 9.727 1 81.75 102 CYS B CA 1
ATOM 5818 C C . CYS B 1 102 ? 11.164 3.645 10.883 1 81.75 102 CYS B C 1
ATOM 5820 O O . CYS B 1 102 ? 10.227 2.854 11.008 1 81.75 102 CYS B O 1
ATOM 5822 N N . GLY B 1 103 ? 12.227 3.691 11.648 1 76.44 103 GLY B N 1
ATOM 5823 C CA . GLY B 1 103 ? 12.289 2.801 12.797 1 76.44 103 GLY B CA 1
ATOM 5824 C C . GLY B 1 103 ? 12.633 1.371 12.422 1 76.44 103 GLY B C 1
ATOM 5825 O O . GLY B 1 103 ? 12.562 0.471 13.266 1 76.44 103 GLY B O 1
ATOM 5826 N N . PHE B 1 104 ? 12.891 1.234 11.156 1 76.06 104 PHE B N 1
ATOM 5827 C CA . PHE B 1 104 ? 13.25 -0.084 10.648 1 76.06 104 PHE B CA 1
ATOM 5828 C C . PHE B 1 104 ? 14.758 -0.186 10.422 1 76.06 104 PHE B C 1
ATOM 5830 O O . PHE B 1 104 ? 15.461 0.823 10.453 1 76.06 104 PHE B O 1
ATOM 5837 N N . ARG B 1 105 ? 15.344 -1.248 10.266 1 75.88 105 ARG B N 1
ATOM 5838 C CA . ARG B 1 105 ? 16.766 -1.603 10.367 1 75.88 105 ARG B CA 1
ATOM 5839 C C . ARG B 1 105 ? 17.562 -0.958 9.242 1 75.88 105 ARG B C 1
ATOM 5841 O O . ARG B 1 105 ? 18.797 -0.982 9.258 1 75.88 105 ARG B O 1
ATOM 5848 N N . ASN B 1 106 ? 16.953 -0.195 8.359 1 80.5 106 ASN B N 1
ATOM 5849 C CA . ASN B 1 106 ? 17.719 0.226 7.191 1 80.5 106 ASN B CA 1
ATOM 5850 C C . ASN B 1 106 ? 18.078 1.71 7.254 1 80.5 106 ASN B C 1
ATOM 5852 O O . ASN B 1 106 ? 18.938 2.182 6.516 1 80.5 106 ASN B O 1
ATOM 5856 N N . THR B 1 107 ? 17.375 2.461 8.078 1 84.31 107 THR B N 1
ATOM 5857 C CA . THR B 1 107 ? 17.531 3.912 8.031 1 84.31 107 THR B CA 1
ATOM 5858 C C . THR B 1 107 ? 17.422 4.516 9.422 1 84.31 107 THR B C 1
ATOM 5860 O O . THR B 1 107 ? 16.859 3.898 10.328 1 84.31 107 THR B O 1
ATOM 5863 N N . PHE B 1 108 ? 18.016 5.676 9.547 1 88.19 108 PHE B N 1
ATOM 5864 C CA . PHE B 1 108 ? 17.672 6.582 10.633 1 88.19 108 PHE B CA 1
ATOM 5865 C C . PHE B 1 108 ? 16.594 7.57 10.188 1 88.19 108 PHE B C 1
ATOM 5867 O O . PHE B 1 108 ? 16.625 8.07 9.062 1 88.19 108 PHE B O 1
ATOM 5874 N N . CYS B 1 109 ? 15.68 7.734 11.008 1 90.25 109 CYS B N 1
ATOM 5875 C CA . CYS B 1 109 ? 14.688 8.75 10.688 1 90.25 109 CYS B CA 1
ATOM 5876 C C . CYS B 1 109 ? 14.281 9.531 11.938 1 90.25 109 CYS B C 1
ATOM 5878 O O . CYS B 1 109 ? 14.531 9.078 13.055 1 90.25 109 CYS B O 1
ATOM 5880 N N . ASN B 1 110 ? 13.805 10.711 11.734 1 93.06 110 ASN B N 1
ATOM 5881 C CA . ASN B 1 110 ? 13.133 11.531 12.734 1 93.06 110 ASN B CA 1
ATOM 5882 C C . ASN B 1 110 ? 11.812 12.078 12.211 1 93.06 110 ASN B C 1
ATOM 5884 O O . ASN B 1 110 ? 11.719 12.484 11.047 1 93.06 110 ASN B O 1
ATOM 5888 N N . ILE B 1 111 ? 10.859 11.969 13.062 1 95.12 111 ILE B N 1
ATOM 5889 C CA . ILE B 1 111 ? 9.578 12.594 12.75 1 95.12 111 ILE B CA 1
ATOM 5890 C C . ILE B 1 111 ? 9.297 13.711 13.758 1 95.12 111 ILE B C 1
ATOM 5892 O O . ILE B 1 111 ? 9.375 13.492 14.969 1 95.12 111 ILE B O 1
ATOM 5896 N N . VAL B 1 112 ? 9 14.852 13.25 1 97.88 112 VAL B N 1
ATOM 5897 C CA . VAL B 1 112 ? 8.617 15.984 14.094 1 97.88 112 VAL B CA 1
ATOM 5898 C C . VAL B 1 112 ? 7.195 16.422 13.75 1 97.88 112 VAL B C 1
ATOM 5900 O O . VAL B 1 112 ? 6.891 16.703 12.594 1 97.88 112 VAL B O 1
ATOM 5903 N N . ILE B 1 113 ? 6.359 16.453 14.727 1 98.38 113 ILE B N 1
ATOM 5904 C CA . ILE B 1 113 ? 4.984 16.922 14.57 1 98.38 113 ILE B CA 1
ATOM 5905 C C . ILE B 1 113 ? 4.832 18.281 15.227 1 98.38 113 ILE B C 1
ATOM 5907 O O . ILE B 1 113 ? 5.207 18.469 16.375 1 98.38 113 ILE B O 1
ATOM 5911 N N . GLN B 1 114 ? 4.293 19.234 14.484 1 98.75 114 GLN B N 1
ATOM 5912 C CA . GLN B 1 114 ? 4.164 20.609 14.961 1 98.75 114 GLN B CA 1
ATOM 5913 C C . GLN B 1 114 ? 2.838 21.219 14.516 1 98.75 114 GLN B C 1
ATOM 5915 O O . GLN B 1 114 ? 2.135 20.656 13.68 1 98.75 114 GLN B O 1
ATOM 5920 N N . TYR B 1 115 ? 2.488 22.297 15.148 1 98.44 115 TYR B N 1
ATOM 5921 C CA . TYR B 1 115 ? 1.352 23.094 14.703 1 98.44 115 TYR B CA 1
ATOM 5922 C C . TYR B 1 115 ? 1.63 24.594 14.875 1 98.44 115 TYR B C 1
ATOM 5924 O O . TYR B 1 115 ? 2.516 24.969 15.641 1 98.44 115 TYR B O 1
ATOM 5932 N N . MET B 1 116 ? 1.015 25.375 14.094 1 97.06 116 MET B N 1
ATOM 5933 C CA . MET B 1 116 ? 1.076 26.828 14.211 1 97.06 116 MET B CA 1
ATOM 5934 C C . MET B 1 116 ? -0.313 27.453 14.078 1 97.06 116 MET B C 1
ATOM 5936 O O . MET B 1 116 ? -1.174 26.906 13.383 1 97.06 116 MET B O 1
ATOM 5940 N N . CYS B 1 117 ? -0.514 28.484 14.805 1 96.88 117 CYS B N 1
ATOM 5941 C CA . CYS B 1 117 ? -1.779 29.219 14.781 1 96.88 117 CYS B CA 1
ATOM 5942 C C . CYS B 1 117 ? -1.549 30.703 14.578 1 96.88 117 CYS B C 1
ATOM 5944 O O . CYS B 1 117 ? -0.511 31.234 14.977 1 96.88 117 CYS B O 1
ATOM 5946 N N . ASP B 1 118 ? -2.391 31.312 13.852 1 95.06 118 ASP B N 1
ATOM 5947 C CA . ASP B 1 118 ? -2.375 32.75 13.633 1 95.06 118 ASP B CA 1
ATOM 5948 C C . ASP B 1 118 ? -3.779 33.281 13.359 1 95.06 118 ASP B C 1
ATOM 5950 O O . ASP B 1 118 ? -4.336 33.062 12.289 1 95.06 118 ASP B O 1
ATOM 5954 N N . ASP B 1 119 ? -4.246 34.156 14.242 1 93.75 119 ASP B N 1
ATOM 5955 C CA . ASP B 1 119 ? -5.617 34.625 14.133 1 93.75 119 ASP B CA 1
ATOM 5956 C C . ASP B 1 119 ? -5.66 36 13.461 1 93.75 119 ASP B C 1
ATOM 5958 O O . ASP B 1 119 ? -6.723 36.625 13.367 1 93.75 119 ASP B O 1
ATOM 5962 N N . THR B 1 120 ? -4.535 36.469 13.086 1 91.25 120 THR B N 1
ATOM 5963 C CA . THR B 1 120 ? -4.531 37.75 12.406 1 91.25 120 THR B CA 1
ATOM 5964 C C . THR B 1 120 ? -5.285 37.688 11.078 1 91.25 120 THR B C 1
ATOM 5966 O O . THR B 1 120 ? -5.211 36.656 10.383 1 91.25 120 THR B O 1
ATOM 5969 N N . SER B 1 121 ? -6.113 38.562 10.758 1 86.38 121 SER B N 1
ATOM 5970 C CA . SER B 1 121 ? -6.871 38.562 9.508 1 86.38 121 SER B CA 1
ATOM 5971 C C . SER B 1 121 ? -6.086 39.219 8.383 1 86.38 121 SER B C 1
ATOM 5973 O O . SER B 1 121 ? -5.543 40.312 8.547 1 86.38 121 SER B O 1
ATOM 5975 N N . PRO B 1 122 ? -5.969 38.688 7.141 1 88.31 122 PRO B N 1
ATOM 5976 C CA . PRO B 1 122 ? -6.637 37.438 6.77 1 88.31 122 PRO B CA 1
ATOM 5977 C C . PRO B 1 122 ? -5.855 36.219 7.207 1 88.31 122 PRO B C 1
ATOM 5979 O O . PRO B 1 122 ? -6.395 35.094 7.203 1 88.31 122 PRO B O 1
ATOM 5982 N N . GLY B 1 123 ? -4.656 36.344 7.738 1 85.25 123 GLY B N 1
ATOM 5983 C CA . GLY B 1 123 ? -3.842 35.406 8.469 1 85.25 123 GLY B CA 1
ATOM 5984 C C . GLY B 1 123 ? -3.725 34.062 7.773 1 85.25 123 GLY B C 1
ATOM 5985 O O . GLY B 1 123 ? -3.611 34 6.547 1 85.25 123 GLY B O 1
ATOM 5986 N N . LEU B 1 124 ? -3.582 32.938 8.523 1 95.12 124 LEU B N 1
ATOM 5987 C CA . LEU B 1 124 ? -3.426 31.562 8.055 1 95.12 124 LEU B CA 1
ATOM 5988 C C . LEU B 1 124 ? -4.648 31.109 7.262 1 95.12 124 LEU B C 1
ATOM 5990 O O . LEU B 1 124 ? -5.781 31.25 7.723 1 95.12 124 LEU B O 1
ATOM 5994 N N . ARG B 1 125 ? -4.402 30.625 6.078 1 97.25 125 ARG B N 1
ATOM 5995 C CA . ARG B 1 125 ? -5.496 30.219 5.199 1 97.25 125 ARG B CA 1
ATOM 5996 C C . ARG B 1 125 ? -5.004 29.281 4.102 1 97.25 125 ARG B C 1
ATOM 5998 O O . ARG B 1 125 ? -3.82 29.297 3.75 1 97.25 125 ARG B O 1
ATOM 6005 N N . ASP B 1 126 ? -5.93 28.516 3.506 1 97.62 126 ASP B N 1
ATOM 6006 C CA . ASP B 1 126 ? -5.59 27.531 2.482 1 97.62 126 ASP B CA 1
ATOM 6007 C C . ASP B 1 126 ? -5.676 28.141 1.085 1 97.62 126 ASP B C 1
ATOM 6009 O O . ASP B 1 126 ? -5.059 27.641 0.144 1 97.62 126 ASP B O 1
ATOM 6013 N N . GLY B 1 127 ? -6.305 29.156 0.875 1 97.5 127 GLY B N 1
ATOM 6014 C CA . GLY B 1 127 ? -6.648 29.734 -0.417 1 97.5 127 GLY B CA 1
ATOM 6015 C C . GLY B 1 127 ? -8.07 29.438 -0.842 1 97.5 127 GLY B C 1
ATOM 6016 O O . GLY B 1 127 ? -8.516 28.281 -0.791 1 97.5 127 GLY B O 1
ATOM 6017 N N . THR B 1 128 ? -8.805 30.469 -1.193 1 96.94 128 THR B N 1
ATOM 6018 C CA . THR B 1 128 ? -10.211 30.344 -1.583 1 96.94 128 THR B CA 1
ATOM 6019 C C . THR B 1 128 ? -10.375 30.594 -3.078 1 96.94 128 THR B C 1
ATOM 6021 O O . THR B 1 128 ? -10 31.656 -3.582 1 96.94 128 THR B O 1
ATOM 6024 N N . PRO B 1 129 ? -10.992 29.703 -3.748 1 97.12 129 PRO B N 1
ATOM 6025 C CA . PRO B 1 129 ? -11.227 29.906 -5.18 1 97.12 129 PRO B CA 1
ATOM 6026 C C . PRO B 1 129 ? -12.086 31.141 -5.457 1 97.12 129 PRO B C 1
ATOM 6028 O O . PRO B 1 129 ? -13 31.453 -4.695 1 97.12 129 PRO B O 1
ATOM 6031 N N . GLU B 1 130 ? -11.836 31.75 -6.676 1 97.12 130 GLU B N 1
ATOM 6032 C CA . GLU B 1 130 ? -12.633 32.906 -7.098 1 97.12 130 GLU B CA 1
ATOM 6033 C C . GLU B 1 130 ? -13.906 32.438 -7.812 1 97.12 130 GLU B C 1
ATOM 6035 O O . GLU B 1 130 ? -14.875 33.219 -7.902 1 97.12 130 GLU B O 1
ATOM 6040 N N . SER B 1 131 ? -13.836 31.297 -8.359 1 95.94 131 SER B N 1
ATOM 6041 C CA . SER B 1 131 ? -14.953 30.688 -9.062 1 95.94 131 SER B CA 1
ATOM 6042 C C . SER B 1 131 ? -14.875 29.156 -9.008 1 95.94 131 SER B C 1
ATOM 6044 O O . SER B 1 131 ? -13.922 28.609 -8.469 1 95.94 131 SER B O 1
ATOM 6046 N N . GLU B 1 132 ? -15.836 28.531 -9.578 1 91.31 132 GLU B N 1
ATOM 6047 C CA . GLU B 1 132 ? -15.906 27.078 -9.594 1 91.31 132 GLU B CA 1
ATOM 6048 C C . GLU B 1 132 ? -14.742 26.484 -10.375 1 91.31 132 GLU B C 1
ATOM 6050 O O . GLU B 1 132 ? -14.328 25.344 -10.109 1 91.31 132 GLU B O 1
ATOM 6055 N N . ASN B 1 133 ? -14.203 27.203 -11.258 1 91 133 ASN B N 1
ATOM 6056 C CA . ASN B 1 133 ? -13.156 26.672 -12.125 1 91 133 ASN B CA 1
ATOM 6057 C C . ASN B 1 133 ? -11.773 27.125 -11.688 1 91 133 ASN B C 1
ATOM 6059 O O . ASN B 1 133 ? -10.773 26.812 -12.336 1 91 133 ASN B O 1
ATOM 6063 N N . ASP B 1 134 ? -11.703 27.859 -10.688 1 95.81 134 ASP B N 1
ATOM 6064 C CA . ASP B 1 134 ? -10.438 28.359 -10.148 1 95.81 134 ASP B CA 1
ATOM 6065 C C . ASP B 1 134 ? -9.898 27.422 -9.07 1 95.81 134 ASP B C 1
ATOM 6067 O O . ASP B 1 134 ? -10.5 27.281 -8 1 95.81 134 ASP B O 1
ATOM 6071 N N . PRO B 1 135 ? -8.766 26.859 -9.25 1 96.12 135 PRO B N 1
ATOM 6072 C CA . PRO B 1 135 ? -8.234 25.953 -8.227 1 96.12 135 PRO B CA 1
ATOM 6073 C C . PRO B 1 135 ? -7.559 26.703 -7.078 1 96.12 135 PRO B C 1
ATOM 6075 O O . PRO B 1 135 ? -7.27 26.094 -6.039 1 96.12 135 PRO B O 1
ATOM 6078 N N . ALA B 1 136 ? -7.234 27.969 -7.289 1 97.62 136 ALA B N 1
ATOM 6079 C CA . ALA B 1 136 ? -6.559 28.797 -6.297 1 97.62 136 ALA B CA 1
ATOM 6080 C C . ALA B 1 136 ? -5.219 28.188 -5.891 1 97.62 136 ALA B C 1
ATOM 6082 O O . ALA B 1 136 ? -4.93 28.047 -4.699 1 97.62 136 ALA B O 1
ATOM 6083 N N . THR B 1 137 ? -4.438 27.844 -6.805 1 97.56 137 THR B N 1
ATOM 6084 C CA . THR B 1 137 ? -3.197 27.125 -6.527 1 97.56 137 THR B CA 1
ATOM 6085 C C . THR B 1 137 ? -1.987 28.016 -6.801 1 97.56 137 THR B C 1
ATOM 6087 O O . THR B 1 137 ? -0.849 27.547 -6.793 1 97.56 137 THR B O 1
ATOM 6090 N N . ASP B 1 138 ? -2.219 29.297 -7.035 1 96.75 138 ASP B N 1
ATOM 6091 C CA . ASP B 1 138 ? -1.096 30.188 -7.305 1 96.75 138 ASP B CA 1
ATOM 6092 C C . ASP B 1 138 ? -0.286 30.453 -6.039 1 96.75 138 ASP B C 1
ATOM 6094 O O . ASP B 1 138 ? -0.839 30.469 -4.938 1 96.75 138 ASP B O 1
ATOM 6098 N N . THR B 1 139 ? 0.972 30.672 -6.242 1 97.69 139 THR B N 1
ATOM 6099 C CA . THR B 1 139 ? 1.854 31.031 -5.137 1 97.69 139 THR B CA 1
ATOM 6100 C C . THR B 1 139 ? 1.638 32.469 -4.715 1 97.69 139 THR B C 1
ATOM 6102 O O . THR B 1 139 ? 1.548 33.375 -5.559 1 97.69 139 THR B O 1
ATOM 6105 N N . ILE B 1 140 ? 1.574 32.719 -3.492 1 97.25 140 ILE B N 1
ATOM 6106 C CA . ILE B 1 140 ? 1.344 34.031 -2.928 1 97.25 140 ILE B CA 1
ATOM 6107 C C . ILE B 1 140 ? 2.562 34.938 -3.176 1 97.25 140 ILE B C 1
ATOM 6109 O O . ILE B 1 140 ? 3.689 34.438 -3.264 1 97.25 140 ILE B O 1
ATOM 6113 N N . ASP B 1 141 ? 2.34 36.219 -3.34 1 96.06 141 ASP B N 1
ATOM 6114 C CA . ASP B 1 141 ? 3.4 37.219 -3.385 1 96.06 141 ASP B CA 1
ATOM 6115 C C . ASP B 1 141 ? 3.074 38.406 -2.48 1 96.06 141 ASP B C 1
ATOM 6117 O O . ASP B 1 141 ? 2.047 38.406 -1.798 1 96.06 141 ASP B O 1
ATOM 6121 N N . GLU B 1 142 ? 4.004 39.312 -2.395 1 95.31 142 GLU B N 1
ATOM 6122 C CA . GLU B 1 142 ? 3.861 40.438 -1.452 1 95.31 142 GLU B CA 1
ATOM 6123 C C . GLU B 1 142 ? 2.627 41.281 -1.765 1 95.31 142 GLU B C 1
ATOM 6125 O O . GLU B 1 142 ? 1.903 41.688 -0.854 1 95.31 142 GLU B O 1
ATOM 6130 N N . LYS B 1 143 ? 2.342 41.469 -3.041 1 96 143 LYS B N 1
ATOM 6131 C CA . LYS B 1 143 ? 1.199 42.281 -3.467 1 96 143 LYS B CA 1
ATOM 6132 C C . LYS B 1 143 ? -0.116 41.625 -3.076 1 96 143 LYS B C 1
ATOM 6134 O O . LYS B 1 143 ? -1.103 42.312 -2.787 1 96 143 LYS B O 1
ATOM 6139 N N . ASN B 1 144 ? -0.102 40.312 -3.041 1 95.62 144 ASN B N 1
ATOM 6140 C CA . ASN B 1 144 ? -1.317 39.562 -2.801 1 95.62 144 ASN B CA 1
ATOM 6141 C C . ASN B 1 144 ? -1.345 38.969 -1.389 1 95.62 144 ASN B C 1
ATOM 6143 O O . ASN B 1 144 ? -2.117 38.062 -1.104 1 95.62 144 ASN B O 1
ATOM 6147 N N . ASN B 1 145 ? -0.551 39.469 -0.539 1 95.31 145 ASN B N 1
ATOM 6148 C CA . ASN B 1 145 ? -0.414 38.938 0.812 1 95.31 145 ASN B CA 1
ATOM 6149 C C . ASN B 1 145 ? -1.737 38.969 1.569 1 95.31 145 ASN B C 1
ATOM 6151 O O . ASN B 1 145 ? -1.983 38.156 2.447 1 95.31 145 ASN B O 1
ATOM 6155 N N . ASN B 1 146 ? -2.584 39.938 1.233 1 95.25 146 ASN B N 1
ATOM 6156 C CA . ASN B 1 146 ? -3.855 40.062 1.934 1 95.25 146 ASN B CA 1
ATOM 6157 C C . ASN B 1 146 ? -5.016 39.531 1.098 1 95.25 146 ASN B C 1
ATOM 6159 O O . ASN B 1 146 ? -6.18 39.688 1.478 1 95.25 146 ASN B O 1
ATOM 6163 N N . ASN B 1 147 ? -4.746 39 -0.035 1 96.25 147 ASN B N 1
ATOM 6164 C CA . ASN B 1 147 ? -5.754 38.406 -0.905 1 96.25 147 ASN B CA 1
ATOM 6165 C C . ASN B 1 147 ? -6.082 36.969 -0.486 1 96.25 147 ASN B C 1
ATOM 6167 O O . ASN B 1 147 ? -5.223 36.094 -0.533 1 96.25 147 ASN B O 1
ATOM 6171 N N . THR B 1 148 ? -7.285 36.719 -0.165 1 95.88 148 THR B N 1
ATOM 6172 C CA . THR B 1 148 ? -7.703 35.469 0.443 1 95.88 148 THR B CA 1
ATOM 6173 C C . THR B 1 148 ? -7.727 34.344 -0.593 1 95.88 148 THR B C 1
ATOM 6175 O O . THR B 1 148 ? -7.816 33.156 -0.24 1 95.88 148 THR B O 1
ATOM 6178 N N . ARG B 1 149 ? -7.641 34.625 -1.849 1 97.44 149 ARG B N 1
ATOM 6179 C CA . ARG B 1 149 ? -7.516 33.594 -2.879 1 97.44 149 ARG B CA 1
ATOM 6180 C C . ARG B 1 149 ? -6.242 32.781 -2.689 1 97.44 149 ARG B C 1
ATOM 6182 O O . ARG B 1 149 ? -6.203 31.578 -3.016 1 97.44 149 ARG B O 1
ATOM 6189 N N . TYR B 1 150 ? -5.23 33.5 -2.209 1 97.94 150 TYR B N 1
ATOM 6190 C CA . TYR B 1 150 ? -3.926 32.875 -2.033 1 97.94 150 TYR B CA 1
ATOM 6191 C C . TYR B 1 150 ? -3.803 32.25 -0.646 1 97.94 150 TYR B C 1
ATOM 6193 O O . TYR B 1 150 ? -4.184 32.875 0.352 1 97.94 150 TYR B O 1
ATOM 6201 N N . GLY B 1 151 ? -3.285 31.047 -0.629 1 97.75 151 GLY B N 1
ATOM 6202 C CA . GLY B 1 151 ? -3.029 30.406 0.647 1 97.75 151 GLY B CA 1
ATOM 6203 C C . GLY B 1 151 ? -1.822 30.969 1.371 1 97.75 151 GLY B C 1
ATOM 6204 O O . GLY B 1 151 ? -0.925 31.531 0.745 1 97.75 151 GLY B O 1
ATOM 6205 N N . MET B 1 152 ? -1.824 30.828 2.662 1 97.75 152 MET B N 1
ATOM 6206 C CA . MET B 1 152 ? -0.741 31.266 3.543 1 97.75 152 MET B CA 1
ATOM 6207 C C . MET B 1 152 ? -0.667 30.375 4.785 1 97.75 152 MET B C 1
ATOM 6209 O O . MET B 1 152 ? -1.562 30.422 5.633 1 97.75 152 MET B O 1
ATOM 6213 N N . HIS B 1 153 ? 0.418 29.656 4.918 1 97.69 153 HIS B N 1
ATOM 6214 C CA . HIS B 1 153 ? 0.583 28.781 6.074 1 97.69 153 HIS B CA 1
ATOM 6215 C C . HIS B 1 153 ? 1.702 29.281 6.984 1 97.69 153 HIS B C 1
ATOM 6217 O O . HIS B 1 153 ? 1.892 28.75 8.086 1 97.69 153 HIS B O 1
ATOM 6223 N N . GLU B 1 154 ? 2.477 30.203 6.57 1 97 154 GLU B N 1
ATOM 6224 C CA . GLU B 1 154 ? 3.473 30.938 7.344 1 97 154 GLU B CA 1
ATOM 6225 C C . GLU B 1 154 ? 3.43 32.438 7.023 1 97 154 GLU B C 1
ATOM 6227 O O . GLU B 1 154 ? 3.215 32.812 5.871 1 97 154 GLU B O 1
ATOM 6232 N N . PRO B 1 155 ? 3.686 33.25 8 1 95.25 155 PRO B N 1
ATOM 6233 C CA . PRO B 1 155 ? 3.596 34.688 7.75 1 95.25 155 PRO B CA 1
ATOM 6234 C C . PRO B 1 155 ? 4.727 35.219 6.867 1 95.25 155 PRO B C 1
ATOM 6236 O O . PRO B 1 155 ? 5.855 34.719 6.945 1 95.25 155 PRO B O 1
ATOM 6239 N N . MET B 1 156 ? 4.41 36.25 6.125 1 96.06 156 MET B N 1
ATOM 6240 C CA . MET B 1 156 ? 5.395 36.875 5.246 1 96.06 156 MET B CA 1
ATOM 6241 C C . MET B 1 156 ? 6.586 37.375 6.047 1 96.06 156 MET B C 1
ATOM 6243 O O . MET B 1 156 ? 7.73 37.25 5.617 1 96.06 156 MET B O 1
ATOM 6247 N N . GLU B 1 157 ? 6.332 37.938 7.191 1 94.56 157 GLU B N 1
ATOM 6248 C CA . GLU B 1 157 ? 7.391 38.5 8.023 1 94.56 157 GLU B CA 1
ATOM 6249 C C . GLU B 1 157 ? 8.391 37.438 8.438 1 94.56 157 GLU B C 1
ATOM 6251 O O . GLU B 1 157 ? 9.594 37.688 8.547 1 94.56 157 GLU B O 1
ATOM 6256 N N . TYR B 1 158 ? 7.879 36.312 8.719 1 96.25 158 TYR B N 1
ATOM 6257 C CA . TYR B 1 158 ? 8.742 35.219 9.078 1 96.25 158 TYR B CA 1
ATOM 6258 C C . TYR B 1 158 ? 9.688 34.875 7.93 1 96.25 158 TYR B C 1
ATOM 6260 O O . TYR B 1 158 ? 10.891 34.656 8.141 1 96.25 158 TYR B O 1
ATOM 6268 N N . TYR B 1 159 ? 9.133 34.812 6.758 1 97.25 159 TYR B N 1
ATOM 6269 C CA . TYR B 1 159 ? 9.938 34.531 5.57 1 97.25 159 TYR B CA 1
ATOM 6270 C C . TYR B 1 159 ? 10.969 35.625 5.348 1 97.25 159 TYR B C 1
ATOM 6272 O O . TYR B 1 159 ? 12.109 35.344 4.961 1 97.25 159 TYR B O 1
ATOM 6280 N N . LYS B 1 160 ? 10.594 36.844 5.465 1 96.88 160 LYS B N 1
ATOM 6281 C CA . LYS B 1 160 ? 11.508 37.938 5.266 1 96.88 160 LYS B CA 1
ATOM 6282 C C . LYS B 1 160 ? 12.727 37.844 6.18 1 96.88 160 LYS B C 1
ATOM 6284 O O . LYS B 1 160 ? 13.859 38.094 5.758 1 96.88 160 LYS B O 1
ATOM 6289 N N . LYS B 1 161 ? 12.477 37.438 7.391 1 97.62 161 LYS B N 1
ATOM 6290 C CA . LYS B 1 161 ? 13.594 37.219 8.312 1 97.62 161 LYS B CA 1
ATOM 6291 C C . LYS B 1 161 ? 14.5 36.094 7.809 1 97.62 161 LYS B C 1
ATOM 6293 O O . LYS B 1 161 ? 15.727 36.25 7.828 1 97.62 161 LYS B O 1
ATOM 6298 N N . CYS B 1 162 ? 13.867 35.062 7.395 1 97.88 162 CYS B N 1
ATOM 6299 C CA . CYS B 1 162 ? 14.594 33.938 6.867 1 97.88 162 CYS B CA 1
ATOM 6300 C C . CYS B 1 162 ? 15.391 34.312 5.625 1 97.88 162 CYS B C 1
ATOM 6302 O O . CYS B 1 162 ? 16.531 33.875 5.449 1 97.88 162 CYS B O 1
ATOM 6304 N N . ASN B 1 163 ? 14.805 35.062 4.77 1 97.69 163 ASN B N 1
ATOM 6305 C CA . ASN B 1 163 ? 15.391 35.469 3.492 1 97.69 163 ASN B CA 1
ATOM 6306 C C . ASN B 1 163 ? 16.484 36.5 3.674 1 97.69 163 ASN B C 1
ATOM 6308 O O . ASN B 1 163 ? 17.297 36.719 2.773 1 97.69 163 ASN B O 1
ATOM 6312 N N . THR B 1 164 ? 16.531 37.156 4.781 1 97.81 164 THR B N 1
ATOM 6313 C CA . THR B 1 164 ? 17.531 38.188 5.051 1 97.81 164 THR B CA 1
ATOM 6314 C C . THR B 1 164 ? 18.719 37.594 5.824 1 97.81 164 THR B C 1
ATOM 6316 O O . THR B 1 164 ? 19.875 37.875 5.488 1 97.81 164 THR B O 1
ATOM 6319 N N . ARG B 1 165 ? 18.438 36.812 6.777 1 97.38 165 ARG B N 1
ATOM 6320 C CA . ARG B 1 165 ? 19.469 36.25 7.652 1 97.38 165 ARG B CA 1
ATOM 6321 C C . ARG B 1 165 ? 20.328 35.25 6.898 1 97.38 165 ARG B C 1
ATOM 6323 O O . ARG B 1 165 ? 19.828 34.438 6.129 1 97.38 165 ARG B O 1
ATOM 6330 N N . ARG B 1 166 ? 21.547 35.281 7.25 1 95.5 166 ARG B N 1
ATOM 6331 C CA . ARG B 1 166 ? 22.469 34.312 6.656 1 95.5 166 ARG B CA 1
ATOM 6332 C C . ARG B 1 166 ? 22.203 32.906 7.211 1 95.5 166 ARG B C 1
ATOM 6334 O O . ARG B 1 166 ? 21.891 32.75 8.391 1 95.5 166 ARG B O 1
ATOM 6341 N N . ARG B 1 167 ? 22.359 32.031 6.34 1 94.19 167 ARG B N 1
ATOM 6342 C CA . ARG B 1 167 ? 22.219 30.625 6.754 1 94.19 167 ARG B CA 1
ATOM 6343 C C . ARG B 1 167 ? 23.297 30.25 7.762 1 94.19 167 ARG B C 1
ATOM 6345 O O . ARG B 1 167 ? 24.344 30.875 7.82 1 94.19 167 ARG B O 1
ATOM 6352 N N . ASN B 1 168 ? 23 29.25 8.516 1 93.31 168 ASN B N 1
ATOM 6353 C CA . ASN B 1 168 ? 23.984 28.656 9.398 1 93.31 168 ASN B CA 1
ATOM 6354 C C . ASN B 1 168 ? 25.047 27.891 8.609 1 93.31 168 ASN B C 1
ATOM 6356 O O . ASN B 1 168 ? 24.75 26.828 8.047 1 93.31 168 ASN B O 1
ATOM 6360 N N . ASN B 1 169 ? 26.203 28.297 8.641 1 89 169 ASN B N 1
ATOM 6361 C CA . ASN B 1 169 ? 27.281 27.719 7.836 1 89 169 ASN B CA 1
ATOM 6362 C C . ASN B 1 169 ? 27.844 26.469 8.477 1 89 169 ASN B C 1
ATOM 6364 O O . ASN B 1 169 ? 28.672 25.781 7.875 1 89 169 ASN B O 1
ATOM 6368 N N . GLY B 1 170 ? 27.406 26.125 9.641 1 87.75 170 GLY B N 1
ATOM 6369 C CA . GLY B 1 170 ? 27.859 24.906 10.305 1 87.75 170 GLY B CA 1
ATOM 6370 C C . GLY B 1 170 ? 27.094 23.672 9.875 1 87.75 170 GLY B C 1
ATOM 6371 O O . GLY B 1 170 ? 27.422 22.562 10.281 1 87.75 170 GLY B O 1
ATOM 6372 N N . LEU B 1 171 ? 26.25 23.859 8.984 1 87.44 171 LEU B N 1
ATOM 6373 C CA . LEU B 1 171 ? 25.328 22.781 8.641 1 87.44 171 LEU B CA 1
ATOM 6374 C C . LEU B 1 171 ? 25.953 21.828 7.621 1 87.44 171 LEU B C 1
ATOM 6376 O O . LEU B 1 171 ? 26.844 22.234 6.863 1 87.44 171 LEU B O 1
ATOM 6380 N N . TYR B 1 172 ? 25.453 20.609 7.621 1 80.75 172 TYR B N 1
ATOM 6381 C CA . TYR B 1 172 ? 25.844 19.547 6.695 1 80.75 172 TYR B CA 1
ATOM 6382 C C . TYR B 1 172 ? 25.266 19.797 5.305 1 80.75 172 TYR B C 1
ATOM 6384 O O . TYR B 1 172 ? 24.078 20.031 5.148 1 80.75 172 TYR B O 1
ATOM 6392 N N . LEU B 1 173 ? 26.141 19.75 4.262 1 78.44 173 LEU B N 1
ATOM 6393 C CA . LEU B 1 173 ? 25.734 19.922 2.871 1 78.44 173 LEU B CA 1
ATOM 6394 C C . LEU B 1 173 ? 26.125 18.719 2.035 1 78.44 173 LEU B C 1
ATOM 6396 O O . LEU B 1 173 ? 26.016 18.734 0.807 1 78.44 173 LEU B O 1
ATOM 6400 N N . ALA B 1 174 ? 26.562 17.641 2.697 1 76.69 174 ALA B N 1
ATOM 6401 C CA . ALA B 1 174 ? 27.016 16.422 2.027 1 76.69 174 ALA B CA 1
ATOM 6402 C C . ALA B 1 174 ? 28.078 16.719 0.988 1 76.69 174 ALA B C 1
ATOM 6404 O O . ALA B 1 174 ? 29.109 17.328 1.306 1 76.69 174 ALA B O 1
ATOM 6405 N N . ASP B 1 175 ? 27.828 16.109 -0.281 1 75.31 175 ASP B N 1
ATOM 6406 C CA . ASP B 1 175 ? 28.859 16.188 -1.31 1 75.31 175 ASP B CA 1
ATOM 6407 C C . ASP B 1 175 ? 28.641 17.375 -2.232 1 75.31 175 ASP B C 1
ATOM 6409 O O . ASP B 1 175 ? 29.281 17.484 -3.279 1 75.31 175 ASP B O 1
ATOM 6413 N N . GLN B 1 176 ? 27.656 18.062 -1.896 1 70.75 176 GLN B N 1
ATOM 6414 C CA . GLN B 1 176 ? 27.422 19.234 -2.74 1 70.75 176 GLN B CA 1
ATOM 6415 C C . GLN B 1 176 ? 28.625 20.172 -2.701 1 70.75 176 GLN B C 1
ATOM 6417 O O . GLN B 1 176 ? 29.109 20.516 -1.625 1 70.75 176 GLN B O 1
ATOM 6422 N N . LYS B 1 177 ? 29.438 19.938 -4.023 1 57.78 177 LYS B N 1
ATOM 6423 C CA . LYS B 1 177 ? 30.562 20.875 -4.141 1 57.78 177 LYS B CA 1
ATOM 6424 C C . LYS B 1 177 ? 30.094 22.312 -3.963 1 57.78 177 LYS B C 1
ATOM 6426 O O . LYS B 1 177 ? 29.062 22.719 -4.531 1 57.78 177 LYS B O 1
ATOM 6431 N N . GLN B 1 178 ? 30.391 22.75 -2.914 1 49.62 178 GLN B N 1
ATOM 6432 C CA . GLN B 1 178 ? 30.219 24.203 -2.918 1 49.62 178 GLN B CA 1
ATOM 6433 C C . GLN B 1 178 ? 30.594 24.797 -4.27 1 49.62 178 GLN B C 1
ATOM 6435 O O . GLN B 1 178 ? 31.016 25.953 -4.348 1 49.62 178 GLN B O 1
ATOM 6440 N N . GLN B 1 179 ? 30.844 23.812 -5.141 1 42.97 179 GLN B N 1
ATOM 6441 C CA . GLN B 1 179 ? 31.344 24.328 -6.414 1 42.97 179 GLN B CA 1
ATOM 6442 C C . GLN B 1 179 ? 30.344 25.312 -7.027 1 42.97 179 GLN B C 1
ATOM 6444 O O . GLN B 1 179 ? 30.719 26.094 -7.902 1 42.97 179 GLN B O 1
ATOM 6449 N N . ASN B 1 180 ? 29.125 24.641 -7.238 1 42.72 180 ASN B N 1
ATOM 6450 C CA . ASN B 1 180 ? 28.453 25.812 -7.797 1 42.72 180 ASN B CA 1
ATOM 6451 C C . ASN B 1 180 ? 28.5 26.984 -6.828 1 42.72 180 ASN B C 1
ATOM 6453 O O . ASN B 1 180 ? 27.625 27.109 -5.961 1 42.72 180 ASN B O 1
ATOM 6457 N N . PRO B 1 181 ? 29.719 27.234 -6.418 1 46.56 181 PRO B N 1
ATOM 6458 C CA . PRO B 1 181 ? 30.047 28.375 -5.551 1 46.56 181 PRO B CA 1
ATOM 6459 C C . PRO B 1 181 ? 28.891 29.359 -5.422 1 46.56 181 PRO B C 1
ATOM 6461 O O . PRO B 1 181 ? 28.75 30.016 -4.383 1 46.56 181 PRO B O 1
ATOM 6464 N N . GLY B 1 182 ? 28.109 29.344 -6.387 1 50.12 182 GLY B N 1
ATOM 6465 C CA . GLY B 1 182 ? 27.172 30.453 -6.449 1 50.12 182 GLY B CA 1
ATOM 6466 C C . GLY B 1 182 ? 25.859 30.172 -5.738 1 50.12 182 GLY B C 1
ATOM 6467 O O . GLY B 1 182 ? 25.078 31.094 -5.473 1 50.12 182 GLY B O 1
ATOM 6468 N N . PHE B 1 183 ? 25.688 28.719 -5.258 1 63.03 183 PHE B N 1
ATOM 6469 C CA . PHE B 1 183 ? 24.312 28.562 -4.793 1 63.03 183 PHE B CA 1
ATOM 6470 C C . PHE B 1 183 ? 24.25 28.547 -3.27 1 63.03 183 PHE B C 1
ATOM 6472 O O . PHE B 1 183 ? 23.297 29.031 -2.674 1 63.03 183 PHE B O 1
ATOM 6479 N N . LEU B 1 184 ? 25.312 27.922 -2.609 1 81.56 184 LEU B N 1
ATOM 6480 C CA . LEU B 1 184 ? 25.297 27.922 -1.15 1 81.56 184 LEU B CA 1
ATOM 6481 C C . LEU B 1 184 ? 26.531 28.641 -0.602 1 81.56 184 LEU B C 1
ATOM 6483 O O . LEU B 1 184 ? 27.422 28 -0.048 1 81.56 184 LEU B O 1
ATOM 6487 N N . LEU B 1 185 ? 26.562 29.953 -0.779 1 81.88 185 LEU B N 1
ATOM 6488 C CA . LEU B 1 185 ? 27.641 30.797 -0.279 1 81.88 185 LEU B CA 1
ATOM 6489 C C . LEU B 1 185 ? 27.5 31.031 1.22 1 81.88 185 LEU B C 1
ATOM 6491 O O . LEU B 1 185 ? 26.391 30.938 1.76 1 81.88 185 LEU B O 1
ATOM 6495 N N . PRO B 1 186 ? 28.625 31.328 1.841 1 82.62 186 PRO B N 1
ATOM 6496 C CA . PRO B 1 186 ? 28.531 31.672 3.262 1 82.62 186 PRO B CA 1
ATOM 6497 C C . PRO B 1 186 ? 27.594 32.844 3.52 1 82.62 186 PRO B C 1
ATOM 6499 O O . PRO B 1 186 ? 27.078 33 4.633 1 82.62 186 PRO B O 1
ATOM 6502 N N . THR B 1 187 ? 27.391 33.656 2.514 1 90 187 THR B N 1
ATOM 6503 C CA . THR B 1 187 ? 26.562 34.844 2.664 1 90 187 THR B CA 1
ATOM 6504 C C . THR B 1 187 ? 25.125 34.562 2.217 1 90 187 THR B C 1
ATOM 6506 O O . THR B 1 187 ? 24.281 35.469 2.258 1 90 187 THR B O 1
ATOM 6509 N N . SER B 1 188 ? 24.922 33.312 1.834 1 92.38 188 SER B N 1
ATOM 6510 C CA . SER B 1 188 ? 23.578 32.969 1.381 1 92.38 188 SER B CA 1
ATOM 6511 C C . SER B 1 188 ? 22.562 33.094 2.518 1 92.38 188 SER B C 1
ATOM 6513 O O . SER B 1 188 ? 22.891 32.781 3.672 1 92.38 188 SER B O 1
ATOM 6515 N N . PRO B 1 189 ? 21.375 33.531 2.135 1 96.12 189 PRO B N 1
ATOM 6516 C CA . PRO B 1 189 ? 20.328 33.625 3.162 1 96.12 189 PRO B CA 1
ATOM 6517 C C . PRO B 1 189 ? 19.875 32.219 3.635 1 96.12 189 PRO B C 1
ATOM 6519 O O . PRO B 1 189 ? 20.203 31.219 3.014 1 96.12 189 PRO B O 1
ATOM 6522 N N . ALA B 1 190 ? 19.125 32.219 4.703 1 96.81 190 ALA B N 1
ATOM 6523 C CA . ALA B 1 190 ? 18.625 31 5.34 1 96.81 190 ALA B CA 1
ATOM 6524 C C . ALA B 1 190 ? 17.625 30.281 4.445 1 96.81 190 ALA B C 1
ATOM 6526 O O . ALA B 1 190 ? 17.281 29.125 4.691 1 96.81 190 ALA B O 1
ATOM 6527 N N . THR B 1 191 ? 17.188 30.906 3.381 1 96.81 191 THR B N 1
ATOM 6528 C CA . THR B 1 191 ? 16.281 30.266 2.432 1 96.81 191 THR B CA 1
ATOM 6529 C C . THR B 1 191 ? 17.031 29.25 1.567 1 96.81 191 THR B C 1
ATOM 6531 O O . THR B 1 191 ? 16.422 28.453 0.862 1 96.81 191 THR B O 1
ATOM 6534 N N . ARG B 1 192 ? 18.328 29.312 1.618 1 93.44 192 ARG B N 1
ATOM 6535 C CA . ARG B 1 192 ? 19.141 28.375 0.837 1 93.44 192 ARG B CA 1
ATOM 6536 C C . ARG B 1 192 ? 19.719 27.281 1.721 1 93.44 192 ARG B C 1
ATOM 6538 O O . ARG B 1 192 ? 20.469 27.547 2.652 1 93.44 192 ARG B O 1
ATOM 6545 N N . THR B 1 193 ? 19.297 26.125 1.457 1 92.12 193 THR B N 1
ATOM 6546 C CA . THR B 1 193 ? 19.766 24.938 2.15 1 92.12 193 THR B CA 1
ATOM 6547 C C . THR B 1 193 ? 20.281 23.906 1.154 1 92.12 193 THR B C 1
ATOM 6549 O O . THR B 1 193 ? 20.25 24.125 -0.057 1 92.12 193 THR B O 1
ATOM 6552 N N . ARG B 1 194 ? 20.75 22.859 1.693 1 87.88 194 ARG B N 1
ATOM 6553 C CA . ARG B 1 194 ? 21.188 21.766 0.818 1 87.88 194 ARG B CA 1
ATOM 6554 C C . ARG B 1 194 ? 20.031 21.281 -0.058 1 87.88 194 ARG B C 1
ATOM 6556 O O . ARG B 1 194 ? 20.234 20.938 -1.226 1 87.88 194 ARG B O 1
ATOM 6563 N N . GLN B 1 195 ? 18.875 21.281 0.486 1 90 195 GLN B N 1
ATOM 6564 C CA . GLN B 1 195 ? 17.703 20.797 -0.225 1 90 195 GLN B CA 1
ATOM 6565 C C . GLN B 1 195 ? 17.078 21.891 -1.087 1 90 195 GLN B C 1
ATOM 6567 O O . GLN B 1 195 ? 16.25 21.609 -1.948 1 90 195 GLN B O 1
ATOM 6572 N N . ASN B 1 196 ? 17.422 23.016 -0.841 1 92.31 196 ASN B N 1
ATOM 6573 C CA . ASN B 1 196 ? 16.969 24.172 -1.599 1 92.31 196 ASN B CA 1
ATOM 6574 C C . ASN B 1 196 ? 18.109 25.094 -1.958 1 92.31 196 ASN B C 1
ATOM 6576 O O . ASN B 1 196 ? 18.094 26.281 -1.612 1 92.31 196 ASN B O 1
ATOM 6580 N N . PRO B 1 197 ? 18.969 24.562 -2.781 1 88.88 197 PRO B N 1
ATOM 6581 C CA . PRO B 1 197 ? 20.203 25.328 -3.01 1 88.88 197 PRO B CA 1
ATOM 6582 C C . PRO B 1 197 ? 19.969 26.594 -3.844 1 88.88 197 PRO B C 1
ATOM 6584 O O . PRO B 1 197 ? 20.719 27.562 -3.738 1 88.88 197 PRO B O 1
ATOM 6587 N N . ASN B 1 198 ? 18.875 26.641 -4.625 1 87.94 198 ASN B N 1
ATOM 6588 C CA . ASN B 1 198 ? 18.609 27.766 -5.512 1 87.94 198 ASN B CA 1
ATOM 6589 C C . ASN B 1 198 ? 17.734 28.812 -4.836 1 87.94 198 ASN B C 1
ATOM 6591 O O . ASN B 1 198 ? 17.469 29.875 -5.41 1 87.94 198 ASN B O 1
ATOM 6595 N N . GLY B 1 199 ? 17.281 28.5 -3.695 1 92.25 199 GLY B N 1
ATOM 6596 C CA . GLY B 1 199 ? 16.453 29.453 -2.959 1 92.25 199 GLY B CA 1
ATOM 6597 C C . GLY B 1 199 ? 15.055 29.578 -3.523 1 92.25 199 GLY B C 1
ATOM 6598 O O . GLY B 1 199 ? 14.445 30.656 -3.445 1 92.25 199 GLY B O 1
ATOM 6599 N N . ALA B 1 200 ? 14.609 28.469 -4.141 1 94 200 ALA B N 1
ATOM 6600 C CA . ALA B 1 200 ? 13.234 28.5 -4.641 1 94 200 ALA B CA 1
ATOM 6601 C C . ALA B 1 200 ? 12.242 28.797 -3.518 1 94 200 ALA B C 1
ATOM 6603 O O . ALA B 1 200 ? 12.383 28.281 -2.406 1 94 200 ALA B O 1
ATOM 6604 N N . ARG B 1 201 ? 11.359 29.672 -3.84 1 96.62 201 ARG B N 1
ATOM 6605 C CA . ARG B 1 201 ? 10.383 30.062 -2.824 1 96.62 201 ARG B CA 1
ATOM 6606 C C . ARG B 1 201 ? 9.148 29.172 -2.877 1 96.62 201 ARG B C 1
ATOM 6608 O O . ARG B 1 201 ? 8.609 28.906 -3.957 1 96.62 201 ARG B O 1
ATOM 6615 N N . HIS B 1 202 ? 8.719 28.719 -1.787 1 97.62 202 HIS B N 1
ATOM 6616 C CA . HIS B 1 202 ? 7.473 28 -1.561 1 97.62 202 HIS B CA 1
ATOM 6617 C C . HIS B 1 202 ? 6.594 28.719 -0.54 1 97.62 202 HIS B C 1
ATOM 6619 O O . HIS B 1 202 ? 6.754 28.516 0.667 1 97.62 202 HIS B O 1
ATOM 6625 N N . GLY B 1 203 ? 5.656 29.438 -1.107 1 97.62 203 GLY B N 1
ATOM 6626 C CA . GLY B 1 203 ? 4.953 30.328 -0.192 1 97.62 203 GLY B CA 1
ATOM 6627 C C . GLY B 1 203 ? 5.887 31.188 0.638 1 97.62 203 GLY B C 1
ATOM 6628 O O . GLY B 1 203 ? 6.773 31.844 0.096 1 97.62 203 GLY B O 1
ATOM 6629 N N . TRP B 1 204 ? 5.617 31.25 1.851 1 97.81 204 TRP B N 1
ATOM 6630 C CA . TRP B 1 204 ? 6.457 32 2.775 1 97.81 204 TRP B CA 1
ATOM 6631 C C . TRP B 1 204 ? 7.227 31.078 3.703 1 97.81 204 TRP B C 1
ATOM 6633 O O . TRP B 1 204 ? 7.473 31.406 4.863 1 97.81 204 TRP B O 1
ATOM 6643 N N . GLU B 1 205 ? 7.555 29.891 3.25 1 97.94 205 GLU B N 1
ATOM 6644 C CA . GLU B 1 205 ? 8.266 28.891 4.039 1 97.94 205 GLU B CA 1
ATOM 6645 C C . GLU B 1 205 ? 9.727 29.281 4.234 1 97.94 205 GLU B C 1
ATOM 6647 O O . GLU B 1 205 ? 10.375 29.766 3.307 1 97.94 205 GLU B O 1
ATOM 6652 N N . CYS B 1 206 ? 10.211 29.031 5.418 1 98.25 206 CYS B N 1
ATOM 6653 C CA . CYS B 1 206 ? 11.641 29.109 5.699 1 98.25 206 CYS B CA 1
ATOM 6654 C C . CYS B 1 206 ? 12.289 27.734 5.582 1 98.25 206 CYS B C 1
ATOM 6656 O O . CYS B 1 206 ? 12.219 26.938 6.512 1 98.25 206 CYS B O 1
ATOM 6658 N N . PRO B 1 207 ? 13.039 27.453 4.516 1 97.19 207 PRO B N 1
ATOM 6659 C CA . PRO B 1 207 ? 13.609 26.125 4.277 1 97.19 207 PRO B CA 1
ATOM 6660 C C . PRO B 1 207 ? 14.57 25.688 5.379 1 97.19 207 PRO B C 1
ATOM 6662 O O . PRO B 1 207 ? 14.609 24.516 5.742 1 97.19 207 PRO B O 1
ATOM 6665 N N . GLU B 1 208 ? 15.367 26.609 5.953 1 97.12 208 GLU B N 1
ATOM 6666 C CA . GLU B 1 208 ? 16.297 26.234 7.008 1 97.12 208 GLU B CA 1
ATOM 6667 C C . GLU B 1 208 ? 15.555 25.703 8.242 1 97.12 208 GLU B C 1
ATOM 6669 O O . GLU B 1 208 ? 15.961 24.703 8.836 1 97.12 208 GLU B O 1
ATOM 6674 N N . GLU B 1 209 ? 14.57 26.391 8.57 1 97.81 209 GLU B N 1
ATOM 6675 C CA . GLU B 1 209 ? 13.75 25.938 9.688 1 97.81 209 GLU B CA 1
ATOM 6676 C C . GLU B 1 209 ? 13.094 24.594 9.375 1 97.81 209 GLU B C 1
ATOM 6678 O O . GLU B 1 209 ? 13.008 23.719 10.242 1 97.81 209 GLU B O 1
ATOM 6683 N N . ARG B 1 210 ? 12.594 24.359 8.18 1 97 210 ARG B N 1
ATOM 6684 C CA . ARG B 1 210 ? 11.984 23.109 7.742 1 97 210 ARG B CA 1
ATOM 6685 C C . ARG B 1 210 ? 12.977 21.953 7.812 1 97 210 ARG B C 1
ATOM 6687 O O . ARG B 1 210 ? 12.648 20.875 8.305 1 97 210 ARG B O 1
ATOM 6694 N N . ASP B 1 211 ? 14.148 22.172 7.371 1 95.5 211 ASP B N 1
ATOM 6695 C CA . ASP B 1 211 ? 15.133 21.125 7.148 1 95.5 211 ASP B CA 1
ATOM 6696 C C . ASP B 1 211 ? 15.82 20.719 8.453 1 95.5 211 ASP B C 1
ATOM 6698 O O . ASP B 1 211 ? 16.359 19.625 8.57 1 95.5 211 ASP B O 1
ATOM 6702 N N . TYR B 1 212 ? 15.812 21.625 9.438 1 93.81 212 TYR B N 1
ATOM 6703 C CA . TYR B 1 212 ? 16.594 21.375 10.641 1 93.81 212 TYR B CA 1
ATOM 6704 C C . TYR B 1 212 ? 15.742 21.547 11.891 1 93.81 212 TYR B C 1
ATOM 6706 O O . TYR B 1 212 ? 14.922 22.469 11.969 1 93.81 212 TYR B O 1
ATOM 6714 N N . TYR B 1 213 ? 15.992 20.75 12.797 1 94.75 213 TYR B N 1
ATOM 6715 C CA . TYR B 1 213 ? 15.266 20.781 14.062 1 94.75 213 TYR B CA 1
ATOM 6716 C C . TYR B 1 213 ? 16.172 20.359 15.219 1 94.75 213 TYR B C 1
ATOM 6718 O O . TYR B 1 213 ? 16.938 19.406 15.094 1 94.75 213 TYR B O 1
ATOM 6726 N N . PRO B 1 214 ? 16.062 20.953 16.406 1 95.44 214 PRO B N 1
ATOM 6727 C CA . PRO B 1 214 ? 15.336 22.203 16.641 1 95.44 214 PRO B CA 1
ATOM 6728 C C . PRO B 1 214 ? 15.977 23.391 15.922 1 95.44 214 PRO B C 1
ATOM 6730 O O . PRO B 1 214 ? 17.188 23.422 15.711 1 95.44 214 PRO B O 1
ATOM 6733 N N . TYR B 1 215 ? 15.141 24.297 15.617 1 97 215 TYR B N 1
ATOM 6734 C CA . TYR B 1 215 ? 15.648 25.469 14.93 1 97 215 TYR B CA 1
ATOM 6735 C C . TYR B 1 215 ? 16.25 26.469 15.914 1 97 215 TYR B C 1
ATOM 6737 O O . TYR B 1 215 ? 15.82 26.562 17.062 1 97 215 TYR B O 1
ATOM 6745 N N . TRP B 1 216 ? 17.203 27.266 15.562 1 95.94 216 TRP B N 1
ATOM 6746 C CA . TRP B 1 216 ? 17.984 28.078 16.469 1 95.94 216 TRP B CA 1
ATOM 6747 C C . TRP B 1 216 ? 17.531 29.531 16.438 1 95.94 216 TRP B C 1
ATOM 6749 O O . TRP B 1 216 ? 18.016 30.359 17.203 1 95.94 216 TRP B O 1
ATOM 6759 N N . HIS B 1 217 ? 16.625 29.969 15.625 1 97.56 217 HIS B N 1
ATOM 6760 C CA . HIS B 1 217 ? 16 31.281 15.602 1 97.56 217 HIS B CA 1
ATOM 6761 C C . HIS B 1 217 ? 14.5 31.172 15.844 1 97.56 217 HIS B C 1
ATOM 6763 O O . HIS B 1 217 ? 13.938 30.078 15.812 1 97.56 217 HIS B O 1
ATOM 6769 N N . PRO B 1 218 ? 13.844 32.312 16.109 1 97.44 218 PRO B N 1
ATOM 6770 C CA . PRO B 1 218 ? 12.414 32.25 16.422 1 97.44 218 PRO B CA 1
ATOM 6771 C C . PRO B 1 218 ? 11.586 31.641 15.281 1 97.44 218 PRO B C 1
ATOM 6773 O O . PRO B 1 218 ? 11.812 31.969 14.109 1 97.44 218 PRO B O 1
ATOM 6776 N N . THR B 1 219 ? 10.734 30.781 15.586 1 97.75 219 THR B N 1
ATOM 6777 C CA . THR B 1 219 ? 9.828 30.141 14.648 1 97.75 219 THR B CA 1
ATOM 6778 C C . THR B 1 219 ? 8.391 30.188 15.156 1 97.75 219 THR B C 1
ATOM 6780 O O . THR B 1 219 ? 8.148 30.125 16.359 1 97.75 219 THR B O 1
ATOM 6783 N N . PRO B 1 220 ? 7.461 30.312 14.211 1 96.56 220 PRO B N 1
ATOM 6784 C CA . PRO B 1 220 ? 6.062 30.328 14.641 1 96.56 220 PRO B CA 1
ATOM 6785 C C . PRO B 1 220 ? 5.531 28.922 14.961 1 96.56 220 PRO B C 1
ATOM 6787 O O . PRO B 1 220 ? 4.41 28.781 15.453 1 96.56 220 PRO B O 1
ATOM 6790 N N . TRP B 1 221 ? 6.238 27.875 14.727 1 98.31 221 TRP B N 1
ATOM 6791 C CA . TRP B 1 221 ? 5.797 26.5 14.898 1 98.31 221 TRP B CA 1
ATOM 6792 C C . TRP B 1 221 ? 5.961 26.047 16.344 1 98.31 221 TRP B C 1
ATOM 6794 O O . TRP B 1 221 ? 7.027 26.234 16.938 1 98.31 221 TRP B O 1
ATOM 6804 N N . LYS B 1 222 ? 4.941 25.5 16.891 1 98.44 222 LYS B N 1
ATOM 6805 C CA . LYS B 1 222 ? 4.949 24.859 18.203 1 98.44 222 LYS B CA 1
ATOM 6806 C C . LYS B 1 222 ? 5.117 23.344 18.078 1 98.44 222 LYS B C 1
ATOM 6808 O O . LYS B 1 222 ? 4.516 22.719 17.203 1 98.44 222 LYS B O 1
ATOM 6813 N N . ASP B 1 223 ? 5.863 22.812 19.016 1 98.44 223 ASP B N 1
ATOM 6814 C CA . ASP B 1 223 ? 6.219 21.406 18.906 1 98.44 223 ASP B CA 1
ATOM 6815 C C . ASP B 1 223 ? 5.23 20.531 19.672 1 98.44 223 ASP B C 1
ATOM 6817 O O . ASP B 1 223 ? 4.906 20.812 20.828 1 98.44 223 ASP B O 1
ATOM 6821 N N . ILE B 1 224 ? 4.793 19.422 19 1 98 224 ILE B N 1
ATOM 6822 C CA . ILE B 1 224 ? 3.875 18.484 19.609 1 98 224 ILE B CA 1
ATOM 6823 C C . ILE B 1 224 ? 4.645 17.25 20.078 1 98 224 ILE B C 1
ATOM 6825 O O . ILE B 1 224 ? 4.59 16.891 21.266 1 98 224 ILE B O 1
ATOM 6829 N N . ALA B 1 225 ? 5.328 16.641 19.141 1 97.75 225 ALA B N 1
ATOM 6830 C CA . ALA B 1 225 ? 6.051 15.406 19.438 1 97.75 225 ALA B CA 1
ATOM 6831 C C . ALA B 1 225 ? 7.258 15.25 18.516 1 97.75 225 ALA B C 1
ATOM 6833 O O . ALA B 1 225 ? 7.277 15.789 17.406 1 97.75 225 ALA B O 1
ATOM 6834 N N . VAL B 1 226 ? 8.219 14.555 19 1 97.31 226 VAL B N 1
ATOM 6835 C CA . VAL B 1 226 ? 9.391 14.156 18.234 1 97.31 226 VAL B CA 1
ATOM 6836 C C . VAL B 1 226 ? 9.602 12.648 18.359 1 97.31 226 VAL B C 1
ATOM 6838 O O . VAL B 1 226 ? 9.719 12.117 19.469 1 97.31 226 VAL B O 1
ATOM 6841 N N . PHE B 1 227 ? 9.562 11.984 17.203 1 94 227 PHE B N 1
ATOM 6842 C CA . PHE B 1 227 ? 10.039 10.609 17.125 1 94 227 PHE B CA 1
ATOM 6843 C C . PHE B 1 227 ? 11.484 10.562 16.656 1 94 227 PHE B C 1
ATOM 6845 O O . PHE B 1 227 ? 11.82 11.086 15.594 1 94 227 PHE B O 1
ATOM 6852 N N . THR B 1 228 ? 12.273 9.945 17.469 1 94.06 228 THR B N 1
ATOM 6853 C CA . THR B 1 228 ? 13.695 9.961 17.141 1 94.06 228 THR B CA 1
ATOM 6854 C C . THR B 1 228 ? 14.289 8.555 17.219 1 94.06 228 THR B C 1
ATOM 6856 O O . THR B 1 228 ? 13.852 7.734 18.031 1 94.06 228 THR B O 1
ATOM 6859 N N . HIS B 1 229 ? 15.25 8.375 16.328 1 89.88 229 HIS B N 1
ATOM 6860 C CA . HIS B 1 229 ? 15.992 7.121 16.344 1 89.88 229 HIS B CA 1
ATOM 6861 C C . HIS B 1 229 ? 16.938 7.074 17.547 1 89.88 229 HIS B C 1
ATOM 6863 O O . HIS B 1 229 ? 17.391 6 17.938 1 89.88 229 HIS B O 1
ATOM 6869 N N . ASN B 1 230 ? 17.266 8.219 18.094 1 91.62 230 ASN B N 1
ATOM 6870 C CA . ASN B 1 230 ? 18.188 8.344 19.219 1 91.62 230 ASN B CA 1
ATOM 6871 C C . ASN B 1 230 ? 17.484 8.883 20.453 1 91.62 230 ASN B C 1
ATOM 6873 O O . ASN B 1 230 ? 17.531 10.078 20.734 1 91.62 230 ASN B O 1
ATOM 6877 N N . THR B 1 231 ? 17.047 7.992 21.281 1 92.62 231 THR B N 1
ATOM 6878 C CA . THR B 1 231 ? 16.219 8.391 22.422 1 92.62 231 THR B CA 1
ATOM 6879 C C . THR B 1 231 ? 17.078 9.031 23.5 1 92.62 231 THR B C 1
ATOM 6881 O O . THR B 1 231 ? 16.547 9.656 24.422 1 92.62 231 THR B O 1
ATOM 6884 N N . SER B 1 232 ? 18.359 8.898 23.422 1 93.25 232 SER B N 1
ATOM 6885 C CA . SER B 1 232 ? 19.234 9.57 24.375 1 93.25 232 SER B CA 1
ATOM 6886 C C . SER B 1 232 ? 19.172 11.086 24.219 1 93.25 232 SER B C 1
ATOM 6888 O O . SER B 1 232 ? 19.594 11.828 25.109 1 93.25 232 SER B O 1
ATOM 6890 N N . MET B 1 233 ? 18.656 11.523 23.109 1 94.31 233 MET B N 1
ATOM 6891 C CA . MET B 1 233 ? 18.562 12.953 22.844 1 94.31 233 MET B CA 1
ATOM 6892 C C . MET B 1 233 ? 17.203 13.508 23.281 1 94.31 233 MET B C 1
ATOM 6894 O O . MET B 1 233 ? 16.938 14.695 23.109 1 94.31 233 MET B O 1
ATOM 6898 N N . CYS B 1 234 ? 16.391 12.734 23.859 1 96.69 234 CYS B N 1
ATOM 6899 C CA . CYS B 1 234 ? 15.031 13.164 24.172 1 96.69 234 CYS B CA 1
ATOM 6900 C C . CYS B 1 234 ? 15.039 14.328 25.156 1 96.69 234 CYS B C 1
ATOM 6902 O O . CYS B 1 234 ? 14.336 15.312 24.969 1 96.69 234 CYS B O 1
ATOM 6904 N N . GLU B 1 235 ? 15.852 14.188 26.156 1 96.94 235 GLU B N 1
ATOM 6905 C CA . GLU B 1 235 ? 15.953 15.289 27.109 1 96.94 235 GLU B CA 1
ATOM 6906 C C . GLU B 1 235 ? 16.422 16.578 26.422 1 96.94 235 GLU B C 1
ATOM 6908 O O . GLU B 1 235 ? 15.898 17.656 26.703 1 96.94 235 GLU B O 1
ATOM 6913 N N . TRP B 1 236 ? 17.312 16.391 25.562 1 96.69 236 TRP B N 1
ATOM 6914 C CA . TRP B 1 236 ? 17.828 17.547 24.844 1 96.69 236 TRP B CA 1
ATOM 6915 C C . TRP B 1 236 ? 16.75 18.172 23.953 1 96.69 236 TRP B C 1
ATOM 6917 O O . TRP B 1 236 ? 16.594 19.391 23.938 1 96.69 236 TRP B O 1
ATOM 6927 N N . TYR B 1 237 ? 16.016 17.406 23.234 1 97.25 237 TYR B N 1
ATOM 6928 C CA . TYR B 1 237 ? 14.938 17.906 22.375 1 97.25 237 TYR B CA 1
ATOM 6929 C C . TYR B 1 237 ? 13.898 18.656 23.219 1 97.25 237 TYR B C 1
ATOM 6931 O O . TYR B 1 237 ? 13.461 19.75 22.828 1 97.25 237 TYR B O 1
ATOM 6939 N N . GLN B 1 238 ? 13.578 18.078 24.297 1 97.94 238 GLN B N 1
ATOM 6940 C CA . GLN B 1 238 ? 12.562 18.672 25.156 1 97.94 238 GLN B CA 1
ATOM 6941 C C . GLN B 1 238 ? 13.039 19.984 25.766 1 97.94 238 GLN B C 1
ATOM 6943 O O . GLN B 1 238 ? 12.297 20.969 25.781 1 97.94 238 GLN B O 1
ATOM 6948 N N . ALA B 1 239 ? 14.281 20.016 26.125 1 97.62 239 ALA B N 1
ATOM 6949 C CA . ALA B 1 239 ? 14.844 21.203 26.781 1 97.62 239 ALA B CA 1
ATOM 6950 C C . ALA B 1 239 ? 15.117 22.312 25.766 1 97.62 239 ALA B C 1
ATOM 6952 O O . ALA B 1 239 ? 15.172 23.484 26.125 1 97.62 239 ALA B O 1
ATOM 6953 N N . ASN B 1 240 ? 15.273 21.922 24.531 1 97.62 240 ASN B N 1
ATOM 6954 C CA . ASN B 1 240 ? 15.68 22.906 23.531 1 97.62 240 ASN B CA 1
ATOM 6955 C C . ASN B 1 240 ? 14.531 23.25 22.578 1 97.62 240 ASN B C 1
ATOM 6957 O O . ASN B 1 240 ? 14.734 23.953 21.594 1 97.62 240 ASN B O 1
ATOM 6961 N N . SER B 1 241 ? 13.375 22.812 22.859 1 98.31 241 SER B N 1
ATOM 6962 C CA . SER B 1 241 ? 12.188 23.219 22.094 1 98.31 241 SER B CA 1
ATOM 6963 C C . SER B 1 241 ? 11.812 24.656 22.375 1 98.31 241 SER B C 1
ATOM 6965 O O . SER B 1 241 ? 11.891 25.125 23.516 1 98.31 241 SER B O 1
ATOM 6967 N N . GLU B 1 242 ? 11.391 25.359 21.297 1 98.19 242 GLU B N 1
ATOM 6968 C CA . GLU B 1 242 ? 10.961 26.734 21.484 1 98.19 242 GLU B CA 1
ATOM 6969 C C . GLU B 1 242 ? 9.664 26.797 22.297 1 98.19 242 GLU B C 1
ATOM 6971 O O . GLU B 1 242 ? 9.195 27.891 22.625 1 98.19 242 GLU B O 1
ATOM 6976 N N . ASN B 1 243 ? 9.109 25.641 22.516 1 98 243 ASN B N 1
ATOM 6977 C CA . ASN B 1 243 ? 7.988 25.609 23.453 1 98 243 ASN B CA 1
ATOM 6978 C C . ASN B 1 243 ? 8.383 26.156 24.812 1 98 243 ASN B C 1
ATOM 6980 O O . ASN B 1 243 ? 7.578 26.812 25.484 1 98 243 ASN B O 1
ATOM 6984 N N . VAL B 1 244 ? 9.711 25.922 25.219 1 97.56 244 VAL B N 1
ATOM 6985 C CA . VAL B 1 244 ? 10.055 26.156 26.609 1 97.56 244 VAL B CA 1
ATOM 6986 C C . VAL B 1 244 ? 11.234 27.109 26.703 1 97.56 244 VAL B C 1
ATOM 6988 O O . VAL B 1 244 ? 11.508 27.672 27.766 1 97.56 244 VAL B O 1
ATOM 6991 N N . VAL B 1 245 ? 11.977 27.25 25.625 1 97.88 245 VAL B N 1
ATOM 6992 C CA . VAL B 1 245 ? 13.117 28.156 25.656 1 97.88 245 VAL B CA 1
ATOM 6993 C C . VAL B 1 245 ? 13.023 29.156 24.5 1 97.88 245 VAL B C 1
ATOM 6995 O O . VAL B 1 245 ? 12.727 28.766 23.359 1 97.88 245 VAL B O 1
ATOM 6998 N N . GLY B 1 246 ? 13.273 30.391 24.781 1 97.5 246 GLY B N 1
ATOM 6999 C CA . GLY B 1 246 ? 13.242 31.438 23.766 1 97.5 246 GLY B CA 1
ATOM 7000 C C . GLY B 1 246 ? 14.414 31.375 22.812 1 97.5 246 GLY B C 1
ATOM 7001 O O . GLY B 1 246 ? 15.359 30.609 23.031 1 97.5 246 GLY B O 1
ATOM 7002 N N . ARG B 1 247 ? 14.359 32.156 21.719 1 98.12 247 ARG B N 1
ATOM 7003 C CA . ARG B 1 247 ? 15.391 32.25 20.703 1 98.12 247 ARG B CA 1
ATOM 7004 C C . ARG B 1 247 ? 15.812 33.688 20.453 1 98.12 247 ARG B C 1
ATOM 7006 O O . ARG B 1 247 ? 15 34.625 20.578 1 98.12 247 ARG B O 1
ATOM 7013 N N . TYR B 1 248 ? 17.047 33.844 20.078 1 97.5 248 TYR B N 1
ATOM 7014 C CA . TYR B 1 248 ? 17.562 35.156 19.797 1 97.5 248 TYR B CA 1
ATOM 7015 C C . TYR B 1 248 ? 17.594 35.438 18.297 1 97.5 248 TYR B C 1
ATOM 7017 O O . TYR B 1 248 ? 17.672 34.5 17.484 1 97.5 248 TYR B O 1
ATOM 7025 N N . GLU B 1 249 ? 17.5 36.625 17.938 1 97.5 249 GLU B N 1
ATOM 7026 C CA . GLU B 1 249 ? 17.672 37.094 16.562 1 97.5 249 GLU B CA 1
ATOM 7027 C C . GLU B 1 249 ? 18.312 38.469 16.531 1 97.5 249 GLU B C 1
ATOM 7029 O O . GLU B 1 249 ? 18.281 39.219 17.516 1 97.5 249 GLU B O 1
ATOM 7034 N N . CYS B 1 250 ? 18.953 38.781 15.461 1 98.12 250 CYS B N 1
ATOM 7035 C CA . CYS B 1 250 ? 19.609 40.062 15.266 1 98.12 250 CYS B CA 1
ATOM 7036 C C . CYS B 1 250 ? 18.703 41.031 14.539 1 98.12 250 CYS B C 1
ATOM 7038 O O . CYS B 1 250 ? 18.344 40.812 13.375 1 98.12 250 CYS B O 1
ATOM 7040 N N . LEU B 1 251 ? 18.328 42.125 15.141 1 97.5 251 LEU B N 1
ATOM 7041 C CA . LEU B 1 251 ? 17.453 43.125 14.562 1 97.5 251 LEU B CA 1
ATOM 7042 C C . LEU B 1 251 ? 18.109 44.5 14.586 1 97.5 251 LEU B C 1
ATOM 7044 O O . LEU B 1 251 ? 18.938 44.781 15.453 1 97.5 251 LEU B O 1
ATOM 7048 N N . THR B 1 252 ? 17.766 45.281 13.664 1 96.56 252 THR B N 1
ATOM 7049 C CA . THR B 1 252 ? 18.141 46.688 13.703 1 96.56 252 THR B CA 1
ATOM 7050 C C . THR B 1 252 ? 17.406 47.438 14.828 1 96.56 252 THR B C 1
ATOM 7052 O O . THR B 1 252 ? 16.5 46.875 15.445 1 96.56 252 THR B O 1
ATOM 7055 N N . ARG B 1 253 ? 17.859 48.688 14.984 1 91.75 253 ARG B N 1
ATOM 7056 C CA . ARG B 1 253 ? 17.234 49.5 16.031 1 91.75 253 ARG B CA 1
ATOM 7057 C C . ARG B 1 253 ? 15.758 49.719 15.734 1 91.75 253 ARG B C 1
ATOM 7059 O O . ARG B 1 253 ? 14.945 49.812 16.656 1 91.75 253 ARG B O 1
ATOM 7066 N N . ASP B 1 254 ? 15.328 49.688 14.422 1 93 254 ASP B N 1
ATOM 7067 C CA . ASP B 1 254 ? 13.945 49.875 14.008 1 93 254 ASP B CA 1
ATOM 7068 C C . ASP B 1 254 ? 13.188 48.562 13.945 1 93 254 ASP B C 1
ATOM 7070 O O . ASP B 1 254 ? 12.031 48.531 13.539 1 93 254 ASP B O 1
ATOM 7074 N N . GLY B 1 255 ? 13.781 47.438 14.242 1 92.38 255 GLY B N 1
ATOM 7075 C CA . GLY B 1 255 ? 13.109 46.125 14.352 1 92.38 255 GLY B CA 1
ATOM 7076 C C . GLY B 1 255 ? 13.195 45.312 13.078 1 92.38 255 GLY B C 1
ATOM 7077 O O . GLY B 1 255 ? 12.539 44.281 12.961 1 92.38 255 GLY B O 1
ATOM 7078 N N . ASN B 1 256 ? 14.008 45.719 12.141 1 95.25 256 ASN B N 1
ATOM 7079 C CA . ASN B 1 256 ? 14.164 45 10.883 1 95.25 256 ASN B CA 1
ATOM 7080 C C . ASN B 1 256 ? 15.203 43.875 11 1 95.25 256 ASN B C 1
ATOM 7082 O O . ASN B 1 256 ? 16.156 44 11.781 1 95.25 256 ASN B O 1
ATOM 7086 N N . PRO B 1 257 ? 14.922 42.844 10.227 1 96.75 257 PRO B N 1
ATOM 7087 C CA . PRO B 1 257 ? 15.906 41.75 10.266 1 96.75 257 PRO B CA 1
ATOM 7088 C C . PRO B 1 257 ? 17.25 42.156 9.672 1 96.75 257 PRO B C 1
ATOM 7090 O O . PRO B 1 257 ? 17.297 43.031 8.797 1 96.75 257 PRO B O 1
ATOM 7093 N N . THR B 1 258 ? 18.359 41.531 10.164 1 97.81 258 THR B N 1
ATOM 7094 C CA . THR B 1 258 ? 19.688 41.75 9.625 1 97.81 258 THR B CA 1
ATOM 7095 C C . THR B 1 258 ? 20.25 40.438 9.039 1 97.81 258 THR B C 1
ATOM 7097 O O . THR B 1 258 ? 19.625 39.375 9.156 1 97.81 258 THR B O 1
ATOM 7100 N N . VAL B 1 259 ? 21.375 40.531 8.453 1 97.44 259 VAL B N 1
ATOM 7101 C CA . VAL B 1 259 ? 22 39.375 7.789 1 97.44 259 VAL B CA 1
ATOM 7102 C C . VAL B 1 259 ? 22.688 38.5 8.828 1 97.44 259 VAL B C 1
ATOM 7104 O O . VAL B 1 259 ? 23.078 37.375 8.531 1 97.44 259 VAL B O 1
ATOM 7107 N N . TYR B 1 260 ? 22.859 39 10.055 1 96.12 260 TYR B N 1
ATOM 7108 C CA . TYR B 1 260 ? 23.75 38.344 11.008 1 96.12 260 TYR B CA 1
ATOM 7109 C C . TYR B 1 260 ? 23.016 37.219 11.766 1 96.12 260 TYR B C 1
ATOM 7111 O O . TYR B 1 260 ? 21.922 37.469 12.281 1 96.12 260 TYR B O 1
ATOM 7119 N N . ASN B 1 261 ? 23.625 36.062 11.992 1 93.81 261 ASN B N 1
ATOM 7120 C CA . ASN B 1 261 ? 23.047 34.875 12.625 1 93.81 261 ASN B CA 1
ATOM 7121 C C . ASN B 1 261 ? 23.656 34.625 13.992 1 93.81 261 ASN B C 1
ATOM 7123 O O . ASN B 1 261 ? 23.234 33.719 14.703 1 93.81 261 ASN B O 1
ATOM 7127 N N . GLY B 1 262 ? 24.625 35.406 14.375 1 94.62 262 GLY B N 1
ATOM 7128 C CA . GLY B 1 262 ? 25.281 35.25 15.664 1 94.62 262 GLY B CA 1
ATOM 7129 C C . GLY B 1 262 ? 25.344 36.531 16.453 1 94.62 262 GLY B C 1
ATOM 7130 O O . GLY B 1 262 ? 25.344 37.625 15.883 1 94.62 262 GLY B O 1
ATOM 7131 N N . GLU B 1 263 ? 25.484 36.344 17.734 1 96.44 263 GLU B N 1
ATOM 7132 C CA . GLU B 1 263 ? 25.469 37.469 18.656 1 96.44 263 GLU B CA 1
ATOM 7133 C C . GLU B 1 263 ? 26.656 38.406 18.438 1 96.44 263 GLU B C 1
ATOM 7135 O O . GLU B 1 263 ? 26.484 39.625 18.328 1 96.44 263 GLU B O 1
ATOM 7140 N N . GLN B 1 264 ? 27.766 37.844 18.312 1 96.5 264 GLN B N 1
ATOM 7141 C CA . GLN B 1 264 ? 28.984 38.625 18.188 1 96.5 264 GLN B CA 1
ATOM 7142 C C . GLN B 1 264 ? 28.938 39.531 16.953 1 96.5 264 GLN B C 1
ATOM 7144 O O . GLN B 1 264 ? 29.203 40.719 17.047 1 96.5 264 GLN B O 1
ATOM 7149 N N . ASP B 1 265 ? 28.578 38.906 15.852 1 95.69 265 ASP B N 1
ATOM 7150 C CA . ASP B 1 265 ? 28.5 39.688 14.617 1 95.69 265 ASP B CA 1
ATOM 7151 C C . ASP B 1 265 ? 27.391 40.719 14.68 1 95.69 265 ASP B C 1
ATOM 7153 O O . ASP B 1 265 ? 27.531 41.844 14.18 1 95.69 265 ASP B O 1
ATOM 7157 N N . CYS B 1 266 ? 26.312 40.375 15.273 1 97.31 266 CYS B N 1
ATOM 7158 C CA . CYS B 1 266 ? 25.172 41.25 15.406 1 97.31 266 CYS B CA 1
ATOM 7159 C C . CYS B 1 266 ? 25.547 42.531 16.172 1 97.31 266 CYS B C 1
ATOM 7161 O O . CYS B 1 266 ? 25.359 43.625 15.664 1 97.31 266 CYS B O 1
ATOM 7163 N N . ILE B 1 267 ? 26.234 42.375 17.281 1 96.56 267 ILE B N 1
ATOM 7164 C CA . ILE B 1 267 ? 26.547 43.469 18.188 1 96.56 267 ILE B CA 1
ATOM 7165 C C . ILE B 1 267 ? 27.688 44.312 17.594 1 96.56 267 ILE B C 1
ATOM 7167 O O . ILE B 1 267 ? 27.672 45.531 17.656 1 96.56 267 ILE B O 1
ATOM 7171 N N . SER B 1 268 ? 28.688 43.656 17.047 1 97 268 SER B N 1
ATOM 7172 C CA . SER B 1 268 ? 29.828 44.344 16.469 1 97 268 SER B CA 1
ATOM 7173 C C . SER B 1 268 ? 29.406 45.312 15.359 1 97 268 SER B C 1
ATOM 7175 O O . SER B 1 268 ? 30.062 46.312 15.125 1 97 268 SER B O 1
ATOM 7177 N N . GLU B 1 269 ? 28.375 44.969 14.734 1 96 269 GLU B N 1
ATOM 7178 C CA . GLU B 1 269 ? 27.906 45.781 13.617 1 96 269 GLU B CA 1
ATOM 7179 C C . GLU B 1 269 ? 26.875 46.812 14.078 1 96 269 GLU B C 1
ATOM 7181 O O . GLU B 1 269 ? 26.234 47.469 13.25 1 96 269 GLU B O 1
ATOM 7186 N N . GLY B 1 270 ? 26.625 46.875 15.352 1 95.94 270 GLY B N 1
ATOM 7187 C CA . GLY B 1 270 ? 25.812 47.938 15.922 1 95.94 270 GLY B CA 1
ATOM 7188 C C . GLY B 1 270 ? 24.328 47.594 15.961 1 95.94 270 GLY B C 1
ATOM 7189 O O . GLY B 1 270 ? 23.484 48.469 16.047 1 95.94 270 GLY B O 1
ATOM 7190 N N . HIS B 1 271 ? 24.016 46.281 15.844 1 97.38 271 HIS B N 1
ATOM 7191 C CA . HIS B 1 271 ? 22.625 45.844 15.883 1 97.38 271 HIS B CA 1
ATOM 7192 C C . HIS B 1 271 ? 22.281 45.25 17.234 1 97.38 271 HIS B C 1
ATOM 7194 O O . HIS B 1 271 ? 23.109 45.219 18.141 1 97.38 271 HIS B O 1
ATOM 7200 N N . SER B 1 272 ? 21.047 44.938 17.422 1 97.12 272 SER B N 1
ATOM 7201 C CA . SER B 1 272 ? 20.562 44.406 18.703 1 97.12 272 SER B CA 1
ATOM 7202 C C . SER B 1 272 ? 20.328 42.906 18.625 1 97.12 272 SER B C 1
ATOM 7204 O O . SER B 1 272 ? 19.703 42.406 17.672 1 97.12 272 SER B O 1
ATOM 7206 N N . TRP B 1 273 ? 20.812 42.219 19.547 1 97.19 273 TRP B N 1
ATOM 7207 C CA . TRP B 1 273 ? 20.562 40.781 19.75 1 97.19 273 TRP B CA 1
ATOM 7208 C C . TRP B 1 273 ? 19.391 40.594 20.688 1 97.19 273 TRP B C 1
ATOM 7210 O O . TRP B 1 273 ? 19.531 40.688 21.906 1 97.19 273 TRP B O 1
ATOM 7220 N N . ILE B 1 274 ? 18.203 40.25 20.141 1 97.06 274 ILE B N 1
ATOM 7221 C CA . ILE B 1 274 ? 16.938 40.312 20.875 1 97.06 274 ILE B CA 1
ATOM 7222 C C . ILE B 1 274 ? 16.406 38.938 21.156 1 97.06 274 ILE B C 1
ATOM 7224 O O . ILE B 1 274 ? 16.391 38.062 20.266 1 97.06 274 ILE B O 1
ATOM 7228 N N . LEU B 1 275 ? 15.977 38.719 22.344 1 96.94 275 LEU B N 1
ATOM 7229 C CA . LEU B 1 275 ? 15.359 37.469 22.75 1 96.94 275 LEU B CA 1
ATOM 7230 C C . LEU B 1 275 ? 13.867 37.469 22.438 1 96.94 275 LEU B C 1
ATOM 7232 O O . LEU B 1 275 ? 13.133 38.344 22.891 1 96.94 275 LEU B O 1
ATOM 7236 N N . SER B 1 276 ? 13.438 36.531 21.625 1 96.25 276 SER B N 1
ATOM 7237 C CA . SER B 1 276 ? 12.023 36.219 21.484 1 96.25 276 SER B CA 1
ATOM 7238 C C . SER B 1 276 ? 11.578 35.188 22.516 1 96.25 276 SER B C 1
ATOM 7240 O O . SER B 1 276 ? 12.227 34.156 22.672 1 96.25 276 SER B O 1
ATOM 7242 N N . ASN B 1 277 ? 10.531 35.406 23.172 1 96.94 277 ASN B N 1
ATOM 7243 C CA . ASN B 1 277 ? 10.047 34.531 24.234 1 96.94 277 ASN B CA 1
ATOM 7244 C C . ASN B 1 277 ? 9.617 33.188 23.703 1 96.94 277 ASN B C 1
ATOM 7246 O O . ASN B 1 277 ? 9.211 33.062 22.547 1 96.94 277 ASN B O 1
ATOM 7250 N N . PRO B 1 278 ? 9.711 32.156 24.562 1 97.69 278 PRO B N 1
ATOM 7251 C CA . PRO B 1 278 ? 9.18 30.844 24.156 1 97.69 278 PRO B CA 1
ATOM 7252 C C . PRO B 1 278 ? 7.664 30.844 23.969 1 97.69 278 PRO B C 1
ATOM 7254 O O . PRO B 1 278 ? 6.996 31.797 24.391 1 97.69 278 PRO B O 1
ATOM 7257 N N . HIS B 1 279 ? 7.168 29.844 23.359 1 96.69 279 HIS B N 1
ATOM 7258 C CA . HIS B 1 279 ? 5.734 29.719 23.125 1 96.69 279 HIS B CA 1
ATOM 7259 C C . HIS B 1 279 ? 4.977 29.469 24.422 1 96.69 279 HIS B C 1
ATOM 7261 O O . HIS B 1 279 ? 3.764 29.672 24.5 1 96.69 279 HIS B O 1
ATOM 7267 N N . ASN B 1 280 ? 5.621 29.031 25.469 1 94.62 280 ASN B N 1
ATOM 7268 C CA . ASN B 1 280 ? 5.062 28.781 26.781 1 94.62 280 ASN B CA 1
ATOM 7269 C C . ASN B 1 280 ? 4.012 27.672 26.75 1 94.62 280 ASN B C 1
ATOM 7271 O O . ASN B 1 280 ? 2.908 27.844 27.266 1 94.62 280 ASN B O 1
ATOM 7275 N N . VAL B 1 281 ? 4.246 26.625 26.047 1 94.12 281 VAL B N 1
ATOM 7276 C CA . VAL B 1 281 ? 3.498 25.375 26.031 1 94.12 281 VAL B CA 1
ATOM 7277 C C . VAL B 1 281 ? 4.402 24.234 26.5 1 94.12 281 VAL B C 1
ATOM 7279 O O . VAL B 1 281 ? 5.602 24.422 26.703 1 94.12 281 VAL B O 1
ATOM 7282 N N . ASN B 1 282 ? 3.83 23.109 26.766 1 93.94 282 ASN B N 1
ATOM 7283 C CA . ASN B 1 282 ? 4.605 21.969 27.234 1 93.94 282 ASN B CA 1
ATOM 7284 C C . ASN B 1 282 ? 5.672 21.547 26.219 1 93.94 282 ASN B C 1
ATOM 7286 O O . ASN B 1 282 ? 5.484 21.703 25.016 1 93.94 282 ASN B O 1
ATOM 7290 N N . PRO B 1 283 ? 6.77 21.047 26.75 1 97.19 283 PRO B N 1
ATOM 7291 C CA . PRO B 1 283 ? 7.719 20.453 25.812 1 97.19 283 PRO B CA 1
ATOM 7292 C C . PRO B 1 283 ? 7.102 19.328 24.969 1 97.19 283 PRO B C 1
ATOM 7294 O O . PRO B 1 283 ? 6.121 18.719 25.391 1 97.19 283 PRO B O 1
ATOM 7297 N N . PRO B 1 284 ? 7.645 19.141 23.812 1 97.44 284 PRO B N 1
ATOM 7298 C CA . PRO B 1 284 ? 7.117 18.031 23.016 1 97.44 284 PRO B CA 1
ATOM 7299 C C . PRO B 1 284 ? 7.336 16.672 23.672 1 97.44 284 PRO B C 1
ATOM 7301 O O . PRO B 1 284 ? 8.305 16.484 24.422 1 97.44 284 PRO B O 1
ATOM 7304 N N . GLU B 1 285 ? 6.441 15.773 23.391 1 95.81 285 GLU B N 1
ATOM 7305 C CA . GLU B 1 285 ? 6.73 14.391 23.734 1 95.81 285 GLU B CA 1
ATOM 7306 C C . GLU B 1 285 ? 7.867 13.836 22.875 1 95.81 285 GLU B C 1
ATOM 7308 O O . GLU B 1 285 ? 8 14.203 21.703 1 95.81 285 GLU B O 1
ATOM 7313 N N . CYS B 1 286 ? 8.688 13.125 23.484 1 96.5 286 CYS B N 1
ATOM 7314 C CA . CYS B 1 286 ? 9.797 12.516 22.766 1 96.5 286 CYS B CA 1
ATOM 7315 C C . CYS B 1 286 ? 9.711 10.992 22.812 1 96.5 286 CYS B C 1
ATOM 7317 O O . CYS B 1 286 ? 9.688 10.406 23.906 1 96.5 286 CYS B O 1
ATOM 7319 N N . LEU B 1 287 ? 9.586 10.406 21.641 1 92.81 287 LEU B N 1
ATOM 7320 C CA . LEU B 1 287 ? 9.336 8.969 21.531 1 92.81 287 LEU B CA 1
ATOM 7321 C C . LEU B 1 287 ? 10.352 8.312 20.609 1 92.81 287 LEU B C 1
ATOM 7323 O O . LEU B 1 287 ? 11.016 8.992 19.828 1 92.81 287 LEU B O 1
ATOM 7327 N N . SER B 1 288 ? 10.453 7.008 20.75 1 91.88 288 SER B N 1
ATOM 7328 C CA . SER B 1 288 ? 11.32 6.242 19.875 1 91.88 288 SER B CA 1
ATOM 7329 C C . SER B 1 288 ? 10.641 5.969 18.531 1 91.88 288 SER B C 1
ATOM 7331 O O . SER B 1 288 ? 9.453 5.652 18.484 1 91.88 288 SER B O 1
ATOM 7333 N N . THR B 1 289 ? 11.453 6.02 17.453 1 88.75 289 THR B N 1
ATOM 7334 C CA . THR B 1 289 ? 10.93 5.641 16.141 1 88.75 289 THR B CA 1
ATOM 7335 C C . THR B 1 289 ? 10.609 4.152 16.094 1 88.75 289 THR B C 1
ATOM 7337 O O . THR B 1 289 ? 9.891 3.691 15.203 1 88.75 289 THR B O 1
ATOM 7340 N N . ASP B 1 290 ? 11.023 3.412 17.031 1 80.62 290 ASP B N 1
ATOM 7341 C CA . ASP B 1 290 ? 10.711 1.987 17.109 1 80.62 290 ASP B CA 1
ATOM 7342 C C . ASP B 1 290 ? 9.219 1.76 17.312 1 80.62 290 ASP B C 1
ATOM 7344 O O . ASP B 1 290 ? 8.703 0.673 17.031 1 80.62 290 ASP B O 1
ATOM 7348 N N . LEU B 1 291 ? 8.586 2.779 17.703 1 78.56 291 LEU B N 1
ATOM 7349 C CA . LEU B 1 291 ? 7.156 2.674 17.984 1 78.56 291 LEU B CA 1
ATOM 7350 C C . LEU B 1 291 ? 6.348 2.797 16.688 1 78.56 291 LEU B C 1
ATOM 7352 O O . LEU B 1 291 ? 5.156 2.479 16.672 1 78.56 291 LEU B O 1
ATOM 7356 N N . ILE B 1 292 ? 6.984 3.297 15.617 1 79.38 292 ILE B N 1
ATOM 7357 C CA . ILE B 1 292 ? 6.312 3.473 14.336 1 79.38 292 ILE B CA 1
ATOM 7358 C C . ILE B 1 292 ? 7.078 2.725 13.25 1 79.38 292 ILE B C 1
ATOM 7360 O O . ILE B 1 292 ? 7.414 3.303 12.211 1 79.38 292 ILE B O 1
ATOM 7364 N N . GLN B 1 293 ? 7.316 1.584 13.305 1 77.81 293 GLN B N 1
ATOM 7365 C CA . GLN B 1 293 ? 8.148 0.849 12.359 1 77.81 293 GLN B CA 1
ATOM 7366 C C . GLN B 1 293 ? 7.457 0.708 11.008 1 77.81 293 GLN B C 1
ATOM 7368 O O . GLN B 1 293 ? 6.371 0.127 10.914 1 77.81 293 GLN B O 1
ATOM 7373 N N . THR B 1 294 ? 8.062 1.347 10.094 1 77.81 294 THR B N 1
ATOM 7374 C CA . THR B 1 294 ? 7.613 1.231 8.711 1 77.81 294 THR B CA 1
ATOM 7375 C C . THR B 1 294 ? 8.727 0.679 7.82 1 77.81 294 THR B C 1
ATOM 7377 O O . THR B 1 294 ? 9.898 0.966 8.047 1 77.81 294 THR B O 1
ATOM 7380 N N . ARG B 1 295 ? 8.375 -0.123 6.859 1 74 295 ARG B N 1
ATOM 7381 C CA . ARG B 1 295 ? 9.367 -0.751 5.992 1 74 295 ARG B CA 1
ATOM 7382 C C . ARG B 1 295 ? 9.508 0.01 4.68 1 74 295 ARG B C 1
ATOM 7384 O O . ARG B 1 295 ? 8.555 0.657 4.227 1 74 295 ARG B O 1
ATOM 7391 N N . ASP B 1 296 ? 10.688 -0.254 4.191 1 71.31 296 ASP B N 1
ATOM 7392 C CA . ASP B 1 296 ? 10.969 0.31 2.875 1 71.31 296 ASP B CA 1
ATOM 7393 C C . ASP B 1 296 ? 10.102 -0.349 1.803 1 71.31 296 ASP B C 1
ATOM 7395 O O . ASP B 1 296 ? 9.758 -1.527 1.913 1 71.31 296 ASP B O 1
ATOM 7399 N N . ASN B 1 297 ? 9.781 0.355 0.839 1 63.22 297 ASN B N 1
ATOM 7400 C CA . ASN B 1 297 ? 9.164 -0.151 -0.384 1 63.22 297 ASN B CA 1
ATOM 7401 C C . ASN B 1 297 ? 7.715 -0.563 -0.154 1 63.22 297 ASN B C 1
ATOM 7403 O O . ASN B 1 297 ? 7.113 -1.231 -0.997 1 63.22 297 ASN B O 1
ATOM 7407 N N . HIS B 1 298 ? 7.129 -0.317 1.023 1 65.5 298 HIS B N 1
ATOM 7408 C CA . HIS B 1 298 ? 5.762 -0.734 1.3 1 65.5 298 HIS B CA 1
ATOM 7409 C C . HIS B 1 298 ? 4.898 0.452 1.719 1 65.5 298 HIS B C 1
ATOM 7411 O O . HIS B 1 298 ? 3.959 0.296 2.502 1 65.5 298 HIS B O 1
ATOM 7417 N N . LEU B 1 299 ? 5.168 1.476 1.15 1 61.41 299 LEU B N 1
ATOM 7418 C CA . LEU B 1 299 ? 4.504 2.744 1.425 1 61.41 299 LEU B CA 1
ATOM 7419 C C . LEU B 1 299 ? 4.34 2.959 2.926 1 61.41 299 LEU B C 1
ATOM 7421 O O . LEU B 1 299 ? 3.396 3.621 3.363 1 61.41 299 LEU B O 1
ATOM 7425 N N . GLY B 1 300 ? 5.285 2.434 3.691 1 57.69 300 GLY B N 1
ATOM 7426 C CA . GLY B 1 300 ? 5.375 2.74 5.109 1 57.69 300 GLY B CA 1
ATOM 7427 C C . GLY B 1 300 ? 4.293 2.074 5.938 1 57.69 300 GLY B C 1
ATOM 7428 O O . GLY B 1 300 ? 3.83 2.633 6.934 1 57.69 300 GLY B O 1
ATOM 7429 N N . SER B 1 301 ? 3.658 0.938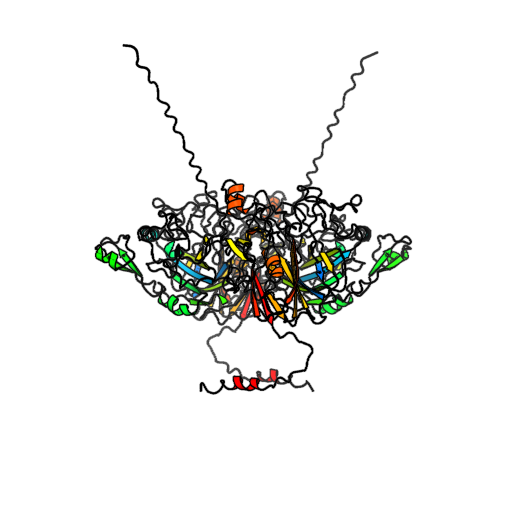 5.523 1 58.22 301 SER B N 1
ATOM 7430 C CA . SER B 1 301 ? 2.654 0.297 6.363 1 58.22 301 SER B CA 1
ATOM 7431 C C . SER B 1 301 ? 3.246 -0.133 7.703 1 58.22 301 SER B C 1
ATOM 7433 O O . SER B 1 301 ? 4.375 -0.626 7.758 1 58.22 301 SER B O 1
ATOM 7435 N N . ALA B 1 302 ? 2.752 0.525 8.805 1 55.78 302 ALA B N 1
ATOM 7436 C CA . ALA B 1 302 ? 3.283 0.315 10.156 1 55.78 302 ALA B CA 1
ATOM 7437 C C . ALA B 1 302 ? 2.494 -0.762 10.891 1 55.78 302 ALA B C 1
ATOM 7439 O O . ALA B 1 302 ? 1.35 -1.056 10.539 1 55.78 302 ALA B O 1
ATOM 7440 N N . VAL B 1 303 ? 3.201 -1.534 11.656 1 50.69 303 VAL B N 1
ATOM 7441 C CA . VAL B 1 303 ? 2.549 -2.418 12.617 1 50.69 303 VAL B CA 1
ATOM 7442 C C . VAL B 1 303 ? 2.01 -1.599 13.789 1 50.69 303 VAL B C 1
ATOM 7444 O O . VAL B 1 303 ? 2.629 -0.618 14.211 1 50.69 303 VAL B O 1
ATOM 7447 N N . ASP B 1 304 ? 0.684 -1.517 14.086 1 47.28 304 ASP B N 1
ATOM 7448 C CA . ASP B 1 304 ? 0.103 -0.755 15.188 1 47.28 304 ASP B CA 1
ATOM 7449 C C . ASP B 1 304 ? 0.807 -1.073 16.5 1 47.28 304 ASP B C 1
ATOM 7451 O O . ASP B 1 304 ? 0.738 -2.203 17 1 47.28 304 ASP B O 1
ATOM 7455 N N . VAL B 1 305 ? 1.948 -0.346 16.766 1 38.94 305 VAL B N 1
ATOM 7456 C CA . VAL B 1 305 ? 2.486 -0.448 18.125 1 38.94 305 VAL B CA 1
ATOM 7457 C C . VAL B 1 305 ? 1.839 0.607 19.016 1 38.94 305 VAL B C 1
ATOM 7459 O O . VAL B 1 305 ? 1.976 1.808 18.766 1 38.94 305 VAL B O 1
ATOM 7462 N N . SER B 1 306 ? 0.604 0.632 19.266 1 36.75 306 SER B N 1
ATOM 7463 C CA . SER B 1 306 ? -0.081 1.622 20.094 1 36.75 306 SER B CA 1
ATOM 7464 C C . SER B 1 306 ? 0.848 2.188 21.172 1 36.75 306 SER B C 1
ATOM 7466 O O . SER B 1 306 ? 1.21 1.487 22.109 1 36.75 306 SER B O 1
ATOM 7468 N N . LEU B 1 307 ? 1.778 3.014 20.844 1 36.16 307 LEU B N 1
ATOM 7469 C CA . LEU B 1 307 ? 2.506 3.779 21.844 1 36.16 307 LEU B CA 1
ATOM 7470 C C . LEU B 1 307 ? 1.628 4.883 22.422 1 36.16 307 LEU B C 1
ATOM 7472 O O . LEU B 1 307 ? 1.161 5.762 21.703 1 36.16 307 LEU B O 1
ATOM 7476 N N . ALA B 1 308 ? 0.859 4.695 23.391 1 33.69 308 ALA B N 1
ATOM 7477 C CA . ALA B 1 308 ? 0.132 5.715 24.141 1 33.69 308 ALA B CA 1
ATOM 7478 C C . ALA B 1 308 ? 1.062 6.84 24.578 1 33.69 308 ALA B C 1
ATOM 7480 O O . ALA B 1 308 ? 2.121 6.586 25.156 1 33.69 308 ALA B O 1
ATOM 7481 N N . GLY B 1 309 ? 1.267 7.941 23.938 1 31.73 309 GLY B N 1
ATOM 7482 C CA . GLY B 1 309 ? 1.756 9.07 24.719 1 31.73 309 GLY B CA 1
ATOM 7483 C C . GLY B 1 309 ? 1.317 9.031 26.172 1 31.73 309 GLY B C 1
ATOM 7484 O O . GLY B 1 309 ? 0.356 8.336 26.516 1 31.73 309 GLY B O 1
ATOM 7485 N N . ALA B 1 310 ? 2.072 9.578 27.109 1 32.75 310 ALA B N 1
ATOM 7486 C CA . ALA B 1 310 ? 1.829 9.523 28.562 1 32.75 310 ALA B CA 1
ATOM 7487 C C . ALA B 1 310 ? 0.34 9.641 28.859 1 32.75 310 ALA B C 1
ATOM 7489 O O . ALA B 1 310 ? -0.189 8.898 29.703 1 32.75 310 ALA B O 1
ATOM 7490 N N . ALA B 1 311 ? -0.245 10.664 28.656 1 34.22 311 ALA B N 1
ATOM 7491 C CA . ALA B 1 311 ? -1.588 10.828 29.203 1 34.22 311 ALA B CA 1
ATOM 7492 C C . ALA B 1 311 ? -2.568 9.859 28.547 1 34.22 311 ALA B C 1
ATOM 7494 O O . ALA B 1 311 ? -3.648 9.602 29.078 1 34.22 311 ALA B O 1
ATOM 7495 N N . ALA B 1 312 ? -2.441 9.609 27.312 1 33.41 312 ALA B N 1
ATOM 7496 C CA . ALA B 1 312 ? -3.465 8.852 26.594 1 33.41 312 ALA B CA 1
ATOM 7497 C C . ALA B 1 312 ? -3.133 7.359 26.594 1 33.41 312 ALA B C 1
ATOM 7499 O O . ALA B 1 312 ? -3.787 6.578 25.891 1 33.41 312 ALA B O 1
ATOM 7500 N N . ALA B 1 313 ? -2.084 6.93 27.094 1 32.94 313 ALA B N 1
ATOM 7501 C CA . ALA B 1 313 ? -1.575 5.559 27.047 1 32.94 313 ALA B CA 1
ATOM 7502 C C . ALA B 1 313 ? -2.58 4.582 27.641 1 32.94 313 ALA B C 1
ATOM 7504 O O . ALA B 1 313 ? -2.455 3.367 27.469 1 32.94 313 ALA B O 1
ATOM 7505 N N . SER B 1 314 ? -3.094 4.902 28.734 1 30.28 314 SER B N 1
ATOM 7506 C CA . SER B 1 314 ? -3.764 3.814 29.438 1 30.28 314 SER B CA 1
ATOM 7507 C C . SER B 1 314 ? -4.746 3.09 28.531 1 30.28 314 SER B C 1
ATOM 7509 O O . SER B 1 314 ? -5.297 2.049 28.906 1 30.28 314 SER B O 1
ATOM 7511 N N . GLN B 1 315 ? -5.547 3.887 27.938 1 29.23 315 GLN B N 1
ATOM 7512 C CA . GLN B 1 315 ? -6.797 3.234 27.562 1 29.23 315 GLN B CA 1
ATOM 7513 C C . GLN B 1 315 ? -6.637 2.441 26.266 1 29.23 315 GLN B C 1
ATOM 7515 O O . GLN B 1 315 ? -7.582 1.798 25.812 1 29.23 315 GLN B O 1
ATOM 7520 N N . MET B 1 316 ? -5.797 2.914 25.484 1 33.28 316 MET B N 1
ATOM 7521 C CA . MET B 1 316 ? -6.012 2.186 24.234 1 33.28 316 MET B CA 1
ATOM 7522 C C . MET B 1 316 ? -5.328 0.824 24.281 1 33.28 316 MET B C 1
ATOM 7524 O O . MET B 1 316 ? -4.121 0.737 24.5 1 33.28 316 MET B O 1
ATOM 7528 N N . SER B 1 317 ? -5.934 -0.141 24.734 1 29.22 317 SER B N 1
ATOM 7529 C CA . SER B 1 317 ? -5.668 -1.57 24.859 1 29.22 317 SER B CA 1
ATOM 7530 C C . SER B 1 317 ? -4.926 -2.1 23.641 1 29.22 317 SER B C 1
ATOM 7532 O O . SER B 1 317 ? -4.977 -1.494 22.562 1 29.22 317 SER B O 1
ATOM 7534 N N . ALA B 1 318 ? -4.152 -3.178 23.938 1 33.69 318 ALA B N 1
ATOM 7535 C CA . ALA B 1 318 ? -3.342 -4.066 23.109 1 33.69 318 ALA B CA 1
ATOM 7536 C C . ALA B 1 318 ? -4.121 -4.539 21.891 1 33.69 318 ALA B C 1
ATOM 7538 O O . ALA B 1 318 ? -4.855 -5.527 21.953 1 33.69 318 ALA B O 1
ATOM 7539 N N . GLN B 1 319 ? -4.852 -3.855 21.25 1 34.59 319 GLN B N 1
ATOM 7540 C CA . GLN B 1 319 ? -5.672 -4.473 20.219 1 34.59 319 GLN B CA 1
ATOM 7541 C C . GLN B 1 319 ? -4.812 -5.219 19.203 1 34.59 319 GLN B C 1
ATOM 7543 O O . GLN B 1 319 ? -3.582 -5.109 19.219 1 34.59 319 GLN B O 1
ATOM 7548 N N . SER B 1 320 ? -5.367 -4.977 17.797 1 38.5 320 SER B N 1
ATOM 7549 C CA . SER B 1 320 ? -5.473 -5.754 16.562 1 38.5 320 SER B CA 1
ATOM 7550 C C . SER B 1 320 ? -4.16 -5.742 15.781 1 38.5 320 SER B C 1
ATOM 7552 O O . SER B 1 320 ? -3.559 -4.684 15.586 1 38.5 320 SER B O 1
ATOM 7554 N N . ILE B 1 321 ? -3.553 -6.82 15.852 1 43.72 321 ILE B N 1
ATOM 7555 C CA . ILE B 1 321 ? -2.41 -7.23 15.047 1 43.72 321 ILE B CA 1
ATOM 7556 C C . ILE B 1 321 ? -2.67 -6.91 13.57 1 43.72 321 ILE B C 1
ATOM 7558 O O . ILE B 1 321 ? -2.727 -7.812 12.734 1 43.72 321 ILE B O 1
ATOM 7562 N N . THR B 1 322 ? -3.525 -5.852 13.305 1 53.78 322 THR B N 1
ATOM 7563 C CA . THR B 1 322 ? -3.723 -5.508 11.898 1 53.78 322 THR B CA 1
ATOM 7564 C C . THR B 1 322 ? -2.809 -4.355 11.492 1 53.78 322 THR B C 1
ATOM 7566 O O . THR B 1 322 ? -2.584 -3.428 12.273 1 53.78 322 THR B O 1
ATOM 7569 N N . PRO B 1 323 ? -2.17 -4.57 10.398 1 61.12 323 PRO B N 1
ATOM 7570 C CA . PRO B 1 323 ? -1.37 -3.449 9.898 1 61.12 323 PRO B CA 1
ATOM 7571 C C . PRO B 1 323 ? -2.143 -2.131 9.891 1 61.12 323 PRO B C 1
ATOM 7573 O O . PRO B 1 323 ? -3.303 -2.094 9.477 1 61.12 323 PRO B O 1
ATOM 7576 N N . GLN B 1 324 ? -1.636 -1.168 10.719 1 68.81 324 GLN B N 1
ATOM 7577 C CA . GLN B 1 324 ? -2.221 0.167 10.797 1 68.81 324 GLN B CA 1
ATOM 7578 C C . GLN B 1 324 ? -1.239 1.226 10.297 1 68.81 324 GLN B C 1
ATOM 7580 O O . GLN B 1 324 ? -0.048 0.949 10.141 1 68.81 324 GLN B O 1
ATOM 7585 N N . LEU B 1 325 ? -1.737 2.354 9.953 1 77.56 325 LEU B N 1
ATOM 7586 C CA . LEU B 1 325 ? -0.89 3.504 9.656 1 77.56 325 LEU B CA 1
ATOM 7587 C C . LEU B 1 325 ? -0.157 3.977 10.906 1 77.56 325 LEU B C 1
ATOM 7589 O O . LEU B 1 325 ? -0.614 3.738 12.023 1 77.56 325 LEU B O 1
ATOM 7593 N N . ALA B 1 326 ? 0.988 4.582 10.633 1 82.94 326 ALA B N 1
ATOM 7594 C CA . ALA B 1 326 ? 1.639 5.273 11.742 1 82.94 326 ALA B CA 1
ATOM 7595 C C . ALA B 1 326 ? 0.72 6.336 12.344 1 82.94 326 ALA B C 1
ATOM 7597 O O . ALA B 1 326 ? 0.023 7.043 11.617 1 82.94 326 ALA B O 1
ATOM 7598 N N . ARG B 1 327 ? 0.732 6.398 13.703 1 87.06 327 ARG B N 1
ATOM 7599 C CA . ARG B 1 327 ? -0.185 7.348 14.32 1 87.06 327 ARG B CA 1
ATOM 7600 C C . ARG B 1 327 ? 0.373 7.867 15.641 1 87.06 327 ARG B C 1
ATOM 7602 O O . ARG B 1 327 ? 1.205 7.207 16.266 1 87.06 327 ARG B O 1
ATOM 7609 N N . TYR B 1 328 ? 0.026 9.008 15.977 1 91 328 TYR B N 1
ATOM 7610 C CA . TYR B 1 328 ? 0.236 9.672 17.25 1 91 328 TYR B CA 1
ATOM 7611 C C . TYR B 1 328 ? -1.06 10.289 17.766 1 91 328 TYR B C 1
ATOM 7613 O O . TYR B 1 328 ? -1.729 11.031 17.047 1 91 328 TYR B O 1
ATOM 7621 N N . TYR B 1 329 ? -1.408 9.93 19 1 92.75 329 TYR B N 1
ATOM 7622 C CA . TYR B 1 329 ? -2.594 10.523 19.594 1 92.75 329 TYR B CA 1
ATOM 7623 C C . TYR B 1 329 ? -2.254 11.844 20.281 1 92.75 329 TYR B C 1
ATOM 7625 O O . TYR B 1 329 ? -1.604 11.852 21.328 1 92.75 329 TYR B O 1
ATOM 7633 N N . TRP B 1 330 ? -2.754 12.898 19.734 1 96.25 330 TRP B N 1
ATOM 7634 C CA . TRP B 1 330 ? -2.477 14.242 20.219 1 96.25 330 TRP B CA 1
ATOM 7635 C C . TRP B 1 330 ? -3.562 14.711 21.188 1 96.25 330 TRP B C 1
ATOM 7637 O O . TRP B 1 330 ? -4.734 14.797 20.812 1 96.25 330 TRP B O 1
ATOM 7647 N N . ALA B 1 331 ? -3.18 14.945 22.391 1 95.69 331 ALA B N 1
ATOM 7648 C CA . ALA B 1 331 ? -4.059 15.703 23.281 1 95.69 331 ALA B CA 1
ATOM 7649 C C . ALA B 1 331 ? -4.004 17.188 22.953 1 95.69 331 ALA B C 1
ATOM 7651 O O . ALA B 1 331 ? -3.01 17.859 23.234 1 95.69 331 ALA B O 1
ATOM 7652 N N . VAL B 1 332 ? -5.051 17.703 22.391 1 97 332 VAL B N 1
ATOM 7653 C CA . VAL B 1 332 ? -5.07 19.078 21.906 1 97 332 VAL B CA 1
ATOM 7654 C C . VAL B 1 332 ? -4.809 20.047 23.062 1 97 332 VAL B C 1
ATOM 7656 O O . VAL B 1 332 ? -5.488 19.984 24.094 1 97 332 VAL B O 1
ATOM 7659 N N . PRO B 1 333 ? -3.867 20.922 22.922 1 95.88 333 PRO B N 1
ATOM 7660 C CA . PRO B 1 333 ? -3.484 21.797 24.031 1 95.88 333 PRO B CA 1
ATOM 7661 C C . PRO B 1 333 ? -4.504 22.906 24.281 1 95.88 333 PRO B C 1
ATOM 7663 O O . PRO B 1 333 ? -5.352 23.172 23.422 1 95.88 333 PRO B O 1
ATOM 7666 N N . ASN B 1 334 ? -4.363 23.5 25.469 1 95.19 334 ASN B N 1
ATOM 7667 C CA . ASN B 1 334 ? -5.156 24.688 25.766 1 95.19 334 ASN B CA 1
ATOM 7668 C C . ASN B 1 334 ? -4.605 25.922 25.062 1 95.19 334 ASN B C 1
ATOM 7670 O O . ASN B 1 334 ? -4.043 26.812 25.719 1 95.19 334 ASN B O 1
ATOM 7674 N N . ASP B 1 335 ? -4.715 26 23.844 1 95.81 335 ASP B N 1
ATOM 7675 C CA . ASP B 1 335 ? -4.273 27.047 22.922 1 95.81 335 ASP B CA 1
ATOM 7676 C C . ASP B 1 335 ? -5.359 27.375 21.906 1 95.81 335 ASP B C 1
ATOM 7678 O O . ASP B 1 335 ? -5.188 27.125 20.703 1 95.81 335 ASP B O 1
ATOM 7682 N N . VAL B 1 336 ? -6.414 28.047 22.359 1 97.38 336 VAL B N 1
ATOM 7683 C CA . VAL B 1 336 ? -7.613 28.297 21.562 1 97.38 336 VAL B CA 1
ATOM 7684 C C . VAL B 1 336 ? -7.285 29.266 20.422 1 97.38 336 VAL B C 1
ATOM 7686 O O . VAL B 1 336 ? -6.707 30.328 20.656 1 97.38 336 VAL B O 1
ATOM 7689 N N . HIS B 1 337 ? -7.578 28.922 19.203 1 97.5 337 HIS B N 1
ATOM 7690 C CA . HIS B 1 337 ? -7.336 29.703 18 1 97.5 337 HIS B CA 1
ATOM 7691 C C . HIS B 1 337 ? -8.367 29.406 16.922 1 97.5 337 HIS B C 1
ATOM 7693 O O . HIS B 1 337 ? -8.898 28.297 16.859 1 97.5 337 HIS B O 1
ATOM 7699 N N . GLU B 1 338 ? -8.594 30.328 16.062 1 97 338 GLU B N 1
ATOM 7700 C CA . GLU B 1 338 ? -9.547 30.156 14.969 1 97 338 GLU B CA 1
ATOM 7701 C C . GLU B 1 338 ? -8.867 29.594 13.727 1 97 338 GLU B C 1
ATOM 7703 O O . GLU B 1 338 ? -9.539 29.094 12.82 1 97 338 GLU B O 1
ATOM 7708 N N . ARG B 1 339 ? -7.582 29.688 13.656 1 97.69 339 ARG B N 1
ATOM 7709 C CA . ARG B 1 339 ? -6.859 29.234 12.477 1 97.69 339 ARG B CA 1
ATOM 7710 C C . ARG B 1 339 ? -5.539 28.578 12.867 1 97.69 339 ARG B C 1
ATOM 7712 O O . ARG B 1 339 ? -4.621 29.25 13.336 1 97.69 339 ARG B O 1
ATOM 7719 N N . CYS B 1 340 ? -5.438 27.312 12.664 1 98.31 340 CYS B N 1
ATOM 7720 C CA . CYS B 1 340 ? -4.234 26.531 12.938 1 98.31 340 CYS B CA 1
ATOM 7721 C C . CYS B 1 340 ? -3.92 25.594 11.781 1 98.31 340 CYS B C 1
ATOM 7723 O O . CYS B 1 340 ? -4.801 25.266 10.984 1 98.31 340 CYS B O 1
ATOM 7725 N N . VAL B 1 341 ? -2.727 25.266 11.609 1 98.56 341 VAL B N 1
ATOM 7726 C CA . VAL B 1 341 ? -2.258 24.25 10.664 1 98.56 341 VAL B CA 1
ATOM 7727 C C . VAL B 1 341 ? -1.304 23.281 11.367 1 98.56 341 VAL B C 1
ATOM 7729 O O . VAL B 1 341 ? -0.491 23.703 12.195 1 98.56 341 VAL B O 1
ATOM 7732 N N . LEU B 1 342 ? -1.477 22.016 11.07 1 98.69 342 LEU B N 1
ATOM 7733 C CA . LEU B 1 342 ? -0.594 20.984 11.594 1 98.69 342 LEU B CA 1
ATOM 7734 C C . LEU B 1 342 ? 0.378 20.5 10.523 1 98.69 342 LEU B C 1
ATOM 7736 O O . LEU B 1 342 ? -0.004 20.344 9.359 1 98.69 342 LEU B O 1
ATOM 7740 N N . ARG B 1 343 ? 1.65 20.188 10.891 1 98.62 343 ARG B N 1
ATOM 7741 C CA . ARG B 1 343 ? 2.584 19.609 9.93 1 98.62 343 ARG B CA 1
ATOM 7742 C C . ARG B 1 343 ? 3.326 18.422 10.539 1 98.62 343 ARG B C 1
ATOM 7744 O O . ARG B 1 343 ? 3.49 18.344 11.766 1 98.62 343 ARG B O 1
ATOM 7751 N N . VAL B 1 344 ? 3.674 17.516 9.703 1 97.94 344 VAL B N 1
ATOM 7752 C CA . VAL B 1 344 ? 4.582 16.422 10.008 1 97.94 344 VAL B CA 1
ATOM 7753 C C . VAL B 1 344 ? 5.828 16.516 9.133 1 97.94 344 VAL B C 1
ATOM 7755 O O . VAL B 1 344 ? 5.723 16.688 7.91 1 97.94 344 VAL B O 1
ATOM 7758 N N . ARG B 1 345 ? 6.949 16.516 9.758 1 97.44 345 ARG B N 1
ATOM 7759 C CA . ARG B 1 345 ? 8.234 16.5 9.07 1 97.44 345 ARG B CA 1
ATOM 7760 C C . ARG B 1 345 ? 8.938 15.156 9.25 1 97.44 345 ARG B C 1
ATOM 7762 O O . ARG B 1 345 ? 9.016 14.641 10.367 1 97.44 345 ARG B O 1
ATOM 7769 N N . TYR B 1 346 ? 9.367 14.656 8.242 1 94.69 346 TYR B N 1
ATOM 7770 C CA . TYR B 1 346 ? 10.039 13.367 8.164 1 94.69 346 TYR B CA 1
ATOM 7771 C C . TYR B 1 346 ? 11.445 13.508 7.609 1 94.69 346 TYR B C 1
ATOM 7773 O O . TYR B 1 346 ? 11.625 13.797 6.422 1 94.69 346 TYR B O 1
ATOM 7781 N N . ASN B 1 347 ? 12.391 13.414 8.484 1 93.38 347 ASN B N 1
ATOM 7782 C CA . ASN B 1 347 ? 13.789 13.398 8.078 1 93.38 347 ASN B CA 1
ATOM 7783 C C . ASN B 1 347 ? 14.344 11.977 8.047 1 93.38 347 ASN B C 1
ATOM 7785 O O . ASN B 1 347 ? 14.117 11.195 8.977 1 93.38 347 ASN B O 1
ATOM 7789 N N . ILE B 1 348 ? 15.078 11.695 6.949 1 88.62 348 ILE B N 1
ATOM 7790 C CA . ILE B 1 348 ? 15.555 10.32 6.797 1 88.62 348 ILE B CA 1
ATOM 7791 C C . ILE B 1 348 ? 16.984 10.328 6.246 1 88.62 348 ILE B C 1
ATOM 7793 O O . ILE B 1 348 ? 17.328 11.172 5.422 1 88.62 348 ILE B O 1
ATOM 7797 N N . THR B 1 349 ? 17.75 9.398 6.754 1 87.06 349 THR B N 1
ATOM 7798 C CA . THR B 1 349 ? 19.109 9.242 6.238 1 87.06 349 THR B CA 1
ATOM 7799 C C . THR B 1 349 ? 19.594 7.797 6.395 1 87.06 349 THR B C 1
ATOM 7801 O O . THR B 1 349 ? 18.906 6.977 7.012 1 87.06 349 THR B O 1
ATOM 7804 N N . THR B 1 350 ? 20.688 7.516 5.727 1 83.56 350 THR B N 1
ATOM 7805 C CA . THR B 1 350 ? 21.312 6.203 5.82 1 83.56 350 THR B CA 1
ATOM 7806 C C . THR B 1 350 ? 22 6.031 7.172 1 83.56 350 THR B C 1
ATOM 7808 O O . THR B 1 350 ? 22.109 6.984 7.949 1 83.56 350 THR B O 1
ATOM 7811 N N . MET B 1 351 ? 22.562 4.902 7.441 1 84 351 MET B N 1
ATOM 7812 C CA . MET B 1 351 ? 23.156 4.621 8.742 1 84 351 MET B CA 1
ATOM 7813 C C . MET B 1 351 ? 24.688 4.664 8.672 1 84 351 MET B C 1
ATOM 7815 O O . MET B 1 351 ? 25.375 4.32 9.633 1 84 351 MET B O 1
ATOM 7819 N N . GLU B 1 352 ? 25.188 5.047 7.551 1 80.5 352 GLU B N 1
ATOM 7820 C CA . GLU B 1 352 ? 26.641 5.074 7.371 1 80.5 352 GLU B CA 1
ATOM 7821 C C . GLU B 1 352 ? 27.281 6.18 8.211 1 80.5 352 GLU B C 1
ATOM 7823 O O . GLU B 1 352 ? 28.469 6.121 8.516 1 80.5 352 GLU B O 1
ATOM 7828 N N . PHE B 1 353 ? 26.484 7.145 8.438 1 76.88 353 PHE B N 1
ATOM 7829 C CA . PHE B 1 353 ? 26.969 8.211 9.297 1 76.88 353 PHE B CA 1
ATOM 7830 C C . PHE B 1 353 ? 25.922 8.617 10.312 1 76.88 353 PHE B C 1
ATOM 7832 O O . PHE B 1 353 ? 24.719 8.398 10.102 1 76.88 353 PHE B O 1
ATOM 7839 N N . HIS B 1 354 ? 26.469 9.07 11.32 1 75.81 354 HIS B N 1
ATOM 7840 C CA . HIS B 1 354 ? 25.562 9.5 12.367 1 75.81 354 HIS B CA 1
ATOM 7841 C C . HIS B 1 354 ? 25.109 10.938 12.148 1 75.81 354 HIS B C 1
ATOM 7843 O O . HIS B 1 354 ? 25.922 11.859 12.102 1 75.81 354 HIS B O 1
ATOM 7849 N N . PRO B 1 355 ? 23.797 11.086 12.141 1 75.94 355 PRO B N 1
ATOM 7850 C CA . PRO B 1 355 ? 23.297 12.43 11.82 1 75.94 355 PRO B CA 1
ATOM 7851 C C . PRO B 1 355 ? 23.766 13.484 12.82 1 75.94 355 PRO B C 1
ATOM 7853 O O . PRO B 1 355 ? 23.984 14.641 12.445 1 75.94 355 PRO B O 1
ATOM 7856 N N . PHE B 1 356 ? 24.047 13.172 14.031 1 75.12 356 PHE B N 1
ATOM 7857 C CA . PHE B 1 356 ? 24.391 14.164 15.039 1 75.12 356 PHE B CA 1
ATOM 7858 C C . PHE B 1 356 ? 25.906 14.344 15.125 1 75.12 356 PHE B C 1
ATOM 7860 O O . PHE B 1 356 ? 26.391 15.227 15.836 1 75.12 356 PHE B O 1
ATOM 7867 N N . GLU B 1 357 ? 26.562 13.578 14.273 1 76.75 357 GLU B N 1
ATOM 7868 C CA . GLU B 1 357 ? 28.016 13.711 14.25 1 76.75 357 GLU B CA 1
ATOM 7869 C C . GLU B 1 357 ? 28.5 14.273 12.914 1 76.75 357 GLU B C 1
ATOM 7871 O O . GLU B 1 357 ? 29.703 14.367 12.672 1 76.75 357 GLU B O 1
ATOM 7876 N N . THR B 1 358 ? 27.578 14.57 12.188 1 80.12 358 THR B N 1
ATOM 7877 C CA . THR B 1 358 ? 27.922 15.086 10.867 1 80.12 358 THR B CA 1
ATOM 7878 C C . THR B 1 358 ? 27.547 16.562 10.75 1 80.12 358 THR B C 1
ATOM 7880 O O . THR B 1 358 ? 26.406 16.938 11.031 1 80.12 358 THR B O 1
ATOM 7883 N N . ASP B 1 359 ? 28.578 17.391 10.516 1 84.5 359 ASP B N 1
ATOM 7884 C CA . ASP B 1 359 ? 28.391 18.828 10.344 1 84.5 359 ASP B CA 1
ATOM 7885 C C . ASP B 1 359 ? 29.203 19.344 9.164 1 84.5 359 ASP B C 1
ATOM 7887 O O . ASP B 1 359 ? 29.469 18.609 8.211 1 84.5 359 ASP B O 1
ATOM 7891 N N . SER B 1 360 ? 29.438 20.625 9.117 1 84.38 360 SER B N 1
ATOM 7892 C CA . SER B 1 360 ? 30.094 21.266 7.98 1 84.38 360 SER B CA 1
ATOM 7893 C C . SER B 1 360 ? 31.5 20.703 7.766 1 84.38 360 SER B C 1
ATOM 7895 O O . SER B 1 360 ? 32.031 20.797 6.668 1 84.38 360 SER B O 1
ATOM 7897 N N . LYS B 1 361 ? 32.031 20.109 8.766 1 83.44 361 LYS B N 1
ATOM 7898 C CA . LYS B 1 361 ? 33.375 19.516 8.641 1 83.44 361 LYS B CA 1
ATOM 7899 C C . LYS B 1 361 ? 33.344 18.297 7.715 1 83.44 361 LYS B C 1
ATOM 7901 O O . LYS B 1 361 ? 34.406 17.891 7.199 1 83.44 361 LYS B O 1
ATOM 7906 N N . SER B 1 362 ? 32.188 17.766 7.566 1 82.81 362 SER B N 1
ATOM 7907 C CA . SER B 1 362 ? 32.031 16.578 6.742 1 82.81 362 SER B CA 1
ATOM 7908 C C . SER B 1 362 ? 31.578 16.922 5.332 1 82.81 362 SER B C 1
ATOM 7910 O O . SER B 1 362 ? 31.281 16.047 4.531 1 82.81 362 SER B O 1
ATOM 7912 N N . ASN B 1 363 ? 31.531 18.188 5.059 1 83.44 363 ASN B N 1
ATOM 7913 C CA . ASN B 1 363 ? 31.109 18.609 3.727 1 83.44 363 ASN B CA 1
ATOM 7914 C C . ASN B 1 363 ? 32.188 18.344 2.684 1 83.44 363 ASN B C 1
ATOM 7916 O O . ASN B 1 363 ? 33.312 17.938 3.027 1 83.44 363 ASN B O 1
ATOM 7920 N N . TYR B 1 364 ? 31.766 18.453 1.38 1 79.12 364 TYR B N 1
ATOM 7921 C CA . TYR B 1 364 ? 32.75 18.281 0.305 1 79.12 364 TYR B CA 1
ATOM 7922 C C . TYR B 1 364 ? 34.062 18.984 0.638 1 79.12 364 TYR B C 1
ATOM 7924 O O . TYR B 1 364 ? 34.062 20.125 1.085 1 79.12 364 TYR B O 1
ATOM 7932 N N . PRO B 1 365 ? 35.031 18.375 0.41 1 78.81 365 PRO B N 1
ATOM 7933 C CA . PRO B 1 365 ? 35.281 17.078 -0.216 1 78.81 365 PRO B CA 1
ATOM 7934 C C . PRO B 1 365 ? 35.406 15.938 0.801 1 78.81 365 PRO B C 1
ATOM 7936 O O . PRO B 1 365 ? 35.75 14.812 0.439 1 78.81 365 PRO B O 1
ATOM 7939 N N . ASN B 1 366 ? 35.156 16.188 2.059 1 77.38 366 ASN B N 1
ATOM 7940 C CA . ASN B 1 366 ? 35.375 15.227 3.133 1 77.38 366 ASN B CA 1
ATOM 7941 C C . ASN B 1 366 ? 34.188 14.305 3.344 1 77.38 366 ASN B C 1
ATOM 7943 O O . ASN B 1 366 ? 34.188 13.477 4.258 1 77.38 366 ASN B O 1
ATOM 7947 N N . HIS B 1 367 ? 33.312 14.438 2.496 1 76.06 367 HIS B N 1
ATOM 7948 C CA . HIS B 1 367 ? 32.094 13.672 2.721 1 76.06 367 HIS B CA 1
ATOM 7949 C C . HIS B 1 367 ? 32.312 12.188 2.451 1 76.06 367 HIS B C 1
ATOM 7951 O O . HIS B 1 367 ? 32.938 11.82 1.446 1 76.06 367 HIS B O 1
ATOM 7957 N N . PRO B 1 368 ? 31.828 11.398 3.406 1 72.88 368 PRO B N 1
ATOM 7958 C CA . PRO B 1 368 ? 32.094 9.969 3.289 1 72.88 368 PRO B CA 1
ATOM 7959 C C . PRO B 1 368 ? 31.359 9.312 2.139 1 72.88 368 PRO B C 1
ATOM 7961 O O . PRO B 1 368 ? 31.75 8.234 1.673 1 72.88 368 PRO B O 1
ATOM 7964 N N . LEU B 1 369 ? 30.312 9.867 1.766 1 75.31 369 LEU B N 1
ATOM 7965 C CA . LEU B 1 369 ? 29.516 9.195 0.744 1 75.31 369 LEU B CA 1
ATOM 7966 C C . LEU B 1 369 ? 29.625 9.914 -0.595 1 75.31 369 LEU B C 1
ATOM 7968 O O . LEU B 1 369 ? 29.828 11.133 -0.634 1 75.31 369 LEU B O 1
ATOM 7972 N N . ARG B 1 370 ? 29.672 9.156 -1.616 1 78.31 370 ARG B N 1
ATOM 7973 C CA . ARG B 1 370 ? 29.766 9.664 -2.98 1 78.31 370 ARG B CA 1
ATOM 7974 C C . ARG B 1 370 ? 28.547 9.258 -3.809 1 78.31 370 ARG B C 1
ATOM 7976 O O . ARG B 1 370 ? 27.984 8.188 -3.596 1 78.31 370 ARG B O 1
ATOM 7983 N N . GLN B 1 371 ? 28.156 10.219 -4.676 1 82.12 371 GLN B N 1
ATOM 7984 C CA . GLN B 1 371 ? 27.078 9.953 -5.605 1 82.12 371 GLN B CA 1
ATOM 7985 C C . GLN B 1 371 ? 27.438 8.844 -6.586 1 82.12 371 GLN B C 1
ATOM 7987 O O . GLN B 1 371 ? 28.453 8.93 -7.285 1 82.12 371 GLN B O 1
ATOM 7992 N N . ASP B 1 372 ? 26.641 7.812 -6.66 1 84.12 372 ASP B N 1
ATOM 7993 C CA . ASP B 1 372 ? 26.75 6.707 -7.605 1 84.12 372 ASP B CA 1
ATOM 7994 C C . ASP B 1 372 ? 28.203 6.289 -7.805 1 84.12 372 ASP B C 1
ATOM 7996 O O . ASP B 1 372 ? 28.688 6.223 -8.938 1 84.12 372 ASP B O 1
ATOM 8000 N N . PRO B 1 373 ? 28.922 5.969 -6.777 1 85.5 373 PRO B N 1
ATOM 8001 C CA . PRO B 1 373 ? 30.344 5.625 -6.914 1 85.5 373 PRO B CA 1
ATOM 8002 C C . PRO B 1 373 ? 30.562 4.289 -7.625 1 85.5 373 PRO B C 1
ATOM 8004 O O . PRO B 1 373 ? 29.656 3.439 -7.633 1 85.5 373 PRO B O 1
ATOM 8007 N N . PHE B 1 374 ? 31.703 4.191 -8.336 1 87.88 374 PHE B N 1
ATOM 8008 C CA . PHE B 1 374 ? 32.219 2.906 -8.781 1 87.88 374 PHE B CA 1
ATOM 8009 C C . PHE B 1 374 ? 33.188 2.33 -7.746 1 87.88 374 PHE B C 1
ATOM 8011 O O . PHE B 1 374 ? 34.188 2.957 -7.41 1 87.88 374 PHE B O 1
ATOM 8018 N N . GLU B 1 375 ? 32.812 1.241 -7.188 1 87.94 375 GLU B N 1
ATOM 8019 C CA . GLU B 1 375 ? 33.656 0.63 -6.145 1 87.94 375 GLU B CA 1
ATOM 8020 C C . GLU B 1 375 ? 34.312 -0.657 -6.641 1 87.94 375 GLU B C 1
ATOM 8022 O O . GLU B 1 375 ? 33.688 -1.442 -7.355 1 87.94 375 GLU B O 1
ATOM 8027 N N . THR B 1 376 ? 35.531 -0.729 -6.246 1 88.06 376 THR B N 1
ATOM 8028 C CA . THR B 1 376 ? 36.25 -1.952 -6.594 1 88.06 376 THR B CA 1
ATOM 8029 C C . THR B 1 376 ? 35.688 -3.145 -5.824 1 88.06 376 THR B C 1
ATOM 8031 O O . THR B 1 376 ? 35.438 -3.053 -4.617 1 88.06 376 THR B O 1
ATOM 8034 N N . PHE B 1 377 ? 35.438 -4.164 -6.535 1 91.81 377 PHE B N 1
ATOM 8035 C CA . PHE B 1 377 ? 34.969 -5.418 -5.941 1 91.81 377 PHE B CA 1
ATOM 8036 C C . PHE B 1 377 ? 35.688 -6.602 -6.586 1 91.81 377 PHE B C 1
ATOM 8038 O O . PHE B 1 377 ? 35.25 -7.109 -7.617 1 91.81 377 PHE B O 1
ATOM 8045 N N . GLY B 1 378 ? 36.75 -7.055 -5.996 1 80.75 378 GLY B N 1
ATOM 8046 C CA . GLY B 1 378 ? 37.625 -8.008 -6.66 1 80.75 378 GLY B CA 1
ATOM 8047 C C . GLY B 1 378 ? 38.375 -7.41 -7.832 1 80.75 378 GLY B C 1
ATOM 8048 O O . GLY B 1 378 ? 37.875 -7.379 -8.953 1 80.75 378 GLY B O 1
ATOM 8049 N N . TYR B 1 379 ? 39.562 -6.809 -7.562 1 70.44 379 TYR B N 1
ATOM 8050 C CA . TYR B 1 379 ? 40.344 -6.094 -8.562 1 70.44 379 TYR B CA 1
ATOM 8051 C C . TYR B 1 379 ? 40.562 -6.957 -9.797 1 70.44 379 TYR B C 1
ATOM 8053 O O . TYR B 1 379 ? 40.875 -8.141 -9.688 1 70.44 379 TYR B O 1
ATOM 8061 N N . PRO B 1 380 ? 40.188 -6.445 -10.992 1 77.31 380 PRO B N 1
ATOM 8062 C CA . PRO B 1 380 ? 40 -5.062 -11.438 1 77.31 380 PRO B CA 1
ATOM 8063 C C . PRO B 1 380 ? 38.531 -4.727 -11.688 1 77.31 380 PRO B C 1
ATOM 8065 O O . PRO B 1 380 ? 38.219 -3.754 -12.383 1 77.31 380 PRO B O 1
ATOM 8068 N N . ASN B 1 381 ? 37.812 -5.445 -11.031 1 84.69 381 ASN B N 1
ATOM 8069 C CA . ASN B 1 381 ? 36.375 -5.277 -11.336 1 84.69 381 ASN B CA 1
ATOM 8070 C C . ASN B 1 381 ? 35.75 -4.219 -10.445 1 84.69 381 ASN B C 1
ATOM 8072 O O . ASN B 1 381 ? 36.188 -3.992 -9.32 1 84.69 381 ASN B O 1
ATOM 8076 N N . TYR B 1 382 ? 34.781 -3.545 -11.039 1 88.06 382 TYR B N 1
ATOM 8077 C CA . TYR B 1 382 ? 34.062 -2.494 -10.312 1 88.06 382 TYR B CA 1
ATOM 8078 C C . TYR B 1 382 ? 32.562 -2.738 -10.328 1 88.06 382 TYR B C 1
ATOM 8080 O O . TYR B 1 382 ? 32.031 -3.311 -11.281 1 88.06 382 TYR B O 1
ATOM 8088 N N . LEU B 1 383 ? 31.953 -2.367 -9.227 1 92.12 383 LEU B N 1
ATOM 8089 C CA . LEU B 1 383 ? 30.5 -2.277 -9.125 1 92.12 383 LEU B CA 1
ATOM 8090 C C . LEU B 1 383 ? 30.062 -0.824 -9 1 92.12 383 LEU B C 1
ATOM 8092 O O . LEU B 1 383 ? 30.688 -0.039 -8.281 1 92.12 383 LEU B O 1
ATOM 8096 N N . SER B 1 384 ? 29.062 -0.513 -9.805 1 90.19 384 SER B N 1
ATOM 8097 C CA . SER B 1 384 ? 28.406 0.781 -9.602 1 90.19 384 SER B CA 1
ATOM 8098 C C . SER B 1 384 ? 27.328 0.703 -8.531 1 90.19 384 SER B C 1
ATOM 8100 O O . SER B 1 384 ? 26.469 -0.178 -8.57 1 90.19 384 SER B O 1
ATOM 8102 N N . LEU B 1 385 ? 27.406 1.542 -7.57 1 89.19 385 LEU B N 1
ATOM 8103 C CA . LEU B 1 385 ? 26.438 1.573 -6.492 1 89.19 385 LEU B CA 1
ATOM 8104 C C . LEU B 1 385 ? 25.359 2.625 -6.762 1 89.19 385 LEU B C 1
ATOM 8106 O O . LEU B 1 385 ? 25.672 3.746 -7.164 1 89.19 385 LEU B O 1
ATOM 8110 N N . ALA B 1 386 ? 24.094 2.168 -6.609 1 86.38 386 ALA B N 1
ATOM 8111 C CA . ALA B 1 386 ? 22.984 3.111 -6.723 1 86.38 386 ALA B CA 1
ATOM 8112 C C . ALA B 1 386 ? 22.812 3.904 -5.43 1 86.38 386 ALA B C 1
ATOM 8114 O O . ALA B 1 386 ? 22 3.525 -4.57 1 86.38 386 ALA B O 1
ATOM 8115 N N . ILE B 1 387 ? 23.562 4.957 -5.32 1 83 387 ILE B N 1
ATOM 8116 C CA . ILE B 1 387 ? 23.531 5.832 -4.156 1 83 387 ILE B CA 1
ATOM 8117 C C . ILE B 1 387 ? 23.188 7.258 -4.586 1 83 387 ILE B C 1
ATOM 8119 O O . ILE B 1 387 ? 23.875 7.84 -5.43 1 83 387 ILE B O 1
ATOM 8123 N N . ASN B 1 388 ? 22.141 7.68 -4.055 1 81.06 388 ASN B N 1
ATOM 8124 C CA . ASN B 1 388 ? 21.734 9.062 -4.281 1 81.06 388 ASN B CA 1
ATOM 8125 C C . ASN B 1 388 ? 21.922 9.914 -3.031 1 81.06 388 ASN B C 1
ATOM 8127 O O . ASN B 1 388 ? 21.047 9.953 -2.158 1 81.06 388 ASN B O 1
ATOM 8131 N N . THR B 1 389 ? 22.938 10.711 -3.012 1 81.62 389 THR B N 1
ATOM 8132 C CA . THR B 1 389 ? 23.297 11.469 -1.822 1 81.62 389 THR B CA 1
ATOM 8133 C C . THR B 1 389 ? 22.328 12.625 -1.606 1 81.62 389 THR B C 1
ATOM 8135 O O . THR B 1 389 ? 22.281 13.211 -0.521 1 81.62 389 THR B O 1
ATOM 8138 N N . HIS B 1 390 ? 21.516 12.977 -2.676 1 80.31 390 HIS B N 1
ATOM 8139 C CA . HIS B 1 390 ? 20.531 14.031 -2.518 1 80.31 390 HIS B CA 1
ATOM 8140 C C . HIS B 1 390 ? 19.406 13.602 -1.579 1 80.31 390 HIS B C 1
ATOM 8142 O O . HIS B 1 390 ? 18.672 14.438 -1.056 1 80.31 390 HIS B O 1
ATOM 8148 N N . GLN B 1 391 ? 19.406 12.336 -1.391 1 80.44 391 GLN B N 1
ATOM 8149 C CA . GLN B 1 391 ? 18.297 11.812 -0.603 1 80.44 391 GLN B CA 1
ATOM 8150 C C . GLN B 1 391 ? 18.703 11.586 0.85 1 80.44 391 GLN B C 1
ATOM 8152 O O . GLN B 1 391 ? 17.859 11.32 1.705 1 80.44 391 GLN B O 1
ATOM 8157 N N . TYR B 1 392 ? 19.938 11.734 1.154 1 81.31 392 TYR B N 1
ATOM 8158 C CA . TYR B 1 392 ? 20.406 11.547 2.523 1 81.31 392 TYR B CA 1
ATOM 8159 C C . TYR B 1 392 ? 20.172 12.797 3.357 1 81.31 392 TYR B C 1
ATOM 8161 O O . TYR B 1 392 ? 20.422 13.914 2.902 1 81.31 392 TYR B O 1
ATOM 8169 N N . GLY B 1 393 ? 19.734 12.547 4.531 1 85.12 393 GLY B N 1
ATOM 8170 C CA . GLY B 1 393 ? 19.469 13.68 5.41 1 85.12 393 GLY B CA 1
ATOM 8171 C C . GLY B 1 393 ? 18.375 14.594 4.883 1 85.12 393 GLY B C 1
ATOM 8172 O O . GLY B 1 393 ? 18.422 15.805 5.102 1 85.12 393 GLY B O 1
ATOM 8173 N N . ARG B 1 394 ? 17.531 14.039 4.156 1 89.69 394 ARG B N 1
ATOM 8174 C CA . ARG B 1 394 ? 16.5 14.844 3.523 1 89.69 394 ARG B CA 1
ATOM 8175 C C . ARG B 1 394 ? 15.258 14.938 4.414 1 89.69 394 ARG B C 1
ATOM 8177 O O . ARG B 1 394 ? 14.938 14 5.145 1 89.69 394 ARG B O 1
ATOM 8184 N N . THR B 1 395 ? 14.609 16.078 4.262 1 94.19 395 THR B N 1
ATOM 8185 C CA . THR B 1 395 ? 13.391 16.312 5.023 1 94.19 395 THR B CA 1
ATOM 8186 C C . THR B 1 395 ? 12.18 16.406 4.098 1 94.19 395 THR B C 1
ATOM 8188 O O . THR B 1 395 ? 12.188 17.172 3.129 1 94.19 395 THR B O 1
ATOM 8191 N N . PHE B 1 396 ? 11.219 15.594 4.359 1 94.19 396 PHE B N 1
ATOM 8192 C CA . PHE B 1 396 ? 9.906 15.648 3.734 1 94.19 396 PHE B CA 1
ATOM 8193 C C . PHE B 1 396 ? 8.875 16.219 4.699 1 94.19 396 PHE B C 1
ATOM 8195 O O . PHE B 1 396 ? 9.086 16.219 5.914 1 94.19 396 PHE B O 1
ATOM 8202 N N . GLN B 1 397 ? 7.754 16.734 4.148 1 97.44 397 GLN B N 1
ATOM 8203 C CA . GLN B 1 397 ? 6.727 17.25 5.051 1 97.44 397 GLN B CA 1
ATOM 8204 C C . GLN B 1 397 ? 5.348 17.203 4.398 1 97.44 397 GLN B C 1
ATOM 8206 O O . GLN B 1 397 ? 5.238 17.109 3.174 1 97.44 397 GLN B O 1
ATOM 8211 N N . ASP B 1 398 ? 4.418 17.188 5.164 1 98.12 398 ASP B N 1
ATOM 8212 C CA . ASP B 1 398 ? 3.031 17.438 4.785 1 98.12 398 ASP B CA 1
ATOM 8213 C C . ASP B 1 398 ? 2.318 18.281 5.836 1 98.12 398 ASP B C 1
ATOM 8215 O O . ASP B 1 398 ? 2.711 18.297 7.004 1 98.12 398 ASP B O 1
ATOM 8219 N N . ARG B 1 399 ? 1.367 19.062 5.359 1 98.69 399 ARG B N 1
ATOM 8220 C CA . ARG B 1 399 ? 0.606 19.938 6.246 1 98.69 399 ARG B CA 1
ATOM 8221 C C . ARG B 1 399 ? -0.893 19.688 6.094 1 98.69 399 ARG B C 1
ATOM 8223 O O . ARG B 1 399 ? -1.368 19.375 5 1 98.69 399 ARG B O 1
ATOM 8230 N N . SER B 1 400 ? -1.568 19.906 7.188 1 98.69 400 SER B N 1
ATOM 8231 C CA . SER B 1 400 ? -3.025 19.844 7.164 1 98.69 400 SER B CA 1
ATOM 8232 C C . SER B 1 400 ? -3.617 21.094 6.527 1 98.69 400 SER B C 1
ATOM 8234 O O . SER B 1 400 ? -2.922 22.109 6.359 1 98.69 400 SER B O 1
ATOM 8236 N N . TYR B 1 401 ? -4.816 21 6.184 1 98.44 401 TYR B N 1
ATOM 8237 C CA . TYR B 1 401 ? -5.613 22.203 5.984 1 98.44 401 TYR B CA 1
ATOM 8238 C C . TYR B 1 401 ? -5.891 22.906 7.309 1 98.44 401 TYR B C 1
ATOM 8240 O O . TYR B 1 401 ? -5.688 22.328 8.375 1 98.44 401 TYR B O 1
ATOM 8248 N N . VAL B 1 402 ? -6.371 24.109 7.164 1 98.06 402 VAL B N 1
ATOM 8249 C CA . VAL B 1 402 ? -6.59 24.938 8.344 1 98.06 402 VAL B CA 1
ATOM 8250 C C . VAL B 1 402 ? -7.707 24.344 9.195 1 98.06 402 VAL B C 1
ATOM 8252 O O . VAL B 1 402 ? -8.727 23.891 8.672 1 98.06 402 VAL B O 1
ATOM 8255 N N . PHE B 1 403 ? -7.535 24.359 10.5 1 98.44 403 PHE B N 1
ATOM 8256 C CA . PHE B 1 403 ? -8.539 23.938 11.469 1 98.44 403 PHE B CA 1
ATOM 8257 C C . PHE B 1 403 ? -8.57 24.891 12.656 1 98.44 403 PHE B C 1
ATOM 8259 O O . PHE B 1 403 ? -7.758 25.812 12.742 1 98.44 403 PHE B O 1
ATOM 8266 N N . ARG B 1 404 ? -9.531 24.703 13.586 1 98.25 404 ARG B N 1
ATOM 8267 C CA . ARG B 1 404 ? -9.688 25.531 14.773 1 98.25 404 ARG B CA 1
ATOM 8268 C C . ARG B 1 404 ? -9.445 24.719 16.047 1 98.25 404 ARG B C 1
ATOM 8270 O O . ARG B 1 404 ? -9.68 23.516 16.062 1 98.25 404 ARG B O 1
ATOM 8277 N N . ILE B 1 405 ? -8.945 25.344 16.984 1 98.31 405 ILE B N 1
ATOM 8278 C CA . ILE B 1 405 ? -8.93 24.812 18.344 1 98.31 405 ILE B CA 1
ATOM 8279 C C . ILE B 1 405 ? -9.938 25.578 19.203 1 98.31 405 ILE B C 1
ATOM 8281 O O . ILE B 1 405 ? -9.805 26.781 19.406 1 98.31 405 ILE B O 1
ATOM 8285 N N . LYS B 1 406 ? -10.891 24.875 19.719 1 98.44 406 LYS B N 1
ATOM 8286 C CA . LYS B 1 406 ? -11.961 25.469 20.5 1 98.44 406 LYS B CA 1
ATOM 8287 C C . LYS B 1 406 ? -11.82 25.109 21.984 1 98.44 406 LYS B C 1
ATOM 8289 O O . LYS B 1 406 ? -11.297 24.047 22.328 1 98.44 406 LYS B O 1
ATOM 8294 N N . ALA B 1 407 ? -12.352 26 22.734 1 98.19 407 ALA B N 1
ATOM 8295 C CA . ALA B 1 407 ? -12.375 25.734 24.172 1 98.19 407 ALA B CA 1
ATOM 8296 C C . ALA B 1 407 ? -13.25 24.516 24.469 1 98.19 407 ALA B C 1
ATOM 8298 O O . ALA B 1 407 ? -14.281 24.297 23.828 1 98.19 407 ALA B O 1
ATOM 8299 N N . ARG B 1 408 ? -12.773 23.766 25.453 1 97.81 408 ARG B N 1
ATOM 8300 C CA . ARG B 1 408 ? -13.602 22.672 25.922 1 97.81 408 ARG B CA 1
ATOM 8301 C C . ARG B 1 408 ? -14.922 23.188 26.484 1 97.81 408 ARG B C 1
ATOM 8303 O O . ARG B 1 408 ? -14.938 24.141 27.266 1 97.81 408 ARG B O 1
ATOM 8310 N N . PRO B 1 409 ? -16 22.594 26.109 1 97.25 409 PRO B N 1
ATOM 8311 C CA . PRO B 1 409 ? -17.266 23.047 26.688 1 97.25 409 PRO B CA 1
ATOM 8312 C C . PRO B 1 409 ? -17.312 22.859 28.203 1 97.25 409 PRO B C 1
ATOM 8314 O O . PRO B 1 409 ? -16.953 21.797 28.719 1 97.25 409 PRO B O 1
ATOM 8317 N N . PRO B 1 410 ? -17.828 23.812 28.859 1 95.25 410 PRO B N 1
ATOM 8318 C CA . PRO B 1 410 ? -17.812 23.766 30.312 1 95.25 410 PRO B CA 1
ATOM 8319 C C . PRO B 1 410 ? -18.703 22.656 30.875 1 95.25 410 PRO B C 1
ATOM 8321 O O . PRO B 1 410 ? -18.484 22.203 32 1 95.25 410 PRO B O 1
ATOM 8324 N N . ASN B 1 411 ? -19.688 22.219 30.25 1 93.75 411 ASN B N 1
ATOM 8325 C CA . ASN B 1 411 ? -20.625 21.234 30.734 1 93.75 411 ASN B CA 1
ATOM 8326 C C . ASN B 1 411 ? -20.062 19.812 30.641 1 93.75 411 ASN B C 1
ATOM 8328 O O . ASN B 1 411 ? -20.672 18.859 31.141 1 93.75 411 ASN B O 1
ATOM 8332 N N . ILE B 1 412 ? -18.969 19.625 30.062 1 95.94 412 ILE B N 1
ATOM 8333 C CA . ILE B 1 412 ? -18.328 18.328 29.984 1 95.94 412 ILE B CA 1
ATOM 8334 C C . ILE B 1 412 ? -17.391 18.141 31.188 1 95.94 412 ILE B C 1
ATOM 8336 O O . ILE B 1 412 ? -16.484 18.938 31.391 1 95.94 412 ILE B O 1
ATOM 8340 N N . PRO B 1 413 ? -17.562 17.078 31.906 1 93.12 413 PRO B N 1
ATOM 8341 C CA . PRO B 1 413 ? -16.719 16.844 33.062 1 93.12 413 PRO B CA 1
ATOM 8342 C C . PRO B 1 413 ? -15.227 16.766 32.719 1 93.12 413 PRO B C 1
ATOM 8344 O O . PRO B 1 413 ? -14.875 16.219 31.672 1 93.12 413 PRO B O 1
ATOM 8347 N N . ALA B 1 414 ? -14.469 17.188 33.656 1 90.69 414 ALA B N 1
ATOM 8348 C CA . ALA B 1 414 ? -13.023 17.219 33.438 1 90.69 414 ALA B CA 1
ATOM 8349 C C . ALA B 1 414 ? -12.461 15.797 33.312 1 90.69 414 ALA B C 1
ATOM 8351 O O . ALA B 1 414 ? -11.469 15.586 32.594 1 90.69 414 ALA B O 1
ATOM 8352 N N . TRP B 1 415 ? -13.07 14.883 33.938 1 89.75 415 TRP B N 1
ATOM 8353 C CA . TRP B 1 415 ? -12.547 13.516 33.938 1 89.75 415 TRP B CA 1
ATOM 8354 C C . TRP B 1 415 ? -12.875 12.805 32.625 1 89.75 415 TRP B C 1
ATOM 8356 O O . TRP B 1 415 ? -12.273 11.781 32.312 1 89.75 415 TRP B O 1
ATOM 8366 N N . ALA B 1 416 ? -13.914 13.305 31.969 1 94.81 416 ALA B N 1
ATOM 8367 C CA . ALA B 1 416 ? -14.344 12.648 30.734 1 94.81 416 ALA B CA 1
ATOM 8368 C C . ALA B 1 416 ? -13.398 12.961 29.578 1 94.81 416 ALA B C 1
ATOM 8370 O O . ALA B 1 416 ? -12.961 14.102 29.422 1 94.81 416 ALA B O 1
ATOM 8371 N N . THR B 1 417 ? -13.094 11.945 28.859 1 95.62 417 THR B N 1
ATOM 8372 C CA . THR B 1 417 ? -12.266 12.148 27.672 1 95.62 417 THR B CA 1
ATOM 8373 C C . THR B 1 417 ? -13.125 12.422 26.453 1 95.62 417 THR B C 1
ATOM 8375 O O . THR B 1 417 ? -14.172 11.805 26.266 1 95.62 417 THR B O 1
ATOM 8378 N N . ILE B 1 418 ? -12.734 13.375 25.672 1 97.88 418 ILE B N 1
ATOM 8379 C CA . ILE B 1 418 ? -13.352 13.617 24.375 1 97.88 418 ILE B CA 1
ATOM 8380 C C . ILE B 1 418 ? -12.484 13 23.266 1 97.88 418 ILE B C 1
ATOM 8382 O O . ILE B 1 418 ? -11.328 13.375 23.109 1 97.88 418 ILE B O 1
ATOM 8386 N N . TYR B 1 419 ? -13.023 12.047 22.531 1 97.62 419 TYR B N 1
ATOM 8387 C CA . TYR B 1 419 ? -12.344 11.453 21.391 1 97.62 419 TYR B CA 1
ATOM 8388 C C . TYR B 1 419 ? -12.859 12.047 20.078 1 97.62 419 TYR B C 1
ATOM 8390 O O . TYR B 1 419 ? -14.07 12.133 19.875 1 97.62 419 TYR B O 1
ATOM 8398 N N . ASN B 1 420 ? -11.961 12.43 19.266 1 98.5 420 ASN B N 1
ATOM 8399 C CA . ASN B 1 420 ? -12.352 12.859 17.938 1 98.5 420 ASN B CA 1
ATOM 8400 C C . ASN B 1 420 ? -12.547 11.672 17 1 98.5 420 ASN B C 1
ATOM 8402 O O . ASN B 1 420 ? -11.68 10.797 16.906 1 98.5 420 ASN B O 1
ATOM 8406 N N . LEU B 1 421 ? -13.648 11.602 16.375 1 98.31 421 LEU B N 1
ATOM 8407 C CA . LEU B 1 421 ? -13.938 10.656 15.305 1 98.31 421 LEU B CA 1
ATOM 8408 C C . LEU B 1 421 ? -14.086 11.375 13.969 1 98.31 421 LEU B C 1
ATOM 8410 O O . LEU B 1 421 ? -15.062 12.102 13.75 1 98.31 421 LEU B O 1
ATOM 8414 N N . ASN B 1 422 ? -13.164 11.117 13.109 1 98.25 422 ASN B N 1
ATOM 8415 C CA . ASN B 1 422 ? -13.078 11.781 11.812 1 98.25 422 ASN B CA 1
ATOM 8416 C C . ASN B 1 422 ? -13.164 10.781 10.656 1 98.25 422 ASN B C 1
ATOM 8418 O O . ASN B 1 422 ? -13.625 9.656 10.844 1 98.25 422 ASN B O 1
ATOM 8422 N N . VAL B 1 423 ? -12.961 11.289 9.414 1 96.5 423 VAL B N 1
ATOM 8423 C CA . VAL B 1 423 ? -12.875 10.461 8.211 1 96.5 423 VAL B CA 1
ATOM 8424 C C . VAL B 1 423 ? -11.648 10.867 7.395 1 96.5 423 VAL B C 1
ATOM 8426 O O . VAL B 1 423 ? -11.422 12.055 7.16 1 96.5 423 VAL B O 1
ATOM 8429 N N . ARG B 1 424 ? -10.82 9.898 7.098 1 93.88 424 ARG B N 1
ATOM 8430 C CA . ARG B 1 424 ? -9.734 10.141 6.152 1 93.88 424 ARG B CA 1
ATOM 8431 C C . ARG B 1 424 ? -10.078 9.578 4.773 1 93.88 424 ARG B C 1
ATOM 8433 O O . ARG B 1 424 ? -11.023 8.812 4.629 1 93.88 424 ARG B O 1
ATOM 8440 N N . GLY B 1 425 ? -9.258 10.047 3.758 1 90.88 425 GLY B N 1
ATOM 8441 C CA . GLY B 1 425 ? -9.328 9.406 2.451 1 90.88 425 GLY B CA 1
ATOM 8442 C C . GLY B 1 425 ? -9.93 10.297 1.385 1 90.88 425 GLY B C 1
ATOM 8443 O O . GLY B 1 425 ? -10.375 11.414 1.677 1 90.88 425 GLY B O 1
ATOM 8444 N N . LYS B 1 426 ? -9.852 9.789 0.172 1 90.19 426 LYS B N 1
ATOM 8445 C CA . LYS B 1 426 ? -10.414 10.492 -0.978 1 90.19 426 LYS B CA 1
ATOM 8446 C C . LYS B 1 426 ? -11.133 9.523 -1.911 1 90.19 426 LYS B C 1
ATOM 8448 O O . LYS B 1 426 ? -11.023 8.305 -1.755 1 90.19 426 LYS B O 1
ATOM 8453 N N . ARG B 1 427 ? -11.82 10.031 -2.828 1 90.31 427 ARG B N 1
ATOM 8454 C CA . ARG B 1 427 ? -12.633 9.273 -3.771 1 90.31 427 ARG B CA 1
ATOM 8455 C C . ARG B 1 427 ? -11.773 8.32 -4.59 1 90.31 427 ARG B C 1
ATOM 8457 O O . ARG B 1 427 ? -10.734 8.711 -5.121 1 90.31 427 ARG B O 1
ATOM 8464 N N . GLY B 1 428 ? -12.203 7.016 -4.602 1 86.5 428 GLY B N 1
ATOM 8465 C CA . GLY B 1 428 ? -11.539 6.051 -5.461 1 86.5 428 GLY B CA 1
ATOM 8466 C C . GLY B 1 428 ? -11.273 4.727 -4.773 1 86.5 428 GLY B C 1
ATOM 8467 O O . GLY B 1 428 ? -11.438 4.605 -3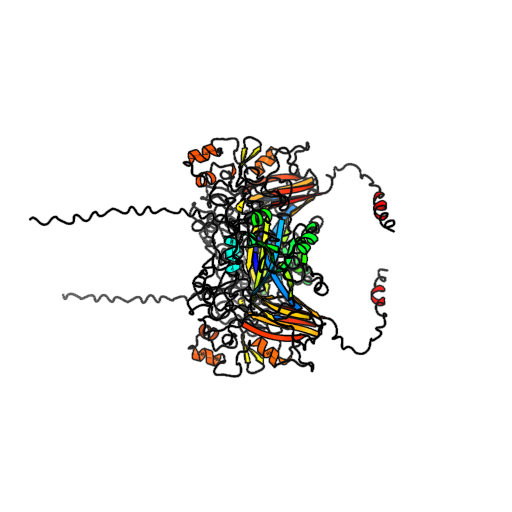.559 1 86.5 428 GLY B O 1
ATOM 8468 N N . ASN B 1 429 ? -10.953 3.771 -5.562 1 82.38 429 ASN B N 1
ATOM 8469 C CA . ASN B 1 429 ? -10.453 2.529 -4.988 1 82.38 429 ASN B CA 1
ATOM 8470 C C . ASN B 1 429 ? -8.977 2.639 -4.621 1 82.38 429 ASN B C 1
ATOM 8472 O O . ASN B 1 429 ? -8.328 3.643 -4.926 1 82.38 429 ASN B O 1
ATOM 8476 N N . ILE B 1 430 ? -8.477 1.678 -4.035 1 81.75 430 ILE B N 1
ATOM 8477 C CA . ILE B 1 430 ? -7.152 1.765 -3.428 1 81.75 430 ILE B CA 1
ATOM 8478 C C . ILE B 1 430 ? -6.098 1.992 -4.508 1 81.75 430 ILE B C 1
ATOM 8480 O O . ILE B 1 430 ? -5.105 2.686 -4.281 1 81.75 430 ILE B O 1
ATOM 8484 N N . VAL B 1 431 ? -6.254 1.4 -5.691 1 83.12 431 VAL B N 1
ATOM 8485 C CA . VAL B 1 431 ? -5.293 1.587 -6.773 1 83.12 431 VAL B CA 1
ATOM 8486 C C . VAL B 1 431 ? -5.348 3.029 -7.27 1 83.12 431 VAL B C 1
ATOM 8488 O O . VAL B 1 431 ? -4.312 3.627 -7.578 1 83.12 431 VAL B O 1
ATOM 8491 N N . GLN B 1 432 ? -6.512 3.629 -7.207 1 85.56 432 GLN B N 1
ATOM 8492 C CA . GLN B 1 432 ? -6.727 4.98 -7.715 1 85.56 432 GLN B CA 1
ATOM 8493 C C . GLN B 1 432 ? -6.27 6.027 -6.707 1 85.56 432 GLN B C 1
ATOM 8495 O O . GLN B 1 432 ? -5.816 7.109 -7.086 1 85.56 432 GLN B O 1
ATOM 8500 N N . THR B 1 433 ? -6.438 5.715 -5.488 1 88.69 433 THR B N 1
ATOM 8501 C CA . THR B 1 433 ? -6.168 6.719 -4.465 1 88.69 433 THR B CA 1
ATOM 8502 C C . THR B 1 433 ? -4.699 6.691 -4.055 1 88.69 433 THR B C 1
ATOM 8504 O O . THR B 1 433 ? -4.195 7.648 -3.463 1 88.69 433 THR B O 1
ATOM 8507 N N . PHE B 1 434 ? -3.965 5.641 -4.371 1 87.44 434 PHE B N 1
ATOM 8508 C CA . PHE B 1 434 ? -2.58 5.488 -3.943 1 87.44 434 PHE B CA 1
ATOM 8509 C C . PHE B 1 434 ? -1.713 6.605 -4.512 1 87.44 434 PHE B C 1
ATOM 8511 O O . PHE B 1 434 ? -1.832 6.949 -5.691 1 87.44 434 PHE B O 1
ATOM 8518 N N . PRO B 1 435 ? -0.894 7.211 -3.621 1 88.81 435 PRO B N 1
ATOM 8519 C CA . PRO B 1 435 ? -0.366 6.844 -2.305 1 88.81 435 PRO B CA 1
ATOM 8520 C C . PRO B 1 435 ? -1.205 7.402 -1.156 1 88.81 435 PRO B C 1
ATOM 8522 O O . PRO B 1 435 ? -0.851 7.227 0.013 1 88.81 435 PRO B O 1
ATOM 8525 N N . SER B 1 436 ? -2.275 8.117 -1.437 1 90.56 436 SER B N 1
ATOM 8526 C CA . SER B 1 436 ? -3.246 8.422 -0.392 1 90.56 436 SER B CA 1
ATOM 8527 C C . SER B 1 436 ? -4.051 7.191 -0.003 1 90.56 436 SER B C 1
ATOM 8529 O O . SER B 1 436 ? -3.586 6.062 -0.171 1 90.56 436 SER B O 1
ATOM 8531 N N . THR B 1 437 ? -5.172 7.398 0.683 1 87.25 437 THR B N 1
ATOM 8532 C CA . THR B 1 437 ? -5.961 6.254 1.131 1 87.25 437 THR B CA 1
ATOM 8533 C C . THR B 1 437 ? -7.422 6.418 0.731 1 87.25 437 THR B C 1
ATOM 8535 O O . THR B 1 437 ? -7.844 7.504 0.328 1 87.25 437 THR B O 1
ATOM 8538 N N . GLU B 1 438 ? -8.156 5.285 0.871 1 87.62 438 GLU B N 1
ATOM 8539 C CA . GLU B 1 438 ? -9.609 5.305 0.72 1 87.62 438 GLU B CA 1
ATOM 8540 C C . GLU B 1 438 ? -10.281 5.863 1.968 1 87.62 438 GLU B C 1
ATOM 8542 O O . GLU B 1 438 ? -9.641 6.055 3 1 87.62 438 GLU B O 1
ATOM 8547 N N . TYR B 1 439 ? -11.625 6.078 1.784 1 90.69 439 TYR B N 1
ATOM 8548 C CA . TYR B 1 439 ? -12.398 6.574 2.916 1 90.69 439 TYR B CA 1
ATOM 8549 C C . TYR B 1 439 ? -12.367 5.586 4.078 1 90.69 439 TYR B C 1
ATOM 8551 O O . TYR B 1 439 ? -12.531 4.383 3.879 1 90.69 439 TYR B O 1
ATOM 8559 N N . ASP B 1 440 ? -12.148 6.137 5.25 1 90.5 440 ASP B N 1
ATOM 8560 C CA . ASP B 1 440 ? -12.195 5.34 6.473 1 90.5 440 ASP B CA 1
ATOM 8561 C C . ASP B 1 440 ? -12.43 6.223 7.695 1 90.5 440 ASP B C 1
ATOM 8563 O O . ASP B 1 440 ? -12.07 7.402 7.691 1 90.5 440 ASP B O 1
ATOM 8567 N N . PHE B 1 441 ? -13.039 5.637 8.648 1 93.62 441 PHE B N 1
ATOM 8568 C CA . PHE B 1 441 ? -13.156 6.352 9.914 1 93.62 441 PHE B CA 1
ATOM 8569 C C . PHE B 1 441 ? -11.812 6.414 10.625 1 93.62 441 PHE B C 1
ATOM 8571 O O . PHE B 1 441 ? -11.008 5.484 10.531 1 93.62 441 PHE B O 1
ATOM 8578 N N . VAL B 1 442 ? -11.586 7.496 11.297 1 93.56 442 VAL B N 1
ATOM 8579 C CA . VAL B 1 442 ? -10.359 7.664 12.078 1 93.56 442 VAL B CA 1
ATOM 8580 C C . VAL B 1 442 ? -10.711 8.109 13.5 1 93.56 442 VAL B C 1
ATOM 8582 O O . VAL B 1 442 ? -11.219 9.211 13.703 1 93.56 442 VAL B O 1
ATOM 8585 N N . PRO B 1 443 ? -10.438 7.348 14.492 1 91.25 443 PRO B N 1
ATOM 8586 C CA . PRO B 1 443 ? -9.867 6.004 14.352 1 91.25 443 PRO B CA 1
ATOM 8587 C C . PRO B 1 443 ? -10.891 4.977 13.867 1 91.25 443 PRO B C 1
ATOM 8589 O O . PRO B 1 443 ? -12.102 5.18 14.031 1 91.25 443 PRO B O 1
ATOM 8592 N N . SER B 1 444 ? -10.383 3.93 13.234 1 87.81 444 SER B N 1
ATOM 8593 C CA . SER B 1 444 ? -11.281 2.863 12.789 1 87.81 444 SER B CA 1
ATOM 8594 C C . SER B 1 444 ? -11.586 1.893 13.93 1 87.81 444 SER B C 1
ATOM 8596 O O . SER B 1 444 ? -12.5 1.079 13.828 1 87.81 444 SER B O 1
ATOM 8598 N N . TYR B 1 445 ? -10.82 1.875 14.906 1 87.56 445 TYR B N 1
ATOM 8599 C CA . TYR B 1 445 ? -11.016 1.142 16.156 1 87.56 445 TYR B CA 1
ATOM 8600 C C . TYR B 1 445 ? -10.766 2.037 17.359 1 87.56 445 TYR B C 1
ATOM 8602 O O . TYR B 1 445 ? -9.688 2.615 17.5 1 87.56 445 TYR B O 1
ATOM 8610 N N . LEU B 1 446 ? -11.727 2.164 18.203 1 91.19 446 LEU B N 1
ATOM 8611 C CA . LEU B 1 446 ? -11.602 3.055 19.359 1 91.19 446 LEU B CA 1
ATOM 8612 C C . LEU B 1 446 ? -12.062 2.361 20.625 1 91.19 446 LEU B C 1
ATOM 8614 O O . LEU B 1 446 ? -13.141 1.756 20.656 1 91.19 446 LEU B O 1
ATOM 8618 N N . GLU B 1 447 ? -11.25 2.406 21.609 1 89.94 447 GLU B N 1
ATOM 8619 C CA . GLU B 1 447 ? -11.633 2.004 22.953 1 89.94 447 GLU B CA 1
ATOM 8620 C C . GLU B 1 447 ? -11.875 3.217 23.844 1 89.94 447 GLU B C 1
ATOM 8622 O O . GLU B 1 447 ? -11.031 4.113 23.922 1 89.94 447 GLU B O 1
ATOM 8627 N N . ALA B 1 448 ? -12.984 3.262 24.422 1 94.06 448 ALA B N 1
ATOM 8628 C CA . ALA B 1 448 ? -13.359 4.359 25.312 1 94.06 448 ALA B CA 1
ATOM 8629 C C . ALA B 1 448 ? -14.023 3.83 26.578 1 94.06 448 ALA B C 1
ATOM 8631 O O . ALA B 1 448 ? -14.164 2.617 26.75 1 94.06 448 ALA B O 1
ATOM 8632 N N . LYS B 1 449 ? -14.312 4.75 27.469 1 92.44 449 LYS B N 1
ATOM 8633 C CA . LYS B 1 449 ? -14.992 4.418 28.703 1 92.44 449 LYS B CA 1
ATOM 8634 C C . LYS B 1 449 ? -16.391 5.035 28.75 1 92.44 449 LYS B C 1
ATOM 8636 O O . LYS B 1 449 ? -16.656 6.031 28.078 1 92.44 449 LYS B O 1
ATOM 8641 N N . GLY B 1 450 ? -17.172 4.332 29.594 1 92.38 450 GLY B N 1
ATOM 8642 C CA . GLY B 1 450 ? -18.469 4.945 29.828 1 92.38 450 GLY B CA 1
ATOM 8643 C C . GLY B 1 450 ? -18.375 6.348 30.391 1 92.38 450 GLY B C 1
ATOM 8644 O O . GLY B 1 450 ? -17.562 6.609 31.297 1 92.38 450 GLY B O 1
ATOM 8645 N N . GLY B 1 451 ? -19.156 7.293 29.781 1 94.12 451 GLY B N 1
ATOM 8646 C CA . GLY B 1 451 ? -19.109 8.68 30.219 1 94.12 451 GLY B CA 1
ATOM 8647 C C . GLY B 1 451 ? -18.203 9.547 29.375 1 94.12 451 GLY B C 1
ATOM 8648 O O . GLY B 1 451 ? -18.266 10.773 29.422 1 94.12 451 GLY B O 1
ATOM 8649 N N . ASP B 1 452 ? -17.375 8.945 28.609 1 96 452 ASP B N 1
ATOM 8650 C CA . ASP B 1 452 ? -16.562 9.695 27.656 1 96 452 ASP B CA 1
ATOM 8651 C C . ASP B 1 452 ? -17.422 10.25 26.531 1 96 452 ASP B C 1
ATOM 8653 O O . ASP B 1 452 ? -18.609 9.922 26.422 1 96 452 ASP B O 1
ATOM 8657 N N . PHE B 1 453 ? -16.844 11.109 25.75 1 97.62 453 PHE B N 1
ATOM 8658 C CA . PHE B 1 453 ? -17.562 11.758 24.672 1 97.62 453 PHE B CA 1
ATOM 8659 C C . PHE B 1 453 ? -16.906 11.477 23.328 1 97.62 453 PHE B C 1
ATOM 8661 O O . PHE B 1 453 ? -15.672 11.383 23.25 1 97.62 453 PHE B O 1
ATOM 8668 N N . LEU B 1 454 ? -17.703 11.344 22.344 1 98 454 LEU B N 1
ATOM 8669 C CA . LEU B 1 454 ? -17.25 11.367 20.953 1 98 454 LEU B CA 1
ATOM 8670 C C . LEU B 1 454 ? -17.562 12.711 20.297 1 98 454 LEU B C 1
ATOM 8672 O O . LEU B 1 454 ? -18.688 13.203 20.391 1 98 454 LEU B O 1
ATOM 8676 N N . HIS B 1 455 ? -16.578 13.312 19.797 1 98.62 455 HIS B N 1
ATOM 8677 C CA . HIS B 1 455 ? -16.781 14.422 18.891 1 98.62 455 HIS B CA 1
ATOM 8678 C C . HIS B 1 455 ? -16.719 13.961 17.438 1 98.62 455 HIS B C 1
ATOM 8680 O O . HIS B 1 455 ? -15.641 13.688 16.906 1 98.62 455 HIS B O 1
ATOM 8686 N N . ILE B 1 456 ? -17.844 13.883 16.781 1 98.62 456 ILE B N 1
ATOM 8687 C CA . ILE B 1 456 ? -17.953 13.328 15.43 1 98.62 456 ILE B CA 1
ATOM 8688 C C . ILE B 1 456 ? -18 14.461 14.406 1 98.62 456 ILE B C 1
ATOM 8690 O O . ILE B 1 456 ? -18.969 15.234 14.375 1 98.62 456 ILE B O 1
ATOM 8694 N N . GLN B 1 457 ? -17.016 14.469 13.609 1 98.31 457 GLN B N 1
ATOM 8695 C CA . GLN B 1 457 ? -16.891 15.484 12.57 1 98.31 457 GLN B CA 1
ATOM 8696 C C . GLN B 1 457 ? -15.984 15 11.438 1 98.31 457 GLN B C 1
ATOM 8698 O O . GLN B 1 457 ? -15.023 14.258 11.672 1 98.31 457 GLN B O 1
ATOM 8703 N N . TRP B 1 458 ? -16.359 15.359 10.234 1 98.19 458 TRP B N 1
ATOM 8704 C CA . TRP B 1 458 ? -15.445 15.047 9.148 1 98.19 458 TRP B CA 1
ATOM 8705 C C . TRP B 1 458 ? -15.633 16.016 7.984 1 98.19 458 TRP B C 1
ATOM 8707 O O . TRP B 1 458 ? -16.609 16.766 7.945 1 98.19 458 TRP B O 1
ATOM 8717 N N . THR B 1 459 ? -14.648 15.992 7.086 1 96.75 459 THR B N 1
ATOM 8718 C CA . THR B 1 459 ? -14.766 16.719 5.832 1 96.75 459 THR B CA 1
ATOM 8719 C C . THR B 1 459 ? -14.109 15.945 4.691 1 96.75 459 THR B C 1
ATOM 8721 O O . THR B 1 459 ? -13.086 15.281 4.891 1 96.75 459 THR B O 1
ATOM 8724 N N . GLY B 1 460 ? -14.773 15.906 3.508 1 94.81 460 GLY B N 1
ATOM 8725 C CA . GLY B 1 460 ? -14.203 15.484 2.236 1 94.81 460 GLY B CA 1
ATOM 8726 C C . GLY B 1 460 ? -13.953 16.641 1.287 1 94.81 460 GLY B C 1
ATOM 8727 O O . GLY B 1 460 ? -13.531 17.719 1.709 1 94.81 460 GLY B O 1
ATOM 8728 N N . SER B 1 461 ? -14.086 16.359 -0.029 1 95.62 461 SER B N 1
ATOM 8729 C CA . SER B 1 461 ? -13.922 17.391 -1.055 1 95.62 461 SER B CA 1
ATOM 8730 C C . SER B 1 461 ? -14.883 17.156 -2.219 1 95.62 461 SER B C 1
ATOM 8732 O O . SER B 1 461 ? -15.117 16.016 -2.621 1 95.62 461 SER B O 1
ATOM 8734 N N . ASP B 1 462 ? -15.398 18.203 -2.76 1 94.56 462 ASP B N 1
ATOM 8735 C CA . ASP B 1 462 ? -16.156 18.094 -4 1 94.56 462 ASP B CA 1
ATOM 8736 C C . ASP B 1 462 ? -15.258 18.281 -5.219 1 94.56 462 ASP B C 1
ATOM 8738 O O . ASP B 1 462 ? -15.703 18.109 -6.355 1 94.56 462 ASP B O 1
ATOM 8742 N N . TYR B 1 463 ? -14.023 18.609 -4.914 1 93.88 463 TYR B N 1
ATOM 8743 C CA . TYR B 1 463 ? -13.047 18.75 -5.992 1 93.88 463 TYR B CA 1
ATOM 8744 C C . TYR B 1 463 ? -12.352 17.422 -6.27 1 93.88 463 TYR B C 1
ATOM 8746 O O . TYR B 1 463 ? -11.32 17.109 -5.664 1 93.88 463 TYR B O 1
ATOM 8754 N N . ASN B 1 464 ? -12.93 16.625 -7.176 1 91.19 464 ASN B N 1
ATOM 8755 C CA . ASN B 1 464 ? -12.406 15.328 -7.59 1 91.19 464 ASN B CA 1
ATOM 8756 C C . ASN B 1 464 ? -12.086 15.305 -9.086 1 91.19 464 ASN B C 1
ATOM 8758 O O . ASN B 1 464 ? -12.625 16.109 -9.852 1 91.19 464 ASN B O 1
ATOM 8762 N N . PRO B 1 465 ? -11.164 14.398 -9.43 1 86.94 465 PRO B N 1
ATOM 8763 C CA . PRO B 1 465 ? -10.844 14.32 -10.859 1 86.94 465 PRO B CA 1
ATOM 8764 C C . PRO B 1 465 ? -12.086 14.148 -11.734 1 86.94 465 PRO B C 1
ATOM 8766 O O . PRO B 1 465 ? -12.953 13.328 -11.43 1 86.94 465 PRO B O 1
ATOM 8769 N N . GLN B 1 466 ? -12.172 14.875 -12.914 1 78.81 466 GLN B N 1
ATOM 8770 C CA . GLN B 1 466 ? -13.359 14.898 -13.758 1 78.81 466 GLN B CA 1
ATOM 8771 C C . GLN B 1 466 ? -13.148 14.094 -15.031 1 78.81 466 GLN B C 1
ATOM 8773 O O . GLN B 1 466 ? -14.086 13.508 -15.57 1 78.81 466 GLN B O 1
ATOM 8778 N N . ARG B 1 467 ? -12.07 14.094 -15.789 1 68.31 467 ARG B N 1
ATOM 8779 C CA . ARG B 1 467 ? -11.828 13.414 -17.047 1 68.31 467 ARG B CA 1
ATOM 8780 C C . ARG B 1 467 ? -11.789 11.898 -16.859 1 68.31 467 ARG B C 1
ATOM 8782 O O . ARG B 1 467 ? -12.406 11.156 -17.625 1 68.31 467 ARG B O 1
ATOM 8789 N N . ASN B 1 468 ? -11.305 11.352 -15.945 1 70.81 468 ASN B N 1
ATOM 8790 C CA . ASN B 1 468 ? -11.219 9.961 -15.516 1 70.81 468 ASN B CA 1
ATOM 8791 C C . ASN B 1 468 ? -11.461 9.82 -14.016 1 70.81 468 ASN B C 1
ATOM 8793 O O . ASN B 1 468 ? -10.547 9.492 -13.258 1 70.81 468 ASN B O 1
ATOM 8797 N N . PRO B 1 469 ? -12.859 9.977 -13.867 1 83.06 469 PRO B N 1
ATOM 8798 C CA . PRO B 1 469 ? -13.125 10.062 -12.43 1 83.06 469 PRO B CA 1
ATOM 8799 C C . PRO B 1 469 ? -12.836 8.742 -11.703 1 83.06 469 PRO B C 1
ATOM 8801 O O . PRO B 1 469 ? -13.07 7.668 -12.258 1 83.06 469 PRO B O 1
ATOM 8804 N N . ASN B 1 470 ? -12.312 8.953 -10.516 1 83.81 470 ASN B N 1
ATOM 8805 C CA . ASN B 1 470 ? -12.109 7.793 -9.656 1 83.81 470 ASN B CA 1
ATOM 8806 C C . ASN B 1 470 ? -13.43 7.133 -9.281 1 83.81 470 ASN B C 1
ATOM 8808 O O . ASN B 1 470 ? -14.461 7.801 -9.195 1 83.81 470 ASN B O 1
ATOM 8812 N N . ASP B 1 471 ? -13.352 5.895 -9.023 1 79.69 471 ASP B N 1
ATOM 8813 C CA . ASP B 1 471 ? -14.539 5.121 -8.672 1 79.69 471 ASP B CA 1
ATOM 8814 C C . ASP B 1 471 ? -15.039 5.504 -7.277 1 79.69 471 ASP B C 1
ATOM 8816 O O . ASP B 1 471 ? -14.242 5.797 -6.383 1 79.69 471 ASP B O 1
ATOM 8820 N N . ALA B 1 472 ? -16.328 5.676 -7.125 1 79.19 472 ALA B N 1
ATOM 8821 C CA . ALA B 1 472 ? -16.984 5.898 -5.84 1 79.19 472 ALA B CA 1
ATOM 8822 C C . ALA B 1 472 ? -18.484 6.137 -6.027 1 79.19 472 ALA B C 1
ATOM 8824 O O . ALA B 1 472 ? -18.969 6.215 -7.156 1 79.19 472 ALA B O 1
ATOM 8825 N N . GLU B 1 473 ? -19.094 6.219 -4.953 1 79.81 473 GLU B N 1
ATOM 8826 C CA . GLU B 1 473 ? -20.531 6.488 -4.992 1 79.81 473 GLU B CA 1
ATOM 8827 C C . GLU B 1 473 ? -20.812 7.977 -5.172 1 79.81 473 GLU B C 1
ATOM 8829 O O . GLU B 1 473 ? -20.047 8.82 -4.691 1 79.81 473 GLU B O 1
ATOM 8834 N N . GLY B 1 474 ? -21.859 8.273 -5.914 1 77.06 474 GLY B N 1
ATOM 8835 C CA . GLY B 1 474 ? -22.219 9.664 -6.148 1 77.06 474 GLY B CA 1
ATOM 8836 C C . GLY B 1 474 ? -21.516 10.266 -7.348 1 77.06 474 GLY B C 1
ATOM 8837 O O . GLY B 1 474 ? -20.672 9.625 -7.965 1 77.06 474 GLY B O 1
ATOM 8838 N N . ALA B 1 475 ? -21.891 11.469 -7.691 1 78.81 475 ALA B N 1
ATOM 8839 C CA . ALA B 1 475 ? -21.25 12.172 -8.805 1 78.81 475 ALA B CA 1
ATOM 8840 C C . ALA B 1 475 ? -19.875 12.703 -8.398 1 78.81 475 ALA B C 1
ATOM 8842 O O . ALA B 1 475 ? -19.656 13.055 -7.234 1 78.81 475 ALA B O 1
ATOM 8843 N N . PRO B 1 476 ? -18.922 12.711 -9.422 1 75.31 476 PRO B N 1
ATOM 8844 C CA . PRO B 1 476 ? -17.578 13.172 -9.078 1 75.31 476 PRO B CA 1
ATOM 8845 C C . PRO B 1 476 ? -17.562 14.539 -8.398 1 75.31 476 PRO B C 1
ATOM 8847 O O . PRO B 1 476 ? -16.75 14.789 -7.516 1 75.31 476 PRO B O 1
ATOM 8850 N N . ASN B 1 477 ? -18.469 15.445 -8.836 1 72.25 477 ASN B N 1
ATOM 8851 C CA . ASN B 1 477 ? -18.453 16.812 -8.312 1 72.25 477 ASN B CA 1
ATOM 8852 C C . ASN B 1 477 ? -19.281 16.922 -7.035 1 72.25 477 ASN B C 1
ATOM 8854 O O . ASN B 1 477 ? -19.406 18 -6.461 1 72.25 477 ASN B O 1
ATOM 8858 N N . THR B 1 478 ? -19.922 15.953 -6.59 1 65.94 478 THR B N 1
ATOM 8859 C CA . THR B 1 478 ? -20.703 15.961 -5.359 1 65.94 478 THR B CA 1
ATOM 8860 C C . THR B 1 478 ? -20.469 14.68 -4.559 1 65.94 478 THR B C 1
ATOM 8862 O O . THR B 1 478 ? -21.344 14.25 -3.801 1 65.94 478 THR B O 1
ATOM 8865 N N . GLY B 1 479 ? -19.234 14.227 -4.746 1 73.56 479 GLY B N 1
ATOM 8866 C CA . GLY B 1 479 ? -19.156 12.797 -4.488 1 73.56 479 GLY B CA 1
ATOM 8867 C C . GLY B 1 479 ? -18.578 12.469 -3.127 1 73.56 479 GLY B C 1
ATOM 8868 O O . GLY B 1 479 ? -18.844 11.406 -2.57 1 73.56 479 GLY B O 1
ATOM 8869 N N . ASP B 1 480 ? -17.828 13.375 -2.389 1 89.5 480 ASP B N 1
ATOM 8870 C CA . ASP B 1 480 ? -17.281 12.914 -1.12 1 89.5 480 ASP B CA 1
ATOM 8871 C C . ASP B 1 480 ? -18.281 13.078 0.014 1 89.5 480 ASP B C 1
ATOM 8873 O O . ASP B 1 480 ? -18.406 14.156 0.595 1 89.5 480 ASP B O 1
ATOM 8877 N N . ARG B 1 481 ? -19.125 12.125 0.166 1 94 481 ARG B N 1
ATOM 8878 C CA . ARG B 1 481 ? -20.078 12.078 1.276 1 94 481 ARG B CA 1
ATOM 8879 C C . ARG B 1 481 ? -19.844 10.844 2.141 1 94 481 ARG B C 1
ATOM 8881 O O . ARG B 1 481 ? -19.562 9.758 1.622 1 94 481 ARG B O 1
ATOM 8888 N N . SER B 1 482 ? -19.906 11.016 3.406 1 94.75 482 SER B N 1
ATOM 8889 C CA . SER B 1 482 ? -19.891 9.93 4.375 1 94.75 482 SER B CA 1
ATOM 8890 C C . SER B 1 482 ? -21.016 10.078 5.395 1 94.75 482 SER B C 1
ATOM 8892 O O . SER B 1 482 ? -21.453 11.195 5.684 1 94.75 482 SER B O 1
ATOM 8894 N N . ASN B 1 483 ? -21.516 9.039 5.844 1 96.88 483 ASN B N 1
ATOM 8895 C CA . ASN B 1 483 ? -22.438 9.016 6.98 1 96.88 483 ASN B CA 1
ATOM 8896 C C . ASN B 1 483 ? -22.062 7.91 7.969 1 96.88 483 ASN B C 1
ATOM 8898 O O . ASN B 1 483 ? -21.062 7.23 7.801 1 96.88 483 ASN B O 1
ATOM 8902 N N . LEU B 1 484 ? -22.75 7.852 9.039 1 97.75 484 LEU B N 1
ATOM 8903 C CA . LEU B 1 484 ? -22.484 6.848 10.062 1 97.75 484 LEU B CA 1
ATOM 8904 C C . LEU B 1 484 ? -23.766 6.219 10.562 1 97.75 484 LEU B C 1
ATOM 8906 O O . LEU B 1 484 ? -24.672 6.926 11.008 1 97.75 484 LEU B O 1
ATOM 8910 N N . VAL B 1 485 ? -23.906 4.961 10.461 1 97.25 485 VAL B N 1
ATOM 8911 C CA . VAL B 1 485 ? -25 4.18 11.008 1 97.25 485 VAL B CA 1
ATOM 8912 C C . VAL B 1 485 ? -24.453 2.98 11.781 1 97.25 485 VAL B C 1
ATOM 8914 O O . VAL B 1 485 ? -23.422 2.42 11.414 1 97.25 485 VAL B O 1
ATOM 8917 N N . GLN B 1 486 ? -25.141 2.637 12.812 1 97.06 486 GLN B N 1
ATOM 8918 C CA . GLN B 1 486 ? -24.719 1.463 13.57 1 97.06 486 GLN B CA 1
ATOM 8919 C C . GLN B 1 486 ? -25.094 0.175 12.844 1 97.06 486 GLN B C 1
ATOM 8921 O O . GLN B 1 486 ? -26.172 0.069 12.266 1 97.06 486 GLN B O 1
ATOM 8926 N N . ALA B 1 487 ? -24.203 -0.722 12.852 1 94.5 487 ALA B N 1
ATOM 8927 C CA . ALA B 1 487 ? -24.438 -2.09 12.398 1 94.5 487 ALA B CA 1
ATOM 8928 C C . ALA B 1 487 ? -24.422 -3.066 13.57 1 94.5 487 ALA B C 1
ATOM 8930 O O . ALA B 1 487 ? -23.953 -2.732 14.656 1 94.5 487 ALA B O 1
ATOM 8931 N N . ASP B 1 488 ? -24.922 -4.246 13.367 1 93.25 488 ASP B N 1
ATOM 8932 C CA . ASP B 1 488 ? -24.984 -5.219 14.453 1 93.25 488 ASP B CA 1
ATOM 8933 C C . ASP B 1 488 ? -23.594 -5.746 14.805 1 93.25 488 ASP B C 1
ATOM 8935 O O . ASP B 1 488 ? -23.297 -5.992 15.969 1 93.25 488 ASP B O 1
ATOM 8939 N N . PHE B 1 489 ? -22.828 -5.965 13.891 1 90.62 489 PHE B N 1
ATOM 8940 C CA . PHE B 1 489 ? -21.453 -6.402 14.07 1 90.62 489 PHE B CA 1
ATOM 8941 C C . PHE B 1 489 ? -20.578 -5.957 12.891 1 90.62 489 PHE B C 1
ATOM 8943 O O . PHE B 1 489 ? -21.094 -5.441 11.898 1 90.62 489 PHE B O 1
ATOM 8950 N N . ALA B 1 490 ? -19.359 -6.094 12.977 1 86 490 ALA B N 1
ATOM 8951 C CA . ALA B 1 490 ? -18.391 -5.5 12.062 1 86 490 ALA B CA 1
ATOM 8952 C C . ALA B 1 490 ? -18.562 -6.035 10.641 1 86 490 ALA B C 1
ATOM 8954 O O . ALA B 1 490 ? -18.391 -5.305 9.664 1 86 490 ALA B O 1
ATOM 8955 N N . GLY B 1 491 ? -18.938 -7.242 10.445 1 84.44 491 GLY B N 1
ATOM 8956 C CA . GLY B 1 491 ? -19.078 -7.863 9.133 1 84.44 491 GLY B CA 1
ATOM 8957 C C . GLY B 1 491 ? -20.406 -7.574 8.469 1 84.44 491 GLY B C 1
ATOM 8958 O O . GLY B 1 491 ? -20.625 -7.98 7.324 1 84.44 491 GLY B O 1
ATOM 8959 N N . GLN B 1 492 ? -21.25 -6.797 9.094 1 87.19 492 GLN B N 1
ATOM 8960 C CA . GLN B 1 492 ? -22.594 -6.504 8.578 1 87.19 492 GLN B CA 1
ATOM 8961 C C . GLN B 1 492 ? -22.562 -5.293 7.645 1 87.19 492 GLN B C 1
ATOM 8963 O O . GLN B 1 492 ? -21.859 -4.312 7.91 1 87.19 492 GLN B O 1
ATOM 8968 N N . ASN B 1 493 ? -23.375 -5.395 6.57 1 87.81 493 ASN B N 1
ATOM 8969 C CA . ASN B 1 493 ? -23.406 -4.305 5.605 1 87.81 493 ASN B CA 1
ATOM 8970 C C . ASN B 1 493 ? -24.781 -3.617 5.582 1 87.81 493 ASN B C 1
ATOM 8972 O O . ASN B 1 493 ? -25.094 -2.893 4.637 1 87.81 493 ASN B O 1
ATOM 8976 N N . PHE B 1 494 ? -25.594 -3.852 6.629 1 89.44 494 PHE B N 1
ATOM 8977 C CA . PHE B 1 494 ? -26.891 -3.201 6.809 1 89.44 494 PHE B CA 1
ATOM 8978 C C . PHE B 1 494 ? -26.938 -2.449 8.133 1 89.44 494 PHE B C 1
ATOM 8980 O O . PHE B 1 494 ? -26.406 -2.924 9.141 1 89.44 494 PHE B O 1
ATOM 8987 N N . PRO B 1 495 ? -27.594 -1.364 8.039 1 93.38 495 PRO B N 1
ATOM 8988 C CA . PRO B 1 495 ? -27.719 -0.648 9.312 1 93.38 495 PRO B CA 1
ATOM 8989 C C . PRO B 1 495 ? -28.688 -1.339 10.281 1 93.38 495 PRO B C 1
ATOM 8991 O O . PRO B 1 495 ? -29.672 -1.942 9.852 1 93.38 495 PRO B O 1
ATOM 8994 N N . ARG B 1 496 ? -28.359 -1.197 11.422 1 93.19 496 ARG B N 1
ATOM 8995 C CA . ARG B 1 496 ? -29.328 -1.521 12.469 1 93.19 496 ARG B CA 1
ATOM 8996 C C . ARG B 1 496 ? -30.547 -0.611 12.391 1 93.19 496 ARG B C 1
ATOM 8998 O O . ARG B 1 496 ? -30.422 0.583 12.109 1 93.19 496 ARG B O 1
ATOM 9005 N N . ASN B 1 497 ? -31.703 -1.257 12.711 1 92.19 497 ASN B N 1
ATOM 9006 C CA . ASN B 1 497 ? -32.875 -0.417 12.781 1 92.19 497 ASN B CA 1
ATOM 9007 C C . ASN B 1 497 ? -32.719 0.731 13.773 1 92.19 497 ASN B C 1
ATOM 9009 O O . ASN B 1 497 ? -32.156 0.539 14.859 1 92.19 497 ASN B O 1
ATOM 9013 N N . MET B 1 498 ? -33.25 1.849 13.367 1 92.56 498 MET B N 1
ATOM 9014 C CA . MET B 1 498 ? -33.062 3.068 14.148 1 92.56 498 MET B CA 1
ATOM 9015 C C . MET B 1 498 ? -33.531 2.875 15.586 1 92.56 498 MET B C 1
ATOM 9017 O O . MET B 1 498 ? -32.875 3.365 16.516 1 92.56 498 MET B O 1
ATOM 9021 N N . SER B 1 499 ? -34.625 2.186 15.727 1 92.75 499 SER B N 1
ATOM 9022 C CA . SER B 1 499 ? -35.219 2.012 17.047 1 92.75 499 SER B CA 1
ATOM 9023 C C . SER B 1 499 ? -34.375 1.07 17.906 1 92.75 499 SER B C 1
ATOM 9025 O O . SER B 1 499 ? -34.562 0.991 19.125 1 92.75 499 SER B O 1
ATOM 9027 N N . ARG B 1 500 ? -33.406 0.419 17.328 1 93.81 500 ARG B N 1
ATOM 9028 C CA . ARG B 1 500 ? -32.625 -0.565 18.062 1 93.81 500 ARG B CA 1
ATOM 9029 C C . ARG B 1 500 ? -31.188 -0.084 18.234 1 93.81 500 ARG B C 1
ATOM 9031 O O . ARG B 1 500 ? -30.312 -0.84 18.672 1 93.81 500 ARG B O 1
ATOM 9038 N N . VAL B 1 501 ? -30.953 1.085 17.797 1 95.88 501 VAL B N 1
ATOM 9039 C CA . VAL B 1 501 ? -29.609 1.631 17.969 1 95.88 501 VAL B CA 1
ATOM 9040 C C . VAL B 1 501 ? -29.266 1.73 19.453 1 95.88 501 VAL B C 1
ATOM 9042 O O . VAL B 1 501 ? -30.078 2.209 20.25 1 95.88 501 VAL B O 1
ATOM 9045 N N . THR B 1 502 ? -28.047 1.282 19.797 1 95.12 502 THR B N 1
ATOM 9046 C CA . THR B 1 502 ? -27.625 1.276 21.188 1 95.12 502 THR B CA 1
ATOM 9047 C C . THR B 1 502 ? -26.375 2.117 21.375 1 95.12 502 THR B C 1
ATOM 9049 O O . THR B 1 502 ? -26 2.436 22.516 1 95.12 502 THR B O 1
ATOM 9052 N N . MET B 1 503 ? -25.734 2.484 20.359 1 95.38 503 MET B N 1
ATOM 9053 C CA . MET B 1 503 ? -24.469 3.23 20.422 1 95.38 503 MET B CA 1
ATOM 9054 C C . MET B 1 503 ? -24.719 4.668 20.875 1 95.38 503 MET B C 1
ATOM 9056 O O . MET B 1 503 ? -23.891 5.254 21.578 1 95.38 503 MET B O 1
ATOM 9060 N N . PHE B 1 504 ? -25.75 5.25 20.453 1 97 504 PHE B N 1
ATOM 9061 C CA . PHE B 1 504 ? -26.094 6.645 20.734 1 97 504 PHE B CA 1
ATOM 9062 C C . PHE B 1 504 ? -27.406 6.746 21.484 1 97 504 PHE B C 1
ATOM 9064 O O . PHE B 1 504 ? -28.484 6.715 20.875 1 97 504 PHE B O 1
ATOM 9071 N N . LEU B 1 505 ? -27.312 7.016 22.734 1 96.62 505 LEU B N 1
ATOM 9072 C CA . LEU B 1 505 ? -28.5 6.988 23.594 1 96.62 505 LEU B CA 1
ATOM 9073 C C . LEU B 1 505 ? -28.719 8.352 24.234 1 96.62 505 LEU B C 1
ATOM 9075 O O . LEU B 1 505 ? -27.781 9.109 24.438 1 96.62 505 LEU B O 1
ATOM 9079 N N . ASN B 1 506 ? -30 8.594 24.516 1 95.31 506 ASN B N 1
ATOM 9080 C CA . ASN B 1 506 ? -30.359 9.695 25.406 1 95.31 506 ASN B CA 1
ATOM 9081 C C . ASN B 1 506 ? -30.172 9.312 26.875 1 95.31 506 ASN B C 1
ATOM 9083 O O . ASN B 1 506 ? -29.812 8.18 27.172 1 95.31 506 ASN B O 1
ATOM 9087 N N . ASN B 1 507 ? -30.453 10.328 27.688 1 92.25 507 ASN B N 1
ATOM 9088 C CA . ASN B 1 507 ? -30.281 10.117 29.125 1 92.25 507 ASN B CA 1
ATOM 9089 C C . ASN B 1 507 ? -31.25 9.062 29.656 1 92.25 507 ASN B C 1
ATOM 9091 O O . ASN B 1 507 ? -30.984 8.438 30.688 1 92.25 507 ASN B O 1
ATOM 9095 N N . ASP B 1 508 ? -32.344 8.82 29 1 93.19 508 ASP B N 1
ATOM 9096 C CA . ASP B 1 508 ? -33.344 7.859 29.469 1 93.19 508 ASP B CA 1
ATOM 9097 C C . ASP B 1 508 ? -33.031 6.453 28.969 1 93.19 508 ASP B C 1
ATOM 9099 O O . ASP B 1 508 ? -33.781 5.52 29.188 1 93.19 508 ASP B O 1
ATOM 9103 N N . GLY B 1 509 ? -31.969 6.32 28.281 1 91.94 509 GLY B N 1
ATOM 9104 C CA . GLY B 1 509 ? -31.531 5.012 27.812 1 91.94 509 GLY B CA 1
ATOM 9105 C C . GLY B 1 509 ? -32.125 4.625 26.469 1 91.94 509 GLY B C 1
ATOM 9106 O O . GLY B 1 509 ? -31.812 3.562 25.938 1 91.94 509 GLY B O 1
ATOM 9107 N N . LYS B 1 510 ? -32.969 5.461 25.984 1 95.12 510 LYS B N 1
ATOM 9108 C CA . LYS B 1 510 ? -33.531 5.223 24.656 1 95.12 510 LYS B CA 1
ATOM 9109 C C . LYS B 1 510 ? -32.656 5.816 23.562 1 95.12 510 LYS B C 1
ATOM 9111 O O . LYS B 1 510 ? -31.828 6.703 23.828 1 95.12 510 LYS B O 1
ATOM 9116 N N . PRO B 1 511 ? -32.844 5.312 22.328 1 96.19 511 PRO B N 1
ATOM 9117 C CA . PRO B 1 511 ? -32.031 5.871 21.219 1 96.19 511 PRO B CA 1
ATOM 9118 C C . PRO B 1 511 ? -32.25 7.375 21.047 1 96.19 511 PRO B C 1
ATOM 9120 O O . PRO B 1 511 ? -33.375 7.859 21.156 1 96.19 511 PRO B O 1
ATOM 9123 N N . ASP B 1 512 ? -31.188 8.109 20.859 1 97.06 512 ASP B N 1
ATOM 9124 C CA . ASP B 1 512 ? -31.25 9.523 20.516 1 97.06 512 ASP B CA 1
ATOM 9125 C C . ASP B 1 512 ? -31.594 9.711 19.047 1 97.06 512 ASP B C 1
ATOM 9127 O O . ASP B 1 512 ? -30.719 9.945 18.219 1 97.06 512 ASP B O 1
ATOM 9131 N N . TYR B 1 513 ? -32.844 9.68 18.75 1 95.69 513 TYR B N 1
ATOM 9132 C CA . TYR B 1 513 ? -33.344 9.625 17.375 1 95.69 513 TYR B CA 1
ATOM 9133 C C . TYR B 1 513 ? -32.875 10.828 16.578 1 95.69 513 TYR B C 1
ATOM 9135 O O . TYR B 1 513 ? -32.5 10.695 15.406 1 95.69 513 TYR B O 1
ATOM 9143 N N . GLU B 1 514 ? -32.906 11.969 17.188 1 95.69 514 GLU B N 1
ATOM 9144 C CA . GLU B 1 514 ? -32.5 13.172 16.469 1 95.69 514 GLU B CA 1
ATOM 9145 C C . GLU B 1 514 ? -31.016 13.07 16.062 1 95.69 514 GLU B C 1
ATOM 9147 O O . GLU B 1 514 ? -30.672 13.328 14.914 1 95.69 514 GLU B O 1
ATOM 9152 N N . PHE B 1 515 ? -30.203 12.711 17 1 97.06 515 PHE B N 1
ATOM 9153 C CA . PHE B 1 515 ? -28.781 12.578 16.75 1 97.06 515 PHE B CA 1
ATOM 9154 C C . PHE B 1 515 ? -28.516 11.508 15.703 1 97.06 515 PHE B C 1
ATOM 9156 O O . PHE B 1 515 ? -27.719 11.719 14.781 1 97.06 515 PHE B O 1
ATOM 9163 N N . ILE B 1 516 ? -29.188 10.383 15.82 1 97.31 516 ILE B N 1
ATOM 9164 C CA . ILE B 1 516 ? -29.031 9.234 14.93 1 97.31 516 ILE B CA 1
ATOM 9165 C C . ILE B 1 516 ? -29.422 9.633 13.508 1 97.31 516 ILE B C 1
ATOM 9167 O O . ILE B 1 516 ? -28.703 9.312 12.555 1 97.31 516 ILE B O 1
ATOM 9171 N N . LEU B 1 517 ? -30.438 10.359 13.336 1 96.75 517 LEU B N 1
ATOM 9172 C CA . LEU B 1 517 ? -30.906 10.781 12.023 1 96.75 517 LEU B CA 1
ATOM 9173 C C . LEU B 1 517 ? -29.922 11.773 11.398 1 96.75 517 LEU B C 1
ATOM 9175 O O . LEU B 1 517 ? -29.672 11.734 10.195 1 96.75 517 LEU B O 1
ATOM 9179 N N . ARG B 1 518 ? -29.406 12.656 12.195 1 97.25 518 ARG B N 1
ATOM 9180 C CA . ARG B 1 518 ? -28.406 13.594 11.688 1 97.25 518 ARG B CA 1
ATOM 9181 C C . ARG B 1 518 ? -27.188 12.852 11.148 1 97.25 518 ARG B C 1
ATOM 9183 O O . ARG B 1 518 ? -26.656 13.195 10.086 1 97.25 518 ARG B O 1
ATOM 9190 N N . LEU B 1 519 ? -26.781 11.844 11.867 1 97.94 519 LEU B N 1
ATOM 9191 C CA . LEU B 1 519 ? -25.625 11.055 11.453 1 97.94 519 LEU B CA 1
ATOM 9192 C C . LEU B 1 519 ? -25.938 10.281 10.172 1 97.94 519 LEU B C 1
ATOM 9194 O O . LEU B 1 519 ? -25.078 10.195 9.273 1 97.94 519 LEU B O 1
ATOM 9198 N N . ALA B 1 520 ? -27.047 9.75 10.047 1 97.56 520 ALA B N 1
ATOM 9199 C CA . ALA B 1 520 ? -27.422 8.898 8.922 1 97.56 520 ALA B CA 1
ATOM 9200 C C . ALA B 1 520 ? -27.609 9.719 7.648 1 97.56 520 ALA B C 1
ATOM 9202 O O . ALA B 1 520 ? -27.25 9.273 6.555 1 97.56 520 ALA B O 1
ATOM 9203 N N . PHE B 1 521 ? -28.125 10.953 7.828 1 96.75 521 PHE B N 1
ATOM 9204 C CA . PHE B 1 521 ? -28.547 11.711 6.648 1 96.75 521 PHE B CA 1
ATOM 9205 C C . PHE B 1 521 ? -27.719 12.984 6.508 1 96.75 521 PHE B C 1
ATOM 9207 O O . PHE B 1 521 ? -27.906 13.742 5.555 1 96.75 521 PHE B O 1
ATOM 9214 N N . ILE B 1 522 ? -26.844 13.227 7.402 1 96.81 522 ILE B N 1
ATOM 9215 C CA . ILE B 1 522 ? -25.859 14.305 7.414 1 96.81 522 ILE B CA 1
ATOM 9216 C C . ILE B 1 522 ? -26.562 15.641 7.23 1 96.81 522 ILE B C 1
ATOM 9218 O O . ILE B 1 522 ? -26.188 16.438 6.371 1 96.81 522 ILE B O 1
ATOM 9222 N N . ASP B 1 523 ? -27.609 15.898 7.945 1 96.56 523 ASP B N 1
ATOM 9223 C CA . ASP B 1 523 ? -28.344 17.141 8.141 1 96.56 523 ASP B CA 1
ATOM 9224 C C . ASP B 1 523 ? -29.172 17.484 6.906 1 96.56 523 ASP B C 1
ATOM 9226 O O . ASP B 1 523 ? -29.578 18.641 6.723 1 96.56 523 ASP B O 1
ATOM 9230 N N . GLN B 1 524 ? -29.328 16.531 5.98 1 95.44 524 GLN B N 1
ATOM 9231 C CA . GLN B 1 524 ? -30.25 16.766 4.879 1 95.44 524 GLN B CA 1
ATOM 9232 C C . GLN B 1 524 ? -31.672 16.984 5.395 1 95.44 524 GLN B C 1
ATOM 9234 O O . GLN B 1 524 ? -32.062 16.453 6.434 1 95.44 524 GLN B O 1
ATOM 9239 N N . ASN B 1 525 ? -32.438 17.812 4.672 1 94.38 525 ASN B N 1
ATOM 9240 C CA . ASN B 1 525 ? -33.844 18.047 5.055 1 94.38 525 ASN B CA 1
ATOM 9241 C C . ASN B 1 525 ? -34.75 16.922 4.578 1 94.38 525 ASN B C 1
ATOM 9243 O O . ASN B 1 525 ? -35.594 17.125 3.699 1 94.38 525 ASN B O 1
ATOM 9247 N N . ILE B 1 526 ? -34.719 15.844 5.266 1 93.19 526 ILE B N 1
ATOM 9248 C CA . ILE B 1 526 ? -35.312 14.586 4.805 1 93.19 526 ILE B CA 1
ATOM 9249 C C . ILE B 1 526 ? -36.812 14.664 4.867 1 93.19 526 ILE B C 1
ATOM 9251 O O . ILE B 1 526 ? -37.531 13.852 4.258 1 93.19 526 ILE B O 1
ATOM 9255 N N . TYR B 1 527 ? -37.375 15.609 5.512 1 91.31 527 TYR B N 1
ATOM 9256 C CA . TYR B 1 527 ? -38.844 15.727 5.629 1 91.31 527 TYR B CA 1
ATOM 9257 C C . TYR B 1 527 ? -39.406 16.625 4.531 1 91.31 527 TYR B C 1
ATOM 9259 O O . TYR B 1 527 ? -40.625 16.672 4.332 1 91.31 527 TYR B O 1
ATOM 9267 N N . ASN B 1 528 ? -38.531 17.328 3.922 1 93.69 528 ASN B N 1
ATOM 9268 C CA . ASN B 1 528 ? -38.938 18.125 2.777 1 93.69 528 ASN B CA 1
ATOM 9269 C C . ASN B 1 528 ? -38.906 17.312 1.485 1 93.69 528 ASN B C 1
ATOM 9271 O O . ASN B 1 528 ? -37.844 17.141 0.877 1 93.69 528 ASN B O 1
ATOM 9275 N N . THR B 1 529 ? -40.031 16.984 0.956 1 91.44 529 THR B N 1
ATOM 9276 C CA . THR B 1 529 ? -40.125 16.047 -0.16 1 91.44 529 THR B CA 1
ATOM 9277 C C . THR B 1 529 ? -39.75 16.719 -1.474 1 91.44 529 THR B C 1
ATOM 9279 O O . THR B 1 529 ? -39.531 16.047 -2.482 1 91.44 529 THR B O 1
ATOM 9282 N N . SER B 1 530 ? -39.75 18.016 -1.499 1 92.19 530 SER B N 1
ATOM 9283 C CA . SER B 1 530 ? -39.312 18.719 -2.695 1 92.19 530 SER B CA 1
ATOM 9284 C C . SER B 1 530 ? -37.781 18.672 -2.816 1 92.19 530 SER B C 1
ATOM 9286 O O . SER B 1 530 ? -37.25 18.703 -3.926 1 92.19 530 SER B O 1
ATOM 9288 N N . GLU B 1 531 ? -37.125 18.562 -1.662 1 93.62 531 GLU B N 1
ATOM 9289 C CA . GLU B 1 531 ? -35.656 18.516 -1.638 1 93.62 531 GLU B CA 1
ATOM 9290 C C . GLU B 1 531 ? -35.156 17.078 -1.618 1 93.62 531 GLU B C 1
ATOM 9292 O O . GLU B 1 531 ? -34.156 16.75 -2.277 1 93.62 531 GLU B O 1
ATOM 9297 N N . CYS B 1 532 ? -35.781 16.312 -0.873 1 94.69 532 CYS B N 1
ATOM 9298 C CA . CYS B 1 532 ? -35.469 14.898 -0.781 1 94.69 532 CYS B CA 1
ATOM 9299 C C . CYS B 1 532 ? -36.562 14.055 -1.404 1 94.69 532 CYS B C 1
ATOM 9301 O O . CYS B 1 532 ? -37.562 13.727 -0.74 1 94.69 532 CYS B O 1
ATOM 9303 N N . MET B 1 533 ? -36.312 13.625 -2.586 1 93.06 533 MET B N 1
ATOM 9304 C CA . MET B 1 533 ? -37.312 12.922 -3.359 1 93.06 533 MET B CA 1
ATOM 9305 C C . MET B 1 533 ? -37.188 11.414 -3.189 1 93.06 533 MET B C 1
ATOM 9307 O O . MET B 1 533 ? -36.094 10.898 -2.947 1 93.06 533 MET B O 1
ATOM 9311 N N . ASP B 1 534 ? -38.281 10.75 -3.301 1 90.31 534 ASP B N 1
ATOM 9312 C CA . ASP B 1 534 ? -38.25 9.289 -3.312 1 90.31 534 ASP B CA 1
ATOM 9313 C C . ASP B 1 534 ? -37.719 8.766 -4.648 1 90.31 534 ASP B C 1
ATOM 9315 O O . ASP B 1 534 ? -37.594 9.523 -5.613 1 90.31 534 ASP B O 1
ATOM 9319 N N . TRP B 1 535 ? -37.469 7.496 -4.648 1 89.75 535 TRP B N 1
ATOM 9320 C CA . TRP B 1 535 ? -36.781 6.898 -5.793 1 89.75 535 TRP B CA 1
ATOM 9321 C C . TRP B 1 535 ? -37.625 7.004 -7.055 1 89.75 535 TRP B C 1
ATOM 9323 O O . TRP B 1 535 ? -37.125 7.371 -8.117 1 89.75 535 TRP B O 1
ATOM 9333 N N . GLN B 1 536 ? -38.906 6.707 -6.926 1 92.19 536 GLN B N 1
ATOM 9334 C CA . GLN B 1 536 ? -39.781 6.75 -8.094 1 92.19 536 GLN B CA 1
ATOM 9335 C C . GLN B 1 536 ? -39.844 8.156 -8.68 1 92.19 536 GLN B C 1
ATOM 9337 O O . GLN B 1 536 ? -39.781 8.328 -9.898 1 92.19 536 GLN B O 1
ATOM 9342 N N . SER B 1 537 ? -39.969 9.102 -7.816 1 94.56 537 SER B N 1
ATOM 9343 C CA . SER B 1 537 ? -40 10.492 -8.258 1 94.56 537 SER B CA 1
ATOM 9344 C C . SER B 1 537 ? -38.688 10.867 -8.945 1 94.56 537 SER B C 1
ATOM 9346 O O . SER B 1 537 ? -38.688 11.609 -9.93 1 94.56 537 SER B O 1
ATOM 9348 N N . LEU B 1 538 ? -37.594 10.438 -8.445 1 94.12 538 LEU B N 1
ATOM 9349 C CA . LEU B 1 538 ? -36.281 10.688 -9.031 1 94.12 538 LEU B CA 1
ATOM 9350 C C . LEU B 1 538 ? -36.156 10.07 -10.414 1 94.12 538 LEU B C 1
ATOM 9352 O O . LEU B 1 538 ? -35.625 10.688 -11.344 1 94.12 538 LEU B O 1
ATOM 9356 N N . LEU B 1 539 ? -36.625 8.836 -10.508 1 95.25 539 LEU B N 1
ATOM 9357 C CA . LEU B 1 539 ? -36.625 8.164 -11.805 1 95.25 539 LEU B CA 1
ATOM 9358 C C . LEU B 1 539 ? -37.438 8.945 -12.828 1 95.25 539 LEU B C 1
ATOM 9360 O O . LEU B 1 539 ? -36.969 9.172 -13.953 1 95.25 539 LEU B O 1
ATOM 9364 N N . ASP B 1 540 ? -38.594 9.406 -12.422 1 96.31 540 ASP B N 1
ATOM 9365 C CA . ASP B 1 540 ? -39.469 10.18 -13.305 1 96.31 540 ASP B CA 1
ATOM 9366 C C . ASP B 1 540 ? -38.812 11.492 -13.719 1 96.31 540 ASP B C 1
ATOM 9368 O O . ASP B 1 540 ? -38.812 11.852 -14.898 1 96.31 540 ASP B O 1
ATOM 9372 N N . LYS B 1 541 ? -38.25 12.125 -12.734 1 96.12 541 LYS B N 1
ATOM 9373 C CA . LYS B 1 541 ? -37.594 13.391 -12.977 1 96.12 541 LYS B CA 1
ATOM 9374 C C . LYS B 1 541 ? -36.438 13.219 -13.984 1 96.12 541 LYS B C 1
ATOM 9376 O O . LYS B 1 541 ? -36.156 14.133 -14.758 1 96.12 541 LYS B O 1
ATOM 9381 N N . ASN B 1 542 ? -35.844 12.062 -13.984 1 96.69 542 ASN B N 1
ATOM 9382 C CA . ASN B 1 542 ? -34.656 11.828 -14.82 1 96.69 542 ASN B CA 1
ATOM 9383 C C . ASN B 1 542 ? -34.969 10.922 -16 1 96.69 542 ASN B C 1
ATOM 9385 O O . ASN B 1 542 ? -34.094 10.234 -16.516 1 96.69 542 ASN B O 1
ATOM 9389 N N . GLY B 1 543 ? -36.219 10.805 -16.438 1 96.69 543 GLY B N 1
ATOM 9390 C CA . GLY B 1 543 ? -36.625 10.102 -17.641 1 96.69 543 GLY B CA 1
ATOM 9391 C C . GLY B 1 543 ? -36.406 8.602 -17.547 1 96.69 543 GLY B C 1
ATOM 9392 O O . GLY B 1 543 ? -36.062 7.969 -18.562 1 96.69 543 GLY B O 1
ATOM 9393 N N . GLY B 1 544 ? -36.375 8.148 -16.359 1 94.81 544 GLY B N 1
ATOM 9394 C CA . GLY B 1 544 ? -36.219 6.711 -16.203 1 94.81 544 GLY B CA 1
ATOM 9395 C C . GLY B 1 544 ? -34.781 6.273 -16.141 1 94.81 544 GLY B C 1
ATOM 9396 O O . GLY B 1 544 ? -34.469 5.086 -15.984 1 94.81 544 GLY B O 1
ATOM 9397 N N . ASN B 1 545 ? -33.875 7.215 -16.25 1 94.56 545 ASN B N 1
ATOM 9398 C CA . ASN B 1 545 ? -32.438 6.891 -16.219 1 94.56 545 ASN B CA 1
ATOM 9399 C C . ASN B 1 545 ? -31.969 6.688 -14.781 1 94.56 545 ASN B C 1
ATOM 9401 O O . ASN B 1 545 ? -31.844 7.648 -14.016 1 94.56 545 ASN B O 1
ATOM 9405 N N . LYS B 1 546 ? -31.594 5.469 -14.43 1 88.56 546 LYS B N 1
ATOM 9406 C CA . LYS B 1 546 ? -31.219 5.098 -13.062 1 88.56 546 LYS B CA 1
ATOM 9407 C C . LYS B 1 546 ? -29.938 5.801 -12.633 1 88.56 546 LYS B C 1
ATOM 9409 O O . LYS B 1 546 ? -29.844 6.289 -11.5 1 88.56 546 LYS B O 1
ATOM 9414 N N . ASN B 1 547 ? -29.016 5.887 -13.477 1 86.19 547 ASN B N 1
ATOM 9415 C CA . ASN B 1 547 ? -27.734 6.512 -13.148 1 86.19 547 ASN B CA 1
ATOM 9416 C C . ASN B 1 547 ? -27.906 7.996 -12.82 1 86.19 547 ASN B C 1
ATOM 9418 O O . ASN B 1 547 ? -27.344 8.484 -11.836 1 86.19 547 ASN B O 1
ATOM 9422 N N . LYS B 1 548 ? -28.688 8.586 -13.648 1 89.62 548 LYS B N 1
ATOM 9423 C CA . LYS B 1 548 ? -28.938 10 -13.398 1 89.62 548 LYS B CA 1
ATOM 9424 C C . LYS B 1 548 ? -29.719 10.211 -12.109 1 89.62 548 LYS B C 1
ATOM 9426 O O . LYS B 1 548 ? -29.484 11.164 -11.375 1 89.62 548 LYS B O 1
ATOM 9431 N N . ALA B 1 549 ? -30.625 9.344 -11.914 1 91.94 549 ALA B N 1
ATOM 9432 C CA . ALA B 1 549 ? -31.422 9.414 -10.695 1 91.94 549 ALA B CA 1
ATOM 9433 C C . ALA B 1 549 ? -30.547 9.234 -9.453 1 91.94 549 ALA B C 1
ATOM 9435 O O . ALA B 1 549 ? -30.75 9.922 -8.445 1 91.94 549 ALA B O 1
ATOM 9436 N N . GLU B 1 550 ? -29.594 8.391 -9.516 1 88.5 550 GLU B N 1
ATOM 9437 C CA . GLU B 1 550 ? -28.672 8.133 -8.406 1 88.5 550 GLU B CA 1
ATOM 9438 C C . GLU B 1 550 ? -27.812 9.359 -8.109 1 88.5 550 GLU B C 1
ATOM 9440 O O . GLU B 1 550 ? -27.5 9.633 -6.949 1 88.5 550 GLU B O 1
ATOM 9445 N N . GLN B 1 551 ? -27.5 10.07 -9.07 1 89.06 551 GLN B N 1
ATOM 9446 C CA . GLN B 1 551 ? -26.594 11.195 -8.938 1 89.06 551 GLN B CA 1
ATOM 9447 C C . GLN B 1 551 ? -27.344 12.508 -8.734 1 89.06 551 GLN B C 1
ATOM 9449 O O . GLN B 1 551 ? -26.734 13.555 -8.539 1 89.06 551 GLN B O 1
ATOM 9454 N N . ASP B 1 552 ? -28.625 12.406 -8.789 1 92.19 552 ASP B N 1
ATOM 9455 C CA . ASP B 1 552 ? -29.469 13.602 -8.664 1 92.19 552 ASP B CA 1
ATOM 9456 C C . ASP B 1 552 ? -29.281 14.258 -7.301 1 92.19 552 ASP B C 1
ATOM 9458 O O . ASP B 1 552 ? -29.219 13.57 -6.277 1 92.19 552 ASP B O 1
ATOM 9462 N N . ILE B 1 553 ? -29.219 15.586 -7.293 1 91.75 553 ILE B N 1
ATOM 9463 C CA . ILE B 1 553 ? -28.984 16.359 -6.078 1 91.75 553 ILE B CA 1
ATOM 9464 C C . ILE B 1 553 ? -30.094 16.094 -5.07 1 91.75 553 ILE B C 1
ATOM 9466 O O . ILE B 1 553 ? -29.891 16.203 -3.861 1 91.75 553 ILE B O 1
ATOM 9470 N N . ASN B 1 554 ? -31.312 15.688 -5.52 1 93.56 554 ASN B N 1
ATOM 9471 C CA . ASN B 1 554 ? -32.469 15.469 -4.637 1 93.56 554 ASN B CA 1
ATOM 9472 C C . ASN B 1 554 ? -32.5 14.031 -4.113 1 93.56 554 ASN B C 1
ATOM 9474 O O . ASN B 1 554 ? -33.406 13.664 -3.371 1 93.56 554 ASN B O 1
ATOM 9478 N N . ASN B 1 555 ? -31.516 13.219 -4.477 1 93.19 555 ASN B N 1
ATOM 9479 C CA . ASN B 1 555 ? -31.391 11.875 -3.926 1 93.19 555 ASN B CA 1
ATOM 9480 C C . ASN B 1 555 ? -30.75 11.891 -2.545 1 93.19 555 ASN B C 1
ATOM 9482 O O . ASN B 1 555 ? -29.547 11.672 -2.416 1 93.19 555 ASN B O 1
ATOM 9486 N N . CYS B 1 556 ? -31.578 12.023 -1.576 1 94.25 556 CYS B N 1
ATOM 9487 C CA . CYS B 1 556 ? -31.109 12.125 -0.199 1 94.25 556 CYS B CA 1
ATOM 9488 C C . CYS B 1 556 ? -30.688 10.758 0.339 1 94.25 556 CYS B C 1
ATOM 9490 O O . CYS B 1 556 ? -29.938 10.68 1.312 1 94.25 556 CYS B O 1
ATOM 9492 N N . ALA B 1 557 ? -31.172 9.727 -0.301 1 93.38 557 ALA B N 1
ATOM 9493 C CA . ALA B 1 557 ? -30.766 8.391 0.113 1 93.38 557 ALA B CA 1
ATOM 9494 C C . ALA B 1 557 ? -29.266 8.164 -0.151 1 93.38 557 ALA B C 1
ATOM 9496 O O . ALA B 1 557 ? -28.625 7.367 0.535 1 93.38 557 ALA B O 1
ATOM 9497 N N . LYS B 1 558 ? -28.797 8.891 -1.099 1 92.06 558 LYS B N 1
ATOM 9498 C CA . LYS B 1 558 ? -27.375 8.836 -1.437 1 92.06 558 LYS B CA 1
ATOM 9499 C C . LYS B 1 558 ? -26.609 10.008 -0.825 1 92.06 558 LYS B C 1
ATOM 9501 O O . LYS B 1 558 ? -25.438 10.234 -1.139 1 92.06 558 LYS B O 1
ATOM 9506 N N . LEU B 1 559 ? -27.25 10.805 -0.047 1 94.19 559 LEU B N 1
ATOM 9507 C CA . LEU B 1 559 ? -26.672 11.906 0.712 1 94.19 559 LEU B CA 1
ATOM 9508 C C . LEU B 1 559 ? -26.281 13.055 -0.211 1 94.19 559 LEU B C 1
ATOM 9510 O O . LEU B 1 559 ? -25.391 13.844 0.116 1 94.19 559 LEU B O 1
ATOM 9514 N N . ASN B 1 560 ? -26.859 13.164 -1.379 1 92.38 560 ASN B N 1
ATOM 9515 C CA . ASN B 1 560 ? -26.438 14.117 -2.395 1 92.38 560 ASN B CA 1
ATOM 9516 C C . ASN B 1 560 ? -26.812 15.547 -2.021 1 92.38 560 ASN B C 1
ATOM 9518 O O . ASN B 1 560 ? -26.234 16.5 -2.529 1 92.38 560 ASN B O 1
ATOM 9522 N N . ASN B 1 561 ? -27.75 15.711 -1.164 1 92.88 561 ASN B N 1
ATOM 9523 C CA . ASN B 1 561 ? -28.281 17.031 -0.862 1 92.88 561 ASN B CA 1
ATOM 9524 C C . ASN B 1 561 ? -27.703 17.578 0.445 1 92.88 561 ASN B C 1
ATOM 9526 O O . ASN B 1 561 ? -28.328 18.438 1.083 1 92.88 561 ASN B O 1
ATOM 9530 N N . ALA B 1 562 ? -26.672 17 0.92 1 93.94 562 ALA B N 1
ATOM 9531 C CA . ALA B 1 562 ? -26.094 17.469 2.178 1 93.94 562 ALA B CA 1
ATOM 9532 C C . ALA B 1 562 ? -25.828 18.969 2.129 1 93.94 562 ALA B C 1
ATOM 9534 O O . ALA B 1 562 ? -25.156 19.469 1.217 1 93.94 562 ALA B O 1
ATOM 9535 N N . PRO B 1 563 ? -26.297 19.719 3.051 1 94.12 563 PRO B N 1
ATOM 9536 C CA . PRO B 1 563 ? -26.25 21.188 2.949 1 94.12 563 PRO B CA 1
ATOM 9537 C C . PRO B 1 563 ? -24.828 21.734 2.965 1 94.12 563 PRO B C 1
ATOM 9539 O O . PRO B 1 563 ? -24.562 22.766 2.326 1 94.12 563 PRO B O 1
ATOM 9542 N N . ASN B 1 564 ? -23.891 21.125 3.613 1 94.25 564 ASN B N 1
ATOM 9543 C CA . ASN B 1 564 ? -22.531 21.609 3.723 1 94.25 564 ASN B CA 1
ATOM 9544 C C . ASN B 1 564 ? -21.578 20.812 2.842 1 94.25 564 ASN B C 1
ATOM 9546 O O . ASN B 1 564 ? -20.359 20.797 3.078 1 94.25 564 ASN B O 1
ATOM 9550 N N . GLY B 1 565 ? -22.172 20.094 1.905 1 93.88 565 GLY B N 1
ATOM 9551 C CA . GLY B 1 565 ? -21.359 19.297 0.995 1 93.88 565 GLY B CA 1
ATOM 9552 C C . GLY B 1 565 ? -20.578 18.203 1.692 1 93.88 565 GLY B C 1
ATOM 9553 O O . GLY B 1 565 ? -21.156 17.344 2.371 1 93.88 565 GLY B O 1
ATOM 9554 N N . PRO B 1 566 ? -19.281 18.344 1.523 1 95.25 566 PRO B N 1
ATOM 9555 C CA . PRO B 1 566 ? -18.484 17.234 2.045 1 95.25 566 PRO B CA 1
ATOM 9556 C C . PRO B 1 566 ? -18.234 17.344 3.549 1 95.25 566 PRO B C 1
ATOM 9558 O O . PRO B 1 566 ? -17.656 16.438 4.148 1 95.25 566 PRO B O 1
ATOM 9561 N N . TYR B 1 567 ? -18.641 18.406 4.203 1 97.31 567 TYR B N 1
ATOM 9562 C CA . TYR B 1 567 ? -18.406 18.656 5.621 1 97.31 567 TYR B CA 1
ATOM 9563 C C . TYR B 1 567 ? -19.625 18.234 6.449 1 97.31 567 TYR B C 1
ATOM 9565 O O . TYR B 1 567 ? -20.766 18.469 6.055 1 97.31 567 TYR B O 1
ATOM 9573 N N . PHE B 1 568 ? -19.406 17.609 7.586 1 97.88 568 PHE B N 1
ATOM 9574 C CA . PHE B 1 568 ? -20.453 17.281 8.539 1 97.88 568 PHE B CA 1
ATOM 9575 C C . PHE B 1 568 ? -19.938 17.359 9.969 1 97.88 568 PHE B C 1
ATOM 9577 O O . PHE B 1 568 ? -18.812 16.938 10.258 1 97.88 568 PHE B O 1
ATOM 9584 N N . ASP B 1 569 ? -20.734 17.938 10.812 1 98.38 569 ASP B N 1
ATOM 9585 C CA . ASP B 1 569 ? -20.453 18.031 12.242 1 98.38 569 ASP B CA 1
ATOM 9586 C C . ASP B 1 569 ? -21.641 17.562 13.07 1 98.38 569 ASP B C 1
ATOM 9588 O O . ASP B 1 569 ? -22.641 18.266 13.172 1 98.38 569 ASP B O 1
ATOM 9592 N N . ALA B 1 570 ? -21.469 16.438 13.68 1 98.06 570 ALA B N 1
ATOM 9593 C CA . ALA B 1 570 ? -22.516 15.922 14.547 1 98.06 570 ALA B CA 1
ATOM 9594 C C . ALA B 1 570 ? -22.422 16.516 15.953 1 98.06 570 ALA B C 1
ATOM 9596 O O . ALA B 1 570 ? -23.359 16.422 16.734 1 98.06 570 ALA B O 1
ATOM 9597 N N . GLY B 1 571 ? -21.281 17.094 16.266 1 97.5 571 GLY B N 1
ATOM 9598 C CA . GLY B 1 571 ? -21.047 17.578 17.609 1 97.5 571 GLY B CA 1
ATOM 9599 C C . GLY B 1 571 ? -20.609 16.5 18.578 1 97.5 571 GLY B C 1
ATOM 9600 O O . GLY B 1 571 ? -19.984 15.516 18.172 1 97.5 571 GLY B O 1
ATOM 9601 N N . LEU B 1 572 ? -20.797 16.812 19.875 1 97.88 572 LEU B N 1
ATOM 9602 C CA . LEU B 1 572 ? -20.391 15.93 20.953 1 97.88 572 LEU B CA 1
ATOM 9603 C C . LEU B 1 572 ? -21.531 15 21.359 1 97.88 572 LEU B C 1
ATOM 9605 O O . LEU B 1 572 ? -22.688 15.422 21.438 1 97.88 572 LEU B O 1
ATOM 9609 N N . HIS B 1 573 ? -21.203 13.766 21.594 1 97.88 573 HIS B N 1
ATOM 9610 C CA . HIS B 1 573 ? -22.156 12.812 22.141 1 97.88 573 HIS B CA 1
ATOM 9611 C C . HIS B 1 573 ? -21.531 11.992 23.25 1 97.88 573 HIS B C 1
ATOM 9613 O O . HIS B 1 573 ? -20.453 11.406 23.078 1 97.88 573 HIS B O 1
ATOM 9619 N N . GLU B 1 574 ? -22.219 11.898 24.344 1 96.94 574 GLU B N 1
ATOM 9620 C CA . GLU B 1 574 ? -21.75 11.102 25.484 1 96.94 574 GLU B CA 1
ATOM 9621 C C . GLU B 1 574 ? -21.984 9.617 25.234 1 96.94 574 GLU B C 1
ATOM 9623 O O . GLU B 1 574 ? -23.047 9.211 24.766 1 96.94 574 GLU B O 1
ATOM 9628 N N . LEU B 1 575 ? -20.969 8.859 25.547 1 96.19 575 LEU B N 1
ATOM 9629 C CA . LEU B 1 575 ? -21.094 7.402 25.469 1 96.19 575 LEU B CA 1
ATOM 9630 C C . LEU B 1 575 ? -21.734 6.844 26.734 1 96.19 575 LEU B C 1
ATOM 9632 O O . LEU B 1 575 ? -21.078 6.695 27.75 1 96.19 575 LEU B O 1
ATOM 9636 N N . LYS B 1 576 ? -22.922 6.461 26.625 1 94.12 576 LYS B N 1
ATOM 9637 C CA . LYS B 1 576 ? -23.703 6.09 27.797 1 94.12 576 LYS B CA 1
ATOM 9638 C C . LYS B 1 576 ? -23.797 4.574 27.938 1 94.12 576 LYS B C 1
ATOM 9640 O O . LYS B 1 576 ? -24.031 4.062 29.047 1 94.12 576 LYS B O 1
ATOM 9645 N N . ALA B 1 577 ? -23.75 3.9 26.859 1 92 577 ALA B N 1
ATOM 9646 C CA . ALA B 1 577 ? -23.891 2.445 26.891 1 92 577 ALA B CA 1
ATOM 9647 C C . ALA B 1 577 ? -22.531 1.762 26.797 1 92 577 ALA B C 1
ATOM 9649 O O . ALA B 1 577 ? -21.656 2.199 26.031 1 92 577 ALA B O 1
ATOM 9650 N N . ASN B 1 578 ? -22.438 0.672 27.547 1 92.62 578 ASN B N 1
ATOM 9651 C CA . ASN B 1 578 ? -21.266 -0.189 27.406 1 92.62 578 ASN B CA 1
ATOM 9652 C C . ASN B 1 578 ? -21.484 -1.264 26.344 1 92.62 578 ASN B C 1
ATOM 9654 O O . ASN B 1 578 ? -22.625 -1.665 26.094 1 92.62 578 ASN B O 1
ATOM 9658 N N . GLY B 1 579 ? -20.359 -1.64 25.688 1 93.69 579 GLY B N 1
ATOM 9659 C CA . GLY B 1 579 ? -20.453 -2.701 24.688 1 93.69 579 GLY B CA 1
ATOM 9660 C C . GLY B 1 579 ? -19.547 -2.492 23.5 1 93.69 579 GLY B C 1
ATOM 9661 O O . GLY B 1 579 ? -18.656 -1.634 23.531 1 93.69 579 GLY B O 1
ATOM 9662 N N . VAL B 1 580 ? -19.641 -3.416 22.625 1 94.31 580 VAL B N 1
ATOM 9663 C CA . VAL B 1 580 ? -18.938 -3.318 21.344 1 94.31 580 VAL B CA 1
ATOM 9664 C C . VAL B 1 580 ? -19.922 -2.859 20.266 1 94.31 580 VAL B C 1
ATOM 9666 O O . VAL B 1 580 ? -20.953 -3.488 20.062 1 94.31 580 VAL B O 1
ATOM 9669 N N . PHE B 1 581 ? -19.594 -1.753 19.688 1 96.62 581 PHE B N 1
ATOM 9670 C CA . PHE B 1 581 ? -20.484 -1.152 18.688 1 96.62 581 PHE B CA 1
ATOM 9671 C C . PHE B 1 581 ? -19.797 -1.063 17.344 1 96.62 581 PHE B C 1
ATOM 9673 O O . PHE B 1 581 ? -18.719 -0.477 17.219 1 96.62 581 PHE B O 1
ATOM 9680 N N . ALA B 1 582 ? -20.406 -1.67 16.359 1 95.38 582 ALA B N 1
ATOM 9681 C CA . ALA B 1 582 ? -19.953 -1.53 14.977 1 95.38 582 ALA B CA 1
ATOM 9682 C C . ALA B 1 582 ? -20.734 -0.454 14.234 1 95.38 582 ALA B C 1
ATOM 9684 O O . ALA B 1 582 ? -21.938 -0.29 14.469 1 95.38 582 ALA B O 1
ATOM 9685 N N . TYR B 1 583 ? -20.078 0.265 13.477 1 96.19 583 TYR B N 1
ATOM 9686 C CA . TYR B 1 583 ? -20.75 1.267 12.648 1 96.19 583 TYR B CA 1
ATOM 9687 C C . TYR B 1 583 ? -20.125 1.329 11.258 1 96.19 583 TYR B C 1
ATOM 9689 O O . TYR B 1 583 ? -19.016 0.822 11.047 1 96.19 583 TYR B O 1
ATOM 9697 N N . MET B 1 584 ? -20.859 1.868 10.281 1 94.12 584 MET B N 1
ATOM 9698 C CA . MET B 1 584 ? -20.422 1.881 8.883 1 94.12 584 MET B CA 1
ATOM 9699 C C . MET B 1 584 ? -21 3.086 8.148 1 94.12 584 MET B C 1
ATOM 9701 O O . MET B 1 584 ? -21.906 3.75 8.656 1 94.12 584 MET B O 1
ATOM 9705 N N . CYS B 1 585 ? -20.391 3.391 7.066 1 94.75 585 CYS B N 1
ATOM 9706 C CA . CYS B 1 585 ? -20.953 4.32 6.094 1 94.75 585 CYS B CA 1
ATOM 9707 C C . CYS B 1 585 ? -21.797 3.584 5.066 1 94.75 585 CYS B C 1
ATOM 9709 O O . CYS B 1 585 ? -21.359 2.588 4.488 1 94.75 585 CYS B O 1
ATOM 9711 N N . THR B 1 586 ? -22.969 4.039 4.844 1 92.94 586 THR B N 1
ATOM 9712 C CA . THR B 1 586 ? -23.875 3.355 3.916 1 92.94 586 THR B CA 1
ATOM 9713 C C . THR B 1 586 ? -23.453 3.617 2.471 1 92.94 586 THR B C 1
ATOM 9715 O O . THR B 1 586 ? -23.75 2.818 1.58 1 92.94 586 THR B O 1
ATOM 9718 N N . ARG B 1 587 ? -22.844 4.676 2.293 1 89.56 587 ARG B N 1
ATOM 9719 C CA . ARG B 1 587 ? -22.484 5.098 0.939 1 89.56 587 ARG B CA 1
ATOM 9720 C C . ARG B 1 587 ? -21.156 4.488 0.502 1 89.56 587 ARG B C 1
ATOM 9722 O O . ARG B 1 587 ? -20.984 4.125 -0.664 1 89.56 587 ARG B O 1
ATOM 9729 N N . ASN B 1 588 ? -20.188 4.48 1.383 1 87.62 588 ASN B N 1
ATOM 9730 C CA . ASN B 1 588 ? -18.844 4.066 1.025 1 87.62 588 ASN B CA 1
ATOM 9731 C C . ASN B 1 588 ? -18.516 2.682 1.581 1 87.62 588 ASN B C 1
ATOM 9733 O O . ASN B 1 588 ? -17.453 2.482 2.178 1 87.62 588 ASN B O 1
ATOM 9737 N N . ASN B 1 589 ? -19.391 1.793 1.442 1 82 589 ASN B N 1
ATOM 9738 C CA . ASN B 1 589 ? -19.25 0.427 1.931 1 82 589 ASN B CA 1
ATOM 9739 C C . ASN B 1 589 ? -19.656 -0.596 0.875 1 82 589 ASN B C 1
ATOM 9741 O O . ASN B 1 589 ? -20.656 -1.303 1.047 1 82 589 ASN B O 1
ATOM 9745 N N . ASN B 1 590 ? -18.938 -0.722 -0.213 1 72.88 590 ASN B N 1
ATOM 9746 C CA . ASN B 1 590 ? -19.344 -1.611 -1.296 1 72.88 590 ASN B CA 1
ATOM 9747 C C . ASN B 1 590 ? -18.578 -2.928 -1.258 1 72.88 590 ASN B C 1
ATOM 9749 O O . ASN B 1 590 ? -18.547 -3.662 -2.246 1 72.88 590 ASN B O 1
ATOM 9753 N N . PHE B 1 591 ? -18.234 -3.412 -0.075 1 61.28 591 PHE B N 1
ATOM 9754 C CA . PHE B 1 591 ? -17.5 -4.648 0.137 1 61.28 591 PHE B CA 1
ATOM 9755 C C . PHE B 1 591 ? -16.188 -4.633 -0.642 1 61.28 591 PHE B C 1
ATOM 9757 O O . PHE B 1 591 ? -15.117 -4.867 -0.074 1 61.28 591 PHE B O 1
ATOM 9764 N N . SER B 1 592 ? -16.281 -4.59 -2.004 1 54.81 592 SER B N 1
ATOM 9765 C CA . SER B 1 592 ? -15.102 -4.898 -2.805 1 54.81 592 SER B CA 1
ATOM 9766 C C . SER B 1 592 ? -14.055 -3.793 -2.703 1 54.81 592 SER B C 1
ATOM 9768 O O . SER B 1 592 ? -12.852 -4.062 -2.717 1 54.81 592 SER B O 1
ATOM 9770 N N . ASN B 1 593 ? -14.531 -2.611 -2.705 1 55.44 593 ASN B N 1
ATOM 9771 C CA . ASN B 1 593 ? -13.461 -1.64 -2.896 1 55.44 593 ASN B CA 1
ATOM 9772 C C . ASN B 1 593 ? -13.523 -0.521 -1.86 1 55.44 593 ASN B C 1
ATOM 9774 O O . ASN B 1 593 ? -12.805 0.472 -1.967 1 55.44 593 ASN B O 1
ATOM 9778 N N . ARG B 1 594 ? -14.375 -0.92 -0.999 1 71.12 594 ARG B N 1
ATOM 9779 C CA . ARG B 1 594 ? -14.5 0.16 -0.025 1 71.12 594 ARG B CA 1
ATOM 9780 C C . ARG B 1 594 ? -15.195 -0.326 1.242 1 71.12 594 ARG B C 1
ATOM 9782 O O . ARG B 1 594 ? -16.188 -1.048 1.172 1 71.12 594 ARG B O 1
ATOM 9789 N N . SER B 1 595 ? -14.547 -0.322 2.254 1 81.31 595 SER B N 1
ATOM 9790 C CA . SER B 1 595 ? -15.125 -0.694 3.543 1 81.31 595 SER B CA 1
ATOM 9791 C C . SER B 1 595 ? -14.859 0.377 4.598 1 81.31 595 SER B C 1
ATOM 9793 O O . SER B 1 595 ? -13.93 0.252 5.398 1 81.31 595 SER B O 1
ATOM 9795 N N . GLN B 1 596 ? -15.766 1.368 4.516 1 89.81 596 GLN B N 1
ATOM 9796 C CA . GLN B 1 596 ? -15.68 2.391 5.551 1 89.81 596 GLN B CA 1
ATOM 9797 C C . GLN B 1 596 ? -16.453 1.98 6.797 1 89.81 596 GLN B C 1
ATOM 9799 O O . GLN B 1 596 ? -17.656 2.232 6.898 1 89.81 596 GLN B O 1
ATOM 9804 N N . LYS B 1 597 ? -15.758 1.315 7.691 1 90.62 597 LYS B N 1
ATOM 9805 C CA . LYS B 1 597 ? -16.344 0.771 8.914 1 90.62 597 LYS B CA 1
ATOM 9806 C C . LYS B 1 597 ? -15.5 1.106 10.133 1 90.62 597 LYS B C 1
ATOM 9808 O O . LYS B 1 597 ? -14.305 1.388 10.008 1 90.62 597 LYS B O 1
ATOM 9813 N N . GLY B 1 598 ? -16.125 1.165 11.258 1 91.31 598 GLY B N 1
ATOM 9814 C CA . GLY B 1 598 ? -15.438 1.396 12.523 1 91.31 598 GLY B CA 1
ATOM 9815 C C . GLY B 1 598 ? -16 0.568 13.664 1 91.31 598 GLY B C 1
ATOM 9816 O O . GLY B 1 598 ? -17.094 0.01 13.555 1 91.31 598 GLY B O 1
ATOM 9817 N N . LEU B 1 599 ? -15.188 0.355 14.648 1 92.44 599 LEU B N 1
ATOM 9818 C CA . LEU B 1 599 ? -15.562 -0.353 15.867 1 92.44 599 LEU B CA 1
ATOM 9819 C C . LEU B 1 599 ? -15.289 0.503 17.109 1 92.44 599 LEU B C 1
ATOM 9821 O O . LEU B 1 599 ? -14.211 1.085 17.234 1 92.44 599 LEU B O 1
ATOM 9825 N N . LEU B 1 600 ? -16.234 0.596 17.906 1 95.38 600 LEU B N 1
ATOM 9826 C CA . LEU B 1 600 ? -16.141 1.295 19.188 1 95.38 600 LEU B CA 1
ATOM 9827 C C . LEU B 1 600 ? -16.359 0.334 20.344 1 95.38 600 LEU B C 1
ATOM 9829 O O . LEU B 1 600 ? -17.375 -0.373 20.391 1 95.38 600 LEU B O 1
ATOM 9833 N N . VAL B 1 601 ? -15.445 0.23 21.203 1 93.75 601 VAL B N 1
ATOM 9834 C CA . VAL B 1 601 ? -15.562 -0.572 22.406 1 93.75 601 VAL B CA 1
ATOM 9835 C C . VAL B 1 601 ? -15.656 0.344 23.625 1 93.75 601 VAL B C 1
ATOM 9837 O O . VAL B 1 601 ? -14.742 1.132 23.891 1 93.75 601 VAL B O 1
ATOM 9840 N N . VAL B 1 602 ? -16.719 0.279 24.312 1 95.19 602 VAL B N 1
ATOM 9841 C CA . VAL B 1 602 ? -16.922 1.096 25.516 1 95.19 602 VAL B CA 1
ATOM 9842 C C . VAL B 1 602 ? -16.938 0.207 26.75 1 95.19 602 VAL B C 1
ATOM 9844 O O . VAL B 1 602 ? -17.75 -0.719 26.859 1 95.19 602 VAL B O 1
ATOM 9847 N N . THR B 1 603 ? -15.977 0.459 27.609 1 90.94 603 THR B N 1
ATOM 9848 C CA . THR B 1 603 ? -15.891 -0.312 28.859 1 90.94 603 THR B CA 1
ATOM 9849 C C . THR B 1 603 ? -16.172 0.575 30.062 1 90.94 603 THR B C 1
ATOM 9851 O O . THR B 1 603 ? -16.094 1.803 29.969 1 90.94 603 THR B O 1
ATOM 9854 N N . GLY B 1 604 ? -16.438 -0.068 31.281 1 76.56 604 GLY B N 1
ATOM 9855 C CA . GLY B 1 604 ? -16.469 0.563 32.594 1 76.56 604 GLY B CA 1
ATOM 9856 C C . GLY B 1 604 ? -17.734 1.378 32.812 1 76.56 604 GLY B C 1
ATOM 9857 O O . GLY B 1 604 ? -18.453 1.709 31.875 1 76.56 604 GLY B O 1
ATOM 9858 N N . ALA B 1 605 ? -18.422 1.287 34.094 1 55.53 605 ALA B N 1
ATOM 9859 C CA . ALA B 1 605 ? -19.609 2.016 34.531 1 55.53 605 ALA B CA 1
ATOM 9860 C C . ALA B 1 605 ? -19.328 3.508 34.656 1 55.53 605 ALA B C 1
ATOM 9862 O O . ALA B 1 605 ? -18.188 3.91 34.875 1 55.53 605 ALA B O 1
ATOM 9863 N N . LYS B 1 606 ? -20.297 4.336 34.219 1 51.94 606 LYS B N 1
ATOM 9864 C CA . LYS B 1 606 ? -20.281 5.746 34.594 1 51.94 606 LYS B CA 1
ATOM 9865 C C . LYS B 1 606 ? -19.906 5.93 36.062 1 51.94 606 LYS B C 1
ATOM 9867 O O . LYS B 1 606 ? -20.484 5.277 36.938 1 51.94 606 LYS B O 1
ATOM 9872 N N . PHE B 1 607 ? -18.672 6.289 36.469 1 38.97 607 PHE B N 1
ATOM 9873 C CA . PHE B 1 607 ? -18.484 6.668 37.844 1 38.97 607 PHE B CA 1
ATOM 9874 C C . PHE B 1 607 ? -19.516 7.715 38.281 1 38.97 607 PHE B C 1
ATOM 9876 O O . PHE B 1 607 ? -19.453 8.859 37.812 1 38.97 607 PHE B O 1
ATOM 9883 N N . ASN B 1 608 ? -20.75 7.465 38.562 1 32.38 608 ASN B N 1
ATOM 9884 C CA . ASN B 1 608 ? -21.406 8.414 39.438 1 32.38 608 ASN B CA 1
ATOM 9885 C C . ASN B 1 608 ? -20.594 8.664 40.719 1 32.38 608 ASN B C 1
ATOM 9887 O O . ASN B 1 608 ? -19.938 7.754 41.219 1 32.38 608 ASN B O 1
ATOM 9891 N N . GLY B 1 609 ? -20.141 9.797 41.125 1 31.62 609 GLY B N 1
ATOM 9892 C CA . GLY B 1 609 ? -19.531 10.188 42.406 1 31.62 609 GLY B CA 1
ATOM 9893 C C . GLY B 1 609 ? -20.062 9.391 43.562 1 31.62 609 GLY B C 1
ATOM 9894 O O . GLY B 1 609 ? -19.828 9.758 44.719 1 31.62 609 GLY B O 1
ATOM 9895 N N . ALA B 1 610 ? -21.219 8.773 43.781 1 28.45 610 ALA B N 1
ATOM 9896 C CA . ALA B 1 610 ? -21.406 8.25 45.125 1 28.45 610 ALA B CA 1
ATOM 9897 C C . ALA B 1 610 ? -20.297 7.266 45.5 1 28.45 610 ALA B C 1
ATOM 9899 O O . ALA B 1 610 ? -19.562 6.801 44.625 1 28.45 610 ALA B O 1
ATOM 9900 N N . ILE B 1 611 ? -20.562 6.363 46.781 1 27.48 611 ILE B N 1
ATOM 9901 C CA . ILE B 1 611 ? -19.734 5.594 47.719 1 27.48 611 ILE B CA 1
ATOM 9902 C C . ILE B 1 611 ? -18.969 4.512 46.938 1 27.48 611 ILE B C 1
ATOM 9904 O O . ILE B 1 611 ? -19.484 3.973 45.969 1 27.48 611 ILE B O 1
ATOM 9908 N N . GLY B 1 612 ? -17.734 4.246 47.406 1 29.22 612 GLY B N 1
ATOM 9909 C CA . GLY B 1 612 ? -16.641 3.299 47.188 1 29.22 612 GLY B CA 1
ATOM 9910 C C . GLY B 1 612 ? -17.109 1.856 47.156 1 29.22 612 GLY B C 1
ATOM 9911 O O . GLY B 1 612 ? -17.547 1.311 48.156 1 29.22 612 GLY B O 1
ATOM 9912 N N . PRO B 1 613 ? -18.141 1.396 46.469 1 28.33 613 PRO B N 1
ATOM 9913 C CA . PRO B 1 613 ? -18.375 0.014 46.906 1 28.33 613 PRO B CA 1
ATOM 9914 C C . PRO B 1 613 ? -17.078 -0.808 46.969 1 28.33 613 PRO B C 1
ATOM 9916 O O . PRO B 1 613 ? -16.156 -0.583 46.188 1 28.33 613 PRO B O 1
ATOM 9919 N N . GLN B 1 614 ? -16.75 -1.354 48.219 1 24.64 614 GLN B N 1
ATOM 9920 C CA . GLN B 1 614 ? -15.836 -2.402 48.656 1 24.64 614 GLN B CA 1
ATOM 9921 C C . GLN B 1 614 ? -16.016 -3.668 47.812 1 24.64 614 GLN B C 1
ATOM 9923 O O . GLN B 1 614 ? -17.016 -4.371 47.938 1 24.64 614 GLN B O 1
ATOM 9928 N N . PHE B 1 615 ? -15.75 -3.623 46.688 1 26.73 615 PHE B N 1
ATOM 9929 C CA . PHE B 1 615 ? -15.805 -4.895 45.969 1 26.73 615 PHE B CA 1
ATOM 9930 C C . PHE B 1 615 ? -14.906 -5.926 46.656 1 26.73 615 PHE B C 1
ATOM 9932 O O . PHE B 1 615 ? -13.734 -5.656 46.938 1 26.73 615 PHE B O 1
ATOM 9939 N N . SER B 1 616 ? -15.57 -6.824 47.406 1 22.48 616 SER B N 1
ATOM 9940 C CA . SER B 1 616 ? -15.047 -8.094 47.875 1 22.48 616 SER B CA 1
ATOM 9941 C C . SER B 1 616 ? -14.305 -8.844 46.781 1 22.48 616 SER B C 1
ATOM 9943 O O . SER B 1 616 ? -14.789 -8.938 45.656 1 22.48 616 SER B O 1
ATOM 9945 N N . VAL B 1 617 ? -13.023 -9.086 47 1 27.22 617 VAL B N 1
ATOM 9946 C CA . VAL B 1 617 ? -11.922 -9.859 46.438 1 27.22 617 VAL B CA 1
ATOM 9947 C C . VAL B 1 617 ? -12.375 -11.297 46.188 1 27.22 617 VAL B C 1
ATOM 9949 O O . VAL B 1 617 ? -11.57 -12.164 45.844 1 27.22 617 VAL B O 1
ATOM 9952 N N . THR B 1 618 ? -13.648 -11.664 46.5 1 23.81 618 THR B N 1
ATOM 9953 C CA . THR B 1 618 ? -13.789 -13.109 46.594 1 23.81 618 THR B CA 1
ATOM 9954 C C . THR B 1 618 ? -13.602 -13.75 45.219 1 23.81 618 THR B C 1
ATOM 9956 O O . THR B 1 618 ? -13.031 -14.836 45.094 1 23.81 618 THR B O 1
ATOM 9959 N N . LEU B 1 619 ? -14.234 -13.211 44.25 1 23.55 619 LEU B N 1
ATOM 9960 C CA . LEU B 1 619 ? -14.406 -14.25 43.219 1 23.55 619 LEU B CA 1
ATOM 9961 C C . LEU B 1 619 ? -13.133 -14.43 42.406 1 23.55 619 LEU B C 1
ATOM 9963 O O . LEU B 1 619 ? -13.133 -15.141 41.406 1 23.55 619 LEU B O 1
ATOM 9967 N N . LEU B 1 620 ? -12 -13.805 42.875 1 26.03 620 LEU B N 1
ATOM 9968 C CA . LEU B 1 620 ? -10.711 -14.195 42.312 1 26.03 620 LEU B CA 1
ATOM 9969 C C . LEU B 1 620 ? -10.469 -15.695 42.5 1 26.03 620 LEU B C 1
ATOM 9971 O O . LEU B 1 620 ? -9.703 -16.312 41.75 1 26.03 620 LEU B O 1
ATOM 9975 N N . VAL B 1 621 ? -11.008 -16.234 43.625 1 25.3 621 VAL B N 1
ATOM 9976 C CA . VAL B 1 621 ? -10.531 -17.531 44.094 1 25.3 621 VAL B CA 1
ATOM 9977 C C . VAL B 1 621 ? -11.055 -18.625 43.188 1 25.3 621 VAL B C 1
ATOM 9979 O O . VAL B 1 621 ? -10.398 -19.656 43 1 25.3 621 VAL B O 1
ATOM 9982 N N . LEU B 1 622 ? -12.258 -18.469 42.656 1 24.7 622 LEU B N 1
ATOM 9983 C CA . LEU B 1 622 ? -12.758 -19.734 42.125 1 24.7 622 LEU B CA 1
ATOM 9984 C C . LEU B 1 622 ? -12.055 -20.109 40.812 1 24.7 622 LEU B C 1
ATOM 9986 O O . LEU B 1 622 ? -11.773 -21.281 40.594 1 24.7 622 LEU B O 1
ATOM 9990 N N . VAL B 1 623 ? -11.867 -19.188 39.938 1 25.22 623 VAL B N 1
ATOM 9991 C CA . VAL B 1 623 ? -11.461 -19.875 38.719 1 25.22 623 VAL B CA 1
ATOM 9992 C C . VAL B 1 623 ? -10.016 -20.359 38.844 1 25.22 623 VAL B C 1
ATOM 9994 O O . VAL B 1 623 ? -9.461 -20.953 37.938 1 25.22 623 VAL B O 1
ATOM 9997 N N . LEU B 1 624 ? -9.383 -20.109 39.938 1 25.72 624 LEU B N 1
ATOM 9998 C CA . LEU B 1 624 ? -8.188 -20.891 40.25 1 25.72 624 LEU B CA 1
ATOM 9999 C C . LEU B 1 624 ? -8.516 -22.375 40.344 1 25.72 624 LEU B C 1
ATOM 10001 O O . LEU B 1 624 ? -7.621 -23.219 40.281 1 25.72 624 LEU B O 1
ATOM 10005 N N . ILE B 1 625 ? -9.711 -22.766 40.906 1 25.06 625 ILE B N 1
ATOM 10006 C CA . ILE B 1 625 ? -9.93 -24.156 41.312 1 25.06 625 ILE B CA 1
ATOM 10007 C C . ILE B 1 625 ? -10.047 -25.031 40.031 1 25.06 625 ILE B C 1
ATOM 10009 O O . ILE B 1 625 ? -9.633 -26.188 40.031 1 25.06 625 ILE B O 1
ATOM 10013 N N . ILE B 1 626 ? -10.734 -24.672 39 1 25.83 626 ILE B N 1
ATOM 10014 C CA . ILE B 1 626 ? -10.906 -25.766 38.031 1 25.83 626 ILE B CA 1
ATOM 10015 C C . ILE B 1 626 ? -9.57 -26.109 37.406 1 25.83 626 ILE B C 1
ATOM 10017 O O . ILE B 1 626 ? -9.523 -26.625 36.281 1 25.83 626 ILE B O 1
ATOM 10021 N N . SER B 1 627 ? -8.32 -25.656 37.938 1 26.09 627 SER B N 1
ATOM 10022 C CA . SER B 1 627 ? -7.031 -26.312 37.781 1 26.09 627 SER B CA 1
ATOM 10023 C C . SER B 1 627 ? -7.141 -27.812 38.062 1 26.09 627 SER B C 1
ATOM 10025 O O . SER B 1 627 ? -6.375 -28.609 37.5 1 26.09 627 SER B O 1
ATOM 10027 N N . SER B 1 628 ? -7.648 -28.25 39.25 1 25.23 628 SER B N 1
ATOM 10028 C CA . SER B 1 628 ? -7.328 -29.531 39.875 1 25.23 628 SER B CA 1
ATOM 10029 C C . SER B 1 628 ? -8.062 -30.672 39.188 1 25.23 628 SER B C 1
ATOM 10031 O O . SER B 1 628 ? -7.762 -31.844 39.406 1 25.23 628 SER B O 1
ATOM 10033 N N . LEU B 1 629 ? -9.352 -30.656 38.875 1 24.64 629 LEU B N 1
ATOM 10034 C CA . LEU B 1 629 ? -9.992 -31.953 38.656 1 24.64 629 LEU B CA 1
ATOM 10035 C C . LEU B 1 629 ? -9.57 -32.562 37.344 1 24.64 629 LEU B C 1
ATOM 10037 O O . LEU B 1 629 ? -9.812 -33.75 37.094 1 24.64 629 LEU B O 1
ATOM 10041 N N . ILE B 1 630 ? -9.391 -31.891 36.188 1 22.84 630 ILE B N 1
ATOM 10042 C CA . ILE B 1 630 ? -9.195 -32.875 35.125 1 22.84 630 ILE B CA 1
ATOM 10043 C C . ILE B 1 630 ? -7.793 -33.469 35.25 1 22.84 630 ILE B C 1
ATOM 10045 O O . ILE B 1 630 ? -6.812 -32.844 34.875 1 22.84 630 ILE B O 1
ATOM 10049 N N . MET B 1 631 ? -7.551 -33.844 36.594 1 22.48 631 MET B N 1
ATOM 10050 C CA . MET B 1 631 ? -7.059 -35.125 37.062 1 22.48 631 MET B CA 1
ATOM 10051 C C . MET B 1 631 ? -8.031 -36.25 36.719 1 22.48 631 MET B C 1
ATOM 10053 O O . MET B 1 631 ? -9.219 -36.188 37.062 1 22.48 631 MET B O 1
#

Foldseek 3Di:
DDDPDPPPPPPPPPPPPPPPPPVPPVPPFWAKAWWPPFWACLFEQAADQFGDDCQQEDNQSHGRNGGAYHQAAQWFPVGDFDFAEDAFQFKGKTFMFTAAKWLDPWWWKKKWKKKFFDFPVVPAASATAHTRNGRLSDHDDPVCQRPRRGGYADHLQVLQLQQAAFADLWAALFAPPVVVVPQRDRLGGQLDDSLRSNSRHRHSDRVNVQLDPPDQADDRIATAAMAGQDLVCQVVQQVPGLQQAWHKAWAAPVGHHHHYPDDVVSVVVPTDTDTDHRNPHGGYHYHYSNQQTFHHPPRGQGQNSVPQDVPRNPWPDPDDSDGDTDIDITNHHPDWHAWMKMKMKMWMAGPPDDNVPDISVCYPPNPPDDAQDWDDDPPPDTDTDHDDCSRGSGMGMIMRGIYTYHYDDPVQDPVAHEYEKEWTAAAAFQVSSPPGGHIAIVVQEAEAAAFHKYWYKYGHHLSYHDVVTHDFFADSNQTQAWAKAWDPDAPDLDGDDQQPDQFAADPVRGHPSVLRVCRQQVPPPCVDCVQAPDQVVLCVVVVNDNVNSRRDCNPSNLNSVNPSRRIGTSGMGGGHDADKIKMFTNGFPPPPGGTHIHIYGYDDHDPPPDDPPPPDPPPVPVVPPVVPPVD/DDDPPPPPPPPPPPPPPPPPPPVPPVPPFWAKAWWPPFWACLFEQAADQFGDDCQQEDNQSHGRNGGAYHQAAQWFPVGDFDFAEDEFQFKGKTFMFTAAKWLDPWWWKKKWKKKFFDFPVVTAASATAHTRNGRLSDHDDPVCQRPRRGGYADHLQVLQLQQAAFADLWAALFAPPVVVVPQRPRLGGQCDDSLRSNSRHRHSDRVNVQLDPPDQADDRIATAAMAGQDLVCQVVQQVPGLQQAWHKAWAAPVGHHHHYPDDVVSVVVPTDTDTDHRNPHGGYHYHYSNQQTFHHPPSGQGQNSVPQDVPRRPWPDPDDSDGDTDIDITNHHPDWHAWMKMKMKMWMAGPPDDNVPDISVCYPPNPPDDAQDWDDDPPPDTDTDHDDCSRGSGMGMIMRGIHTYHYDDPPQDPVAHEYEKEWTAAAAFQVSSPPGGHIAIVVQEAEAAAFHKYWYKYTHALSYHDPDGHDFFADSNQTQAWAKAWDPDAPDLDGDDQQPDQFAADPVRGHPNVLRVCRQQVPPPCVDCVQAPDQVVLCVVVVNDNVNSRRDCNPSNLSSVNPSRRIGTSGMGGGHDADKIKMFTNGQPPPPGGTHIHIYGYDDHDPPPDDDPPPDPPVVPPVVPVVPPVD

Radius of gyration: 33.45 Å; Cα contacts (8 Å, |Δi|>4): 3144; chains: 2; bounding box: 81×113×129 Å

Secondary structure (DSSP, 8-state):
-------------------------------EEEEETTB-TT--S-SSSS-S-TTSS----S-TT-S---SS-SSSTTS--PPPEEETT-EEEEEEEETT-BSSTT-EEEEEEEEEE--SSS-SB----SSTT----PPP-STTTT-TTS-BSS-HHHHHHHHHSBP-TTS--TT--TTSTTTS-TT-BTT--SS-TT----TT--HHHHHSSS-SS--SPEEEEEEES-GGGHHHHHHT-TTTS-EEEEE-TTS-B-S--SHHHHHHTT-EEEEEPP--SPPPEEEEGGGG-B-TTTTT-B-------TTTTTSS-S---S-B-EEEEEE--S--EEEEEEEEEEEEE-SSS-GGG--GGG-TTS-S--SS-EEESSTT-EEE----GGGTTEEEEEEBPPEEEEPPPTTS-TTSPEEEEEEE--SS-HHHHTTS---EEESSEEEEETT-EEEEEEE--S----SSPPS-SS-GGG------EEESSTT--SPPPGGG--SSB-TTSSB-HHHHHHHHHTT--TT-TTTS--HHHHHHHTTT-HHHHHH-TT-GGGTTT-TTTTEEEEEEEE--S-EEEEEE-SSS--SSS---EEEEEEES----SS------SGGGGGGTGGGSTT-/-------------------------------EEEEETTB-TT--S--SSS-S-TTSS----S-TT-S---SS-SSSTTS--PPPEEETT-EEEEEEEESS-BSSTT-EEEEEEEEEE--SSS-SB----SSTT----PPP-STTTT-TTS-BSS-HHHHHHHHHSBP-TTS--TT--TTSTTTS-TT-BTT--SS-TT----TT--HHHHHSSS-SS--SPEEEEEEES-GGGHHHHHHHSTTTS-EEEEE-TTS-B-S--SHHHHHHTT-EEEEEPP--SPPPEEEEGGGG-B-TTTTT-EE------TTTTTTS-S---SEE-EEEEEE--S--EEEEEEEEEEEEE-SSS-GGG--GGG-TTS-S--SS-EEESSTT-EEE----GGGTTEEEEEEBPPEEEEPPPTTS-TTSPEEEEEEE--SS-HHHHTTS---EEESSEEEEETT-EEEEEEE--S---SSSPPS-SS-GGG------EEESSTT--SPPPGGG--SSB-TTSSB-HHHHHHHHHTT--TT-TTTS--HHHHHHHTTT-HHHHHH-TT-GGGTTT-TTTTEEEEEEEE--S-EEEEEE-SSS--SSS---EEEEEEES----SS------GGGGTGGGGGGSS--

Sequence (1262 aa):
MKPFLRRGALSGLAVVFILLCVMLNPLVKADIYLHNPRGSNDRNCEFNANRNNANRLFDSQNNAAGGYACPRKIGGPDVITPTMYYYVGSILPIEWTAQHSCGFRNTFCNIVIQYMCDDTSPGLRDGTPESENDPATDTIDEKNNNNTRYGMHEPMEYYKKCNTRRRNNGLYLADQKQQNPGFLLPTSPATRTRQNPNGARHGWECPEERDYYPYWHPTPWKDIAVFTHNTSMCEWYQANSENVVGRYECLTRDGNPTVYNGEQDCISEGHSWILSNPHNVNPPECLSTDLIQTRDNHLGSAVDVSLAGAAAASQMSAQSITPQLARYYWAVPNDVHERCVLRVRYNITTMEFHPFETDSKSNYPNHPLRQDPFETFGYPNYLSLAINTHQYGRTFQDRSYVFRIKARPPNIPAWATIYNLNVRGKRGNIVQTFPSTEYDFVPSYLEAKGGDFLHIQWTGSDYNPQRNPNDAEGAPNTGDRSNLVQADFAGQNFPRNMSRVTMFLNNDGKPDYEFILRLAFIDQNIYNTSECMDWQSLLDKNGGNKNKAEQDINNCAKLNNAPNGPYFDAGLHELKANGVFAYMCTRNNNFSNRSQKGLLVVTGAKFNGAIGPQFSVTLLVLVLIISSLIMMKPFLRRGALSGLAVVFILLCVMLNPLVKADIYLHNPRGSNDRNCEFNANRNNANRLFDSQNNAAGGYACPRKIGGPDVITPTMYYYVGSILPIEWTAQHSCGFRNTFCNIVIQYMCDDTSPGLRDGTPESENDPATDTIDEKNNNNTRYGMHEPMEYYKKCNTRRRNNGLYLADQKQQNPGFLLPTSPATRTRQNPNGARHGWECPEERDYYPYWHPTPWKDIAVFTHNTSMCEWYQANSENVVGRYECLTRDGNPTVYNGEQDCISEGHSWILSNPHNVNPPECLSTDLIQTRDNHLGSAVDVSLAGAAAASQMSAQSITPQLARYYWAVPNDVHERCVLRVRYNITTMEFHPFETDSKSNYPNHPLRQDPFETFGYPNYLSLAINTHQYGRTFQDRSYVFRIKARPPNIPAWATIYNLNVRGKRGNIVQTFPSTEYDFVPSYLEAKGGDFLHIQWTGSDYNPQRNPNDAEGAPNTGDRSNLVQADFAGQNFPRNMSRVTMFLNNDGKPDYEFILRLAFIDQNIYNTSECMDWQSLLDKNGGNKNKAEQDINNCAKLNNAPNGPYFDAGLHELKANGVFAYMCTRNNNFSNRSQKGLLVVTGAKFNGAIGPQFSVTLLVLVLIISSLIM

pLDDT: mean 83.74, std 21.53, range [20.02, 98.75]

InterPro domains:
  IPR053320 Protein DD3-3 O-glycosylation [PTHR35170] (17-606)

Nearest PDB structures (foldseek):
  1gs6-assembly1_X  TM=2.952E-01  e=8.669E-03  Achromobacter xylosoxidans
  1hau-assembly1_A  TM=2.941E-01  e=1.610E-02  Achromobacter xylosoxidans
  8rfv-assembly1_A  TM=1.671E-01  e=2.386E-02  Bradyrhizobium sp. ORS 375
  3o4o-assembly1_C  TM=1.954E-01  e=1.450E+00  Homo sapiens
  1gs6-assembly1_X  TM=2.960E-01  e=1.017E-02  Achromobacter xylosoxidans

Solvent-accessible surface area (backbone atoms only — not comparable to full-atom values): 65885 Å² total; per-residue (Å²): 139,76,85,82,79,82,79,77,79,76,75,78,76,75,74,74,74,74,73,73,73,72,75,74,63,81,73,66,54,41,32,38,41,37,41,28,64,57,11,16,53,49,41,29,46,37,49,51,71,45,54,89,36,73,37,17,40,36,72,26,59,41,62,48,47,35,41,37,45,33,64,33,51,76,32,22,74,87,57,77,46,78,70,57,66,43,39,33,62,20,37,40,63,36,29,36,34,38,28,49,34,28,42,34,78,48,42,40,27,34,37,40,33,33,35,35,68,39,74,53,85,74,48,48,38,66,34,40,20,80,32,70,84,37,34,33,51,56,54,47,48,81,91,41,65,74,40,63,38,32,29,29,84,45,55,61,68,60,22,51,39,28,56,44,15,27,30,72,75,62,50,59,46,44,59,55,54,60,66,59,52,80,42,71,38,79,77,30,25,18,34,35,34,75,91,30,37,83,43,74,70,16,36,31,52,41,46,42,57,70,65,38,80,76,56,77,47,77,67,81,66,38,55,53,33,35,29,25,68,56,63,86,45,35,66,54,52,31,64,56,25,49,18,67,32,55,25,49,46,31,23,40,94,88,66,42,69,36,51,42,78,45,63,67,61,16,45,75,71,72,34,41,72,44,77,40,78,37,70,74,48,68,52,34,49,66,42,50,21,68,46,44,18,11,37,58,57,49,64,9,44,5,30,58,46,83,64,48,55,85,86,67,31,76,59,62,66,91,70,68,75,36,42,30,66,31,71,46,73,41,62,37,62,92,64,71,37,76,21,29,35,41,35,43,35,43,32,34,26,53,53,79,52,54,76,92,75,52,31,40,83,35,15,50,88,58,27,90,63,61,66,48,40,73,38,78,53,59,87,93,33,49,37,36,32,31,39,47,63,84,52,44,69,30,57,24,23,21,34,33,53,56,26,25,35,36,72,53,62,82,88,55,59,86,85,43,49,36,37,46,37,36,47,29,51,45,74,17,32,50,81,68,20,47,77,40,42,30,55,30,40,35,62,38,65,40,62,49,44,28,56,16,30,39,35,36,36,39,56,27,26,18,38,37,30,68,80,79,51,57,54,63,56,58,37,53,69,60,22,37,56,80,38,46,38,46,20,82,39,63,26,44,89,53,68,47,55,60,88,69,42,60,71,50,43,38,96,85,69,42,50,30,60,70,62,50,50,35,36,55,37,45,66,35,61,69,85,40,60,89,55,25,42,53,69,68,58,34,24,61,76,42,76,62,34,62,69,55,25,59,48,28,54,35,22,40,36,67,43,44,45,23,78,46,49,22,41,46,73,77,45,76,44,56,28,75,52,66,44,76,39,16,32,30,20,46,52,46,28,34,66,27,51,26,63,19,44,30,38,38,36,26,42,69,75,61,80,68,80,77,83,79,76,79,75,77,76,61,85,69,57,69,75,62,58,85,69,62,81,82,116,138,77,88,80,82,79,81,81,80,78,77,78,76,75,73,73,73,74,72,73,73,70,73,73,63,81,72,67,51,41,30,39,41,37,40,28,65,58,10,16,53,49,40,29,46,36,49,53,69,47,55,90,37,73,38,17,41,36,71,27,60,42,63,47,47,34,42,38,44,34,63,33,50,78,32,22,72,86,56,77,46,78,70,57,68,44,39,33,60,20,39,40,62,36,29,34,35,37,28,49,35,27,43,33,76,48,40,39,29,35,37,41,34,32,36,35,68,39,74,54,84,74,49,48,38,65,35,40,21,80,32,68,85,37,33,32,51,59,56,46,47,82,90,40,67,75,40,63,38,32,28,29,83,46,56,62,68,59,20,51,39,30,55,44,16,26,31,74,74,61,48,60,46,44,60,54,56,59,63,62,49,83,42,69,37,80,79,29,25,19,34,36,35,76,90,30,37,82,43,74,70,16,36,31,52,39,48,43,55,72,65,37,78,76,57,79,48,77,66,81,65,37,55,52,34,34,28,26,69,56,62,85,45,36,66,54,52,33,64,56,26,50,17,66,31,56,25,49,47,31,24,39,94,89,67,43,70,36,51,42,79,44,62,67,61,16,45,76,71,71,33,40,70,42,77,40,77,37,71,73,48,65,54,35,48,65,41,52,21,67,45,42,18,10,38,58,56,51,59,8,42,4,27,58,48,85,64,47,49,84,87,63,31,78,58,60,67,89,69,65,78,39,40,28,62,29,69,45,67,40,62,36,62,93,62,71,37,77,21,28,36,41,36,42,35,41,34,36,27,53,53,80,55,56,77,91,75,53,30,38,82,35,16,50,86,58,27,89,63,61,65,49,40,75,41,78,52,59,88,91,33,50,36,36,34,31,39,45,62,83,51,45,69,30,56,21,23,21,34,32,54,56,28,24,34,37,71,54,62,83,88,55,57,84,85,41,51,37,36,46,37,35,47,29,50,46,74,17,31,53,81,68,21,48,78,39,41,29,54,30,38,36,63,39,65,42,59,48,44,27,56,17,30,39,35,36,38,37,54,29,26,18,40,38,31,68,94,72,52,56,53,66,57,57,37,54,69,60,23,36,56,79,38,46,39,47,20,80,40,64,27,45,90,53,66,48,55,58,89,67,42,61,70,50,42,39,95,85,69,43,49,30,60,70,62,51,48,36,36,56,37,45,67,36,63,72,84,39,58,90,54,25,39,52,70,70,58,33,24,61,74,42,77,62,35,62,69,56,24,58,48,28,55,35,22,41,35,67,42,44,45,22,78,46,49,23,42,47,73,75,45,76,43,58,28,74,51,68,45,75,41,16,32,30,20,45,53,45,28,33,66,31,49,25,62,19,43,30,38,39,36,26,41,69,73,60,79,62,86,73,83,79,77,79,74,75,74,58,75,69,56,54,77,60,50,80,67,63,56,95,106

Organism: Naegleria lovaniensis (NCBI:txid51637)